Protein AF-A0A4Q0J139-F1 (afdb_monomer_lite)

Secondary structure (DSSP, 8-state):
-EEEEEETTHHHHHHHHH-GGGTTS-EEEEPTTS-BEEEE-HHHHHTT--TT-BHHHHHHHHHHTT-EEEE--HHHHHHHHHHHHHHHHTT-S-EEE-SSSEEEEE-TTS-HHHHHHHHHHHHHHHHHHT---EEEEEESSHHHHHHHHHHHHH-GGGTTEEE--SHHHHHHHHHTSBGGGSTT--HHHHHHHHHTT--BHHHHHTS-HHHHHHHS-HHHHHHHHHHTT--------S-PPPSEEEEEEEEEEEE--HHHHHHHHHHHHHHHHHHHHHTTEEEEEEEEEEEE-TT-TTS---EEEEEEEEEEEE--HHHHHHHHHHHHHHH--TT--EEEEEEEEEEEEEGGG-PPPTTPPTTHHHHHHHHHHHHHHHHHHS-SS-SS--GGG--SS---------------S-TT-HHHHHHHHHHHHH-TTS---------PPPPS-------S------S------TT-HHHHHHHHHHHGGGTT-GGGSSEEEEEEEEEEEEEEES--S-TT-SSSGGGGGGGGGGG-EE-TTT--EEEEEEEEEEEEEEEEETTTTEEEEEEEEEEEEEGGGGS-HHHHHHHHHHHT----TTSSEEEETTEEEE-TTSTTHHHHEEEEEEEEEEETTEEEEEEEEEESSTTSS-EEEEEEEETT-TT----EEEEEE-TTS--TTEEEEEEEEEEEE-TTS-EEEEEEEEEEEE-SSTTS-EEEEEEEEEEEEEE-SPPS-THHHHSSSSEEE-TTTT---HHHHHTT-SSPPPHHHHTHHHHHHHHHHSHHHHHHHHHHHHHHHS-EEESTT--EEE--GGGSEEEETTTEEEEEEEEEE-TTT-SSEEEEEEEEEETTT--EEEEEEEEEESSPPSS-TTPSSPEEEEEEEEEEEEETT---TTS-TT-GGGG-BSS----EEEEEEEEEEEEEE-TTSEEEEEEEEEEEEE--SSS-EE-TTS-EESEEEE--EEEEEEE-TT--EEEPSS-EEES---S-EEEEEEEEEPPTTSSS-SS-EEEEEEEEEEEEE-GGG-EEEEEEEEEEE-S---GGGSB---B--BSB--TTSBSSPPTTSS-BSEEEEEEEEEE-TTTTGGGSHHHHHHT-EEEEEEEEEEEE--GGG-TTT-TTSPPPPGGG------SSPEEEEEEEEEEETTTEEEEEEEE-S-TTSTT--SEEEEEEE----

Radius of gyration: 40.71 Å; chains: 1; bounding box: 103×94×110 Å

pLDDT: mean 82.37, std 15.97, range [21.59, 98.19]

Sequence (1197 aa):
MIGLIDCNNFFVSCERLFRPELAGKPVVVMSNNDGCAVAMSEEAKMLGVSRGTPIYQLRQIIRQHNIATISGNHRMYGNISSRVMATIGSIVPDMEIYSIDESFLDLSMWTDGNLESIGHKIVSKVRRDVGIPTSLGIAPTKTLAKIAASFAKKYPAYKSVCIIDNEYKRRKALAMTEIDKVWGIGRRLSKKLRQYGINTALDFANMPIEKARHLVNISGERCWRELNGEPCIDAEEAQPHNKQICTSRSYKKSIDDLELLKEAISIYSESVSRRLRKQGCCARSVTVFIQTNSFRPELPQHYGSTTIPLDEATDDTLTITAAAIKAVGSLFRPGYSYRRAGVAISEIVNRDAVQQNLFSVPGNREKRQRLMKVIDNINTQNSSNGKIHSASSIAPNAIESPGQTQAGQSERGAANGKLLHILYSIVFLLCMSSMSGTPLAIEEIPDTLAEVVNLDEVVVKPRKEHYSKKNNPAVDFVTRIRENAGLGDPYQKDNYNYERYERITIALNDIADSIGVNGGLLKKFQFLNEYVDTSEVTGKPILPLSIKEKVSDIYNRKNPRSTREYITGLRRKGLDDIANQDAIQTVLDDFFREIDLYSNDITLLSNRFVSPLSKIGPDFYKYYLSDTIVVNNDSCAVLSFVPRNNATFGFVGRLTVPLHDPTMFIRHVSMTLSPKANVNFIKSLHIDQSFERLDDGTRLKTSDILTIEFEVIPNTQGLYAQKYTTYDRHNFNESDRPELYERLGTTYASADAFLKDNAFWEKRRGSEISISEREIGSLISDLRSVPVYKWAERVIGILVSGYIPVGKKDKVEFGPVNTLVSFNDVEGTRLRIGGVTTAKLSKHWFSRGYVAYGTKDKKWKYAGEIEYSFNEKKRHSREFPIHSIRLSHKYDVDAVGQNYEFTNPDNIFLSLKRMKDTLMIYQRTTALEYTLELENNLSVRAAMSHVRQEATRYIPFAYSDGSHINHLDFTPFIISLRYAPGEKFMQTKSHRIPVNHDAPIFQLTHTYAPGSKLGGAKYTVNKTEVSFQKRFWLSAFGYIDAIVKGGHVWSTSPFTELLIPNANLSYTIQPESFALLSPMEFITDSYAVFDMTYWANGAIFNYIPYLKKLKLREVFSFRGVWGHLSDKNNPLHNKWLPQFPMGANPVSMTSTPYMEIAAGIDNIFKILRIDYVWRLTYRNTPGVDCSGLRIALHFKF

Foldseek 3Di:
DKKKKFFDLQQLQLVCVVVVVCVPAWEFEAEQLNFFTQTTDPNVVVLVHDHPHGVVVCVVSCVVRVHHYHYGDVVSLQVLLVVLVVQLCVLAVDWACPDSGMIMGDPVVDDPVCQLVSQVVSQVSSCVVRVTGMAMAAELEPQNRLLQQVCLVVPCVSVRYGYDYDPVSLLVSQQPAFPCSGPLQHPVLSVQCVVVVRTTSNSLLPDPLVVQPVSDPPSSSCSSCRSVSRYDDDRPDDDDDPQKDKDKDFDPWFDQDLLVVLLVLLVQLLVSLLVLVVSQKFFFKKKKWWWADPVCPVADTDIDMDMDGDPWGHSQSVSSSVRSSVRSVVRRDHRTTTRMMMMMTHPIDRNVPIDDDPPDDPPVRVVSVVVVVVQVVQQPPADDDRPDGDPSNDDDDDDDDPDPPVPDDDPPDDPPCPVVQVLVVLLCVLPLPDDDADDDDDHDFDWPDDDPDDDPDDDDDDDDDPQDLPPDVLNVLLQLLLVLVVQQAQLVFQKKKWKKKKKKWKWWWQDNCAFQPDDDLRVLVRCQNVLWDADPTRRTTIHTFKMKIWIWMWIAGVVVGAIAIETAAIEIFGSCVLADNVLVVLLVCQQPPDADLSDQWGRHQNDTAGRCSHPCNSVFKRKDWDAWDQDPNFTWIKIWIDGPFLQFRYKGWIWTFGPPDSSRDTAKIKIKRRCLHLAAQWRIKIWIWGWDADPSRHIDTAWIKIWTWGDHYYPRGIMIMIMIMGIHDIDSDHDPCPVSVVDPARYHYDPCNHVDDPVVVVVPDPDDDDPSRVCSNVVVVSLCVRPVSVVSSQVSSCVNQCWHQDDPQSQKIKDNPQLQWAAAQQQGIKGKTWMKGWCSNPQFKIKIKMWMHRPRNRDIWMKIKIKGFPDRHDTAQVDPPGFIKMWMKTKAKDQFLADQPPDDCSRRQLRAFPDHRPRIWIKIKIKIKGWGADNQRKIKIWMWMKMKTAADPQRWQAFPVRDTDGIFIWTKIKIKIKGWGPWGWRDHNPDTHTSHQATKIKMKMWIWTDADPVDPGNWIWTKIKIKIWHWDQPRSQGIKTKIKMWMATPTQDAQSRFDRQRARRGLADGPRHDDFDARQQETARIKMKMKMKGWRQCVPQSPPVVSSVQSKTKMKIKIKMDHAHDLSHASVNPRSYGHGRPVRNHDGDDPDIWMKMWIWIPCRSHFKIKIKMATDPPCVPPPTDRIDIHMYGHHGD

Structure (mmCIF, N/CA/C/O backbone):
data_AF-A0A4Q0J139-F1
#
_entry.id   AF-A0A4Q0J139-F1
#
loop_
_atom_site.group_PDB
_atom_site.id
_atom_site.type_symbol
_atom_site.label_atom_id
_atom_site.label_alt_id
_atom_site.label_comp_id
_atom_site.label_asym_id
_atom_site.label_entity_id
_atom_site.label_seq_id
_atom_site.pdbx_PDB_ins_code
_atom_site.Cartn_x
_atom_site.Cartn_y
_atom_site.Cartn_z
_atom_site.occupancy
_atom_site.B_iso_or_equiv
_atom_site.auth_seq_id
_atom_site.auth_comp_id
_atom_site.auth_asym_id
_atom_site.auth_atom_id
_atom_site.pdbx_PDB_model_num
ATOM 1 N N . MET A 1 1 ? -45.151 -45.442 8.528 1.00 87.44 1 MET A N 1
ATOM 2 C CA . MET A 1 1 ? -44.169 -45.726 9.602 1.00 87.44 1 MET A CA 1
ATOM 3 C C . MET A 1 1 ? -43.515 -44.418 10.008 1.00 87.44 1 MET A C 1
ATOM 5 O O . MET A 1 1 ? -43.336 -43.574 9.143 1.00 87.44 1 MET A O 1
ATOM 9 N N . ILE A 1 2 ? -43.156 -44.247 11.279 1.00 90.81 2 ILE A N 1
ATOM 10 C CA . ILE A 1 2 ? -42.491 -43.044 11.798 1.00 90.81 2 ILE A CA 1
ATOM 11 C C . ILE A 1 2 ? -41.030 -43.380 12.106 1.00 90.81 2 ILE A C 1
ATOM 13 O O . ILE A 1 2 ? -40.744 -44.369 12.784 1.00 90.81 2 ILE A O 1
ATOM 17 N N . GLY A 1 3 ? -40.106 -42.561 11.609 1.00 93.12 3 GLY A N 1
ATOM 18 C CA . GLY A 1 3 ? -38.694 -42.599 11.975 1.00 93.12 3 GLY A CA 1
ATOM 19 C C . GLY A 1 3 ? -38.377 -41.590 13.079 1.00 93.12 3 GLY A C 1
ATOM 20 O O . GLY A 1 3 ? -38.919 -40.496 13.084 1.00 93.12 3 GLY A O 1
ATOM 21 N N . LEU A 1 4 ? -37.472 -41.913 13.996 1.00 95.06 4 LEU A N 1
ATOM 22 C CA . LEU A 1 4 ? -36.821 -40.950 14.881 1.00 95.06 4 LEU A CA 1
ATOM 23 C C . LEU A 1 4 ? -35.317 -41.042 14.681 1.00 95.06 4 LEU A C 1
ATOM 25 O O . LEU A 1 4 ? -34.717 -42.070 15.005 1.00 95.06 4 LEU A O 1
ATOM 29 N N . ILE A 1 5 ? -34.715 -39.955 14.217 1.00 94.88 5 ILE A N 1
ATOM 30 C CA . ILE A 1 5 ? -33.264 -39.824 14.139 1.00 94.88 5 ILE A CA 1
ATOM 31 C C . ILE A 1 5 ? -32.738 -39.016 15.330 1.00 94.88 5 ILE A C 1
ATOM 33 O O . ILE A 1 5 ? -33.221 -37.922 15.603 1.00 94.88 5 ILE A O 1
ATOM 37 N N . ASP A 1 6 ? -31.752 -39.570 16.040 1.00 94.19 6 ASP A N 1
ATOM 38 C CA . ASP A 1 6 ? -31.075 -38.974 17.205 1.00 94.19 6 ASP A CA 1
ATOM 39 C C . ASP A 1 6 ? -29.566 -38.864 16.925 1.00 94.19 6 ASP A C 1
ATOM 41 O O . ASP A 1 6 ? -28.914 -39.838 16.526 1.00 94.19 6 ASP A O 1
ATOM 45 N N . CYS A 1 7 ? -28.992 -37.679 17.133 1.00 93.94 7 CYS A N 1
ATOM 46 C CA . CYS A 1 7 ? -27.553 -37.455 17.067 1.00 93.94 7 CYS A CA 1
ATOM 47 C C . CYS A 1 7 ? -26.826 -37.989 18.313 1.00 93.94 7 CYS A C 1
ATOM 49 O O . CYS A 1 7 ? -26.925 -37.471 19.428 1.00 93.94 7 CYS A O 1
ATOM 51 N N . ASN A 1 8 ? -25.956 -38.977 18.116 1.00 91.44 8 ASN A N 1
ATOM 52 C CA . ASN A 1 8 ? -25.249 -39.635 19.207 1.00 91.44 8 ASN A CA 1
ATOM 53 C C . ASN A 1 8 ? -24.274 -38.674 19.905 1.00 91.44 8 ASN A C 1
ATOM 55 O O . ASN A 1 8 ? -23.355 -38.142 19.282 1.00 91.44 8 ASN A O 1
ATOM 59 N N . ASN A 1 9 ? -24.455 -38.489 21.219 1.00 90.56 9 ASN A N 1
ATOM 60 C CA . ASN A 1 9 ? -23.653 -37.601 22.068 1.00 90.56 9 ASN A CA 1
ATOM 61 C C . ASN A 1 9 ? -23.444 -36.218 21.429 1.00 90.56 9 ASN A C 1
ATOM 63 O O . ASN A 1 9 ? -22.320 -35.725 21.387 1.00 90.56 9 ASN A O 1
ATOM 67 N N . PHE A 1 10 ? -24.524 -35.618 20.916 1.00 92.81 10 PHE A N 1
ATOM 68 C CA . PHE A 1 10 ? -24.494 -34.512 19.957 1.00 92.81 10 PHE A CA 1
ATOM 69 C C . PHE A 1 10 ? -23.448 -33.427 20.239 1.00 92.81 10 PHE A C 1
ATOM 71 O O . PHE A 1 10 ? -22.567 -33.233 19.411 1.00 92.81 10 PHE A O 1
ATOM 78 N N . PHE A 1 11 ? -23.460 -32.772 21.407 1.00 92.81 11 PHE A N 1
ATOM 79 C CA . PHE A 1 11 ? -22.483 -31.706 21.687 1.00 92.81 11 PHE A CA 1
ATOM 80 C C . PHE A 1 11 ? -21.038 -32.219 21.685 1.00 92.81 11 PHE A C 1
ATOM 82 O O . PHE A 1 11 ? -20.166 -31.570 21.123 1.00 92.81 11 PHE A O 1
ATOM 89 N N . VAL A 1 12 ? -20.778 -33.412 22.228 1.00 93.50 12 VAL A N 1
ATOM 90 C CA . VAL A 1 12 ? -19.442 -34.028 22.175 1.00 93.50 12 VAL A CA 1
ATOM 91 C C . VAL A 1 12 ? -19.057 -34.380 20.739 1.00 93.50 12 VAL A C 1
ATOM 93 O O . VAL A 1 12 ? -17.910 -34.184 20.352 1.00 93.50 12 VAL A O 1
ATOM 96 N N . SER A 1 13 ? -19.997 -34.873 19.934 1.00 93.19 13 SER A N 1
ATOM 97 C CA . SER A 1 13 ? -19.775 -35.157 18.514 1.00 93.19 13 SER A CA 1
ATOM 98 C C . SER A 1 13 ? -19.492 -33.885 17.709 1.00 93.19 13 SER A C 1
ATOM 100 O O . SER A 1 13 ? -18.618 -33.905 16.847 1.00 93.19 13 SER A O 1
ATOM 102 N N . CYS A 1 14 ? -20.155 -32.771 18.031 1.00 93.44 14 CYS A N 1
ATOM 103 C CA . CYS A 1 14 ? -19.861 -31.454 17.471 1.00 93.44 14 CYS A CA 1
ATOM 104 C C . CYS A 1 14 ? -18.448 -30.984 17.839 1.00 93.44 14 CYS A C 1
ATOM 106 O O . CYS A 1 14 ? -17.724 -30.513 16.971 1.00 93.44 14 CYS A O 1
ATOM 108 N N . GLU A 1 15 ? -18.022 -31.157 19.094 1.00 92.94 15 GLU A N 1
ATOM 109 C CA . GLU A 1 15 ? -16.644 -30.840 19.495 1.00 92.94 15 GLU A CA 1
ATOM 110 C C . GLU A 1 15 ? -15.624 -31.750 18.792 1.00 92.94 15 GLU A C 1
ATOM 112 O O . GLU A 1 15 ? -14.619 -31.268 18.275 1.00 92.94 15 GLU A O 1
ATOM 117 N N . ARG A 1 16 ? -15.897 -33.059 18.698 1.00 92.62 16 ARG A N 1
ATOM 118 C CA . ARG A 1 16 ? -15.044 -34.038 17.997 1.00 92.62 16 ARG A CA 1
ATOM 119 C C . ARG A 1 16 ? -14.920 -33.756 16.496 1.00 92.62 16 ARG A C 1
ATOM 121 O O . ARG A 1 16 ? -13.902 -34.116 15.912 1.00 92.62 16 ARG A O 1
ATOM 128 N N . LEU A 1 17 ? -15.917 -33.113 15.879 1.00 89.75 17 LEU A N 1
ATOM 129 C CA . LEU A 1 17 ? -15.867 -32.710 14.469 1.00 89.75 17 LEU A CA 1
ATOM 130 C C . LEU A 1 17 ? -14.724 -31.718 14.206 1.00 89.75 17 LEU A C 1
ATOM 132 O O . LEU A 1 17 ? -14.048 -31.818 13.184 1.00 89.75 17 LEU A O 1
ATOM 136 N N . PHE A 1 18 ? -14.488 -30.794 15.140 1.00 86.19 18 PHE A N 1
ATOM 137 C CA . PHE A 1 18 ? -13.442 -29.773 15.028 1.00 86.19 18 PHE A CA 1
ATOM 138 C C . PHE A 1 18 ? -12.151 -30.129 15.775 1.00 86.19 18 PHE A C 1
ATOM 140 O O . PHE A 1 18 ? -11.098 -29.586 15.449 1.00 86.19 18 PHE A O 1
ATOM 147 N N . ARG A 1 19 ? -12.218 -31.064 16.729 1.00 88.75 19 ARG A N 1
ATOM 148 C CA . ARG A 1 19 ? -11.093 -31.551 17.542 1.00 88.75 19 ARG A CA 1
ATOM 149 C C . ARG A 1 19 ? -10.920 -33.071 17.409 1.00 88.75 19 ARG A C 1
ATOM 151 O O . ARG A 1 19 ? -11.347 -33.821 18.296 1.00 88.75 19 ARG A O 1
ATOM 158 N N . PRO A 1 20 ? -10.320 -33.562 16.305 1.00 83.62 20 PRO A N 1
ATOM 159 C CA . PRO A 1 20 ? -10.140 -34.994 16.060 1.00 83.62 20 PRO A CA 1
ATOM 160 C C . PRO A 1 20 ? -9.351 -35.714 17.162 1.00 83.62 20 PRO A C 1
ATOM 162 O O . PRO A 1 20 ? -9.556 -36.902 17.391 1.00 83.62 20 PRO A O 1
ATOM 165 N N . GLU A 1 21 ? -8.488 -35.004 17.889 1.00 85.06 21 GLU A N 1
ATOM 166 C CA . GLU A 1 21 ? -7.716 -35.509 19.026 1.00 85.06 21 GLU A CA 1
ATOM 167 C C . GLU A 1 21 ? -8.574 -35.982 20.211 1.00 85.06 21 GLU A C 1
ATOM 169 O O . GLU A 1 21 ? -8.051 -36.640 21.116 1.00 85.06 21 GLU A O 1
ATOM 174 N N . LEU A 1 22 ? -9.870 -35.646 20.216 1.00 89.06 22 LEU A N 1
ATOM 175 C CA . LEU A 1 22 ? -10.865 -36.079 21.199 1.00 89.06 22 LEU A CA 1
ATOM 176 C C . LEU A 1 22 ? -11.610 -37.360 20.791 1.00 89.06 22 LEU A C 1
ATOM 178 O O . LEU A 1 22 ? -12.449 -37.856 21.553 1.00 89.06 22 LEU A O 1
ATOM 182 N N . ALA A 1 23 ? -11.351 -37.893 19.594 1.00 86.81 23 ALA A N 1
ATOM 183 C CA . ALA A 1 23 ? -11.915 -39.165 19.164 1.00 86.81 23 ALA A CA 1
ATOM 184 C C . ALA A 1 23 ? -11.432 -40.298 20.089 1.00 86.81 23 ALA A C 1
ATOM 186 O O . ALA A 1 23 ? -10.239 -40.433 20.347 1.00 86.81 23 ALA A O 1
ATOM 187 N N . GLY A 1 24 ? -12.368 -41.089 20.623 1.00 85.19 24 GLY A N 1
ATOM 188 C CA . GLY A 1 24 ? -12.068 -42.205 21.530 1.00 85.19 24 GLY A CA 1
ATOM 189 C C . GLY A 1 24 ? -11.663 -41.815 22.960 1.00 85.19 24 GLY A C 1
ATOM 190 O O . GLY A 1 24 ? -11.365 -42.696 23.760 1.00 85.19 24 GLY A O 1
ATOM 191 N N . LYS A 1 25 ? -11.623 -40.519 23.305 1.00 90.94 25 LYS A N 1
ATOM 192 C CA . LYS A 1 25 ? -11.274 -40.043 24.657 1.00 90.94 25 LYS A CA 1
ATOM 193 C C . LYS A 1 25 ? -12.518 -39.704 25.487 1.00 90.94 25 LYS A C 1
ATOM 195 O O . LYS A 1 25 ? -13.523 -39.286 24.900 1.00 90.94 25 LYS A O 1
ATOM 200 N N . PRO A 1 26 ? -12.456 -39.804 26.831 1.00 93.38 26 PRO A N 1
ATOM 201 C CA . PRO A 1 26 ? -13.526 -39.340 27.705 1.00 93.38 26 PRO A CA 1
ATOM 202 C C . PRO A 1 26 ? -13.633 -37.810 27.662 1.00 93.38 26 PRO A C 1
ATOM 204 O O . PRO A 1 26 ? -12.726 -37.090 28.077 1.00 93.38 26 PRO A O 1
ATOM 207 N N . VAL A 1 27 ? -14.760 -37.317 27.148 1.00 93.50 27 VAL A N 1
ATOM 208 C CA . VAL A 1 27 ? -15.079 -35.889 26.991 1.00 93.50 27 VAL A CA 1
ATOM 209 C C . VAL A 1 27 ? -16.378 -35.546 27.712 1.00 93.50 27 VAL A C 1
ATOM 211 O O . VAL A 1 27 ? -17.362 -36.290 27.623 1.00 93.50 27 VAL A O 1
ATOM 214 N N . VAL A 1 28 ? -16.394 -34.385 28.364 1.00 93.44 28 VAL A N 1
ATOM 215 C CA . VAL A 1 28 ? -17.563 -33.765 28.994 1.00 93.44 28 VAL A CA 1
ATOM 216 C C . VAL A 1 28 ? -17.701 -32.323 28.506 1.00 93.44 28 VAL A C 1
ATOM 218 O O . VAL A 1 28 ? -16.779 -31.523 28.635 1.00 93.44 28 VAL A O 1
ATOM 221 N N . VAL A 1 29 ? -18.876 -31.981 27.980 1.00 92.00 29 VAL A N 1
ATOM 222 C CA . VAL A 1 29 ? -19.258 -30.606 27.636 1.00 92.00 29 VAL A CA 1
ATOM 223 C C . VAL A 1 29 ? -20.036 -29.998 28.801 1.00 92.00 29 VAL A C 1
ATOM 225 O O . VAL A 1 29 ? -21.021 -30.576 29.274 1.00 92.00 29 VAL A O 1
ATOM 228 N N . MET A 1 30 ? -19.587 -28.838 29.263 1.00 87.69 30 MET A N 1
ATOM 229 C CA . MET A 1 30 ? -20.104 -28.105 30.415 1.00 87.69 30 MET A CA 1
ATOM 230 C C . MET A 1 30 ? -21.173 -27.077 30.011 1.00 87.69 30 MET A C 1
ATOM 232 O O . MET A 1 30 ? -21.320 -26.730 28.838 1.00 87.69 30 MET A O 1
ATOM 236 N N . SER A 1 31 ? -21.946 -26.589 30.985 1.00 78.88 31 SER A N 1
ATOM 237 C CA . SER A 1 31 ? -22.903 -25.490 30.787 1.00 78.88 31 SER A CA 1
ATOM 238 C C . SER A 1 31 ? -22.195 -24.162 30.480 1.00 78.88 31 SER A C 1
ATOM 240 O O . SER A 1 31 ? -21.013 -24.021 30.749 1.00 78.88 31 SER A O 1
ATOM 242 N N . ASN A 1 32 ? -22.919 -23.149 29.987 1.00 68.69 32 ASN A N 1
ATOM 243 C CA . ASN A 1 32 ? -22.372 -21.813 29.656 1.00 68.69 32 ASN A CA 1
ATOM 244 C C . ASN A 1 32 ? -21.596 -21.096 30.776 1.00 68.69 32 ASN A C 1
ATOM 246 O O . ASN A 1 32 ? -20.907 -20.118 30.521 1.00 68.69 32 ASN A O 1
ATOM 250 N N . ASN A 1 33 ? -21.785 -21.513 32.024 1.00 67.31 33 ASN A N 1
ATOM 251 C CA . ASN A 1 33 ? -21.095 -20.987 33.201 1.00 67.31 33 ASN A CA 1
ATOM 252 C C . ASN A 1 33 ? -20.165 -22.027 33.850 1.00 67.31 33 ASN A C 1
ATOM 254 O O . ASN A 1 33 ? -19.800 -21.870 35.014 1.00 67.31 33 ASN A O 1
ATOM 258 N N . ASP A 1 34 ? -19.890 -23.121 33.138 1.00 77.25 34 ASP A N 1
ATOM 259 C CA . ASP A 1 34 ? -19.099 -24.278 33.557 1.00 77.25 34 ASP A CA 1
ATOM 260 C C . ASP A 1 34 ? -19.569 -24.930 34.872 1.00 77.25 34 ASP A C 1
ATOM 262 O O . ASP A 1 34 ? -18.802 -25.533 35.620 1.00 77.25 34 ASP A O 1
ATOM 266 N N . GLY A 1 35 ? -20.863 -24.802 35.184 1.00 72.88 35 GLY A N 1
ATOM 267 C CA . GLY A 1 35 ? -21.442 -25.242 36.452 1.00 72.88 35 GLY A CA 1
ATOM 268 C C . GLY A 1 35 ? -21.718 -26.746 36.544 1.00 72.88 35 GLY A C 1
ATOM 269 O O . GLY A 1 35 ? -21.562 -27.333 37.618 1.00 72.88 35 GLY A O 1
ATOM 270 N N . CYS A 1 36 ? -22.136 -27.389 35.450 1.00 84.25 36 CYS A N 1
ATOM 271 C CA . CYS A 1 36 ? -22.471 -28.817 35.426 1.00 84.25 36 CYS A CA 1
ATOM 272 C C . CYS A 1 36 ? -22.217 -29.474 34.061 1.00 84.25 36 CYS A C 1
ATOM 274 O O . CYS A 1 36 ? -22.091 -28.794 33.041 1.00 84.25 36 CYS A O 1
ATOM 276 N N . ALA A 1 37 ? -22.156 -30.809 34.045 1.00 87.00 37 ALA A N 1
ATOM 277 C CA . ALA A 1 37 ? -22.014 -31.605 32.827 1.00 87.00 37 ALA A CA 1
ATOM 278 C C . ALA A 1 37 ? -23.332 -31.657 32.030 1.00 87.00 37 ALA A C 1
ATOM 280 O O . ALA A 1 37 ? -24.335 -32.190 32.510 1.00 87.00 37 ALA A O 1
ATOM 281 N N . VAL A 1 38 ? -23.332 -31.148 30.796 1.00 88.25 38 VAL A N 1
ATOM 282 C CA . VAL A 1 38 ? -24.525 -31.072 29.929 1.00 88.25 38 VAL A CA 1
ATOM 283 C C . VAL A 1 38 ? -24.535 -32.192 28.886 1.00 88.25 38 VAL A C 1
ATOM 285 O O . VAL A 1 38 ? -25.580 -32.793 28.628 1.00 88.25 38 VAL A O 1
ATOM 288 N N . ALA A 1 39 ? -23.371 -32.544 28.341 1.00 90.50 39 ALA A N 1
ATOM 289 C CA . ALA A 1 39 ? -23.209 -33.693 27.454 1.00 90.50 39 ALA A CA 1
ATOM 290 C C . ALA A 1 39 ? -21.900 -34.430 27.746 1.00 90.50 39 ALA A C 1
ATOM 292 O O . ALA A 1 39 ? -20.948 -33.850 28.259 1.00 90.50 39 ALA A O 1
ATOM 293 N N . MET A 1 40 ? -21.861 -35.722 27.439 1.00 93.00 40 MET A N 1
ATOM 294 C CA . MET A 1 40 ? -20.747 -36.601 27.769 1.00 93.00 40 MET A CA 1
ATOM 295 C C . MET A 1 40 ? -20.599 -37.695 26.718 1.00 93.00 40 MET A C 1
ATOM 297 O O . MET A 1 40 ? -21.587 -38.191 26.174 1.00 93.00 40 MET A O 1
ATOM 301 N N . SER A 1 41 ? -19.348 -38.039 26.437 1.00 93.12 41 SER A N 1
ATOM 302 C CA . SER A 1 41 ? -18.958 -39.180 25.606 1.00 93.12 41 SER A CA 1
ATOM 303 C C . SER A 1 41 ? -19.361 -40.509 26.268 1.00 93.12 41 SER A C 1
ATOM 305 O O . SER A 1 41 ? -19.564 -40.536 27.483 1.00 93.12 41 SER A O 1
ATOM 307 N N . GLU A 1 42 ? -19.462 -41.609 25.513 1.00 89.31 42 GLU A N 1
ATOM 308 C CA . GLU A 1 42 ? -19.739 -42.931 26.113 1.00 89.31 42 GLU A CA 1
ATOM 309 C C . GLU A 1 42 ? -18.625 -43.338 27.082 1.00 89.31 42 GLU A C 1
ATOM 311 O O . GLU A 1 42 ? -18.886 -43.821 28.180 1.00 89.31 42 GLU A O 1
ATOM 316 N N . GLU A 1 43 ? -17.386 -43.025 26.716 1.00 91.44 43 GLU A N 1
ATOM 317 C CA . GLU A 1 43 ? -16.182 -43.239 27.505 1.00 91.44 43 GLU A CA 1
ATOM 318 C C . GLU A 1 43 ? -16.287 -42.536 28.870 1.00 91.44 43 GLU A C 1
ATOM 320 O O . GLU A 1 43 ? -15.953 -43.112 29.900 1.00 91.44 43 GLU A O 1
ATOM 325 N N . ALA A 1 44 ? -16.835 -41.317 28.911 1.00 90.62 44 ALA A N 1
ATOM 326 C CA . ALA A 1 44 ? -17.078 -40.595 30.163 1.00 90.62 44 ALA A CA 1
ATOM 327 C C . ALA A 1 44 ? -18.265 -41.161 30.968 1.00 90.62 44 ALA A C 1
ATOM 329 O O . ALA A 1 44 ? -18.223 -41.149 32.199 1.00 90.62 44 ALA A O 1
ATOM 330 N N . LYS A 1 45 ? -19.311 -41.684 30.310 1.00 89.44 45 LYS A N 1
ATOM 331 C CA . LYS A 1 45 ? -20.436 -42.345 31.003 1.00 89.44 45 LYS A CA 1
ATOM 332 C C . LYS A 1 45 ? -19.985 -43.621 31.708 1.00 89.44 45 LYS A C 1
ATOM 334 O O . LYS A 1 45 ? -20.405 -43.863 32.836 1.00 89.44 45 LYS A O 1
ATOM 339 N N . MET A 1 46 ? -19.100 -44.398 31.079 1.00 87.44 46 MET A N 1
ATOM 340 C CA . MET A 1 46 ? -18.510 -45.603 31.678 1.00 87.44 46 MET A CA 1
ATOM 341 C C . MET A 1 46 ? -17.702 -45.296 32.947 1.00 87.44 46 MET A C 1
ATOM 343 O O . MET A 1 46 ? -17.635 -46.131 33.841 1.00 87.44 46 MET A O 1
ATOM 347 N N . LEU A 1 47 ? -17.151 -44.084 33.058 1.00 89.00 47 LEU A N 1
ATOM 348 C CA . LEU A 1 47 ? -16.429 -43.594 34.238 1.00 89.00 47 LEU A CA 1
ATOM 349 C C . LEU A 1 47 ? -17.352 -43.025 35.335 1.00 89.00 47 LEU A C 1
ATOM 351 O O . LEU A 1 47 ? -16.877 -42.411 36.288 1.00 89.00 47 LEU A O 1
ATOM 355 N N . GLY A 1 48 ? -18.672 -43.187 35.207 1.00 85.19 48 GLY A N 1
ATOM 356 C CA . GLY A 1 48 ? -19.651 -42.744 36.205 1.00 85.19 48 GLY A CA 1
ATOM 357 C C . GLY A 1 48 ? -20.108 -41.287 36.065 1.00 85.19 48 GLY A C 1
ATOM 358 O O . GLY A 1 48 ? -20.842 -40.793 36.924 1.00 85.19 48 GLY A O 1
ATOM 359 N N . VAL A 1 49 ? -19.731 -40.581 34.989 1.00 88.12 49 VAL A N 1
ATOM 360 C CA . VAL A 1 49 ? -20.202 -39.207 34.752 1.00 88.12 49 VAL A CA 1
ATOM 361 C C . VAL A 1 49 ? -21.648 -39.215 34.261 1.00 88.12 49 VAL A C 1
ATOM 363 O O . VAL A 1 49 ? -21.972 -39.760 33.206 1.00 88.12 49 VAL A O 1
ATOM 366 N N . SER A 1 50 ? -22.523 -38.542 35.004 1.00 84.25 50 SER A N 1
ATOM 367 C CA . SER A 1 50 ? -23.947 -38.405 34.691 1.00 84.25 50 SER A CA 1
ATOM 368 C C . SER A 1 50 ? -24.324 -36.974 34.288 1.00 84.25 50 SER A C 1
ATOM 370 O O . SER A 1 50 ? -23.680 -35.993 34.668 1.00 84.25 50 SER A O 1
ATOM 372 N N . ARG A 1 51 ? -25.371 -36.847 33.462 1.00 84.50 51 ARG A N 1
ATOM 373 C CA . ARG A 1 51 ? -25.887 -35.551 32.994 1.00 84.50 51 ARG A CA 1
ATOM 374 C C . ARG A 1 51 ? -26.489 -34.761 34.154 1.00 84.50 51 ARG A C 1
ATOM 376 O O . ARG A 1 51 ? -27.264 -35.302 34.934 1.00 84.50 51 ARG A O 1
ATOM 383 N N . GLY A 1 52 ? -26.175 -33.470 34.217 1.00 81.00 52 GLY A N 1
ATOM 384 C CA . GLY A 1 52 ? -26.644 -32.550 35.253 1.00 81.00 52 GLY A CA 1
ATOM 385 C C . GLY A 1 52 ? -25.790 -32.551 36.521 1.00 81.00 52 GLY A C 1
ATOM 386 O O . GLY A 1 52 ? -26.040 -31.737 37.407 1.00 81.00 52 GLY A O 1
ATOM 387 N N . THR A 1 53 ? -24.766 -33.404 36.603 1.00 82.25 53 THR A N 1
ATOM 388 C CA . THR A 1 53 ? -23.893 -33.475 37.776 1.00 82.25 53 THR A CA 1
ATOM 389 C C . THR A 1 53 ? -23.024 -32.217 37.870 1.00 82.25 53 THR A C 1
ATOM 391 O O . THR A 1 53 ? -22.365 -31.854 36.886 1.00 82.25 53 THR A O 1
ATOM 394 N N . PRO A 1 54 ? -23.027 -31.512 39.018 1.00 81.44 54 PRO A N 1
ATOM 395 C CA . PRO A 1 54 ? -22.205 -30.326 39.217 1.00 81.44 54 PRO A CA 1
ATOM 396 C C . PRO A 1 54 ? -20.711 -30.625 39.092 1.00 81.44 54 PRO A C 1
ATOM 398 O O . PRO A 1 54 ? -20.227 -31.643 39.591 1.00 81.44 54 PRO A O 1
ATOM 401 N N . ILE A 1 55 ? -19.956 -29.699 38.497 1.00 80.69 55 ILE A N 1
ATOM 402 C CA . ILE A 1 55 ? -18.530 -29.909 38.209 1.00 80.69 55 ILE A CA 1
ATOM 403 C C . ILE A 1 55 ? -17.711 -30.203 39.470 1.00 80.69 55 ILE A C 1
ATOM 405 O O . ILE A 1 55 ? -16.779 -31.002 39.432 1.00 80.69 55 ILE A O 1
ATOM 409 N N . TYR A 1 56 ? -18.076 -29.607 40.611 1.00 77.50 56 TYR A N 1
ATOM 410 C CA . TYR A 1 56 ? -17.350 -29.800 41.866 1.00 77.50 56 TYR A CA 1
ATOM 411 C C . TYR A 1 56 ? -17.403 -31.255 42.359 1.00 77.50 56 TYR A C 1
ATOM 413 O O . TYR A 1 56 ? -16.420 -31.713 42.933 1.00 77.50 56 TYR A O 1
ATOM 421 N N . GLN A 1 57 ? -18.491 -31.986 42.080 1.00 80.81 57 GLN A N 1
ATOM 422 C CA . GLN A 1 57 ? -18.622 -33.412 42.411 1.00 80.81 57 GLN A CA 1
ATOM 423 C C . GLN A 1 57 ? -17.798 -34.294 41.462 1.00 80.81 57 GLN A C 1
ATOM 425 O O . GLN A 1 57 ? -17.353 -35.370 41.841 1.00 80.81 57 GLN A O 1
ATOM 430 N N . LEU A 1 58 ? -17.553 -33.823 40.234 1.00 84.31 58 LEU A N 1
ATOM 431 C CA . LEU A 1 58 ? -16.800 -34.551 39.211 1.00 84.31 58 LEU A CA 1
ATOM 432 C C . LEU A 1 58 ? -15.287 -34.293 39.266 1.00 84.31 58 LEU A C 1
ATOM 434 O O . LEU A 1 58 ? -14.537 -35.024 38.625 1.00 84.31 58 LEU A O 1
ATOM 438 N N . ARG A 1 59 ? -14.811 -33.287 40.017 1.00 82.94 59 ARG A N 1
ATOM 439 C CA . ARG A 1 59 ? -13.392 -32.862 40.037 1.00 82.94 59 ARG A CA 1
ATOM 440 C C . ARG A 1 59 ? -12.410 -34.009 40.276 1.00 82.94 59 ARG A C 1
ATOM 442 O O . ARG A 1 59 ? -11.366 -34.045 39.630 1.00 82.94 59 ARG A O 1
ATOM 449 N N . GLN A 1 60 ? -12.733 -34.922 41.191 1.00 82.69 60 GLN A N 1
ATOM 450 C CA . GLN A 1 60 ? -11.867 -36.056 41.514 1.00 82.69 60 GLN A CA 1
ATOM 451 C C . GLN A 1 60 ? -11.793 -37.051 40.348 1.00 82.69 60 GLN A C 1
ATOM 453 O O . GLN A 1 60 ? -10.698 -37.372 39.896 1.00 82.69 60 GLN A O 1
ATOM 458 N N . IL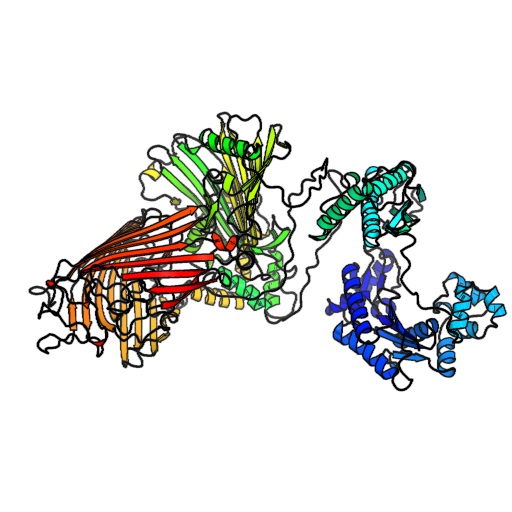E A 1 61 ? -12.946 -37.447 39.801 1.00 86.00 61 ILE A N 1
ATOM 459 C CA . ILE A 1 61 ? -13.046 -38.375 38.662 1.00 86.00 61 ILE A CA 1
ATOM 460 C C . ILE A 1 61 ? -12.382 -37.778 37.409 1.00 86.00 61 ILE A C 1
ATOM 462 O O . ILE A 1 61 ? -11.651 -38.470 36.702 1.00 86.00 61 ILE A O 1
ATOM 466 N N . ILE A 1 62 ? -12.576 -36.477 37.164 1.00 87.50 62 ILE A N 1
ATOM 467 C CA . ILE A 1 62 ? -11.975 -35.754 36.034 1.00 87.50 62 ILE A CA 1
ATOM 468 C C . ILE A 1 62 ? -10.448 -35.788 36.110 1.00 87.50 62 ILE A C 1
ATOM 470 O O . ILE A 1 62 ? -9.805 -36.086 35.106 1.00 87.50 62 ILE A O 1
ATOM 474 N N . ARG A 1 63 ? -9.869 -35.515 37.288 1.00 85.50 63 ARG A N 1
ATOM 475 C CA . ARG A 1 63 ? -8.412 -35.554 37.490 1.00 85.50 63 ARG A CA 1
ATOM 476 C C . ARG A 1 63 ? -7.858 -36.973 37.388 1.00 85.50 63 ARG A C 1
ATOM 478 O O . ARG A 1 63 ? -6.830 -37.166 36.754 1.00 85.50 63 ARG A O 1
ATOM 485 N N . GLN A 1 64 ? -8.543 -37.951 37.977 1.00 87.44 64 GLN A N 1
ATOM 486 C CA . GLN A 1 64 ? -8.089 -39.342 38.014 1.00 87.44 64 GLN A CA 1
ATOM 487 C C . GLN A 1 64 ? -8.045 -39.992 36.625 1.00 87.44 64 GLN A C 1
ATOM 489 O O . GLN A 1 64 ? -7.114 -40.734 36.327 1.00 87.44 64 GLN A O 1
ATOM 494 N N . HIS A 1 65 ? -9.029 -39.705 35.770 1.00 86.06 65 HIS A N 1
ATOM 495 C CA . HIS A 1 65 ? -9.155 -40.321 34.444 1.00 86.06 65 HIS A CA 1
ATOM 496 C C . HIS A 1 65 ? -8.826 -39.374 33.281 1.00 86.06 65 HIS A C 1
ATOM 498 O O . HIS A 1 65 ? -9.082 -39.714 32.127 1.00 86.06 65 HIS A O 1
ATOM 504 N N . ASN A 1 66 ? -8.269 -38.195 33.579 1.00 86.94 66 ASN A N 1
ATOM 505 C CA . ASN A 1 66 ? -7.895 -37.164 32.609 1.00 86.94 66 ASN A CA 1
ATOM 506 C C . ASN A 1 66 ? -9.021 -36.842 31.601 1.00 86.94 66 ASN A C 1
ATOM 508 O O . ASN A 1 66 ? -8.830 -36.861 30.383 1.00 86.94 66 ASN A O 1
ATOM 512 N N . ILE A 1 67 ? -10.229 -36.601 32.121 1.00 90.44 67 ILE A N 1
ATOM 513 C CA . ILE A 1 67 ? -11.424 -36.338 31.309 1.00 90.44 67 ILE A CA 1
ATOM 514 C C . ILE A 1 67 ? -11.331 -34.929 30.713 1.00 90.44 67 ILE A C 1
ATOM 516 O O . ILE A 1 67 ? -11.237 -33.944 31.446 1.00 90.44 67 ILE A O 1
ATOM 520 N N . ALA A 1 68 ? -11.422 -34.814 29.387 1.00 90.31 68 ALA A N 1
ATOM 521 C CA . ALA A 1 68 ? -11.425 -33.520 28.713 1.00 90.31 68 ALA A CA 1
ATOM 522 C C . ALA A 1 68 ? -12.726 -32.764 29.023 1.00 90.31 68 ALA A C 1
ATOM 524 O O . ALA A 1 68 ? -13.820 -33.257 28.739 1.00 90.31 68 ALA A O 1
ATOM 525 N N . THR A 1 69 ? -12.611 -31.563 29.592 1.00 90.50 69 THR A N 1
ATOM 526 C CA . THR A 1 69 ? -13.753 -30.692 29.907 1.00 90.50 69 THR A CA 1
ATOM 527 C C . THR A 1 69 ? -13.790 -29.513 28.943 1.00 90.50 69 THR A C 1
ATOM 529 O O . THR A 1 69 ? -12.777 -28.857 28.724 1.00 90.50 69 THR A O 1
ATOM 532 N N . ILE A 1 70 ? -14.946 -29.274 28.322 1.00 89.69 70 ILE A N 1
ATOM 533 C CA . ILE A 1 70 ? -15.115 -28.267 27.266 1.00 89.69 70 ILE A CA 1
ATOM 534 C C . ILE A 1 70 ? -16.307 -27.383 27.610 1.00 89.69 70 ILE A C 1
ATOM 536 O O . ILE A 1 70 ? -17.383 -27.902 27.896 1.00 89.69 70 ILE A O 1
ATOM 540 N N . SER A 1 71 ? -16.148 -26.064 27.564 1.00 85.44 71 SER A N 1
ATOM 541 C CA . SER A 1 71 ? -17.267 -25.129 27.728 1.00 85.44 71 SER A CA 1
ATOM 542 C C . SER A 1 71 ? -18.225 -25.211 26.535 1.00 85.44 71 SER A C 1
ATOM 544 O O . SER A 1 71 ? -17.797 -25.245 25.382 1.00 85.44 71 SER A O 1
ATOM 546 N N . GLY A 1 72 ? -19.531 -25.264 26.799 1.00 82.44 72 GLY A N 1
ATOM 547 C CA . GLY A 1 72 ? -20.545 -25.462 25.763 1.00 82.44 72 GLY A CA 1
ATOM 548 C C . GLY A 1 72 ? -20.634 -24.316 24.748 1.00 82.44 72 GLY A C 1
ATOM 549 O O . GLY A 1 72 ? -20.966 -23.189 25.102 1.00 82.44 72 GLY A O 1
ATOM 550 N N . ASN A 1 73 ? -20.438 -24.611 23.460 1.00 84.06 73 ASN A N 1
ATOM 551 C CA . ASN A 1 73 ? -20.615 -23.657 22.360 1.00 84.06 73 ASN A CA 1
ATOM 552 C C . ASN A 1 73 ? -21.970 -23.843 21.649 1.00 84.06 73 ASN A C 1
ATOM 554 O O . ASN A 1 73 ? -22.068 -24.416 20.562 1.00 84.06 73 ASN A O 1
ATOM 558 N N . HIS A 1 74 ? -23.048 -23.324 22.245 1.00 79.38 74 HIS A N 1
ATOM 559 C CA . HIS A 1 74 ? -24.404 -23.523 21.711 1.00 79.38 74 HIS A CA 1
ATOM 560 C C . HIS A 1 74 ? -24.659 -22.882 20.341 1.00 79.38 74 HIS A C 1
ATOM 562 O O . HIS A 1 74 ? -25.535 -23.355 19.616 1.00 79.38 74 HIS A O 1
ATOM 568 N N . ARG A 1 75 ? -23.906 -21.842 19.952 1.00 75.94 75 ARG A N 1
ATOM 569 C CA . ARG A 1 75 ? -24.021 -21.250 18.607 1.00 75.94 75 ARG A CA 1
ATOM 570 C C . ARG A 1 75 ? -23.496 -22.221 17.552 1.00 75.94 75 ARG A C 1
ATOM 572 O O . ARG A 1 75 ? -24.166 -22.445 16.546 1.00 75.94 75 ARG A O 1
ATOM 579 N N . MET A 1 76 ? -22.340 -22.831 17.812 1.00 86.56 76 MET A N 1
ATOM 580 C CA . MET A 1 76 ? -21.779 -23.879 16.961 1.00 86.56 76 MET A CA 1
ATOM 581 C C . MET A 1 76 ? -22.707 -25.097 16.895 1.00 86.56 76 MET A C 1
ATOM 583 O O . MET A 1 76 ? -23.004 -25.578 15.803 1.00 86.56 76 MET A O 1
ATOM 587 N N . TYR A 1 77 ? -23.226 -25.557 18.040 1.00 89.88 77 TYR A N 1
ATOM 588 C CA . TYR A 1 77 ? -24.158 -26.691 18.084 1.00 89.88 77 TYR A CA 1
ATOM 589 C C . TYR A 1 77 ? -25.440 -26.409 17.293 1.00 89.88 77 TYR A C 1
ATOM 591 O O . TYR A 1 77 ? -25.907 -27.279 16.563 1.00 89.88 77 TYR A O 1
ATOM 599 N N . GLY A 1 78 ? -25.976 -25.186 17.379 1.00 83.38 78 GLY A N 1
ATOM 600 C CA . GLY A 1 78 ? -27.135 -24.759 16.594 1.00 83.38 78 GLY A CA 1
ATOM 601 C C . GLY A 1 78 ? -26.870 -24.781 15.089 1.00 83.38 78 GLY A C 1
ATOM 602 O O . GLY A 1 78 ? -27.685 -25.305 14.339 1.00 83.38 78 GLY A O 1
ATOM 603 N N . ASN A 1 79 ? -25.711 -24.288 14.641 1.00 82.94 79 ASN A N 1
ATOM 604 C CA . ASN A 1 79 ? -25.355 -24.316 13.220 1.00 82.94 79 ASN A CA 1
ATOM 605 C C . ASN A 1 79 ? -25.192 -25.749 12.682 1.00 82.94 79 ASN A C 1
ATOM 607 O O . ASN A 1 79 ? -25.714 -26.063 11.612 1.00 82.94 79 ASN A O 1
ATOM 611 N N . ILE A 1 80 ? -24.518 -26.630 13.432 1.00 90.31 80 ILE A N 1
ATOM 612 C CA . ILE A 1 80 ? -24.376 -28.042 13.046 1.00 90.31 80 ILE A CA 1
ATOM 613 C C . ILE A 1 80 ? -25.742 -28.724 12.998 1.00 90.31 80 ILE A C 1
ATOM 615 O O . ILE A 1 80 ? -26.022 -29.436 12.038 1.00 90.31 80 ILE A O 1
ATOM 619 N N . SER A 1 81 ? -26.604 -28.477 13.986 1.00 91.12 81 SER A N 1
ATOM 620 C CA . SER A 1 81 ? -27.974 -28.995 14.003 1.00 91.12 81 SER A CA 1
ATOM 621 C C . SER A 1 81 ? -28.742 -28.582 12.750 1.00 91.12 81 SER A C 1
ATOM 623 O O . SER A 1 81 ? -29.234 -29.449 12.035 1.00 91.12 81 SER A O 1
ATOM 625 N N . SER A 1 82 ? -28.743 -27.290 12.395 1.00 87.31 82 SER A N 1
ATOM 626 C CA . SER A 1 82 ? -29.381 -26.810 11.161 1.00 87.31 82 SER A CA 1
ATOM 627 C C . SER A 1 82 ? -28.861 -27.539 9.918 1.00 87.31 82 SER A C 1
ATOM 629 O O . SER A 1 82 ? -29.645 -27.853 9.026 1.00 87.31 82 SER A O 1
ATOM 631 N N . ARG A 1 83 ? -27.558 -27.850 9.854 1.00 91.81 83 ARG A N 1
ATOM 632 C CA . ARG A 1 83 ? -26.968 -28.627 8.750 1.00 91.81 83 ARG A CA 1
ATOM 633 C C . ARG A 1 83 ? -27.417 -30.088 8.757 1.00 91.81 83 ARG A C 1
ATOM 635 O O . ARG A 1 83 ? -27.710 -30.618 7.687 1.00 91.81 83 ARG A O 1
ATOM 642 N N . VAL A 1 84 ? -27.488 -30.733 9.925 1.00 92.75 84 VAL A N 1
ATOM 643 C CA . VAL A 1 84 ? -28.030 -32.097 10.068 1.00 92.75 84 VAL A CA 1
ATOM 644 C C . VAL A 1 84 ? -29.479 -32.130 9.586 1.00 92.75 84 VAL A C 1
ATOM 646 O O . VAL A 1 84 ? -29.797 -32.918 8.698 1.00 92.75 84 VAL A O 1
ATOM 649 N N . MET A 1 85 ? -30.318 -31.219 10.083 1.00 91.94 85 MET A N 1
ATOM 650 C CA . MET A 1 85 ? -31.734 -31.147 9.719 1.00 91.94 85 MET A CA 1
ATOM 651 C C . MET A 1 85 ? -31.919 -30.846 8.227 1.00 91.94 85 MET A C 1
ATOM 653 O O . MET A 1 85 ? -32.679 -31.539 7.564 1.00 91.94 85 MET A O 1
ATOM 657 N N . ALA A 1 86 ? -31.160 -29.910 7.647 1.00 90.62 86 ALA A N 1
ATOM 658 C CA . ALA A 1 86 ? -31.197 -29.650 6.204 1.00 90.62 86 ALA A CA 1
ATOM 659 C C . ALA A 1 86 ? -30.754 -30.869 5.368 1.00 90.62 86 ALA A C 1
ATOM 661 O O . ALA A 1 86 ? -31.321 -31.150 4.313 1.00 90.62 86 ALA A O 1
ATOM 662 N N . THR A 1 87 ? -29.762 -31.627 5.848 1.00 93.38 87 THR A N 1
ATOM 663 C CA . THR A 1 87 ? -29.294 -32.852 5.180 1.00 93.38 87 THR A CA 1
ATOM 664 C C . THR A 1 87 ? -30.369 -33.937 5.200 1.00 93.38 87 THR A C 1
ATOM 666 O O . THR A 1 87 ? -30.571 -34.605 4.186 1.00 93.38 87 THR A O 1
ATOM 669 N N . ILE A 1 88 ? -31.083 -34.092 6.317 1.00 92.12 88 ILE A N 1
ATOM 670 C CA . ILE A 1 88 ? -32.207 -35.027 6.441 1.00 92.12 88 ILE A CA 1
ATOM 671 C C . ILE A 1 88 ? -33.383 -34.577 5.565 1.00 92.12 88 ILE A C 1
ATOM 673 O O . ILE A 1 88 ? -33.880 -35.382 4.780 1.00 92.12 88 ILE A O 1
ATOM 677 N N . GLY A 1 89 ? -33.737 -33.288 5.611 1.00 90.06 89 GLY A N 1
ATOM 678 C CA . GLY A 1 89 ? -34.807 -32.677 4.813 1.00 90.06 89 GLY A CA 1
ATOM 679 C C . GLY A 1 89 ? -34.614 -32.813 3.300 1.00 90.06 89 GLY A C 1
ATOM 680 O O . GLY A 1 89 ? -35.580 -32.818 2.546 1.00 90.06 89 GLY A O 1
ATOM 681 N N . SER A 1 90 ? -33.370 -32.996 2.837 1.00 90.81 90 SER A N 1
ATOM 682 C CA . SER A 1 90 ? -33.083 -33.301 1.426 1.00 90.81 90 SER A CA 1
ATOM 683 C C . SER A 1 90 ? -33.455 -34.729 0.992 1.00 90.81 90 SER A C 1
ATOM 685 O O . SER A 1 90 ? -33.471 -35.009 -0.205 1.00 90.81 90 SER A O 1
ATOM 687 N N . ILE A 1 91 ? -33.706 -35.642 1.939 1.00 88.88 91 ILE A N 1
ATOM 688 C CA . ILE A 1 91 ? -34.177 -37.014 1.681 1.00 88.88 91 ILE A CA 1
ATOM 689 C C . ILE A 1 91 ? -35.649 -37.162 2.074 1.00 88.88 91 ILE A C 1
ATOM 691 O O . ILE A 1 91 ? -36.414 -37.744 1.309 1.00 88.88 91 ILE A O 1
ATOM 695 N N . VAL A 1 92 ? -36.017 -36.687 3.266 1.00 88.94 92 VAL A N 1
ATOM 696 C CA . VAL A 1 92 ? -37.365 -36.802 3.832 1.00 88.94 92 VAL A CA 1
ATOM 697 C C . VAL A 1 92 ? -37.897 -35.388 4.070 1.00 88.94 92 VAL A C 1
ATOM 699 O O . VAL A 1 92 ? -37.500 -34.772 5.060 1.00 88.94 92 VAL A O 1
ATOM 702 N N . PRO A 1 93 ? -38.731 -34.848 3.162 1.00 79.00 93 PRO A N 1
ATOM 703 C CA . PRO A 1 93 ? -39.252 -33.486 3.280 1.00 79.00 93 PRO A CA 1
ATOM 704 C C . PRO A 1 93 ? -40.127 -33.299 4.525 1.00 79.00 93 PRO A C 1
ATOM 706 O O . PRO A 1 93 ? -40.008 -32.287 5.215 1.00 79.00 93 PRO A O 1
ATOM 709 N N . ASP A 1 94 ? -40.950 -34.304 4.834 1.00 85.44 94 ASP A N 1
ATOM 710 C CA . ASP A 1 94 ? -41.885 -34.288 5.955 1.00 85.44 94 ASP A CA 1
ATOM 711 C C . ASP A 1 94 ? -41.182 -34.745 7.242 1.00 85.44 94 ASP A C 1
ATOM 713 O O . ASP A 1 94 ? -41.080 -35.935 7.558 1.00 85.44 94 ASP A O 1
ATOM 717 N N . MET A 1 95 ? -40.639 -33.772 7.978 1.00 87.75 95 MET A N 1
ATOM 718 C CA . MET A 1 95 ? -39.983 -33.994 9.267 1.00 87.75 95 MET A CA 1
ATOM 719 C C . MET A 1 95 ? -40.422 -32.986 10.334 1.00 87.75 95 MET A C 1
ATOM 721 O O . MET A 1 95 ? -40.583 -31.794 10.076 1.00 87.75 95 MET A O 1
ATOM 725 N N . GLU A 1 96 ? -40.524 -33.460 11.570 1.00 85.56 96 GLU A N 1
ATOM 726 C CA . GLU A 1 96 ? -40.808 -32.675 12.768 1.00 85.56 96 GLU A CA 1
ATOM 727 C C . GLU A 1 96 ? -39.528 -32.568 13.609 1.00 85.56 96 GLU A C 1
ATOM 729 O O . GLU A 1 96 ? -39.032 -33.552 14.163 1.00 85.56 96 GLU A O 1
ATOM 734 N N . ILE A 1 97 ? -38.962 -31.362 13.699 1.00 85.81 97 ILE A N 1
ATOM 735 C CA . ILE A 1 97 ? -37.769 -31.101 14.514 1.00 85.81 97 ILE A CA 1
ATOM 736 C C . ILE A 1 97 ? -38.191 -31.043 15.987 1.00 85.81 97 ILE A C 1
ATOM 738 O O . ILE A 1 97 ? -38.766 -30.052 16.433 1.00 85.81 97 ILE A O 1
ATOM 742 N N . TYR A 1 98 ? -37.877 -32.096 16.742 1.00 83.12 98 TYR A N 1
ATOM 743 C CA . TYR A 1 98 ? -38.261 -32.232 18.149 1.00 83.12 98 TYR A CA 1
ATOM 744 C C . TYR A 1 98 ? -37.269 -31.532 19.094 1.00 83.12 98 TYR A C 1
ATOM 746 O O . TYR A 1 98 ? -37.658 -30.926 20.094 1.00 83.12 98 TYR A O 1
ATOM 754 N N . SER A 1 99 ? -35.971 -31.585 18.781 1.00 83.88 99 SER A N 1
ATOM 755 C CA . SER A 1 99 ? -34.912 -30.895 19.525 1.00 83.88 99 SER A CA 1
ATOM 756 C C . SER A 1 99 ? -33.741 -30.508 18.612 1.00 83.88 99 SER A C 1
ATOM 758 O O . SER A 1 99 ? -33.768 -30.696 17.399 1.00 83.88 99 SER A O 1
ATOM 760 N N . ILE A 1 100 ? -32.676 -29.952 19.199 1.00 82.50 100 ILE A N 1
ATOM 761 C CA . ILE A 1 100 ? -31.438 -29.628 18.473 1.00 82.50 100 ILE A CA 1
ATOM 762 C C . ILE A 1 100 ? -30.732 -30.882 17.917 1.00 82.50 100 ILE A C 1
ATOM 764 O O . ILE A 1 100 ? -29.952 -30.787 16.974 1.00 82.50 100 ILE A O 1
ATOM 768 N N . ASP A 1 101 ? -30.982 -32.048 18.501 1.00 88.56 101 ASP A N 1
ATOM 769 C CA . ASP A 1 101 ? -30.334 -33.320 18.190 1.00 88.56 101 ASP A CA 1
ATOM 770 C C . ASP A 1 101 ? -31.295 -34.415 17.705 1.00 88.56 101 ASP A C 1
ATOM 772 O O . ASP A 1 101 ? -30.813 -35.436 17.212 1.00 88.56 101 ASP A O 1
ATOM 776 N N . GLU A 1 102 ? -32.613 -34.201 17.781 1.00 91.94 102 GLU A N 1
ATOM 777 C CA . GLU A 1 102 ? -33.642 -35.190 17.442 1.00 91.94 102 GLU A CA 1
ATOM 778 C C . GLU A 1 102 ? -34.687 -34.641 16.454 1.00 91.94 102 GLU A C 1
ATOM 780 O O . GLU A 1 102 ? -35.198 -33.527 16.617 1.00 91.94 102 GLU A O 1
ATOM 785 N N . SER A 1 103 ? -35.076 -35.457 15.472 1.00 92.81 103 SER A N 1
ATOM 786 C CA . SER A 1 103 ? -36.241 -35.193 14.618 1.00 92.81 103 SER A CA 1
ATOM 787 C C . SER A 1 103 ? -37.047 -36.458 14.324 1.00 92.81 103 SER A C 1
ATOM 789 O O . SER A 1 103 ? -36.494 -37.550 14.160 1.00 92.81 103 SER A O 1
ATOM 791 N N . PHE A 1 104 ? -38.371 -36.305 14.276 1.00 92.56 104 PHE A N 1
ATOM 792 C CA . PHE A 1 104 ? -39.283 -37.327 13.772 1.00 92.56 104 PHE A CA 1
ATOM 793 C C . PHE A 1 104 ? -39.431 -37.173 12.258 1.00 92.56 104 PHE A C 1
ATOM 795 O O . PHE A 1 104 ? -39.514 -36.062 11.746 1.00 92.56 104 PHE A O 1
ATOM 802 N N . LEU A 1 105 ? -39.447 -38.291 11.545 1.00 92.50 105 LEU A N 1
ATOM 803 C CA . LEU A 1 105 ? -39.492 -38.382 10.092 1.00 92.50 105 LEU A CA 1
ATOM 804 C C . LEU A 1 105 ? -40.758 -39.134 9.704 1.00 92.50 105 LEU A C 1
ATOM 806 O O . LEU A 1 105 ? -40.981 -40.236 10.219 1.00 92.50 105 LEU A O 1
ATOM 810 N N . ASP A 1 106 ? -41.552 -38.589 8.787 1.00 89.75 106 ASP A N 1
ATOM 811 C CA . ASP A 1 106 ? -42.601 -39.386 8.168 1.00 89.75 106 ASP A CA 1
ATOM 812 C C . ASP A 1 106 ? -41.986 -40.293 7.096 1.00 89.75 106 ASP A C 1
ATOM 814 O O . ASP A 1 106 ? -41.418 -39.839 6.104 1.00 89.75 106 ASP A O 1
ATOM 818 N N . LEU A 1 107 ? -42.064 -41.604 7.328 1.00 88.75 107 LEU A N 1
ATOM 819 C CA . LEU A 1 107 ? -41.585 -42.633 6.409 1.00 88.75 107 LEU A CA 1
ATOM 820 C C . LEU A 1 107 ? -42.747 -43.427 5.792 1.00 88.75 107 LEU A C 1
ATOM 822 O O . LEU A 1 107 ? -42.538 -44.528 5.287 1.00 88.75 107 LEU A O 1
ATOM 826 N N . SER A 1 108 ? -43.974 -42.900 5.843 1.00 83.06 108 SER A N 1
ATOM 827 C CA . SER A 1 108 ? -45.180 -43.502 5.259 1.00 83.06 108 SER A CA 1
ATOM 828 C C . SER A 1 108 ? -45.038 -43.846 3.770 1.00 83.06 108 SER A C 1
ATOM 830 O O . SER A 1 108 ? -45.577 -44.861 3.335 1.00 83.06 108 SER A O 1
ATOM 832 N N . MET A 1 109 ? -44.258 -43.069 3.011 1.00 81.94 109 MET A N 1
ATOM 833 C CA . MET A 1 109 ? -44.037 -43.280 1.574 1.00 81.94 109 MET A CA 1
ATOM 834 C C . MET A 1 109 ? -43.139 -44.482 1.219 1.00 81.94 109 MET A C 1
ATOM 836 O O . MET A 1 109 ? -43.035 -44.835 0.044 1.00 81.94 109 MET A O 1
ATOM 840 N N . TRP A 1 110 ? -42.473 -45.118 2.190 1.00 83.00 110 TRP A N 1
ATOM 841 C CA . TRP A 1 110 ? -41.570 -46.250 1.947 1.00 83.00 110 TRP A CA 1
ATOM 842 C C . TRP A 1 110 ? -42.166 -47.568 2.464 1.00 83.00 110 TRP A C 1
ATOM 844 O O . TRP A 1 110 ? -42.587 -47.667 3.613 1.00 83.00 110 TRP A O 1
ATOM 854 N N . THR A 1 111 ? -42.163 -48.603 1.619 1.00 72.25 111 THR A N 1
ATOM 855 C CA . THR A 1 111 ? -42.631 -49.966 1.946 1.00 72.25 111 THR A CA 1
ATOM 856 C C . THR A 1 111 ? -41.569 -50.788 2.689 1.00 72.25 111 THR A C 1
ATOM 858 O O . THR A 1 111 ? -40.375 -50.524 2.535 1.00 72.25 111 THR A O 1
ATOM 861 N N . ASP A 1 112 ? -41.974 -51.852 3.395 1.00 63.38 112 ASP A N 1
ATOM 862 C CA . ASP A 1 112 ? -41.127 -52.665 4.294 1.00 63.38 112 ASP A CA 1
ATOM 863 C C . ASP A 1 112 ? -39.781 -53.128 3.705 1.00 63.38 112 ASP A C 1
ATOM 865 O O . ASP A 1 112 ? -38.760 -53.071 4.388 1.00 63.38 112 ASP A O 1
ATOM 869 N N . GLY A 1 113 ? -39.723 -53.489 2.418 1.00 62.44 113 GLY A N 1
ATOM 870 C CA . GLY A 1 113 ? -38.472 -53.897 1.756 1.00 62.44 113 GLY A CA 1
ATOM 871 C C . GLY A 1 113 ? -37.451 -52.771 1.515 1.00 62.44 113 GLY A C 1
ATOM 872 O O . GLY A 1 113 ? -36.290 -53.048 1.225 1.00 62.44 113 GLY A O 1
ATOM 873 N N . ASN A 1 114 ? -37.855 -51.502 1.630 1.00 75.88 114 ASN A N 1
ATOM 874 C CA . ASN A 1 114 ? -37.008 -50.331 1.368 1.00 75.88 114 ASN A CA 1
ATOM 875 C C . ASN A 1 114 ? -36.735 -49.491 2.635 1.00 75.88 114 ASN A C 1
ATOM 877 O O . ASN A 1 114 ? -35.888 -48.599 2.596 1.00 75.88 114 ASN A O 1
ATOM 881 N N . LEU A 1 115 ? -37.401 -49.782 3.765 1.00 86.25 115 LEU A N 1
ATOM 882 C CA . LEU A 1 115 ? -37.261 -49.028 5.022 1.00 86.25 115 LEU A CA 1
ATOM 883 C C . LEU A 1 115 ? -35.863 -49.149 5.653 1.00 86.25 115 LEU A C 1
ATOM 885 O O . LEU A 1 115 ? -35.309 -48.166 6.147 1.00 86.25 115 LEU A O 1
ATOM 889 N N . GLU A 1 116 ? -35.253 -50.331 5.600 1.00 87.69 116 GLU A N 1
ATOM 890 C CA . GLU A 1 116 ? -33.888 -50.536 6.103 1.00 87.69 116 GLU A CA 1
ATOM 891 C C . GLU A 1 116 ? -32.852 -49.814 5.224 1.00 87.69 116 GLU A C 1
ATOM 893 O O . GLU A 1 116 ? -31.977 -49.102 5.724 1.00 87.69 116 GLU A O 1
ATOM 898 N N . SER A 1 117 ? -33.011 -49.915 3.900 1.00 88.19 117 SER A N 1
ATOM 899 C CA . SER A 1 117 ? -32.148 -49.252 2.914 1.00 88.19 117 SER A CA 1
ATOM 900 C C . SER A 1 117 ? -32.204 -47.725 3.035 1.00 88.19 117 SER A C 1
ATOM 902 O O . SER A 1 117 ? -31.161 -47.069 3.136 1.00 88.19 117 SER A O 1
ATOM 904 N N . ILE A 1 118 ? -33.409 -47.140 3.096 1.00 90.62 118 ILE A N 1
ATOM 905 C CA . ILE A 1 118 ? -33.567 -45.691 3.272 1.00 90.62 118 ILE A CA 1
ATOM 906 C C . ILE A 1 118 ? -33.032 -45.241 4.632 1.00 90.62 118 ILE A C 1
ATOM 908 O O . ILE A 1 118 ? -32.347 -44.219 4.704 1.00 90.62 118 ILE A O 1
ATOM 912 N N . GLY A 1 119 ? -33.244 -46.028 5.690 1.00 91.75 119 GLY A N 1
ATOM 913 C CA . GLY A 1 119 ? -32.728 -45.714 7.015 1.00 91.75 119 GLY A CA 1
ATOM 914 C C . GLY A 1 119 ? -31.201 -45.627 7.040 1.00 91.75 119 GLY A C 1
ATOM 915 O O . GLY A 1 119 ? -30.636 -44.628 7.496 1.00 91.75 119 GLY A O 1
ATOM 916 N N . HIS A 1 120 ? -30.515 -46.616 6.459 1.00 92.25 120 HIS A N 1
ATOM 917 C CA . HIS A 1 120 ? -29.057 -46.583 6.334 1.00 92.25 120 HIS A CA 1
ATOM 918 C C . HIS A 1 120 ? -28.571 -45.463 5.413 1.00 92.25 120 HIS A C 1
ATOM 920 O O . HIS A 1 120 ? -27.531 -44.858 5.692 1.00 92.25 120 HIS A O 1
ATOM 926 N N . LYS A 1 121 ? -29.318 -45.135 4.351 1.00 92.62 121 LYS A N 1
ATOM 927 C CA . LYS A 1 121 ? -29.014 -44.002 3.466 1.00 92.62 121 LYS A CA 1
ATOM 928 C C . LYS A 1 121 ? -29.061 -42.671 4.218 1.00 92.62 121 LYS A C 1
ATOM 930 O O . LYS A 1 121 ? -28.148 -41.863 4.042 1.00 92.62 121 LYS A O 1
ATOM 935 N N . ILE A 1 122 ? -30.063 -42.455 5.073 1.00 93.00 122 ILE A N 1
ATOM 936 C CA . ILE A 1 122 ? -30.193 -41.239 5.892 1.00 93.00 122 ILE A CA 1
ATOM 937 C C . ILE A 1 122 ? -29.008 -41.126 6.859 1.00 93.00 122 ILE A C 1
ATOM 939 O O . ILE A 1 122 ? -28.288 -40.125 6.829 1.00 93.00 122 ILE A O 1
ATOM 943 N N . VAL A 1 123 ? -28.744 -42.168 7.657 1.00 94.56 123 VAL A N 1
ATOM 944 C CA . VAL A 1 123 ? -27.634 -42.177 8.632 1.00 94.56 123 VAL A CA 1
ATOM 945 C C . VAL A 1 123 ? -26.281 -41.969 7.939 1.00 94.56 123 VAL A C 1
ATOM 947 O O . VAL A 1 123 ? -25.472 -41.144 8.370 1.00 94.56 123 VAL A O 1
ATOM 950 N N . SER A 1 124 ? -26.046 -42.652 6.815 1.00 93.62 124 SER A N 1
ATOM 951 C CA . SER A 1 124 ? -24.795 -42.540 6.054 1.00 93.62 124 SER A CA 1
ATOM 952 C C . SER A 1 124 ? -24.615 -41.160 5.425 1.00 93.62 124 SER A C 1
ATOM 954 O O . SER A 1 124 ? -23.500 -40.639 5.411 1.00 93.62 124 SER A O 1
ATOM 956 N N . LYS A 1 125 ? -25.694 -40.536 4.931 1.00 94.44 125 LYS A N 1
ATOM 957 C CA . LYS A 1 125 ? -25.640 -39.180 4.368 1.00 94.44 125 LYS A CA 1
ATOM 958 C C . LYS A 1 125 ? -25.302 -38.151 5.441 1.00 94.44 125 LYS A C 1
ATOM 960 O O . LYS A 1 125 ? -24.405 -37.346 5.216 1.00 94.44 125 LYS A O 1
ATOM 965 N N . VAL A 1 126 ? -25.938 -38.206 6.614 1.00 94.94 126 VAL A N 1
ATOM 966 C CA . VAL A 1 126 ? -25.610 -37.290 7.724 1.00 94.94 126 VAL A CA 1
ATOM 967 C C . VAL A 1 126 ? -24.157 -37.475 8.166 1.00 94.94 126 VAL A C 1
ATOM 969 O O . VAL A 1 126 ? -23.420 -36.497 8.324 1.00 94.94 126 VAL A O 1
ATOM 972 N N . ARG A 1 127 ? -23.703 -38.729 8.283 1.00 93.62 127 ARG A N 1
ATOM 973 C CA . ARG A 1 127 ? -22.318 -39.034 8.651 1.00 93.62 127 ARG A CA 1
ATOM 974 C C . ARG A 1 127 ? -21.308 -38.532 7.618 1.00 93.62 127 ARG A C 1
ATOM 976 O O . ARG A 1 127 ? -20.263 -38.036 8.020 1.00 93.62 127 ARG A O 1
ATOM 983 N N . ARG A 1 128 ? -21.597 -38.648 6.321 1.00 94.00 128 ARG A N 1
ATOM 984 C CA . ARG A 1 128 ? -20.704 -38.210 5.237 1.00 94.00 128 ARG A CA 1
ATOM 985 C C . ARG A 1 128 ? -20.699 -36.691 5.053 1.00 94.00 128 ARG A C 1
ATOM 987 O O . ARG A 1 128 ? -19.630 -36.106 4.941 1.00 94.00 128 ARG A O 1
ATOM 994 N N . ASP A 1 129 ? -21.874 -36.067 5.021 1.00 92.50 129 ASP A N 1
ATOM 995 C CA . ASP A 1 129 ? -22.030 -34.663 4.622 1.00 92.50 129 ASP A CA 1
ATOM 996 C C . ASP A 1 129 ? -21.821 -33.696 5.811 1.00 92.50 129 ASP A C 1
ATOM 998 O O . ASP A 1 129 ? -21.389 -32.555 5.626 1.00 92.50 129 ASP A O 1
ATOM 1002 N N . VAL A 1 130 ? -22.107 -34.142 7.045 1.00 93.50 130 VAL A N 1
ATOM 1003 C CA . VAL A 1 130 ? -21.984 -33.317 8.267 1.00 93.50 130 VAL A CA 1
ATOM 1004 C C . VAL A 1 130 ? -20.944 -33.862 9.251 1.00 93.50 130 VAL A C 1
ATOM 1006 O O . VAL A 1 130 ? -20.394 -33.099 10.039 1.00 93.50 130 VAL A O 1
ATOM 1009 N N . GLY A 1 131 ? -20.639 -35.163 9.219 1.00 91.75 131 GLY A N 1
ATOM 1010 C CA . GLY A 1 131 ? -19.667 -35.787 10.127 1.00 91.75 131 GLY A CA 1
ATOM 1011 C C . GLY A 1 131 ? -20.249 -36.254 11.466 1.00 91.75 131 GLY A C 1
ATOM 1012 O O . GLY A 1 131 ? -19.541 -36.881 12.256 1.00 91.75 131 GLY A O 1
ATOM 1013 N N . ILE A 1 132 ? -21.538 -36.021 11.731 1.00 94.56 132 ILE A N 1
ATOM 1014 C CA . ILE A 1 132 ? -22.186 -36.370 13.005 1.00 94.56 132 ILE A CA 1
ATOM 1015 C C . ILE A 1 132 ? -22.715 -37.815 12.967 1.00 94.56 132 ILE A C 1
ATOM 1017 O O . ILE A 1 132 ? -23.397 -38.185 12.012 1.00 94.56 132 ILE A O 1
ATOM 1021 N N . PRO A 1 133 ? -22.401 -38.660 13.970 1.00 93.00 133 PRO A N 1
ATOM 1022 C CA . PRO A 1 133 ? -22.981 -39.992 14.080 1.00 93.00 133 PRO A CA 1
ATOM 1023 C C . PRO A 1 133 ? -24.435 -39.902 14.560 1.00 93.00 133 PRO A C 1
ATOM 1025 O O . PRO A 1 133 ? -24.716 -39.264 15.574 1.00 93.00 133 PRO A O 1
ATOM 1028 N N . THR A 1 134 ? -25.346 -40.578 13.868 1.00 94.69 134 THR A N 1
ATOM 1029 C CA . THR A 1 134 ? -26.773 -40.626 14.209 1.00 94.69 134 THR A CA 1
ATOM 1030 C C . THR A 1 134 ? -27.260 -42.065 14.350 1.00 94.69 134 THR A C 1
ATOM 1032 O O . THR A 1 134 ? -26.651 -42.990 13.807 1.00 94.69 134 THR A O 1
ATOM 1035 N N . SER A 1 135 ? -28.347 -42.249 15.097 1.00 95.19 135 SER A N 1
ATOM 1036 C CA . SER A 1 135 ? -29.091 -43.508 15.203 1.00 95.19 135 SER A CA 1
ATOM 1037 C C . SER A 1 135 ? -30.540 -43.266 14.790 1.00 95.19 135 SER A C 1
ATOM 1039 O O . SER A 1 135 ? -31.110 -42.248 15.170 1.00 95.19 135 SER A O 1
ATOM 1041 N N . LEU A 1 136 ? -31.133 -44.186 14.029 1.00 95.94 136 LEU A N 1
ATOM 1042 C CA . LEU A 1 136 ? -32.503 -44.093 13.528 1.00 95.94 136 LEU A CA 1
ATOM 1043 C C . LEU A 1 136 ? -33.347 -45.261 14.052 1.00 95.94 136 LEU A C 1
ATOM 1045 O O . LEU A 1 136 ? -33.018 -46.427 13.844 1.00 95.94 136 LEU A O 1
ATOM 1049 N N . GLY A 1 137 ? -34.446 -44.947 14.729 1.00 95.44 137 GLY A N 1
ATOM 1050 C CA . GLY A 1 137 ? -35.477 -45.911 15.108 1.00 95.44 137 GLY A CA 1
ATOM 1051 C C . GLY A 1 137 ? -36.710 -45.763 14.231 1.00 95.44 137 GLY A C 1
ATOM 1052 O O . GLY A 1 137 ? -37.179 -44.646 14.066 1.00 95.44 137 GLY A O 1
ATOM 1053 N N . ILE A 1 138 ? -37.251 -46.851 13.691 1.00 94.50 138 ILE A N 1
ATOM 1054 C CA . ILE A 1 138 ? -38.452 -46.836 12.845 1.00 94.50 138 ILE A CA 1
ATOM 1055 C C . ILE A 1 138 ? -39.530 -47.702 13.501 1.00 94.50 138 ILE A C 1
ATOM 1057 O O . ILE A 1 138 ? -39.273 -48.861 13.828 1.00 94.50 138 ILE A O 1
ATOM 1061 N N . ALA A 1 139 ? -40.728 -47.155 13.709 1.00 93.75 139 ALA A N 1
ATOM 1062 C CA . ALA A 1 139 ? -41.861 -47.879 14.292 1.00 93.75 139 ALA A CA 1
ATOM 1063 C C . ALA A 1 139 ? -43.222 -47.259 13.893 1.00 93.75 139 ALA A C 1
ATOM 1065 O O . ALA A 1 139 ? -43.245 -46.163 13.333 1.00 93.75 139 ALA A O 1
ATOM 1066 N N . PRO A 1 140 ? -44.369 -47.908 14.185 1.00 91.06 140 PRO A N 1
ATOM 1067 C CA . PRO A 1 140 ? -45.696 -47.358 13.891 1.00 91.06 140 PRO A CA 1
ATOM 1068 C C . PRO A 1 140 ? -46.051 -46.088 14.674 1.00 91.06 140 PRO A C 1
ATOM 1070 O O . PRO A 1 140 ? -46.829 -45.278 14.185 1.00 91.06 140 PRO A O 1
ATOM 1073 N N . THR A 1 141 ? -45.484 -45.903 15.871 1.00 92.38 141 THR A N 1
ATOM 1074 C CA . THR A 1 141 ? -45.809 -44.796 16.787 1.00 92.38 141 THR A CA 1
ATOM 1075 C C . THR A 1 141 ? -44.545 -44.054 17.232 1.00 92.38 141 THR A C 1
ATOM 1077 O O . THR A 1 141 ? -43.450 -44.632 17.249 1.00 92.38 141 THR A O 1
ATOM 1080 N N . LYS A 1 142 ? -44.661 -42.773 17.619 1.00 91.38 142 LYS A N 1
ATOM 1081 C CA . LYS A 1 142 ? -43.515 -41.933 18.030 1.00 91.38 142 LYS A CA 1
ATOM 1082 C C . LYS A 1 142 ? -42.810 -42.511 19.262 1.00 91.38 142 LYS A C 1
ATOM 1084 O O . LYS A 1 142 ? -41.578 -42.527 19.338 1.00 91.38 142 LYS A O 1
ATOM 1089 N N . THR A 1 143 ? -43.579 -43.037 20.215 1.00 92.00 143 THR A N 1
ATOM 1090 C CA . THR A 1 143 ? -43.036 -43.654 21.438 1.00 92.00 143 THR A CA 1
ATOM 1091 C C . THR A 1 143 ? -42.249 -44.924 21.128 1.00 92.00 143 THR A C 1
ATOM 1093 O O . THR A 1 143 ? -41.136 -45.094 21.634 1.00 92.00 143 THR A O 1
ATOM 1096 N N . LEU A 1 144 ? -42.771 -45.791 20.253 1.00 93.75 144 LEU A N 1
ATOM 1097 C CA . LEU A 1 144 ? -42.042 -46.981 19.811 1.00 93.75 144 LEU A CA 1
ATOM 1098 C C . LEU A 1 144 ? -40.808 -46.617 18.975 1.00 93.75 144 LEU A C 1
ATOM 1100 O O . LEU A 1 144 ? -39.782 -47.277 19.116 1.00 93.75 144 LEU A O 1
ATOM 1104 N N . ALA A 1 145 ? -40.855 -45.547 18.174 1.00 93.75 145 ALA A N 1
ATOM 1105 C CA . ALA A 1 145 ? -39.703 -45.074 17.405 1.00 93.75 145 ALA A CA 1
ATOM 1106 C C . ALA A 1 145 ? -38.566 -44.589 18.327 1.00 93.75 145 ALA A C 1
ATOM 1108 O O . ALA A 1 145 ? -37.402 -44.912 18.087 1.00 93.75 145 ALA A O 1
ATOM 1109 N N . LYS A 1 146 ? -38.887 -43.915 19.446 1.00 93.38 146 LYS A N 1
ATOM 1110 C CA . LYS A 1 146 ? -37.910 -43.586 20.508 1.00 93.38 146 LYS A CA 1
ATOM 1111 C C . LYS A 1 146 ? -37.282 -44.827 21.140 1.00 93.38 146 LYS A C 1
ATOM 1113 O O . LYS A 1 146 ? -36.067 -44.852 21.352 1.00 93.38 146 LYS A O 1
ATOM 1118 N N . ILE A 1 147 ? -38.076 -45.865 21.410 1.00 93.81 147 ILE A N 1
ATOM 1119 C CA . ILE A 1 147 ? -37.549 -47.145 21.908 1.00 93.81 147 ILE A CA 1
ATOM 1120 C C . ILE A 1 147 ? -36.632 -47.771 20.850 1.00 93.81 147 ILE A C 1
ATOM 1122 O O . ILE A 1 147 ? -35.489 -48.101 21.158 1.00 93.81 147 ILE A O 1
ATOM 1126 N N . ALA A 1 148 ? -37.067 -47.851 19.592 1.00 94.19 148 ALA A N 1
ATOM 1127 C CA . ALA A 1 148 ? -36.261 -48.376 18.493 1.00 94.19 148 ALA A CA 1
ATOM 1128 C C . ALA A 1 148 ? -34.920 -47.628 18.350 1.00 94.19 148 ALA A C 1
ATOM 1130 O O . ALA A 1 148 ? -33.871 -48.266 18.266 1.00 94.19 148 ALA A O 1
ATOM 1131 N N . ALA A 1 149 ? -34.914 -46.293 18.420 1.00 93.44 149 ALA A N 1
ATOM 1132 C CA . ALA A 1 149 ? -33.697 -45.483 18.328 1.00 93.44 149 ALA A CA 1
ATOM 1133 C C . ALA A 1 149 ? -32.733 -45.748 19.498 1.00 93.44 149 ALA A C 1
ATOM 1135 O O . ALA A 1 149 ? -31.518 -45.835 19.305 1.00 93.44 149 ALA A O 1
ATOM 1136 N N . SER A 1 150 ? -33.263 -45.961 20.709 1.00 91.44 150 SER A N 1
ATOM 1137 C CA . SER A 1 150 ? -32.460 -46.377 21.865 1.00 91.44 150 SER A CA 1
ATOM 1138 C C . SER A 1 150 ? -31.774 -47.728 21.626 1.00 91.44 150 SER A C 1
ATOM 1140 O O . SER A 1 150 ? -30.594 -47.888 21.942 1.00 91.44 150 SER A O 1
ATOM 1142 N N . PHE A 1 151 ? -32.470 -48.683 21.002 1.00 92.38 151 PHE A N 1
ATOM 1143 C CA . PHE A 1 151 ? -31.901 -49.985 20.643 1.00 92.38 151 PHE A CA 1
ATOM 1144 C C . PHE A 1 151 ? -30.864 -49.866 19.522 1.00 92.38 151 PHE A C 1
ATOM 1146 O O . PHE A 1 151 ? -29.802 -50.480 19.631 1.00 92.38 151 PHE A O 1
ATOM 1153 N N . ALA A 1 152 ? -31.124 -49.040 18.503 1.00 92.50 152 ALA A N 1
ATOM 1154 C CA . ALA A 1 152 ? -30.175 -48.740 17.428 1.00 92.50 152 ALA A CA 1
ATOM 1155 C C . ALA A 1 152 ? -28.849 -48.172 17.965 1.00 92.50 152 ALA A C 1
ATOM 1157 O O . ALA A 1 152 ? -27.782 -48.474 17.435 1.00 92.50 152 ALA A O 1
ATOM 1158 N N . LYS A 1 153 ? -28.920 -47.388 19.048 1.00 88.81 153 LYS A N 1
ATOM 1159 C CA . LYS A 1 153 ? -27.770 -46.796 19.744 1.00 88.81 153 LYS A CA 1
ATOM 1160 C C . LYS A 1 153 ? -27.057 -47.780 20.675 1.00 88.81 153 LYS A C 1
ATOM 1162 O O . LYS A 1 153 ? -25.837 -47.728 20.799 1.00 88.81 153 LYS A O 1
ATOM 1167 N N . LYS A 1 154 ? -27.810 -48.657 21.350 1.00 86.31 154 LYS A N 1
ATOM 1168 C CA . LYS A 1 154 ? -27.295 -49.588 22.371 1.00 86.31 154 LYS A CA 1
ATOM 1169 C C . LYS A 1 154 ? -26.670 -50.853 21.781 1.00 86.31 154 LYS A C 1
ATOM 1171 O O . LYS A 1 154 ? -25.701 -51.354 22.343 1.00 86.31 154 LYS A O 1
ATOM 1176 N N . TYR A 1 155 ? -27.223 -51.387 20.692 1.00 88.38 155 TYR A N 1
ATOM 1177 C CA . TYR A 1 155 ? -26.808 -52.673 20.127 1.00 88.38 155 TYR A CA 1
ATOM 1178 C C . TYR A 1 155 ? -26.154 -52.480 18.749 1.00 88.38 155 TYR A C 1
ATOM 1180 O O . TYR A 1 155 ? -26.860 -52.244 17.767 1.00 88.38 155 TYR A O 1
ATOM 1188 N N . PRO A 1 156 ? -24.820 -52.650 18.635 1.00 85.06 156 PRO A N 1
ATOM 1189 C CA . PRO A 1 156 ? -24.089 -52.446 17.380 1.00 85.06 156 PRO A CA 1
ATOM 1190 C C . PRO A 1 156 ? -24.570 -53.305 16.200 1.00 85.06 156 PRO A C 1
ATOM 1192 O O . PRO A 1 156 ? -24.388 -52.915 15.049 1.00 85.06 156 PRO A O 1
ATOM 1195 N N . ALA A 1 157 ? -25.214 -54.449 16.471 1.00 87.94 157 ALA A N 1
ATOM 1196 C CA . ALA A 1 157 ? -25.767 -55.347 15.454 1.00 87.94 157 ALA A CA 1
ATOM 1197 C C . ALA A 1 157 ? -26.783 -54.664 14.518 1.00 87.94 157 ALA A C 1
ATOM 1199 O O . ALA A 1 157 ? -26.884 -55.048 13.357 1.00 87.94 157 ALA A O 1
ATOM 1200 N N . TYR A 1 158 ? -27.478 -53.622 14.989 1.00 88.50 158 TYR A N 1
ATOM 1201 C CA . TYR A 1 158 ? -28.433 -52.847 14.190 1.00 88.50 158 TYR A CA 1
ATOM 1202 C C . TYR A 1 158 ? -27.774 -51.838 13.237 1.00 88.50 158 TYR A C 1
ATOM 1204 O O . TYR A 1 158 ? -28.474 -51.164 12.491 1.00 88.50 158 TYR A O 1
ATOM 1212 N N . LYS A 1 159 ? -26.440 -51.670 13.258 1.00 89.81 159 LYS A N 1
ATOM 1213 C CA . LYS A 1 159 ? -25.717 -50.717 12.387 1.00 89.81 159 LYS A CA 1
ATOM 1214 C C . LYS A 1 159 ? -26.369 -49.317 12.363 1.00 89.81 159 LYS A C 1
ATOM 1216 O O . LYS A 1 159 ? -26.526 -48.704 11.306 1.00 89.81 159 LYS A O 1
ATOM 1221 N N . SER A 1 160 ? -26.767 -48.833 13.543 1.00 92.56 160 SER A N 1
ATOM 1222 C CA . SER A 1 160 ? -27.449 -47.549 13.771 1.00 92.56 160 SER A CA 1
ATOM 1223 C C . SER A 1 160 ? -28.882 -47.414 13.231 1.00 92.56 160 SER A C 1
ATOM 1225 O O . SER A 1 160 ? -29.426 -46.313 13.304 1.00 92.56 160 SER A O 1
ATOM 1227 N N . VAL A 1 161 ? -29.525 -48.480 12.741 1.00 94.19 161 VAL A N 1
ATOM 1228 C CA . VAL A 1 161 ? -30.930 -48.461 12.291 1.00 94.19 161 VAL A CA 1
ATOM 1229 C C . VAL A 1 161 ? -31.701 -49.634 12.900 1.00 94.19 161 VAL A C 1
ATOM 1231 O O . VAL A 1 161 ? -31.364 -50.789 12.672 1.00 94.19 161 VAL A O 1
ATOM 1234 N N . CYS A 1 162 ? -32.750 -49.363 13.677 1.00 94.56 162 CYS A N 1
ATOM 1235 C CA . CYS A 1 162 ? -33.591 -50.399 14.289 1.00 94.56 162 CYS A CA 1
ATOM 1236 C C . CYS A 1 162 ? -35.052 -50.215 13.877 1.00 94.56 162 CYS A C 1
ATOM 1238 O O . CYS A 1 162 ? -35.576 -49.105 13.955 1.00 94.56 162 CYS A O 1
ATOM 1240 N N . ILE A 1 163 ? -35.709 -51.303 13.467 1.00 93.75 163 ILE A N 1
ATOM 1241 C CA . ILE A 1 163 ? -37.088 -51.293 12.968 1.00 93.75 163 ILE A CA 1
ATOM 1242 C C . ILE A 1 163 ? -37.957 -52.204 13.839 1.00 93.75 163 ILE A C 1
ATOM 1244 O O . ILE A 1 163 ? -37.678 -53.398 13.973 1.00 93.75 163 ILE A O 1
ATOM 1248 N N . ILE A 1 164 ? -39.025 -51.644 14.407 1.00 93.00 164 ILE A N 1
ATOM 1249 C CA . ILE A 1 164 ? -40.082 -52.368 15.121 1.00 93.00 164 ILE A CA 1
ATOM 1250 C C . ILE A 1 164 ? -41.327 -52.343 14.232 1.00 93.00 164 ILE A C 1
ATOM 1252 O O . ILE A 1 164 ? -42.060 -51.367 14.237 1.00 93.00 164 ILE A O 1
ATOM 1256 N N . ASP A 1 165 ? -41.552 -53.402 13.459 1.00 89.31 165 ASP A N 1
ATOM 1257 C CA . ASP A 1 165 ? -42.582 -53.496 12.405 1.00 89.31 165 ASP A CA 1
ATOM 1258 C C . ASP A 1 165 ? -43.662 -54.560 12.674 1.00 89.31 165 ASP A C 1
ATOM 1260 O O . ASP A 1 165 ? -44.691 -54.582 12.010 1.00 89.31 165 ASP A O 1
ATOM 1264 N N . ASN A 1 166 ? -43.460 -55.439 13.658 1.00 89.56 166 ASN A N 1
ATOM 1265 C CA . ASN A 1 166 ? -44.397 -56.510 13.997 1.00 89.56 166 ASN A CA 1
ATOM 1266 C C . ASN A 1 166 ? -44.525 -56.710 15.513 1.00 89.56 166 ASN A C 1
ATOM 1268 O O . ASN A 1 166 ? -43.694 -56.260 16.310 1.00 89.56 166 ASN A O 1
ATOM 1272 N N . GLU A 1 167 ? -45.573 -57.439 15.899 1.00 91.19 167 GLU A N 1
ATOM 1273 C CA . GLU A 1 167 ? -45.911 -57.767 17.287 1.00 91.19 167 GLU A CA 1
ATOM 1274 C C . GLU A 1 167 ? -44.749 -58.434 18.038 1.00 91.19 167 GLU A C 1
ATOM 1276 O O . GLU A 1 167 ? -44.457 -58.083 19.183 1.00 91.19 167 GLU A O 1
ATOM 1281 N N . TYR A 1 168 ? -44.043 -59.364 17.386 1.00 92.62 168 TYR A N 1
ATOM 1282 C CA . TYR A 1 168 ? -42.919 -60.080 17.989 1.00 92.62 168 TYR A CA 1
ATOM 1283 C C . TYR A 1 168 ? -41.788 -59.121 18.386 1.00 92.62 168 TYR A C 1
ATOM 1285 O O . TYR A 1 168 ? -41.346 -59.118 19.541 1.00 92.62 168 TYR A O 1
ATOM 1293 N N . LYS A 1 169 ? -41.350 -58.257 17.458 1.00 92.31 169 LYS A N 1
ATOM 1294 C CA . LYS A 1 169 ? -40.325 -57.238 17.724 1.00 92.31 169 LYS A CA 1
ATOM 1295 C C . LYS A 1 169 ? -40.806 -56.230 18.769 1.00 92.31 169 LYS A C 1
ATOM 1297 O O . LYS A 1 169 ? -40.018 -55.873 19.645 1.00 92.31 169 LYS A O 1
ATOM 1302 N N . ARG A 1 170 ? -42.086 -55.825 18.736 1.00 94.88 170 ARG A N 1
ATOM 1303 C CA . ARG A 1 170 ? -42.673 -54.910 19.731 1.00 94.88 170 ARG A CA 1
ATOM 1304 C C . ARG A 1 170 ? -42.581 -55.497 21.134 1.00 94.88 170 ARG A C 1
ATOM 1306 O O . ARG A 1 170 ? -41.936 -54.905 21.995 1.00 94.88 170 ARG A O 1
ATOM 1313 N N . ARG A 1 171 ? -43.147 -56.686 21.368 1.00 94.88 171 ARG A N 1
ATOM 1314 C CA . ARG A 1 171 ? -43.143 -57.329 22.695 1.00 94.88 171 ARG A CA 1
ATOM 1315 C C . ARG A 1 171 ? -41.726 -57.548 23.221 1.00 94.88 171 ARG A C 1
ATOM 1317 O O . ARG A 1 171 ? -41.467 -57.274 24.391 1.00 94.88 171 ARG A O 1
ATOM 1324 N N . LYS A 1 172 ? -40.797 -57.976 22.359 1.00 93.38 172 LYS A N 1
ATOM 1325 C CA . LYS A 1 172 ? -39.386 -58.168 22.727 1.00 93.38 172 LYS A CA 1
ATOM 1326 C C . LYS A 1 172 ? -38.712 -56.859 23.144 1.00 93.38 172 LYS A C 1
ATOM 1328 O O . LYS A 1 172 ? -38.055 -56.822 24.182 1.00 93.38 172 LYS A O 1
ATOM 1333 N N . ALA A 1 173 ? -38.896 -55.785 22.375 1.00 92.44 173 ALA A N 1
ATOM 1334 C CA . ALA A 1 173 ? -38.351 -54.473 22.715 1.00 92.44 173 ALA A CA 1
ATOM 1335 C C . ALA A 1 173 ? -38.934 -53.943 24.039 1.00 92.44 173 ALA A C 1
ATOM 1337 O O . ALA A 1 173 ? -38.189 -53.466 24.899 1.00 92.44 173 ALA A O 1
ATOM 1338 N N . LEU A 1 174 ? -40.248 -54.090 24.245 1.00 94.31 174 LEU A N 1
ATOM 1339 C CA . LEU A 1 174 ? -40.929 -53.653 25.466 1.00 94.31 174 LEU A CA 1
ATOM 1340 C C . LEU A 1 174 ? -40.492 -54.438 26.713 1.00 94.31 174 LEU A C 1
ATOM 1342 O O . LEU A 1 174 ? -40.311 -53.834 27.768 1.00 94.31 174 LEU A O 1
ATOM 1346 N N . ALA A 1 175 ? -40.274 -55.753 26.601 1.00 93.88 175 ALA A N 1
ATOM 1347 C CA . ALA A 1 175 ? -39.803 -56.587 27.714 1.00 93.88 175 ALA A CA 1
ATOM 1348 C C . ALA A 1 175 ? -38.407 -56.169 28.201 1.00 93.88 175 ALA A C 1
ATOM 1350 O O . ALA A 1 175 ? -38.099 -56.243 29.386 1.00 93.88 175 ALA A O 1
ATOM 1351 N N . MET A 1 176 ? -37.560 -55.716 27.275 1.00 92.62 176 MET A N 1
ATOM 1352 C CA . MET A 1 176 ? -36.187 -55.290 27.550 1.00 92.62 176 MET A CA 1
ATOM 1353 C C . MET A 1 176 ? -36.067 -53.811 27.959 1.00 92.62 176 MET A C 1
ATOM 1355 O O . MET A 1 176 ? -34.957 -53.342 28.223 1.00 92.62 176 MET A O 1
ATOM 1359 N N . THR A 1 177 ? -37.175 -53.064 27.989 1.00 92.75 177 THR A N 1
ATOM 1360 C CA . THR A 1 177 ? -37.188 -51.634 28.324 1.00 92.75 177 THR A CA 1
ATOM 1361 C C . THR A 1 177 ? -37.739 -51.428 29.731 1.00 92.75 177 THR A C 1
ATOM 1363 O O . THR A 1 177 ? -38.899 -51.731 29.997 1.00 92.75 177 THR A O 1
ATOM 1366 N N . GLU A 1 178 ? -36.923 -50.884 30.635 1.00 92.81 178 GLU A N 1
ATOM 1367 C CA . GLU A 1 178 ? -37.367 -50.489 31.978 1.00 92.81 178 GLU A CA 1
ATOM 1368 C C . GLU A 1 178 ? -38.357 -49.320 31.915 1.00 92.81 178 GLU A C 1
ATOM 1370 O O . GLU A 1 178 ? -38.247 -48.430 31.067 1.00 92.81 178 GLU A O 1
ATOM 1375 N N . ILE A 1 179 ? -39.309 -49.286 32.848 1.00 91.94 179 ILE A N 1
ATOM 1376 C CA . ILE A 1 179 ? -40.416 -48.323 32.821 1.00 91.94 179 ILE A CA 1
ATOM 1377 C C . ILE A 1 179 ? -39.969 -46.851 32.901 1.00 91.94 179 ILE A C 1
ATOM 1379 O O . ILE A 1 179 ? -40.605 -45.976 32.324 1.00 91.94 179 ILE A O 1
ATOM 1383 N N . ASP A 1 180 ? -38.854 -46.547 33.570 1.00 89.00 180 ASP A N 1
ATOM 1384 C CA . ASP A 1 180 ? -38.282 -45.195 33.677 1.00 89.00 180 ASP A CA 1
ATOM 1385 C C . ASP A 1 180 ? -37.483 -44.757 32.438 1.00 89.00 180 ASP A C 1
ATOM 1387 O O . ASP A 1 180 ? -37.037 -43.610 32.373 1.00 89.00 180 ASP A O 1
ATOM 1391 N N . LYS A 1 181 ? -37.296 -45.647 31.455 1.00 88.56 181 LYS A N 1
ATOM 1392 C CA . LYS A 1 181 ? -36.692 -45.327 30.151 1.00 88.56 181 LYS A CA 1
ATOM 1393 C C . LYS A 1 181 ? -37.725 -44.989 29.078 1.00 88.56 181 LYS A C 1
ATOM 1395 O O . LYS A 1 181 ? -37.341 -44.540 28.001 1.00 88.56 181 LYS A O 1
ATOM 1400 N N . VAL A 1 182 ? -39.014 -45.175 29.360 1.00 89.75 182 VAL A N 1
ATOM 1401 C CA . VAL A 1 182 ? -40.102 -44.886 28.421 1.00 89.75 182 VAL A CA 1
ATOM 1402 C C . VAL A 1 182 ? -40.339 -43.377 28.317 1.00 89.75 182 VAL A C 1
ATOM 1404 O O . VAL A 1 182 ? -40.487 -42.671 29.318 1.00 89.75 182 VAL A O 1
ATOM 1407 N N . TRP A 1 183 ? -40.405 -42.871 27.084 1.00 88.25 183 TRP A N 1
ATOM 1408 C CA . TRP A 1 183 ? -40.714 -41.468 26.813 1.00 88.25 183 TRP A CA 1
ATOM 1409 C C . TRP A 1 183 ? -42.119 -41.109 27.315 1.00 88.25 183 TRP A C 1
ATOM 1411 O O . TRP A 1 183 ? -43.093 -41.773 26.981 1.00 88.25 183 TRP A O 1
ATOM 1421 N N . GLY A 1 184 ? -42.206 -40.068 28.149 1.00 82.06 184 GLY A N 1
ATOM 1422 C CA . GLY A 1 184 ? -43.440 -39.661 28.832 1.00 82.06 184 GLY A CA 1
ATOM 1423 C C . GLY A 1 184 ? -43.544 -40.113 30.296 1.00 82.06 184 GLY A C 1
ATOM 1424 O O . GLY A 1 184 ? -44.363 -39.568 31.036 1.00 82.06 184 GLY A O 1
ATOM 1425 N N . ILE A 1 185 ? -42.678 -41.022 30.769 1.00 86.75 185 ILE A N 1
ATOM 1426 C CA . ILE A 1 185 ? -42.692 -41.518 32.157 1.00 86.75 185 ILE A CA 1
ATOM 1427 C C . ILE A 1 185 ? -41.534 -40.914 32.967 1.00 86.75 185 ILE A C 1
ATOM 1429 O O . ILE A 1 185 ? -40.396 -41.372 32.934 1.00 86.75 185 ILE A O 1
ATOM 1433 N N . GLY A 1 186 ? -41.824 -39.861 33.738 1.00 81.81 186 GLY A N 1
ATOM 1434 C CA . GLY A 1 186 ? -40.838 -39.200 34.605 1.00 81.81 186 GLY A CA 1
ATOM 1435 C C . GLY A 1 186 ? -40.594 -39.907 35.950 1.00 81.81 186 GLY A C 1
ATOM 1436 O O . GLY A 1 186 ? -41.378 -40.748 36.380 1.00 81.81 186 GLY A O 1
ATOM 1437 N N . ARG A 1 187 ? -39.553 -39.481 36.688 1.00 80.75 187 ARG A N 1
ATOM 1438 C CA . ARG A 1 187 ? -39.092 -40.084 37.967 1.00 80.75 187 ARG A CA 1
ATOM 1439 C C . ARG A 1 187 ? -40.189 -40.307 39.023 1.00 80.75 187 ARG A C 1
ATOM 1441 O O . ARG A 1 187 ? -40.130 -41.270 39.780 1.00 80.75 187 ARG A O 1
ATOM 1448 N N . ARG A 1 188 ? -41.172 -39.402 39.118 1.00 83.00 188 ARG A N 1
ATOM 1449 C CA . ARG A 1 188 ? -42.304 -39.543 40.057 1.00 83.00 188 ARG A CA 1
ATOM 1450 C C . ARG A 1 188 ? -43.281 -40.626 39.599 1.00 83.00 188 ARG A C 1
ATOM 1452 O O . ARG A 1 188 ? -43.725 -41.424 40.419 1.00 83.00 188 ARG A O 1
ATOM 1459 N N . LEU A 1 189 ? -43.587 -40.654 38.302 1.00 84.69 189 LEU A N 1
ATOM 1460 C CA . LEU A 1 189 ? -44.515 -41.617 37.723 1.00 84.69 189 LEU A CA 1
ATOM 1461 C C . LEU A 1 189 ? -43.911 -43.021 37.702 1.00 84.69 189 LEU A C 1
ATOM 1463 O O . LEU A 1 189 ? -44.591 -43.960 38.088 1.00 84.69 189 LEU A O 1
ATOM 1467 N N . SER A 1 190 ? -42.627 -43.163 37.366 1.00 87.00 190 SER A N 1
ATOM 1468 C CA . SER A 1 190 ? -41.944 -44.459 37.423 1.00 87.00 190 SER A CA 1
ATOM 1469 C C . SER A 1 190 ? -41.915 -45.030 38.842 1.00 87.00 190 SER A C 1
ATOM 1471 O O . SER A 1 190 ? -42.203 -46.209 39.027 1.00 87.00 190 SER A O 1
ATOM 1473 N N . LYS A 1 191 ? -41.663 -44.197 39.866 1.00 87.06 191 LYS A N 1
ATOM 1474 C CA . LYS A 1 191 ? -41.758 -44.621 41.274 1.00 87.06 191 LYS A CA 1
ATOM 1475 C C . LYS A 1 191 ? -43.169 -45.101 41.623 1.00 87.06 191 LYS A C 1
ATOM 1477 O O . LYS A 1 191 ? -43.297 -46.128 42.277 1.00 87.06 191 LYS A O 1
ATOM 1482 N N . LYS A 1 192 ? -44.205 -44.385 41.168 1.00 86.88 192 LYS A N 1
ATOM 1483 C CA . LYS A 1 192 ? -45.609 -44.779 41.356 1.00 86.88 192 LYS A CA 1
ATOM 1484 C C . LYS A 1 192 ? -45.904 -46.109 40.656 1.00 86.88 192 LYS A C 1
ATOM 1486 O O . LYS A 1 192 ? -46.383 -47.016 41.308 1.00 86.88 192 LYS A O 1
ATOM 1491 N N . LEU A 1 193 ? -45.568 -46.270 39.376 1.00 88.44 193 LEU A N 1
ATOM 1492 C CA . LEU A 1 193 ? -45.830 -47.497 38.606 1.00 88.44 193 LEU A CA 1
ATOM 1493 C C . LEU A 1 193 ? -45.119 -48.727 39.194 1.00 88.44 193 LEU A C 1
ATOM 1495 O O . LEU A 1 193 ? -45.735 -49.784 39.314 1.00 88.44 193 LEU A O 1
ATOM 1499 N N . ARG A 1 194 ? -43.874 -48.575 39.666 1.00 90.38 194 ARG A N 1
ATOM 1500 C CA . ARG A 1 194 ? -43.139 -49.657 40.343 1.00 90.38 194 ARG A CA 1
ATOM 1501 C C . ARG A 1 194 ? -43.814 -50.116 41.640 1.00 90.38 194 ARG A C 1
ATOM 1503 O O . ARG A 1 194 ? -43.747 -51.296 41.963 1.00 90.38 194 ARG A O 1
ATOM 1510 N N . GLN A 1 195 ? -44.513 -49.228 42.357 1.00 88.62 195 GLN A N 1
ATOM 1511 C CA . GLN A 1 195 ? -45.318 -49.623 43.526 1.00 88.62 195 GLN A CA 1
ATOM 1512 C C . GLN A 1 195 ? -46.501 -50.533 43.152 1.00 88.62 195 GLN A C 1
ATOM 1514 O O . GLN A 1 195 ? -46.964 -51.285 43.999 1.00 88.62 195 GLN A O 1
ATOM 1519 N N . TYR A 1 196 ? -46.954 -50.505 41.895 1.00 86.56 196 TYR A N 1
ATOM 1520 C CA . TYR A 1 196 ? -47.999 -51.385 41.356 1.00 86.56 196 TYR A CA 1
ATOM 1521 C C . TYR A 1 196 ? -47.427 -52.627 40.644 1.00 86.56 196 TYR A C 1
ATOM 1523 O O . TYR A 1 196 ? -48.139 -53.280 39.887 1.00 86.56 196 TYR A O 1
ATOM 1531 N N . GLY A 1 197 ? -46.145 -52.954 40.853 1.00 88.00 197 GLY A N 1
ATOM 1532 C CA . GLY A 1 197 ? -45.491 -54.127 40.256 1.00 88.00 197 GLY A CA 1
ATOM 1533 C C . GLY A 1 197 ? -45.104 -53.972 38.780 1.00 88.00 197 GLY A C 1
ATOM 1534 O O . GLY A 1 197 ? -44.669 -54.938 38.161 1.00 88.00 197 GLY A O 1
ATOM 1535 N N . ILE A 1 198 ? -45.233 -52.770 38.213 1.00 92.00 198 ILE A N 1
ATOM 1536 C CA . ILE A 1 198 ? -44.938 -52.485 36.806 1.00 92.00 198 ILE A CA 1
ATOM 1537 C C . ILE A 1 198 ? -43.470 -52.067 36.689 1.00 92.00 198 ILE A C 1
ATOM 1539 O O . ILE A 1 198 ? -43.109 -50.938 37.039 1.00 92.00 198 ILE A O 1
ATOM 1543 N N . ASN A 1 199 ? -42.615 -52.969 36.206 1.00 91.62 199 ASN A N 1
ATOM 1544 C CA . ASN A 1 199 ? -41.170 -52.736 36.133 1.00 91.62 199 ASN A CA 1
ATOM 1545 C C . ASN A 1 199 ? -40.687 -52.475 34.703 1.00 91.62 199 ASN A C 1
ATOM 1547 O O . ASN A 1 199 ? -39.762 -51.684 34.498 1.00 91.62 199 ASN A O 1
ATOM 1551 N N . THR A 1 200 ? -41.331 -53.094 33.716 1.00 94.88 200 THR A N 1
ATOM 1552 C CA . THR A 1 200 ? -40.990 -52.981 32.295 1.00 94.88 200 THR A CA 1
ATOM 1553 C C . THR A 1 200 ? -42.069 -52.242 31.505 1.00 94.88 200 THR A C 1
ATOM 1555 O O . THR A 1 200 ? -43.221 -52.121 31.929 1.00 94.88 200 THR A O 1
ATOM 1558 N N . ALA A 1 201 ? -41.708 -51.749 30.320 1.00 93.25 201 ALA A N 1
ATOM 1559 C CA . ALA A 1 201 ? -42.662 -51.168 29.381 1.00 93.25 201 ALA A CA 1
ATOM 1560 C C . ALA A 1 201 ? -43.710 -52.199 28.924 1.00 93.25 201 ALA A C 1
ATOM 1562 O O . ALA A 1 201 ? -44.847 -51.825 28.645 1.00 93.25 201 ALA A O 1
ATOM 1563 N N . LEU A 1 202 ? -43.353 -53.492 28.889 1.00 94.06 202 LEU A N 1
ATOM 1564 C CA . LEU A 1 202 ? -44.287 -54.574 28.570 1.00 94.06 202 LEU A CA 1
ATOM 1565 C C . LEU A 1 202 ? -45.320 -54.786 29.684 1.00 94.06 202 LEU A C 1
ATOM 1567 O O . LEU A 1 202 ? -46.494 -54.977 29.377 1.00 94.06 202 LEU A O 1
ATOM 1571 N N . ASP A 1 203 ? -44.912 -54.704 30.954 1.00 93.19 203 ASP A N 1
ATOM 1572 C CA . ASP A 1 203 ? -45.840 -54.777 32.093 1.00 93.19 203 ASP A CA 1
ATOM 1573 C C . ASP A 1 203 ? -46.876 -53.651 32.016 1.00 93.19 203 ASP A C 1
ATOM 1575 O O . ASP A 1 203 ? -48.062 -53.861 32.269 1.00 93.19 203 ASP A O 1
ATOM 1579 N N . PHE A 1 204 ? -46.430 -52.454 31.622 1.00 92.69 204 PHE A N 1
ATOM 1580 C CA . PHE A 1 204 ? -47.310 -51.305 31.452 1.00 92.69 204 PHE A CA 1
ATOM 1581 C C . PHE A 1 204 ? -48.236 -51.477 30.245 1.00 92.69 204 PHE A C 1
ATOM 1583 O O . PHE A 1 204 ? -49.433 -51.257 30.377 1.00 92.69 204 PHE A O 1
ATOM 1590 N N . ALA A 1 205 ? -47.718 -51.931 29.101 1.00 91.06 205 ALA A N 1
ATOM 1591 C CA . ALA A 1 205 ? -48.509 -52.149 27.888 1.00 91.06 205 ALA A CA 1
ATOM 1592 C C . ALA A 1 205 ? -49.567 -53.261 28.044 1.00 91.06 205 ALA A C 1
ATOM 1594 O O . ALA A 1 205 ? -50.666 -53.126 27.514 1.00 91.06 205 ALA A O 1
ATOM 1595 N N . ASN A 1 206 ? -49.274 -54.323 28.807 1.00 92.81 206 ASN A N 1
ATOM 1596 C CA . ASN A 1 206 ? -50.222 -55.411 29.091 1.00 92.81 206 ASN A CA 1
ATOM 1597 C C . ASN A 1 206 ? -51.276 -55.041 30.155 1.00 92.81 206 ASN A C 1
ATOM 1599 O O . ASN A 1 206 ? -52.211 -55.810 30.385 1.00 92.81 206 ASN A O 1
ATOM 1603 N N . MET A 1 207 ? -51.136 -53.903 30.843 1.00 89.00 207 MET A N 1
ATOM 1604 C CA . MET A 1 207 ? -52.129 -53.454 31.816 1.00 89.00 207 MET A CA 1
ATOM 1605 C C . MET A 1 207 ? -53.434 -53.059 31.107 1.00 89.00 207 MET A C 1
ATOM 1607 O O . MET A 1 207 ? -53.373 -52.283 30.157 1.00 89.00 207 MET A O 1
ATOM 1611 N N . PRO A 1 208 ? -54.617 -53.489 31.586 1.00 88.88 208 PRO A N 1
ATOM 1612 C CA . PRO A 1 208 ? -55.891 -53.019 31.045 1.00 88.88 208 PRO A CA 1
ATOM 1613 C C . PRO A 1 208 ? -56.008 -51.487 31.080 1.00 88.88 208 PRO A C 1
ATOM 1615 O O . PRO A 1 208 ? -55.707 -50.861 32.102 1.00 88.88 208 PRO A O 1
ATOM 1618 N N . ILE A 1 209 ? -56.488 -50.885 29.987 1.00 86.06 209 ILE A N 1
ATOM 1619 C CA . ILE A 1 209 ? -56.546 -49.424 29.793 1.00 86.06 209 ILE A CA 1
ATOM 1620 C C . ILE A 1 209 ? -57.320 -48.688 30.897 1.00 86.06 209 ILE A C 1
ATOM 1622 O O . ILE A 1 209 ? -56.936 -47.593 31.306 1.00 86.06 209 ILE A O 1
ATOM 1626 N N . GLU A 1 210 ? -58.368 -49.307 31.443 1.00 85.69 210 GLU A N 1
ATOM 1627 C CA . GLU A 1 210 ? -59.159 -48.767 32.557 1.00 85.69 210 GLU A CA 1
ATOM 1628 C C . GLU A 1 210 ? -58.295 -48.556 33.804 1.00 85.69 210 GLU A C 1
ATOM 1630 O O . GLU A 1 210 ? -58.320 -47.491 34.418 1.00 85.69 210 GLU A O 1
ATOM 1635 N N . LYS A 1 211 ? -57.451 -49.539 34.142 1.00 84.62 211 LYS A N 1
ATOM 1636 C CA . LYS A 1 211 ? -56.513 -49.435 35.267 1.00 84.62 211 LYS A CA 1
ATOM 1637 C C . LYS A 1 211 ? -55.414 -48.418 34.980 1.00 84.62 211 LYS A C 1
ATOM 1639 O O . LYS A 1 211 ? -55.051 -47.655 35.876 1.00 84.62 211 LYS A O 1
ATOM 1644 N N . ALA A 1 212 ? -54.921 -48.363 33.741 1.00 83.94 212 ALA A N 1
ATOM 1645 C CA . ALA A 1 212 ? -53.920 -47.380 33.342 1.00 83.94 212 ALA A CA 1
ATOM 1646 C C . ALA A 1 212 ? -54.437 -45.944 33.560 1.00 83.94 212 ALA A C 1
ATOM 1648 O O . ALA A 1 212 ? -53.760 -45.162 34.228 1.00 83.94 212 ALA A O 1
ATOM 1649 N N . ARG A 1 213 ? -55.667 -45.629 33.123 1.00 85.75 213 ARG A N 1
ATOM 1650 C CA . ARG A 1 213 ? -56.321 -44.310 33.289 1.00 85.75 213 ARG A CA 1
ATOM 1651 C C . ARG A 1 213 ? -56.395 -43.809 34.730 1.00 85.75 213 ARG A C 1
ATOM 1653 O O . ARG A 1 213 ? -56.272 -42.612 34.963 1.00 85.75 213 ARG A O 1
ATOM 1660 N N . HIS A 1 214 ? -56.569 -44.702 35.702 1.00 84.25 214 HIS A N 1
ATOM 1661 C CA . HIS A 1 214 ? -56.584 -44.323 37.120 1.00 84.25 214 HIS A CA 1
ATOM 1662 C C . HIS A 1 214 ? -55.181 -44.058 37.691 1.00 84.25 214 HIS A C 1
ATOM 1664 O O . HIS A 1 214 ? -55.023 -43.340 38.682 1.00 84.25 214 HIS A O 1
ATOM 1670 N N . LEU A 1 215 ? -54.137 -44.632 37.087 1.00 82.62 215 LEU A N 1
ATOM 1671 C CA . LEU A 1 215 ? -52.762 -44.518 37.572 1.00 82.62 215 LEU A CA 1
ATOM 1672 C C . LEU A 1 215 ? -52.004 -43.337 36.965 1.00 82.62 215 LEU A C 1
ATOM 1674 O O . LEU A 1 215 ? -51.152 -42.757 37.653 1.00 82.62 215 LEU A O 1
ATOM 1678 N N . VAL A 1 216 ? -52.309 -42.977 35.719 1.00 84.94 216 VAL A N 1
ATOM 1679 C CA . VAL A 1 216 ? -51.574 -41.981 34.931 1.00 84.94 216 VAL A CA 1
ATOM 1680 C C . VAL A 1 216 ? -52.482 -40.835 34.467 1.00 84.94 216 VAL A C 1
ATOM 1682 O O . VAL A 1 216 ? -53.699 -40.930 34.517 1.00 84.94 216 VAL A O 1
ATOM 1685 N N . ASN A 1 217 ? -51.895 -39.714 34.045 1.00 83.56 217 ASN A N 1
ATOM 1686 C CA . ASN A 1 217 ? -52.645 -38.607 33.440 1.00 83.56 217 ASN A CA 1
ATOM 1687 C C . ASN A 1 217 ? -52.893 -38.861 31.937 1.00 83.56 217 ASN A C 1
ATOM 1689 O O . ASN A 1 217 ? -52.418 -39.849 31.385 1.00 83.56 217 ASN A O 1
ATOM 1693 N N . ILE A 1 218 ? -53.567 -37.933 31.249 1.00 81.50 218 ILE A N 1
ATOM 1694 C CA . ILE A 1 218 ? -53.861 -38.032 29.804 1.00 81.50 218 ILE A CA 1
ATOM 1695 C C . ILE A 1 218 ? -52.599 -38.345 28.977 1.00 81.50 218 ILE A C 1
ATOM 1697 O O . ILE A 1 218 ? -52.632 -39.187 28.085 1.00 81.50 218 ILE A O 1
ATOM 1701 N N . SER A 1 219 ? -51.461 -37.718 29.291 1.00 79.25 219 SER A N 1
ATOM 1702 C CA . SER A 1 219 ? -50.188 -37.990 28.607 1.00 79.25 219 SER A CA 1
ATOM 1703 C C . SER A 1 219 ? -49.684 -39.418 28.835 1.00 79.25 219 SER A C 1
ATOM 1705 O O . SER A 1 219 ? -49.147 -40.032 27.918 1.00 79.25 219 SER A O 1
ATOM 1707 N N . GLY A 1 220 ? -49.870 -39.965 30.037 1.00 83.81 220 GLY A N 1
ATOM 1708 C CA . GLY A 1 220 ? -49.548 -41.358 30.331 1.00 83.81 220 GLY A CA 1
ATOM 1709 C C . GLY A 1 220 ? -50.484 -42.353 29.640 1.00 83.81 220 GLY A C 1
ATOM 1710 O O . GLY A 1 220 ? -50.019 -43.411 29.229 1.00 83.81 220 GLY A O 1
ATOM 1711 N N . GLU A 1 221 ? -51.767 -42.018 29.454 1.00 86.12 221 GLU A N 1
ATOM 1712 C CA . GLU A 1 221 ? -52.690 -42.844 28.659 1.00 86.12 221 GLU A CA 1
ATOM 1713 C C . GLU A 1 221 ? -52.253 -42.868 27.191 1.00 86.12 221 GLU A C 1
ATOM 1715 O O . GLU A 1 221 ? -52.171 -43.936 26.589 1.00 86.12 221 GLU A O 1
ATOM 1720 N N . ARG A 1 222 ? -51.905 -41.706 26.622 1.00 86.75 222 ARG A N 1
ATOM 1721 C CA . ARG A 1 222 ? -51.371 -41.622 25.252 1.00 86.75 222 ARG A CA 1
ATOM 1722 C C . ARG A 1 222 ? -50.098 -42.450 25.093 1.00 86.75 222 ARG A C 1
ATOM 1724 O O . ARG A 1 222 ? -49.966 -43.167 24.112 1.00 86.75 222 ARG A O 1
ATOM 1731 N N . CYS A 1 223 ? -49.200 -42.409 26.079 1.00 87.81 223 CYS A N 1
ATOM 1732 C CA . CYS A 1 223 ? -48.006 -43.254 26.108 1.00 87.81 223 CYS A CA 1
ATOM 1733 C C . CYS A 1 223 ? -48.365 -44.750 26.110 1.00 87.81 223 CYS A C 1
ATOM 1735 O O . CYS A 1 223 ? -47.801 -45.512 25.333 1.00 87.81 223 CYS A O 1
ATOM 1737 N N . TRP A 1 224 ? -49.335 -45.172 26.928 1.00 91.56 224 TRP A N 1
ATOM 1738 C CA . TRP A 1 224 ? -49.814 -46.559 26.945 1.00 91.56 224 TRP A CA 1
ATOM 1739 C C . TRP A 1 224 ? -50.328 -47.009 25.569 1.00 91.56 224 TRP A C 1
ATOM 1741 O O . TRP A 1 224 ? -49.943 -48.073 25.085 1.00 91.56 224 TRP A O 1
ATOM 1751 N N . ARG A 1 225 ? -51.147 -46.176 24.915 1.00 90.31 225 ARG A N 1
ATOM 1752 C CA . ARG A 1 225 ? -51.700 -46.447 23.576 1.00 90.31 225 ARG A CA 1
ATOM 1753 C C . ARG A 1 225 ? -50.598 -46.556 22.528 1.00 90.31 225 ARG A C 1
ATOM 1755 O O . ARG A 1 225 ? -50.530 -47.538 21.792 1.00 90.31 225 ARG A O 1
ATOM 1762 N N . GLU A 1 226 ? -49.653 -45.621 22.561 1.00 91.88 226 GLU A N 1
ATOM 1763 C CA . GLU A 1 226 ? -48.502 -45.612 21.664 1.00 91.88 226 GLU A CA 1
ATOM 1764 C C . GLU A 1 226 ? -47.627 -46.866 21.805 1.00 91.88 226 GLU A C 1
ATOM 1766 O O . GLU A 1 226 ? -47.160 -47.396 20.796 1.00 91.88 226 GLU A O 1
ATOM 1771 N N . LEU A 1 227 ? -47.413 -47.376 23.027 1.00 92.25 227 LEU A N 1
ATOM 1772 C CA . LEU A 1 227 ? -46.677 -48.629 23.258 1.00 92.25 227 LEU A CA 1
ATOM 1773 C C . LEU A 1 227 ? -47.413 -49.857 22.706 1.00 92.25 227 LEU A C 1
ATOM 1775 O O . LEU A 1 227 ? -46.762 -50.828 22.318 1.00 92.25 227 LEU A O 1
ATOM 1779 N N . ASN A 1 228 ? -48.744 -49.810 22.643 1.00 91.75 228 ASN A N 1
ATOM 1780 C CA . ASN A 1 228 ? -49.582 -50.844 22.036 1.00 91.75 228 ASN A CA 1
ATOM 1781 C C . ASN A 1 228 ? -49.771 -50.669 20.519 1.00 91.75 228 ASN A C 1
ATOM 1783 O O . ASN A 1 228 ? -50.448 -51.476 19.891 1.00 91.75 228 ASN A O 1
ATOM 1787 N N . GLY A 1 229 ? -49.104 -49.686 19.907 1.00 87.50 229 GLY A N 1
ATOM 1788 C CA . GLY A 1 229 ? -49.135 -49.464 18.462 1.00 87.50 229 GLY A CA 1
ATOM 1789 C C . GLY A 1 229 ? -50.276 -48.564 17.983 1.00 87.50 229 GLY A C 1
ATOM 1790 O O . GLY A 1 229 ? -50.417 -48.387 16.778 1.00 87.50 229 GLY A O 1
ATOM 1791 N N . GLU A 1 230 ? -51.053 -47.971 18.894 1.00 89.75 230 GLU A N 1
ATOM 1792 C CA . GLU A 1 230 ? -52.075 -46.974 18.569 1.00 89.75 230 GLU A CA 1
ATOM 1793 C C . GLU A 1 230 ? -51.435 -45.570 18.517 1.00 89.75 230 GLU A C 1
ATOM 1795 O O . GLU A 1 230 ? -51.011 -45.065 19.563 1.00 89.75 230 GLU A O 1
ATOM 1800 N N . PRO A 1 231 ? -51.340 -44.916 17.343 1.00 85.12 231 PRO A N 1
ATOM 1801 C CA . PRO A 1 231 ? -50.801 -43.563 17.245 1.00 85.12 231 PRO A CA 1
ATOM 1802 C C . PRO A 1 231 ? -51.752 -42.563 17.920 1.00 85.12 231 PRO A C 1
ATOM 1804 O O . PRO A 1 231 ? -52.934 -42.497 17.595 1.00 85.12 231 PRO A O 1
ATOM 1807 N N . CYS A 1 232 ? -51.246 -41.809 18.896 1.00 82.00 232 CYS A N 1
ATOM 1808 C CA . CYS A 1 232 ? -52.020 -40.873 19.730 1.00 82.00 232 CYS A CA 1
ATOM 1809 C C . CYS A 1 232 ? -51.318 -39.522 19.947 1.00 82.00 232 CYS A C 1
ATOM 1811 O O . CYS A 1 232 ? -51.813 -38.674 20.698 1.00 82.00 232 CYS A O 1
ATOM 1813 N N . ILE A 1 233 ? -50.129 -39.347 19.369 1.00 77.12 233 ILE A N 1
ATOM 1814 C CA . ILE A 1 233 ? -49.337 -38.120 19.443 1.00 77.12 233 ILE A CA 1
ATOM 1815 C C . ILE A 1 233 ? -49.243 -37.542 18.029 1.00 77.12 233 ILE A C 1
ATOM 1817 O O . ILE A 1 233 ? -48.389 -37.959 17.245 1.00 77.12 233 ILE A O 1
ATOM 1821 N N . ASP A 1 234 ? -50.124 -36.588 17.723 1.00 65.25 234 ASP A N 1
ATOM 1822 C CA . ASP A 1 234 ? -50.182 -35.924 16.417 1.00 65.25 234 ASP A CA 1
ATOM 1823 C C . ASP A 1 234 ? -48.885 -35.158 16.093 1.00 65.25 234 ASP A C 1
ATOM 1825 O O . ASP A 1 234 ? -48.054 -34.877 16.968 1.00 65.25 234 ASP A O 1
ATOM 1829 N N . ALA A 1 235 ? -48.687 -34.848 14.810 1.00 57.06 235 ALA A N 1
ATOM 1830 C CA . ALA A 1 235 ? -47.668 -33.901 14.372 1.00 57.06 235 ALA A CA 1
ATOM 1831 C C . ALA A 1 235 ? -48.086 -32.482 14.793 1.00 57.06 235 ALA A C 1
ATOM 1833 O O . ALA A 1 235 ? -49.227 -32.081 14.568 1.00 57.06 235 ALA A O 1
ATOM 1834 N N . GLU A 1 236 ? -47.191 -31.722 15.429 1.00 50.06 236 GLU A N 1
ATOM 1835 C CA . GLU A 1 236 ? -47.457 -30.307 15.717 1.00 50.06 236 GLU A CA 1
ATOM 1836 C C . GLU A 1 236 ? -47.444 -29.512 14.397 1.00 50.06 236 GLU A C 1
ATOM 1838 O O . GLU A 1 236 ? -46.389 -29.093 13.918 1.00 50.06 236 GLU A O 1
ATOM 1843 N N . GLU A 1 237 ? -48.613 -29.304 13.782 1.00 41.34 237 GLU A N 1
ATOM 1844 C CA . GLU A 1 237 ? -48.770 -28.338 12.691 1.00 41.34 237 GLU A CA 1
ATOM 1845 C C . GLU A 1 237 ? -48.554 -26.914 13.223 1.00 41.34 237 GLU A C 1
ATOM 1847 O O . GLU A 1 237 ? -49.223 -26.487 14.161 1.00 41.34 237 GLU A O 1
ATOM 1852 N N . ALA A 1 238 ? -47.608 -26.201 12.597 1.00 41.12 238 ALA A N 1
ATOM 1853 C CA . ALA A 1 238 ? -47.192 -24.821 12.860 1.00 41.12 238 ALA A CA 1
ATOM 1854 C C . ALA A 1 238 ? -46.906 -24.506 14.341 1.00 41.12 238 ALA A C 1
ATOM 1856 O O . ALA A 1 238 ? -47.823 -24.267 15.121 1.00 41.12 238 ALA A O 1
ATOM 1857 N N . GLN A 1 239 ? -45.616 -24.409 14.710 1.00 45.16 239 GLN A N 1
ATOM 1858 C CA . GLN A 1 239 ? -45.189 -23.988 16.054 1.00 45.16 239 GLN A CA 1
ATOM 1859 C C . GLN A 1 239 ? -46.045 -22.805 16.544 1.00 45.16 239 GLN A C 1
ATOM 1861 O O . GLN A 1 239 ? -45.913 -21.704 15.993 1.00 45.16 239 GLN A O 1
ATOM 1866 N N . PRO A 1 240 ? -46.916 -22.990 17.556 1.00 53.91 240 PRO A N 1
ATOM 1867 C CA . PRO A 1 240 ? -47.660 -21.872 18.103 1.00 53.91 240 PRO A CA 1
ATOM 1868 C C . PRO A 1 240 ? -46.650 -20.846 18.618 1.00 53.91 240 PRO A C 1
ATOM 1870 O O . PRO A 1 240 ? -45.611 -21.214 19.177 1.00 53.91 240 PRO A O 1
ATOM 1873 N N . HIS A 1 241 ? -46.934 -19.552 18.427 1.00 58.78 241 HIS A N 1
ATOM 1874 C CA . HIS A 1 241 ? -46.112 -18.494 19.014 1.00 58.78 241 HIS A CA 1
ATOM 1875 C C . HIS A 1 241 ? -45.849 -18.820 20.489 1.00 58.78 241 HIS A C 1
ATOM 1877 O O . HIS A 1 241 ? -46.756 -19.251 21.209 1.00 58.78 241 HIS A O 1
ATOM 1883 N N . ASN A 1 242 ? -44.601 -18.643 20.936 1.00 68.50 242 ASN A N 1
ATOM 1884 C CA . ASN A 1 242 ? -44.233 -18.925 22.319 1.00 68.50 242 ASN A CA 1
ATOM 1885 C C . ASN A 1 242 ? -45.221 -18.212 23.249 1.00 68.50 242 ASN A C 1
ATOM 1887 O O . ASN A 1 242 ? -45.328 -16.992 23.207 1.00 68.50 242 ASN A O 1
ATOM 1891 N N . LYS A 1 243 ? -45.916 -18.961 24.114 1.00 78.94 243 LYS A N 1
ATOM 1892 C CA . LYS A 1 243 ? -46.857 -18.378 25.090 1.00 78.94 243 LYS A CA 1
ATOM 1893 C C . LYS A 1 243 ? -46.150 -17.482 26.116 1.00 78.94 243 LYS A C 1
ATOM 1895 O O . LYS A 1 243 ? -46.779 -16.624 26.733 1.00 78.94 243 LYS A O 1
ATOM 1900 N N . GLN A 1 244 ? -44.843 -17.687 26.292 1.00 85.31 244 GLN A N 1
ATOM 1901 C CA . GLN A 1 244 ? -43.973 -16.900 27.157 1.00 85.31 244 GLN A CA 1
ATOM 1902 C C . GLN A 1 244 ? -42.541 -16.883 26.601 1.00 85.31 244 GLN A C 1
ATOM 1904 O O . GLN A 1 244 ? -42.035 -17.908 26.140 1.00 85.31 244 GLN A O 1
ATOM 1909 N N . ILE A 1 245 ? -41.852 -15.742 26.684 1.00 87.00 245 ILE A N 1
ATOM 1910 C CA . ILE A 1 245 ? -40.419 -15.625 26.372 1.00 87.00 245 ILE A CA 1
ATOM 1911 C C . ILE A 1 245 ? -39.690 -15.215 27.645 1.00 87.00 245 ILE A C 1
ATOM 1913 O O . ILE A 1 245 ? -39.973 -14.171 28.217 1.00 87.00 245 ILE A O 1
ATOM 1917 N N . CYS A 1 246 ? -38.724 -16.023 28.076 1.00 88.81 246 CYS A N 1
ATOM 1918 C CA . CYS A 1 246 ? -37.923 -15.747 29.264 1.00 88.81 246 CYS A CA 1
ATOM 1919 C C . CYS A 1 246 ? -36.432 -15.688 28.919 1.00 88.81 246 CYS A C 1
ATOM 1921 O O . CYS A 1 246 ? -35.920 -16.522 28.161 1.00 88.81 246 CYS A O 1
ATOM 1923 N N . THR A 1 247 ? -35.733 -14.736 29.534 1.00 84.56 247 THR A N 1
ATOM 1924 C CA . THR A 1 247 ? -34.273 -14.680 29.612 1.00 84.56 247 THR A CA 1
ATOM 1925 C C . THR A 1 247 ? -33.892 -14.589 31.088 1.00 84.56 247 THR A C 1
ATOM 1927 O O . THR A 1 247 ? -34.299 -13.672 31.793 1.00 84.56 247 THR A O 1
ATOM 1930 N N . SER A 1 248 ? -33.132 -15.571 31.576 1.00 85.50 248 SER A N 1
ATOM 1931 C CA . SER A 1 248 ? -32.661 -15.616 32.965 1.00 85.50 248 SER A CA 1
ATOM 1932 C C . SER A 1 248 ? -31.241 -16.148 33.025 1.00 85.50 248 SER A C 1
ATOM 1934 O O . SER A 1 248 ? -30.864 -16.966 32.181 1.00 85.50 248 SER A O 1
ATOM 1936 N N . ARG A 1 249 ? -30.467 -15.727 34.026 1.00 78.56 249 ARG A N 1
ATOM 1937 C CA . ARG A 1 249 ? -29.124 -16.263 34.274 1.00 78.56 249 ARG A CA 1
ATOM 1938 C C . ARG A 1 249 ? -28.891 -16.495 35.760 1.00 78.56 249 ARG A C 1
ATOM 1940 O O . ARG A 1 249 ? -29.413 -15.773 36.606 1.00 78.56 249 ARG A O 1
ATOM 1947 N N . SER A 1 250 ? -28.076 -17.504 36.050 1.00 78.00 250 SER A N 1
ATOM 1948 C CA . SER A 1 250 ? -27.460 -17.690 37.362 1.00 78.00 250 SER A CA 1
ATOM 1949 C C . SER A 1 250 ? -26.048 -17.110 37.315 1.00 78.00 250 SER A C 1
ATOM 1951 O O . SER A 1 250 ? -25.237 -17.539 36.492 1.00 78.00 250 SER A O 1
ATOM 1953 N N . TYR A 1 251 ? -25.764 -16.135 38.171 1.00 77.75 251 TYR A N 1
ATOM 1954 C CA . TYR A 1 251 ? -24.494 -15.410 38.210 1.00 77.75 251 TYR A CA 1
ATOM 1955 C C . TYR A 1 251 ? -23.358 -16.285 38.741 1.00 77.75 251 TYR A C 1
ATOM 1957 O O . TYR A 1 251 ? -23.625 -17.298 39.375 1.00 77.75 251 TYR A O 1
ATOM 1965 N N . LYS A 1 252 ? -22.090 -15.922 38.493 1.00 64.81 252 LYS A N 1
ATOM 1966 C CA . LYS A 1 252 ? -20.903 -16.615 39.048 1.00 64.81 252 LYS A CA 1
ATOM 1967 C C . LYS A 1 252 ? -20.547 -16.128 40.454 1.00 64.81 252 LYS A C 1
ATOM 1969 O O . LYS A 1 252 ? -20.177 -16.954 41.290 1.00 64.81 252 LYS A O 1
ATOM 1974 N N . LYS A 1 253 ? -20.759 -14.840 40.735 1.00 74.50 253 LYS A N 1
ATOM 1975 C CA . LYS A 1 253 ? -20.789 -14.214 42.067 1.00 74.50 253 LYS A CA 1
ATOM 1976 C C . LYS A 1 253 ? -22.222 -13.741 42.320 1.00 74.50 253 LYS A C 1
ATOM 1978 O O . LYS A 1 253 ? -22.877 -13.316 41.377 1.00 74.50 253 LYS A O 1
ATOM 1983 N N . SER A 1 254 ? -22.741 -13.921 43.528 1.00 82.38 254 SER A N 1
ATOM 1984 C CA . SER A 1 254 ? -24.088 -13.440 43.853 1.00 82.38 254 SER A CA 1
ATOM 1985 C C . SER A 1 254 ? -24.112 -11.904 43.912 1.00 82.38 254 SER A C 1
ATOM 1987 O O . SER A 1 254 ? -23.088 -11.305 44.233 1.00 82.38 254 SER A O 1
ATOM 1989 N N . ILE A 1 255 ? -25.250 -11.296 43.569 1.00 85.44 255 ILE A N 1
ATOM 1990 C CA . ILE A 1 255 ? -25.464 -9.841 43.525 1.00 85.44 255 ILE A CA 1
ATOM 1991 C C . ILE A 1 255 ? -26.271 -9.427 44.755 1.00 85.44 255 ILE A C 1
ATOM 1993 O O . ILE A 1 255 ? -27.363 -9.946 44.981 1.00 85.44 255 ILE A O 1
ATOM 1997 N N . ASP A 1 256 ? -25.734 -8.510 45.542 1.00 85.94 256 ASP A N 1
ATOM 1998 C CA . ASP A 1 256 ? -26.340 -7.914 46.737 1.00 85.94 256 ASP A CA 1
ATOM 1999 C C . ASP A 1 256 ? -26.606 -6.407 46.589 1.00 85.94 256 ASP A C 1
ATOM 2001 O O . ASP A 1 256 ? -27.153 -5.801 47.504 1.00 85.94 256 ASP A O 1
ATOM 2005 N N . ASP A 1 257 ? -26.288 -5.826 45.429 1.00 87.12 257 ASP A N 1
ATOM 2006 C CA . ASP A 1 257 ? -26.538 -4.427 45.080 1.00 87.12 257 ASP A CA 1
ATOM 2007 C C . ASP A 1 257 ? -27.768 -4.273 44.162 1.00 87.12 257 ASP A C 1
ATOM 2009 O O . ASP A 1 257 ? -27.993 -5.071 43.243 1.00 87.12 257 ASP A O 1
ATOM 2013 N N . LEU A 1 258 ? -28.583 -3.245 44.422 1.00 86.81 258 LEU A N 1
ATOM 2014 C CA . LEU A 1 258 ? -29.818 -2.986 43.678 1.00 86.81 258 LEU A CA 1
ATOM 2015 C C . LEU A 1 258 ? -29.549 -2.477 42.256 1.00 86.81 258 LEU A C 1
ATOM 2017 O O . LEU A 1 258 ? -30.272 -2.864 41.336 1.00 86.81 258 LEU A O 1
ATOM 2021 N N . GLU A 1 259 ? -28.545 -1.624 42.061 1.00 84.12 259 GLU A N 1
ATOM 2022 C CA . GLU A 1 259 ? -28.238 -1.033 40.756 1.00 84.12 259 GLU A CA 1
ATOM 2023 C C . GLU A 1 259 ? -27.650 -2.084 39.810 1.00 84.12 259 GLU A C 1
ATOM 2025 O O . GLU A 1 259 ? -28.138 -2.234 38.689 1.00 84.12 259 GLU A O 1
ATOM 2030 N N . LEU A 1 260 ? -26.745 -2.937 40.301 1.00 81.31 260 LEU A N 1
ATOM 2031 C CA . LEU A 1 260 ? -26.241 -4.091 39.543 1.00 81.31 260 LEU A CA 1
ATOM 2032 C C . LEU A 1 260 ? -27.362 -5.069 39.153 1.00 81.31 260 LEU A C 1
ATOM 2034 O O . LEU A 1 260 ? -27.343 -5.689 38.084 1.00 81.31 260 LEU A O 1
ATOM 2038 N N . LEU A 1 261 ? -28.372 -5.229 40.014 1.00 85.75 261 LEU A N 1
ATOM 2039 C CA . LEU A 1 261 ? -29.522 -6.078 39.719 1.00 85.75 261 LEU A CA 1
ATOM 2040 C C . LEU A 1 261 ? -30.447 -5.447 38.666 1.00 85.75 261 LEU A C 1
ATOM 2042 O O . LEU A 1 261 ? -30.934 -6.164 37.787 1.00 85.75 261 LEU A O 1
ATOM 2046 N N . LYS A 1 262 ? -30.677 -4.127 38.721 1.00 88.19 262 LYS A N 1
ATOM 2047 C CA . LYS A 1 262 ? -31.427 -3.381 37.695 1.00 88.19 262 LYS A CA 1
ATOM 2048 C C . LYS A 1 262 ? -30.724 -3.431 36.341 1.00 88.19 262 LYS A C 1
ATOM 2050 O O . LYS A 1 262 ? -31.394 -3.660 35.336 1.00 88.19 262 LYS A O 1
ATOM 2055 N N . GLU A 1 263 ? -29.402 -3.291 36.310 1.00 82.62 263 GLU A N 1
ATOM 2056 C CA . GLU A 1 263 ? -28.592 -3.388 35.092 1.00 82.62 263 GLU A CA 1
ATOM 2057 C C . GLU A 1 263 ? -28.770 -4.755 34.421 1.00 82.62 263 GLU A C 1
ATOM 2059 O O . GLU A 1 263 ? -29.172 -4.853 33.256 1.00 82.62 263 GLU A O 1
ATOM 2064 N N . ALA A 1 264 ? -28.579 -5.835 35.184 1.00 82.75 264 ALA A N 1
ATOM 2065 C CA . ALA A 1 264 ? -28.728 -7.185 34.660 1.00 82.75 264 ALA A CA 1
ATOM 2066 C C . ALA A 1 264 ? -30.150 -7.451 34.132 1.00 82.75 264 ALA A C 1
ATOM 2068 O O . ALA A 1 264 ? -30.334 -8.102 33.099 1.00 82.75 264 ALA A O 1
ATOM 2069 N N . ILE A 1 265 ? -31.167 -6.914 34.810 1.00 89.38 265 ILE A N 1
ATOM 2070 C CA . ILE A 1 265 ? -32.568 -7.011 34.393 1.00 89.38 265 ILE A CA 1
ATOM 2071 C C . ILE A 1 265 ? -32.852 -6.178 33.136 1.00 89.38 265 ILE A C 1
ATOM 2073 O O . ILE A 1 265 ? -33.591 -6.652 32.267 1.00 89.38 265 ILE A O 1
ATOM 2077 N N . SER A 1 266 ? -32.235 -5.006 32.971 1.00 86.81 266 SER A N 1
ATOM 2078 C CA . SER A 1 266 ? -32.305 -4.221 31.730 1.00 86.81 266 SER A CA 1
ATOM 2079 C C . SER A 1 266 ? -31.757 -5.020 30.548 1.00 86.81 266 SER A C 1
ATOM 2081 O O . SER A 1 266 ? -32.446 -5.174 29.541 1.00 86.81 266 SER A O 1
ATOM 2083 N N . ILE A 1 267 ? -30.585 -5.647 30.698 1.00 82.69 267 ILE A N 1
ATOM 2084 C CA . ILE A 1 267 ? -29.981 -6.492 29.652 1.00 82.69 267 ILE A CA 1
ATOM 2085 C C . ILE A 1 267 ? -30.910 -7.659 29.273 1.00 82.69 267 ILE A C 1
ATOM 2087 O O . ILE A 1 267 ? -31.078 -7.999 28.094 1.00 82.69 267 ILE A O 1
ATOM 2091 N N . TYR A 1 268 ? -31.555 -8.293 30.257 1.00 87.69 268 TYR A N 1
ATOM 2092 C CA . TYR A 1 268 ? -32.512 -9.371 29.984 1.00 87.69 268 TYR A CA 1
ATOM 2093 C C . TYR A 1 268 ? -33.781 -8.860 29.303 1.00 87.69 268 TYR A C 1
ATOM 2095 O O . TYR A 1 268 ? -34.282 -9.542 28.406 1.00 87.69 268 TYR A O 1
ATOM 2103 N N . SER A 1 269 ? -34.246 -7.664 29.668 1.00 89.38 269 SER A N 1
ATOM 2104 C CA . SER A 1 269 ? -35.393 -6.978 29.063 1.00 89.38 269 SER A CA 1
ATOM 2105 C C . SER A 1 269 ? -35.147 -6.668 27.584 1.00 89.38 269 SER A C 1
ATOM 2107 O O . SER A 1 269 ? -35.991 -6.973 26.740 1.00 89.38 269 SER A O 1
ATOM 2109 N N . GLU A 1 270 ? -33.954 -6.184 27.225 1.00 86.56 270 GLU A N 1
ATOM 2110 C CA . GLU A 1 270 ? -33.556 -5.993 25.824 1.00 86.56 270 GLU A CA 1
ATOM 2111 C C . GLU A 1 270 ? -33.560 -7.307 25.039 1.00 86.56 270 GLU A C 1
ATOM 2113 O O . GLU A 1 270 ? -34.055 -7.381 23.910 1.00 86.56 270 GLU A O 1
ATOM 2118 N N . SER A 1 271 ? -33.035 -8.371 25.652 1.00 81.88 271 SER A N 1
ATOM 2119 C CA . SER A 1 271 ? -32.966 -9.694 25.037 1.00 81.88 271 SER A CA 1
ATOM 2120 C C . SER A 1 271 ? -34.354 -10.281 24.765 1.00 81.88 271 SER A C 1
ATOM 2122 O O . SER A 1 271 ? -34.598 -10.773 23.657 1.00 81.88 271 SER A O 1
ATOM 2124 N N . VAL A 1 272 ? -35.277 -10.227 25.736 1.00 88.81 272 VAL A N 1
ATOM 2125 C CA . VAL A 1 272 ? -36.651 -10.721 25.535 1.00 88.81 272 VAL A CA 1
ATOM 2126 C C . VAL A 1 272 ? -37.410 -9.862 24.528 1.00 88.81 272 VAL A C 1
ATOM 2128 O O . VAL A 1 272 ? -3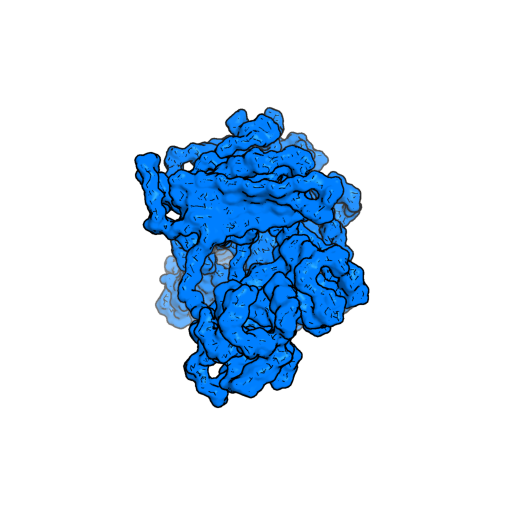8.077 -10.426 23.665 1.00 88.81 272 VAL A O 1
ATOM 2131 N N . SER A 1 273 ? -37.228 -8.538 24.546 1.00 90.25 273 SER A N 1
ATOM 2132 C CA . SER A 1 273 ? -37.878 -7.612 23.606 1.00 90.25 273 SER A CA 1
ATOM 2133 C C . SER A 1 273 ? -37.430 -7.861 22.164 1.00 90.25 273 SER A C 1
ATOM 2135 O O . SER A 1 273 ? -38.252 -7.981 21.259 1.00 90.25 273 SER A O 1
ATOM 2137 N N . ARG A 1 274 ? -36.123 -8.052 21.934 1.00 85.19 274 ARG A N 1
ATOM 2138 C CA . ARG A 1 274 ? -35.583 -8.393 20.607 1.00 85.19 274 ARG A CA 1
ATOM 2139 C C . ARG A 1 274 ? -36.102 -9.744 20.107 1.00 85.19 274 ARG A C 1
ATOM 2141 O O . ARG A 1 274 ? -36.442 -9.885 18.933 1.00 85.19 274 ARG A O 1
ATOM 2148 N N . ARG A 1 275 ? -36.179 -10.749 20.989 1.00 82.62 275 ARG A N 1
ATOM 2149 C CA . ARG A 1 275 ? -36.736 -12.075 20.659 1.00 82.62 275 ARG A CA 1
ATOM 2150 C C . ARG A 1 275 ? -38.226 -11.991 20.323 1.00 82.62 275 ARG A C 1
ATOM 2152 O O . ARG A 1 275 ? -38.640 -12.612 19.351 1.00 82.62 275 ARG A O 1
ATOM 2159 N N . LEU A 1 276 ? -38.988 -11.194 21.071 1.00 88.94 276 LEU A N 1
ATOM 2160 C CA . LEU A 1 276 ? -40.403 -10.925 20.822 1.00 88.94 276 LEU A CA 1
ATOM 2161 C C . LEU A 1 276 ? -40.616 -10.257 19.456 1.00 88.94 276 LEU A C 1
ATOM 2163 O O . LEU A 1 276 ? -41.412 -10.739 18.651 1.00 88.94 276 LEU A O 1
ATOM 2167 N N . ARG A 1 277 ? -39.821 -9.225 19.134 1.00 89.25 277 ARG A N 1
ATOM 2168 C CA . ARG A 1 277 ? -39.877 -8.546 17.828 1.00 89.25 277 ARG A CA 1
ATOM 2169 C C . ARG A 1 277 ? -39.532 -9.463 16.664 1.00 89.25 277 ARG A C 1
ATOM 2171 O O . ARG A 1 277 ? -40.180 -9.367 15.622 1.00 89.25 277 ARG A O 1
ATOM 2178 N N . LYS A 1 278 ? -38.555 -10.362 16.840 1.00 81.50 278 LYS A N 1
ATOM 2179 C CA . LYS A 1 278 ? -38.176 -11.373 15.839 1.00 81.50 278 LYS A CA 1
ATOM 2180 C C . LYS A 1 278 ? -39.298 -12.386 15.575 1.00 81.50 278 LYS A C 1
ATOM 2182 O O . LYS A 1 278 ? -39.372 -12.906 14.468 1.00 81.50 278 LYS A O 1
ATOM 2187 N N . GLN A 1 279 ? -40.163 -12.646 16.558 1.00 82.00 279 GLN A N 1
ATOM 2188 C CA . GLN A 1 279 ? -41.359 -13.482 16.395 1.00 82.00 279 GLN A CA 1
ATOM 2189 C C . GLN A 1 279 ? -42.556 -12.738 15.786 1.00 82.00 279 GLN A C 1
ATOM 2191 O O . GLN A 1 279 ? -43.559 -13.376 15.488 1.00 82.00 279 GLN A O 1
ATOM 2196 N N . GLY A 1 280 ? -42.463 -11.417 15.586 1.00 84.62 280 GLY A N 1
ATOM 2197 C CA . GLY A 1 280 ? -43.577 -10.615 15.075 1.00 84.62 280 GLY A CA 1
ATOM 2198 C C . GLY A 1 280 ? -44.726 -10.457 16.075 1.00 84.62 280 GLY A C 1
ATOM 2199 O O . GLY A 1 280 ? -45.864 -10.263 15.663 1.00 84.62 280 GLY A O 1
ATOM 2200 N N . CYS A 1 281 ? -44.452 -10.547 17.379 1.00 89.88 281 CYS A N 1
ATOM 2201 C CA . CYS A 1 281 ? -45.473 -10.488 18.427 1.00 89.88 281 CYS A CA 1
ATOM 2202 C C . CYS A 1 281 ? -45.286 -9.282 19.362 1.00 89.88 281 CYS A C 1
ATOM 2204 O O . CYS A 1 281 ? -44.257 -8.610 19.325 1.00 89.88 281 CYS A O 1
ATOM 2206 N N . CYS A 1 282 ? -46.275 -9.046 20.226 1.00 89.62 282 CYS A N 1
ATOM 2207 C CA . CYS A 1 282 ? -46.257 -8.080 21.329 1.00 89.62 282 CYS A CA 1
ATOM 2208 C C . CYS A 1 282 ? -46.685 -8.777 22.636 1.00 89.62 282 CYS A C 1
ATOM 2210 O O . CYS A 1 282 ? -47.355 -9.805 22.581 1.00 89.62 282 CYS A O 1
ATOM 2212 N N . ALA A 1 283 ? -46.309 -8.250 23.805 1.00 91.88 283 ALA A N 1
ATOM 2213 C CA . ALA A 1 283 ? -46.621 -8.850 25.110 1.00 91.88 283 ALA A CA 1
ATOM 2214 C C . ALA A 1 283 ? -47.420 -7.885 25.993 1.00 91.88 283 ALA A C 1
ATOM 2216 O O . ALA A 1 283 ? -47.182 -6.679 25.935 1.00 91.88 283 ALA A O 1
ATOM 2217 N N . ARG A 1 284 ? -48.338 -8.411 26.818 1.00 91.00 284 ARG A N 1
ATOM 2218 C CA . ARG A 1 284 ? -49.144 -7.625 27.777 1.00 91.00 284 ARG A CA 1
ATOM 2219 C C . ARG A 1 284 ? -48.634 -7.650 29.213 1.00 91.00 284 ARG A C 1
ATOM 2221 O O . ARG A 1 284 ? -49.087 -6.857 30.025 1.00 91.00 284 ARG A O 1
ATOM 2228 N N . SER A 1 285 ? -47.697 -8.528 29.554 1.00 92.38 285 SER A N 1
ATOM 2229 C CA . SER A 1 285 ? -47.222 -8.649 30.939 1.00 92.38 285 SER A CA 1
ATOM 2230 C C . SER A 1 285 ? -45.719 -8.901 31.008 1.00 92.38 285 SER A C 1
ATOM 2232 O O . SER A 1 285 ? -45.200 -9.702 30.223 1.00 92.38 285 SER A O 1
ATOM 2234 N N . VAL A 1 286 ? -45.046 -8.260 31.968 1.00 95.44 286 VAL A N 1
ATOM 2235 C CA . VAL A 1 286 ? -43.621 -8.442 32.280 1.00 95.44 286 VAL A CA 1
ATOM 2236 C C . VAL A 1 286 ? -43.479 -8.987 33.700 1.00 95.44 286 VAL A C 1
ATOM 2238 O O . VAL A 1 286 ? -43.799 -8.312 34.674 1.00 95.44 286 VAL A O 1
ATOM 2241 N N . THR A 1 287 ? -42.964 -10.202 33.832 1.00 94.94 287 THR A N 1
ATOM 2242 C CA . THR A 1 287 ? -42.657 -10.856 35.106 1.00 94.94 287 THR A CA 1
ATOM 2243 C C . THR A 1 287 ? -41.158 -10.817 35.373 1.00 94.94 287 THR A C 1
ATOM 2245 O O . THR A 1 287 ? -40.359 -11.253 34.544 1.00 94.94 287 THR A O 1
ATOM 2248 N N . VAL A 1 288 ? -40.763 -10.364 36.560 1.00 94.94 288 VAL A N 1
ATOM 2249 C CA . VAL A 1 288 ? -39.380 -10.443 37.045 1.00 94.94 288 VAL A CA 1
ATOM 2250 C C . VAL A 1 288 ? -39.312 -11.406 38.219 1.00 94.94 288 VAL A C 1
ATOM 2252 O O . VAL A 1 288 ? -40.233 -11.477 39.034 1.00 94.94 288 VAL A O 1
ATOM 2255 N N . PHE A 1 289 ? -38.227 -12.170 38.310 1.00 94.62 289 PHE A N 1
ATOM 2256 C CA . PHE A 1 289 ? -37.955 -13.025 39.461 1.00 94.62 289 PHE A CA 1
ATOM 2257 C C . PHE A 1 289 ? -36.484 -12.981 39.865 1.00 94.62 289 PHE A C 1
ATOM 2259 O O . PHE A 1 289 ? -35.597 -12.860 39.015 1.00 94.62 289 PHE A O 1
ATOM 2266 N N . ILE A 1 290 ? -36.234 -13.117 41.168 1.00 93.31 290 ILE A N 1
ATOM 2267 C CA . ILE A 1 290 ? -34.906 -13.129 41.787 1.00 93.31 290 ILE A CA 1
ATOM 2268 C C . ILE A 1 290 ? -34.824 -14.227 42.851 1.00 93.31 290 ILE A C 1
ATOM 2270 O O . ILE A 1 290 ? -35.802 -14.517 43.541 1.00 93.31 290 ILE A O 1
ATOM 2274 N N . GLN A 1 291 ? -33.663 -14.871 42.969 1.00 91.88 291 GLN A N 1
ATOM 2275 C CA . GLN A 1 291 ? -33.472 -16.035 43.837 1.00 91.88 291 GLN A CA 1
ATOM 2276 C C . GLN A 1 291 ? -32.056 -16.083 44.430 1.00 91.88 291 GLN A C 1
ATOM 2278 O O . GLN A 1 291 ? -31.069 -15.934 43.704 1.00 91.88 291 GLN A O 1
ATOM 2283 N N . THR A 1 292 ? -31.944 -16.338 45.734 1.00 88.50 292 THR A N 1
ATOM 2284 C CA . THR A 1 292 ? -30.682 -16.611 46.451 1.00 88.50 292 THR A CA 1
ATOM 2285 C C . THR A 1 292 ? -30.165 -18.033 46.205 1.00 88.50 292 THR A C 1
ATOM 2287 O O . THR A 1 292 ? -30.818 -18.869 45.578 1.00 88.50 292 THR A O 1
ATOM 2290 N N . ASN A 1 293 ? -28.949 -18.338 46.661 1.00 83.25 293 ASN A N 1
ATOM 2291 C CA . ASN A 1 293 ? -28.373 -19.671 46.483 1.00 83.25 293 ASN A CA 1
ATOM 2292 C C . ASN A 1 293 ? -28.939 -20.681 47.501 1.00 83.25 293 ASN A C 1
ATOM 2294 O O . ASN A 1 293 ? -28.455 -20.745 48.630 1.00 83.25 293 ASN A O 1
ATOM 2298 N N . SER A 1 294 ? -29.875 -21.531 47.067 1.00 75.75 294 SER A N 1
ATOM 2299 C CA . SER A 1 294 ? -30.497 -22.576 47.899 1.00 75.75 294 SER A CA 1
ATOM 2300 C C . SER A 1 294 ? -29.536 -23.671 48.382 1.00 75.75 294 SER A C 1
ATOM 2302 O O . SER A 1 294 ? -29.905 -24.461 49.242 1.00 75.75 294 SER A O 1
ATOM 2304 N N . PHE A 1 295 ? -28.319 -23.748 47.833 1.00 71.94 295 PHE A N 1
ATOM 2305 C CA . PHE A 1 295 ? -27.291 -24.710 48.253 1.00 71.94 295 PHE A CA 1
ATOM 2306 C C . PHE A 1 295 ? -26.376 -24.183 49.368 1.00 71.94 295 PHE A C 1
ATOM 2308 O O . PHE A 1 295 ? -25.422 -24.866 49.731 1.00 71.94 295 PHE A O 1
ATOM 2315 N N . ARG A 1 296 ? -26.640 -22.976 49.885 1.00 75.31 296 ARG A N 1
ATOM 2316 C CA . ARG A 1 296 ? -25.926 -22.375 51.020 1.00 75.31 296 ARG A CA 1
ATOM 2317 C C . ARG A 1 296 ? -26.902 -22.082 52.163 1.00 75.31 296 ARG A C 1
ATOM 2319 O O . ARG A 1 296 ? -27.284 -20.922 52.332 1.00 75.31 296 ARG A O 1
ATOM 2326 N N . PRO A 1 297 ? -27.383 -23.112 52.888 1.00 74.44 297 PRO A N 1
ATOM 2327 C CA . PRO A 1 297 ? -28.358 -22.932 53.966 1.00 74.44 297 PRO A CA 1
ATOM 2328 C C . PRO A 1 297 ? -27.834 -22.040 55.101 1.00 74.44 297 PRO A C 1
ATOM 2330 O O . PRO A 1 297 ? -28.629 -21.514 55.868 1.00 74.44 297 PRO A O 1
ATOM 2333 N N . GLU A 1 298 ? -26.517 -21.833 55.182 1.00 75.56 298 GLU A N 1
ATOM 2334 C CA . GLU A 1 298 ? -25.862 -20.930 56.126 1.00 75.56 298 GLU A CA 1
ATOM 2335 C C . GLU A 1 298 ? -26.109 -19.433 55.855 1.00 75.56 298 GLU A C 1
ATOM 2337 O O . GLU A 1 298 ? -25.810 -18.606 56.711 1.00 75.56 298 GLU A O 1
ATOM 2342 N N . LEU A 1 299 ? -26.645 -19.065 54.684 1.00 83.88 299 LEU A N 1
ATOM 2343 C CA . LEU A 1 299 ? -26.945 -17.677 54.308 1.00 83.88 299 LEU A CA 1
ATOM 2344 C C . LEU A 1 299 ? -28.461 -17.416 54.237 1.00 83.88 299 LEU A C 1
ATOM 2346 O O . LEU A 1 299 ? -29.212 -18.329 53.875 1.00 83.88 299 LEU A O 1
ATOM 2350 N N . PRO A 1 300 ? -28.922 -16.168 54.476 1.00 83.56 300 PRO A N 1
ATOM 2351 C CA . PRO A 1 300 ? -30.326 -15.787 54.322 1.00 83.56 300 PRO A CA 1
ATOM 2352 C C . PRO A 1 300 ? -30.883 -16.139 52.934 1.00 83.56 300 PRO A C 1
ATOM 2354 O O . PRO A 1 300 ? -30.293 -15.800 51.904 1.00 83.56 300 PRO A O 1
ATOM 2357 N N . GLN A 1 301 ? -32.036 -16.816 52.902 1.00 87.31 301 GLN A N 1
ATOM 2358 C CA . GLN A 1 301 ? -32.668 -17.288 51.669 1.00 87.31 301 GLN A CA 1
ATOM 2359 C C . GLN A 1 301 ? -33.873 -16.432 51.285 1.00 87.31 301 GLN A C 1
ATOM 2361 O O . GLN A 1 301 ? -34.736 -16.147 52.110 1.00 87.31 301 GLN A O 1
ATOM 2366 N N . HIS A 1 302 ? -33.958 -16.059 50.011 1.00 88.69 302 HIS A N 1
ATOM 2367 C CA . HIS A 1 302 ? -35.065 -15.294 49.462 1.00 88.69 302 HIS A CA 1
ATOM 2368 C C . HIS A 1 302 ? -35.348 -15.699 48.009 1.00 88.69 302 HIS A C 1
ATOM 2370 O O . HIS A 1 302 ? -34.446 -15.795 47.172 1.00 88.69 302 HIS A O 1
ATOM 2376 N N . TYR A 1 303 ? -36.627 -15.923 47.711 1.00 89.94 303 TYR A N 1
ATOM 2377 C CA . TYR A 1 303 ? -37.161 -16.066 46.361 1.00 89.94 303 TYR A CA 1
ATOM 2378 C C . TYR A 1 303 ? -38.323 -15.090 46.215 1.00 89.94 303 TYR A C 1
ATOM 2380 O O . TYR A 1 303 ? -39.261 -15.132 47.009 1.00 89.94 303 TYR A O 1
ATOM 2388 N N . GLY A 1 304 ? -38.261 -14.232 45.202 1.00 87.81 304 GLY A N 1
ATOM 2389 C CA . GLY A 1 304 ? -39.306 -13.261 44.909 1.00 87.81 304 GLY A CA 1
ATOM 2390 C C . GLY A 1 304 ? -39.625 -13.245 43.421 1.00 87.81 304 GLY A C 1
ATOM 2391 O O . GLY A 1 304 ? -38.720 -13.319 42.590 1.00 87.81 304 GLY A O 1
ATOM 2392 N N . SER A 1 305 ? -40.907 -13.140 43.079 1.00 93.50 305 SER A N 1
ATOM 2393 C CA . SER A 1 305 ? -41.366 -12.904 41.711 1.00 93.50 305 SER A CA 1
ATOM 2394 C C . SER A 1 305 ? -42.544 -11.939 41.721 1.00 93.50 305 SER A C 1
ATOM 2396 O O . SER A 1 305 ? -43.401 -12.026 42.595 1.00 93.50 305 SER A O 1
ATOM 2398 N N . THR A 1 306 ? -42.566 -11.008 40.771 1.00 93.75 306 THR A N 1
ATOM 2399 C CA . THR A 1 306 ? -43.645 -10.031 40.606 1.00 93.75 306 THR A CA 1
ATOM 2400 C C . THR A 1 306 ? -43.939 -9.838 39.124 1.00 93.75 306 THR A C 1
ATOM 2402 O O . THR A 1 306 ? -43.036 -9.963 38.292 1.00 93.75 306 THR A O 1
ATOM 2405 N N . THR A 1 307 ? -45.195 -9.546 38.791 1.00 93.19 307 THR A N 1
ATOM 2406 C CA . THR A 1 307 ? -45.654 -9.336 37.412 1.00 93.19 307 THR A CA 1
ATOM 2407 C C . THR A 1 307 ? -46.271 -7.957 37.283 1.00 93.19 307 THR A C 1
ATOM 2409 O O . THR A 1 307 ? -47.143 -7.592 38.067 1.00 93.19 307 THR A O 1
ATOM 2412 N N . ILE A 1 308 ? -45.822 -7.205 36.283 1.00 93.69 308 ILE A N 1
ATOM 2413 C CA . ILE A 1 308 ? -46.334 -5.884 35.937 1.00 93.69 308 ILE A CA 1
ATOM 2414 C C . ILE A 1 308 ? -47.133 -6.013 34.631 1.00 93.69 308 ILE A C 1
ATOM 2416 O O . ILE A 1 308 ? -46.548 -6.398 33.611 1.00 93.69 308 ILE A O 1
ATOM 2420 N N . PRO A 1 309 ? -48.451 -5.734 34.639 1.00 91.19 309 PRO A N 1
ATOM 2421 C CA . PRO A 1 309 ? -49.226 -5.624 33.409 1.00 91.19 309 PRO A CA 1
ATOM 2422 C C . PRO A 1 309 ? -48.817 -4.361 32.639 1.00 91.19 309 PRO A C 1
ATOM 2424 O O . PRO A 1 309 ? -48.438 -3.352 33.232 1.00 91.19 309 PRO A O 1
ATOM 2427 N N . LEU A 1 310 ? -48.881 -4.434 31.314 1.00 89.06 310 LEU A N 1
ATOM 2428 C CA . LEU A 1 310 ? -48.644 -3.332 30.390 1.00 89.06 310 LEU A CA 1
ATOM 2429 C C . LEU A 1 310 ? -49.989 -2.822 29.872 1.00 89.06 310 LEU A C 1
ATOM 2431 O O . LEU A 1 310 ? -50.855 -3.621 29.516 1.00 89.06 310 LEU A O 1
ATOM 2435 N N . ASP A 1 311 ? -50.138 -1.502 29.789 1.00 82.81 311 ASP A N 1
ATOM 2436 C CA . ASP A 1 311 ? -51.394 -0.856 29.379 1.00 82.81 311 ASP A CA 1
ATOM 2437 C C . ASP A 1 311 ? -51.830 -1.254 27.959 1.00 82.81 311 ASP A C 1
ATOM 2439 O O . ASP A 1 311 ? -53.019 -1.350 27.656 1.00 82.81 311 ASP A O 1
ATOM 2443 N N . GLU A 1 312 ? -50.858 -1.522 27.086 1.00 85.00 312 GLU A N 1
ATOM 2444 C CA . GLU A 1 312 ? -51.056 -2.051 25.740 1.00 85.00 312 GLU A CA 1
ATOM 2445 C C . GLU A 1 312 ? -50.033 -3.146 25.449 1.00 85.00 312 GLU A C 1
ATOM 2447 O O . GLU A 1 312 ? -48.904 -3.122 25.948 1.00 85.00 312 GLU A O 1
ATOM 2452 N N . ALA A 1 313 ? -50.407 -4.097 24.588 1.00 88.44 313 ALA A N 1
ATOM 2453 C CA . ALA A 1 313 ? -49.463 -5.106 24.137 1.00 88.44 313 ALA A CA 1
ATOM 2454 C C . ALA A 1 313 ? -48.350 -4.434 23.317 1.00 88.44 313 ALA A C 1
ATOM 2456 O O . ALA A 1 313 ? -48.606 -3.909 22.233 1.00 88.44 313 ALA A O 1
ATOM 2457 N N . THR A 1 314 ? -47.111 -4.483 23.807 1.00 89.19 314 THR A N 1
ATOM 2458 C CA . THR A 1 314 ? -45.973 -3.798 23.177 1.00 89.19 314 THR A CA 1
ATOM 2459 C C . THR A 1 314 ? -44.789 -4.730 22.951 1.00 89.19 314 THR A C 1
ATOM 2461 O O . THR A 1 314 ? -44.657 -5.786 23.572 1.00 89.19 314 THR A O 1
ATOM 2464 N N . ASP A 1 315 ? -43.931 -4.334 22.022 1.00 89.25 315 ASP A N 1
ATOM 2465 C CA . ASP A 1 315 ? -42.613 -4.909 21.780 1.00 89.25 315 ASP A CA 1
ATOM 2466 C C . ASP A 1 315 ? -41.490 -3.861 21.895 1.00 89.25 315 ASP A C 1
ATOM 2468 O O . ASP A 1 315 ? -40.338 -4.141 21.543 1.00 89.25 315 ASP A O 1
ATOM 2472 N N . ASP A 1 316 ? -41.819 -2.666 22.405 1.00 89.25 316 ASP A N 1
ATOM 2473 C CA . ASP A 1 316 ? -40.878 -1.581 22.671 1.00 89.25 316 ASP A CA 1
ATOM 2474 C C . ASP A 1 316 ? -39.976 -1.935 23.859 1.00 89.25 316 ASP A C 1
ATOM 2476 O O . ASP A 1 316 ? -40.427 -2.140 24.990 1.00 89.25 316 ASP A O 1
ATOM 2480 N N . THR A 1 317 ? -38.671 -1.968 23.585 1.00 89.44 317 THR A N 1
ATOM 2481 C CA . THR A 1 317 ? -37.632 -2.255 24.573 1.00 89.44 317 THR A CA 1
ATOM 2482 C C . THR A 1 317 ? -37.700 -1.306 25.768 1.00 89.44 317 THR A C 1
ATOM 2484 O O . THR A 1 317 ? -37.515 -1.746 26.897 1.00 89.44 317 THR A O 1
ATOM 2487 N N . LEU A 1 318 ? -37.972 -0.016 25.548 1.00 87.38 318 LEU A N 1
ATOM 2488 C CA . LEU A 1 318 ? -37.947 0.985 26.618 1.00 87.38 318 LEU A CA 1
ATOM 2489 C C . LEU A 1 318 ? -39.101 0.777 27.603 1.00 87.38 318 LEU A C 1
ATOM 2491 O O . LEU A 1 318 ? -38.894 0.795 28.815 1.00 87.38 318 LEU A O 1
ATOM 2495 N N . THR A 1 319 ? -40.303 0.509 27.089 1.00 88.38 319 THR A N 1
ATOM 2496 C CA . THR A 1 319 ? -41.493 0.238 27.907 1.00 88.38 319 THR A CA 1
ATOM 2497 C C . THR A 1 319 ? -41.332 -1.043 28.725 1.00 88.38 319 THR A C 1
ATOM 2499 O O . THR A 1 319 ? -41.624 -1.056 29.921 1.00 88.38 319 THR A O 1
ATOM 2502 N N . ILE A 1 320 ? -40.816 -2.111 28.106 1.00 91.50 320 ILE A N 1
ATOM 2503 C CA . ILE A 1 320 ? -40.595 -3.399 28.779 1.00 91.50 320 ILE A CA 1
ATOM 2504 C C . ILE A 1 320 ? -39.523 -3.264 29.869 1.00 91.50 320 ILE A C 1
ATOM 2506 O O . ILE A 1 320 ? -39.722 -3.740 30.987 1.00 91.50 320 ILE A O 1
ATOM 2510 N N . THR A 1 321 ? -38.416 -2.576 29.577 1.00 90.69 321 THR A N 1
ATOM 2511 C CA . THR A 1 321 ? -37.339 -2.335 30.547 1.00 90.69 321 THR A CA 1
ATOM 2512 C C . THR A 1 321 ? -37.815 -1.487 31.727 1.00 90.69 321 THR A C 1
ATOM 2514 O O . THR A 1 321 ? -37.532 -1.835 32.871 1.00 90.69 321 THR A O 1
ATOM 2517 N N . ALA A 1 322 ? -38.601 -0.431 31.492 1.00 88.56 322 ALA A N 1
ATOM 2518 C CA . ALA A 1 322 ? -39.161 0.388 32.569 1.00 88.56 322 ALA A CA 1
ATOM 2519 C C . ALA A 1 322 ? -40.065 -0.431 33.512 1.00 88.56 322 ALA A C 1
ATOM 2521 O O . ALA A 1 322 ? -39.935 -0.342 34.736 1.00 88.56 322 ALA A O 1
ATOM 2522 N N . ALA A 1 323 ? -40.933 -1.285 32.956 1.00 91.12 323 ALA A N 1
ATOM 2523 C CA . ALA A 1 323 ? -41.774 -2.188 33.742 1.00 91.12 323 ALA A CA 1
ATOM 2524 C C . ALA A 1 323 ? -40.940 -3.207 34.544 1.00 91.12 323 ALA A C 1
ATOM 2526 O O . ALA A 1 323 ? -41.214 -3.445 35.722 1.00 91.12 323 ALA A O 1
ATOM 2527 N N . ALA A 1 324 ? -39.886 -3.766 33.942 1.00 91.62 324 ALA A N 1
ATOM 2528 C CA . ALA A 1 324 ? -38.990 -4.707 34.608 1.00 91.62 324 ALA A CA 1
ATOM 2529 C C . ALA A 1 324 ? -38.183 -4.057 35.748 1.00 91.62 324 ALA A C 1
ATOM 2531 O O . ALA A 1 324 ? -38.062 -4.639 36.824 1.00 91.62 324 ALA A O 1
ATOM 2532 N N . ILE A 1 325 ? -37.676 -2.834 35.569 1.00 91.06 325 ILE A N 1
ATOM 2533 C CA . ILE A 1 325 ? -36.962 -2.097 36.627 1.00 91.06 325 ILE A CA 1
ATOM 2534 C C . ILE A 1 325 ? -37.901 -1.787 37.800 1.00 91.06 325 ILE A C 1
ATOM 2536 O O . ILE A 1 325 ? -37.528 -1.984 38.959 1.00 91.06 325 ILE A O 1
ATOM 2540 N N . LYS A 1 326 ? -39.143 -1.372 37.513 1.00 89.69 326 LYS A N 1
ATOM 2541 C CA . LYS A 1 326 ? -40.175 -1.155 38.541 1.00 89.69 326 LYS A CA 1
ATOM 2542 C C . LYS A 1 326 ? -40.440 -2.432 39.347 1.00 89.69 326 LYS A C 1
ATOM 2544 O O . LYS A 1 326 ? -40.525 -2.382 40.572 1.00 89.69 326 LYS A O 1
ATOM 2549 N N . ALA A 1 327 ? -40.507 -3.580 38.672 1.00 91.00 327 ALA A N 1
ATOM 2550 C CA . ALA A 1 327 ? -40.659 -4.886 39.306 1.00 91.00 327 ALA A CA 1
ATOM 2551 C C . ALA A 1 327 ? -39.490 -5.217 40.257 1.00 91.00 327 ALA A C 1
ATOM 2553 O O . ALA A 1 327 ? -39.724 -5.625 41.396 1.00 91.00 327 ALA A O 1
ATOM 2554 N N . VAL A 1 328 ? -38.241 -4.981 39.840 1.00 90.06 328 VAL A N 1
ATOM 2555 C CA . VAL A 1 328 ? -37.042 -5.218 40.672 1.00 90.06 328 VAL A CA 1
ATOM 2556 C C . VAL A 1 328 ? -37.062 -4.392 41.951 1.00 90.06 328 VAL A C 1
ATOM 2558 O O . VAL A 1 328 ? -36.789 -4.939 43.019 1.00 90.06 328 VAL A O 1
ATOM 2561 N N . GLY A 1 329 ? -37.427 -3.109 41.858 1.00 85.81 329 GLY A N 1
ATOM 2562 C CA . GLY A 1 329 ? -37.490 -2.217 43.019 1.00 85.81 329 GLY A CA 1
ATOM 2563 C C . GLY A 1 329 ? -38.404 -2.738 44.133 1.00 85.81 329 GLY A C 1
ATOM 2564 O O . GLY A 1 329 ? -38.105 -2.545 45.304 1.00 85.81 329 GLY A O 1
ATOM 2565 N N . SER A 1 330 ? -39.472 -3.461 43.779 1.00 88.06 330 SER A N 1
ATOM 2566 C CA . SER A 1 330 ? -40.384 -4.084 44.753 1.00 88.06 330 SER A CA 1
ATOM 2567 C C . SER A 1 330 ? -39.910 -5.439 45.301 1.00 88.06 330 SER A C 1
ATOM 2569 O O . SER A 1 330 ? -40.378 -5.875 46.350 1.00 88.06 330 SER A O 1
ATOM 2571 N N . LEU A 1 331 ? -39.007 -6.126 44.593 1.00 89.50 331 LEU A N 1
ATOM 2572 C CA . LEU A 1 331 ? -38.556 -7.479 44.934 1.00 89.50 331 LEU A CA 1
ATOM 2573 C C . LEU A 1 331 ? -37.259 -7.499 45.740 1.00 89.50 331 LEU A C 1
ATOM 2575 O O . LEU A 1 331 ? -37.041 -8.426 46.521 1.00 89.50 331 LEU A O 1
ATOM 2579 N N . PHE A 1 332 ? -36.375 -6.528 45.520 1.00 89.62 332 PHE A N 1
ATOM 2580 C CA . PHE A 1 332 ? -35.070 -6.496 46.162 1.00 89.62 332 PHE A CA 1
ATOM 2581 C C . PHE A 1 332 ? -35.191 -6.312 47.681 1.00 89.62 332 PHE A C 1
ATOM 2583 O O . PHE A 1 332 ? -35.964 -5.495 48.176 1.00 89.62 332 PHE A O 1
ATOM 2590 N N . ARG A 1 333 ? -34.385 -7.071 48.427 1.00 89.31 333 ARG A N 1
ATOM 2591 C CA . ARG A 1 333 ? -34.277 -6.988 49.888 1.00 89.31 333 ARG A CA 1
ATOM 2592 C C . ARG A 1 333 ? -32.811 -6.805 50.278 1.00 89.31 333 ARG A C 1
ATOM 2594 O O . ARG A 1 333 ? -32.020 -7.685 49.923 1.00 89.31 333 ARG A O 1
ATOM 2601 N N . PRO A 1 334 ? -32.455 -5.733 51.010 1.00 85.62 334 PRO A N 1
ATOM 2602 C CA . PRO A 1 334 ? -31.106 -5.548 51.538 1.00 85.62 334 PRO A CA 1
ATOM 2603 C C . PRO A 1 334 ? -30.663 -6.732 52.411 1.00 85.62 334 PRO A C 1
ATOM 2605 O O . PRO A 1 334 ? -31.478 -7.322 53.121 1.00 85.62 334 PRO A O 1
ATOM 2608 N N . GLY A 1 335 ? -29.377 -7.092 52.351 1.00 82.75 335 GLY A N 1
ATOM 2609 C CA . GLY A 1 335 ? -28.797 -8.197 53.132 1.00 82.75 335 GLY A CA 1
ATOM 2610 C C . GLY A 1 335 ? -28.973 -9.601 52.532 1.00 82.75 335 GLY A C 1
ATOM 2611 O O . GLY A 1 335 ? -28.494 -10.574 53.112 1.00 82.75 335 GLY A O 1
ATOM 2612 N N . TYR A 1 336 ? -29.614 -9.728 51.364 1.00 88.06 336 TYR A N 1
ATOM 2613 C CA . TYR A 1 336 ? -29.736 -10.988 50.623 1.00 88.06 336 TYR A CA 1
ATOM 2614 C C . TYR A 1 336 ? -28.867 -10.963 49.367 1.00 88.06 336 TYR A C 1
ATOM 2616 O O . TYR A 1 336 ? -28.885 -10.001 48.606 1.00 88.06 336 TYR A O 1
ATOM 2624 N N . SER A 1 337 ? -28.144 -12.056 49.115 1.00 87.31 337 SER A N 1
ATOM 2625 C CA . SER A 1 337 ? -27.241 -12.164 47.967 1.00 87.31 337 SER A CA 1
ATOM 2626 C C . SER A 1 337 ? -27.850 -13.051 46.874 1.00 87.31 337 SER A C 1
ATOM 2628 O O . SER A 1 337 ? -27.907 -14.284 46.985 1.00 87.31 337 SER A O 1
ATOM 2630 N N . TYR A 1 338 ? -28.338 -12.424 45.805 1.00 88.50 338 TYR A N 1
ATOM 2631 C CA . TYR A 1 338 ? -29.088 -13.069 44.731 1.00 88.50 338 TYR A CA 1
ATOM 2632 C C . TYR A 1 338 ? -28.169 -13.813 43.764 1.00 88.50 338 TYR A C 1
ATOM 2634 O O . TYR A 1 338 ? -27.269 -13.255 43.141 1.00 88.50 338 TYR A O 1
ATOM 2642 N N . ARG A 1 339 ? -28.420 -15.112 43.600 1.00 85.75 339 ARG A N 1
ATOM 2643 C CA . ARG A 1 339 ? -27.656 -16.007 42.725 1.00 85.75 339 ARG A CA 1
ATOM 2644 C C . ARG A 1 339 ? -28.226 -16.070 41.312 1.00 85.75 339 ARG A C 1
ATOM 2646 O O . ARG A 1 339 ? -27.492 -16.398 40.383 1.00 85.75 339 ARG A O 1
ATOM 2653 N N . ARG A 1 340 ? -29.521 -15.801 41.147 1.00 87.19 340 ARG A N 1
ATOM 2654 C CA . ARG A 1 340 ? -30.239 -15.910 39.874 1.00 87.19 340 ARG A CA 1
ATOM 2655 C C . ARG A 1 340 ? -31.267 -14.794 39.748 1.00 87.19 340 ARG A C 1
ATOM 2657 O O . ARG A 1 340 ? -31.960 -14.495 40.715 1.00 87.19 340 ARG A O 1
ATOM 2664 N N . ALA A 1 341 ? -31.395 -14.244 38.545 1.00 90.88 341 ALA A N 1
ATOM 2665 C CA . ALA A 1 341 ? -32.462 -13.315 38.189 1.00 90.88 341 ALA A CA 1
ATOM 2666 C C . ALA A 1 341 ? -32.927 -13.547 36.743 1.00 90.88 341 ALA A C 1
ATOM 2668 O O . ALA A 1 341 ? -32.201 -14.137 35.931 1.00 90.88 341 ALA A O 1
ATOM 2669 N N . GLY A 1 342 ? -34.137 -13.103 36.414 1.00 90.56 342 GLY A N 1
ATOM 2670 C CA . GLY A 1 342 ? -34.674 -13.219 35.063 1.00 90.56 342 GLY A CA 1
ATOM 2671 C C . GLY A 1 342 ? -35.886 -12.342 34.794 1.00 90.56 342 GLY A C 1
ATOM 2672 O O . GLY A 1 342 ? -36.589 -11.933 35.716 1.00 90.56 342 GLY A O 1
ATOM 2673 N N . VAL A 1 343 ? -36.113 -12.099 33.504 1.00 94.81 343 VAL A N 1
ATOM 2674 C CA . VAL A 1 343 ? -37.276 -11.396 32.958 1.00 94.81 343 VAL A CA 1
ATOM 2675 C C . VAL A 1 343 ? -38.020 -12.356 32.045 1.00 94.81 343 VAL A C 1
ATOM 2677 O O . VAL A 1 343 ? -37.421 -12.984 31.164 1.00 94.81 343 VAL A O 1
ATOM 2680 N N . ALA A 1 344 ? -39.323 -12.469 32.253 1.00 92.94 344 ALA A N 1
ATOM 2681 C CA . ALA A 1 344 ? -40.228 -13.223 31.413 1.00 92.94 344 ALA A CA 1
ATOM 2682 C C . ALA A 1 344 ? -41.356 -12.316 30.928 1.00 92.94 344 ALA A C 1
ATOM 2684 O O . ALA A 1 344 ? -41.904 -11.537 31.695 1.00 92.94 344 ALA A O 1
ATOM 2685 N N . ILE A 1 345 ? -41.706 -12.428 29.657 1.00 92.56 345 ILE A N 1
ATOM 2686 C CA . ILE A 1 345 ? -42.852 -11.743 29.064 1.00 92.56 345 ILE A CA 1
ATOM 2687 C C . ILE A 1 345 ? -43.894 -12.777 28.658 1.00 92.56 345 ILE A C 1
ATOM 2689 O O . ILE A 1 345 ? -43.554 -13.810 28.075 1.00 92.56 345 ILE A O 1
ATOM 2693 N N . SER A 1 346 ? -45.148 -12.512 28.993 1.00 90.56 346 SER A N 1
ATOM 2694 C CA . SER A 1 346 ? -46.296 -13.405 28.783 1.00 90.56 346 SER A CA 1
ATOM 2695 C C . SER A 1 346 ? -47.488 -12.641 28.210 1.00 90.56 346 SER A C 1
ATOM 2697 O O . SER A 1 346 ? -47.392 -11.434 27.971 1.00 90.56 346 SER A O 1
ATOM 2699 N N . GLU A 1 347 ? -48.582 -13.367 27.948 1.00 88.75 347 GLU A N 1
ATOM 2700 C CA . GLU A 1 347 ? -49.765 -12.848 27.247 1.00 88.75 347 GLU A CA 1
ATOM 2701 C C . GLU A 1 347 ? -49.384 -12.293 25.868 1.00 88.75 347 GLU A C 1
ATOM 2703 O O . GLU A 1 347 ? -49.644 -11.140 25.518 1.00 88.75 347 GLU A O 1
ATOM 2708 N N . ILE A 1 348 ? -48.668 -13.132 25.116 1.00 89.56 348 ILE A N 1
ATOM 2709 C CA . ILE A 1 348 ? -48.118 -12.791 23.810 1.00 89.56 348 ILE A CA 1
ATOM 2710 C C . ILE A 1 348 ? -49.230 -12.855 22.761 1.00 89.56 348 ILE A C 1
ATOM 2712 O O . ILE A 1 348 ? -49.898 -13.876 22.606 1.00 89.56 348 ILE A O 1
ATOM 2716 N N . VAL A 1 349 ? -49.400 -11.759 22.026 1.00 88.25 349 VAL A N 1
ATOM 2717 C CA . VAL A 1 349 ? -50.367 -11.609 20.933 1.00 88.25 349 VAL A CA 1
ATOM 2718 C C . VAL A 1 349 ? -49.639 -11.284 19.632 1.00 88.25 349 VAL A C 1
ATOM 2720 O O . VAL A 1 349 ? -48.547 -10.708 19.644 1.00 88.25 349 VAL A O 1
ATOM 2723 N N . ASN A 1 350 ? -50.230 -11.645 18.492 1.00 84.06 350 ASN A N 1
ATOM 2724 C CA . ASN A 1 350 ? -49.687 -11.255 17.192 1.00 84.06 350 ASN A CA 1
ATOM 2725 C C . ASN A 1 350 ? -49.700 -9.720 17.072 1.00 84.06 350 ASN A C 1
ATOM 2727 O O . ASN A 1 350 ? -50.657 -9.071 17.501 1.00 84.06 350 ASN A O 1
ATOM 2731 N N . ARG A 1 351 ? -48.638 -9.133 16.508 1.00 82.44 351 ARG A N 1
ATOM 2732 C CA . ARG A 1 351 ? -48.487 -7.679 16.361 1.00 82.44 351 ARG A CA 1
ATOM 2733 C C . ARG A 1 351 ? -49.665 -7.046 15.612 1.00 82.44 351 ARG A C 1
ATOM 2735 O O . ARG A 1 351 ? -50.071 -5.938 15.974 1.00 82.44 351 ARG A O 1
ATOM 2742 N N . ASP A 1 352 ? -50.231 -7.761 14.642 1.00 79.38 352 ASP A N 1
ATOM 2743 C CA . ASP A 1 352 ? -51.367 -7.298 13.834 1.00 79.38 352 ASP A CA 1
ATOM 2744 C C . ASP A 1 352 ? -52.712 -7.374 14.584 1.00 79.38 352 ASP A C 1
ATOM 2746 O O . ASP A 1 352 ? -53.680 -6.734 14.188 1.00 79.38 352 ASP A O 1
ATOM 2750 N N . ALA A 1 353 ? -52.770 -8.100 15.707 1.00 79.75 353 ALA A N 1
ATOM 2751 C CA . ALA A 1 353 ? -53.970 -8.304 16.524 1.00 79.75 353 ALA A CA 1
ATOM 2752 C C . ALA A 1 353 ? -54.003 -7.439 17.804 1.00 79.75 353 ALA A C 1
ATOM 2754 O O . ALA A 1 353 ? -54.787 -7.691 18.719 1.00 79.75 353 ALA A O 1
ATOM 2755 N N . VAL A 1 354 ? -53.131 -6.433 17.915 1.00 80.44 354 VAL A N 1
ATOM 2756 C CA . VAL A 1 354 ? -53.057 -5.571 19.105 1.00 80.44 354 VAL A CA 1
ATOM 2757 C C . VAL A 1 354 ? -54.175 -4.529 19.087 1.00 80.44 354 VAL A C 1
ATOM 2759 O O . VAL A 1 354 ? -54.149 -3.596 18.282 1.00 80.44 354 VAL A O 1
ATOM 2762 N N . GLN A 1 355 ? -55.106 -4.660 20.030 1.00 76.00 355 GLN A N 1
ATOM 2763 C CA . GLN A 1 355 ? -56.153 -3.679 20.310 1.00 76.00 355 GLN A CA 1
ATOM 2764 C C . GLN A 1 355 ? -55.579 -2.447 21.030 1.00 76.00 355 GLN A C 1
ATOM 2766 O O . GLN A 1 355 ? -54.852 -2.590 22.012 1.00 76.00 355 GLN A O 1
ATOM 2771 N N . GLN A 1 356 ? -55.921 -1.254 20.537 1.00 71.31 356 GLN A N 1
ATOM 2772 C CA . GLN A 1 356 ? -55.547 0.037 21.128 1.00 71.31 356 GLN A CA 1
ATOM 2773 C C . GLN A 1 356 ? -56.478 0.401 22.291 1.00 71.31 356 GLN A C 1
ATOM 2775 O O . GLN A 1 356 ? -57.637 -0.022 22.316 1.00 71.31 356 GLN A O 1
ATOM 2780 N N . ASN A 1 357 ? -55.972 1.176 23.250 1.00 74.06 357 ASN A N 1
ATOM 2781 C CA . ASN A 1 357 ? -56.791 1.727 24.324 1.00 74.06 357 ASN A CA 1
ATOM 2782 C C . ASN A 1 357 ? -57.386 3.091 23.905 1.00 74.06 357 ASN A C 1
ATOM 2784 O O . ASN A 1 357 ? -57.032 3.660 22.876 1.00 74.06 357 ASN A O 1
ATOM 2788 N N . LEU A 1 358 ? -58.330 3.621 24.690 1.00 73.94 358 LEU A N 1
ATOM 2789 C CA . LEU A 1 358 ? -59.016 4.885 24.375 1.00 73.94 358 LEU A CA 1
ATOM 2790 C C . LEU A 1 358 ? -58.072 6.108 24.375 1.00 73.94 358 LEU A C 1
ATOM 2792 O O . LEU A 1 358 ? -58.401 7.140 23.798 1.00 73.94 358 LEU A O 1
ATOM 2796 N N . PHE A 1 359 ? -56.906 5.995 25.017 1.00 76.69 359 PHE A N 1
ATOM 2797 C CA . PHE A 1 359 ? -55.937 7.075 25.216 1.00 76.69 359 PHE A CA 1
ATOM 2798 C C . PHE A 1 359 ? -54.691 6.936 24.322 1.00 76.69 359 PHE A C 1
ATOM 2800 O O . PHE A 1 359 ? -53.726 7.689 24.481 1.00 76.69 359 PHE A O 1
ATOM 2807 N N . SER A 1 360 ? -54.690 5.995 23.372 1.00 69.19 360 SER A N 1
ATOM 2808 C CA . SER A 1 360 ? -53.579 5.783 22.449 1.00 69.19 360 SER A CA 1
ATOM 2809 C C . SER A 1 360 ? -53.419 6.994 21.523 1.00 69.19 360 SER A C 1
ATOM 2811 O O . SER A 1 360 ? -54.344 7.380 20.812 1.00 69.19 360 SER A O 1
ATOM 2813 N N . VAL A 1 361 ? -52.221 7.582 21.473 1.00 72.56 361 VAL A N 1
ATOM 2814 C CA . VAL A 1 361 ? -51.925 8.692 20.550 1.00 72.56 361 VAL A CA 1
ATOM 2815 C C . VAL A 1 361 ? -51.758 8.152 19.118 1.00 72.56 361 VAL A C 1
ATOM 2817 O O . VAL A 1 361 ? -50.843 7.345 18.886 1.00 72.56 361 VAL A O 1
ATOM 2820 N N . PRO A 1 362 ? -52.560 8.610 18.133 1.00 68.94 362 PRO A N 1
ATOM 2821 C CA . PRO A 1 362 ? -52.433 8.178 16.742 1.00 68.94 362 PRO A CA 1
ATOM 2822 C C . PRO A 1 362 ? -51.016 8.411 16.190 1.00 68.94 362 PRO A C 1
ATOM 2824 O O . PRO A 1 362 ? -50.416 9.464 16.391 1.00 68.94 362 PRO A O 1
ATOM 2827 N N . GLY A 1 363 ? -50.448 7.414 15.504 1.00 69.31 363 GLY A N 1
ATOM 2828 C CA . GLY A 1 363 ? -49.128 7.503 14.854 1.00 69.31 363 GLY A CA 1
ATOM 2829 C C . GLY A 1 363 ? -47.900 7.294 15.759 1.00 69.31 363 GLY A C 1
ATOM 2830 O O . GLY A 1 363 ? -46.815 7.000 15.249 1.00 69.31 363 GLY A O 1
ATOM 2831 N N . ASN A 1 364 ? -48.033 7.349 17.091 1.00 75.75 364 ASN A N 1
ATOM 2832 C CA . ASN A 1 364 ? -46.904 7.116 18.008 1.00 75.75 364 ASN A CA 1
ATOM 2833 C C . ASN A 1 364 ? -46.366 5.676 17.901 1.00 75.75 364 ASN A C 1
ATOM 2835 O O . ASN A 1 364 ? -45.156 5.452 17.863 1.00 75.75 364 ASN A O 1
ATOM 2839 N N . ARG A 1 365 ? -47.262 4.693 17.748 1.00 72.44 365 ARG A N 1
ATOM 2840 C CA . ARG A 1 365 ? -46.894 3.279 17.574 1.00 72.44 365 ARG A CA 1
ATOM 2841 C C . ARG A 1 365 ? -46.049 3.046 16.321 1.00 72.44 365 ARG A C 1
ATOM 2843 O O . ARG A 1 365 ? -45.019 2.383 16.403 1.00 72.44 365 ARG A O 1
ATOM 2850 N N . GLU A 1 366 ? -46.415 3.641 15.187 1.00 76.50 366 GLU A N 1
ATOM 2851 C CA . GLU A 1 366 ? -45.611 3.550 13.961 1.00 76.50 366 GLU A CA 1
ATOM 2852 C C . GLU A 1 366 ? -44.236 4.204 14.125 1.00 76.50 366 GLU A C 1
ATOM 2854 O O . GLU A 1 366 ? -43.228 3.659 13.669 1.00 76.50 366 GLU A O 1
ATOM 2859 N N . LYS A 1 367 ? -44.172 5.361 14.799 1.00 78.00 367 LYS A N 1
ATOM 2860 C CA . LYS A 1 367 ? -42.908 6.048 15.098 1.00 78.00 367 LYS A CA 1
ATOM 2861 C C . LYS A 1 367 ? -41.990 5.158 15.943 1.00 78.00 367 LYS A C 1
ATOM 2863 O O . LYS A 1 367 ? -40.826 4.969 15.584 1.00 78.00 367 LYS A O 1
ATOM 2868 N N . ARG A 1 368 ? -42.521 4.555 17.014 1.00 81.69 368 ARG A N 1
ATOM 2869 C CA . ARG A 1 368 ? -41.799 3.617 17.894 1.00 81.69 368 ARG A CA 1
ATOM 2870 C C . ARG A 1 368 ? -41.353 2.356 17.154 1.00 81.69 368 ARG A C 1
ATOM 2872 O O . ARG A 1 368 ? -40.216 1.925 17.320 1.00 81.69 368 ARG A O 1
ATOM 2879 N N . GLN A 1 369 ? -42.180 1.819 16.260 1.00 79.25 369 GLN A N 1
ATOM 2880 C CA . GLN A 1 369 ? -41.818 0.673 15.419 1.00 79.25 369 GLN A CA 1
ATOM 2881 C C . GLN A 1 369 ? -40.673 0.990 14.453 1.00 79.25 369 GLN A C 1
ATOM 2883 O O . GLN A 1 369 ? -39.731 0.203 14.334 1.00 79.25 369 GLN A O 1
ATOM 2888 N N . ARG A 1 370 ? -40.719 2.143 13.770 1.00 78.75 370 ARG A N 1
ATOM 2889 C CA . ARG A 1 370 ? -39.631 2.585 12.881 1.00 78.75 370 ARG A CA 1
ATOM 2890 C C . ARG A 1 370 ? -38.330 2.758 13.664 1.00 78.75 370 ARG A C 1
ATOM 2892 O O . ARG A 1 370 ? -37.293 2.297 13.194 1.00 78.75 370 ARG A O 1
ATOM 2899 N N . LEU A 1 371 ? -38.399 3.341 14.863 1.00 82.00 371 LEU A N 1
ATOM 2900 C CA . LEU A 1 371 ? -37.255 3.477 15.765 1.00 82.00 371 LEU A CA 1
ATOM 2901 C C . LEU A 1 371 ? -36.670 2.110 16.151 1.00 82.00 371 LEU A C 1
ATOM 2903 O O . LEU A 1 371 ? -35.487 1.877 15.921 1.00 82.00 371 LEU A O 1
ATOM 2907 N N . MET A 1 372 ? -37.489 1.182 16.660 1.00 86.81 372 MET A N 1
ATOM 2908 C CA . MET A 1 372 ? -37.022 -0.155 17.057 1.00 86.81 372 MET A CA 1
ATOM 2909 C C . MET A 1 372 ? -36.422 -0.929 15.881 1.00 86.81 372 MET A C 1
ATOM 2911 O O . MET A 1 372 ? -35.394 -1.580 16.040 1.00 86.81 372 MET A O 1
ATOM 2915 N N . LYS A 1 373 ? -36.998 -0.807 14.677 1.00 82.31 373 LYS A N 1
ATOM 2916 C CA . LYS A 1 373 ? -36.455 -1.428 13.461 1.00 82.31 373 LYS A CA 1
ATOM 2917 C C . LYS A 1 373 ? -35.084 -0.863 13.082 1.00 82.31 373 LYS A C 1
ATOM 2919 O O . LYS A 1 373 ? -34.216 -1.616 12.649 1.00 82.31 373 LYS A O 1
ATOM 2924 N N . VAL A 1 374 ? -34.876 0.446 13.232 1.00 77.88 374 VAL A N 1
ATOM 2925 C CA . VAL A 1 374 ? -33.571 1.088 13.000 1.00 77.88 374 VAL A CA 1
ATOM 2926 C C . VAL A 1 374 ? -32.551 0.631 14.043 1.00 77.88 374 VAL A C 1
ATOM 2928 O O . VAL A 1 374 ? -31.456 0.227 13.658 1.00 77.88 374 VAL A O 1
ATOM 2931 N N . ILE A 1 375 ? -32.921 0.621 15.328 1.00 79.38 375 ILE A N 1
ATOM 2932 C CA . ILE A 1 375 ? -32.062 0.141 16.423 1.00 79.38 375 ILE A CA 1
ATOM 2933 C C . ILE A 1 375 ? -31.660 -1.320 16.194 1.00 79.38 375 ILE A C 1
ATOM 2935 O O . ILE A 1 375 ? -30.479 -1.655 16.272 1.00 79.38 375 ILE A O 1
ATOM 2939 N N . ASP A 1 376 ? -32.618 -2.188 15.858 1.00 80.62 376 ASP A N 1
ATOM 2940 C CA . ASP A 1 376 ? -32.340 -3.594 15.572 1.00 80.62 376 ASP A CA 1
ATOM 2941 C C . ASP A 1 376 ? -31.424 -3.733 14.344 1.00 80.62 376 ASP A C 1
ATOM 2943 O O . ASP A 1 376 ? -30.439 -4.461 14.416 1.00 80.62 376 ASP A O 1
ATOM 2947 N N . ASN A 1 377 ? -31.664 -2.987 13.257 1.00 74.12 377 ASN A N 1
ATOM 2948 C CA . ASN A 1 377 ? -30.801 -3.010 12.069 1.00 74.12 377 ASN A CA 1
ATOM 2949 C C . ASN A 1 377 ? -29.352 -2.610 12.391 1.00 74.12 377 ASN A C 1
ATOM 2951 O O . ASN A 1 377 ? -28.428 -3.319 11.990 1.00 74.12 377 ASN A O 1
ATOM 2955 N N . ILE A 1 378 ? -29.154 -1.520 13.139 1.00 69.75 378 ILE A N 1
ATOM 2956 C CA . ILE A 1 378 ? -27.826 -1.062 13.584 1.00 69.75 378 ILE A CA 1
ATOM 2957 C C . ILE A 1 378 ? -27.145 -2.152 14.419 1.00 69.75 378 ILE A C 1
ATOM 2959 O O . ILE A 1 378 ? -25.982 -2.476 14.186 1.00 69.75 378 ILE A O 1
ATOM 2963 N N . ASN A 1 379 ? -27.891 -2.771 15.334 1.00 68.94 379 ASN A N 1
ATOM 2964 C CA . ASN A 1 379 ? -27.397 -3.851 16.183 1.00 68.94 379 ASN A CA 1
ATOM 2965 C C . ASN A 1 379 ? -27.164 -5.178 15.427 1.00 68.94 379 ASN A C 1
ATOM 2967 O O . ASN A 1 379 ? -26.469 -6.047 15.948 1.00 68.94 379 ASN A O 1
ATOM 2971 N N . THR A 1 380 ? -27.719 -5.367 14.221 1.00 63.53 380 THR A N 1
ATOM 2972 C CA . THR A 1 380 ? -27.497 -6.575 13.397 1.00 63.53 380 THR A CA 1
ATOM 2973 C C . THR A 1 380 ? -26.336 -6.485 12.407 1.00 63.53 380 THR A C 1
ATOM 2975 O O . THR A 1 380 ? -25.838 -7.531 12.001 1.00 63.53 380 THR A O 1
ATOM 2978 N N . GLN A 1 381 ? -25.911 -5.285 11.990 1.00 53.00 381 GLN A N 1
ATOM 2979 C CA . GLN A 1 381 ? -24.949 -5.138 10.887 1.00 53.00 381 GLN A CA 1
ATOM 2980 C C . GLN A 1 381 ? -23.509 -5.554 11.242 1.00 53.00 381 GLN A C 1
ATOM 2982 O O . GLN A 1 381 ? -22.812 -6.036 10.355 1.00 53.00 381 GLN A O 1
ATOM 2987 N N . ASN A 1 382 ? -23.085 -5.465 12.511 1.00 46.34 382 ASN A N 1
ATOM 2988 C CA . ASN A 1 382 ? -21.722 -5.808 12.947 1.00 46.34 382 ASN A CA 1
ATOM 2989 C C . ASN A 1 382 ? -21.781 -6.600 14.270 1.00 46.34 382 ASN A C 1
ATOM 2991 O O . ASN A 1 382 ? -22.427 -6.164 15.220 1.00 46.34 382 ASN A O 1
ATOM 2995 N N . SER A 1 383 ? -21.138 -7.767 14.351 1.00 39.34 383 SER A N 1
ATOM 2996 C CA . SER A 1 383 ? -21.319 -8.728 15.449 1.00 39.34 383 SER A CA 1
ATOM 2997 C C . SER A 1 383 ? -20.305 -8.622 16.595 1.00 39.34 383 SER A C 1
ATOM 2999 O O . SER A 1 383 ? -19.135 -8.914 16.385 1.00 39.34 383 SER A O 1
ATOM 3001 N N . SER A 1 384 ? -20.801 -8.365 17.814 1.00 39.34 384 SER A N 1
ATOM 3002 C CA . SER A 1 384 ? -20.582 -9.174 19.045 1.00 39.34 384 SER A CA 1
ATOM 3003 C C . SER A 1 384 ? -21.214 -8.510 20.282 1.00 39.34 384 SER A C 1
ATOM 3005 O O . SER A 1 384 ? -21.743 -9.223 21.134 1.00 39.34 384 SER A O 1
ATOM 3007 N N . ASN A 1 385 ? -21.296 -7.175 20.301 1.00 49.31 385 ASN A N 1
ATOM 3008 C CA . ASN A 1 385 ? -22.018 -6.360 21.285 1.00 49.31 385 ASN A CA 1
ATOM 3009 C C . ASN A 1 385 ? -23.072 -5.490 20.577 1.00 49.31 385 ASN A C 1
ATOM 3011 O O . ASN A 1 385 ? -22.875 -5.086 19.430 1.00 49.31 385 ASN A O 1
ATOM 3015 N N . GLY A 1 386 ? -24.212 -5.224 21.224 1.00 54.69 386 GLY A N 1
ATOM 3016 C CA . GLY A 1 386 ? -25.133 -4.200 20.720 1.00 54.69 386 GLY A CA 1
ATOM 3017 C C . GLY A 1 386 ? -24.412 -2.848 20.698 1.00 54.69 386 GLY A C 1
ATOM 3018 O O . GLY A 1 386 ? -23.613 -2.564 21.581 1.00 54.69 386 GLY A O 1
ATOM 3019 N N . LYS A 1 387 ? -24.629 -2.031 19.666 1.00 64.44 387 LYS A N 1
ATOM 3020 C CA . LYS A 1 387 ? -24.060 -0.673 19.595 1.00 64.44 387 LYS A CA 1
ATOM 3021 C C . LYS A 1 387 ? -24.972 0.357 20.259 1.00 64.44 387 LYS A C 1
ATOM 3023 O O . LYS A 1 387 ? -24.494 1.374 20.739 1.00 64.44 387 LYS A O 1
ATOM 3028 N N . ILE A 1 388 ? -26.282 0.098 20.271 1.00 69.31 388 ILE A N 1
ATOM 3029 C CA . ILE A 1 388 ? -27.288 0.952 20.911 1.00 69.31 388 ILE A CA 1
ATOM 3030 C C . ILE A 1 388 ? -28.010 0.139 21.982 1.00 69.31 388 ILE A C 1
ATOM 3032 O O . ILE A 1 388 ? -28.595 -0.908 21.678 1.00 69.31 388 ILE A O 1
ATOM 3036 N N . HIS A 1 389 ? -27.985 0.669 23.202 1.00 69.62 389 HIS A N 1
ATOM 3037 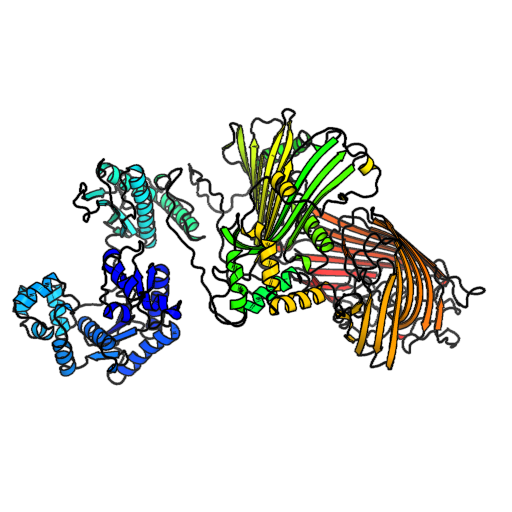C CA . HIS A 1 389 ? -28.515 0.077 24.424 1.00 69.62 389 HIS A CA 1
ATOM 3038 C C . HIS A 1 389 ? -29.389 1.081 25.183 1.00 69.62 389 HIS A C 1
ATOM 3040 O O . HIS A 1 389 ? -29.277 2.292 24.993 1.00 69.62 389 HIS A O 1
ATOM 3046 N N . SER A 1 390 ? -30.269 0.582 26.047 1.00 69.88 390 SER A N 1
ATOM 3047 C CA . SER A 1 390 ? -30.970 1.401 27.035 1.00 69.88 390 SER A CA 1
ATOM 3048 C C . SER A 1 390 ? -29.957 1.975 28.024 1.00 69.88 390 SER A C 1
ATOM 3050 O O . SER A 1 390 ? -29.116 1.232 28.525 1.00 69.88 390 SER A O 1
ATOM 3052 N N . ALA A 1 391 ? -30.067 3.257 28.379 1.00 67.75 391 ALA A N 1
ATOM 3053 C CA . ALA A 1 391 ? -29.178 3.889 29.364 1.00 67.75 391 ALA A CA 1
ATOM 3054 C C . ALA A 1 391 ? -29.126 3.112 30.696 1.00 67.75 391 ALA A C 1
ATOM 3056 O O . ALA A 1 391 ? -28.078 2.979 31.311 1.00 67.75 391 ALA A O 1
ATOM 3057 N N . SER A 1 392 ? -30.240 2.489 31.092 1.00 66.88 392 SER A N 1
ATOM 3058 C CA . SER A 1 392 ? -30.347 1.653 32.297 1.00 66.88 392 SER A CA 1
ATOM 3059 C C . SER A 1 392 ? -29.565 0.329 32.256 1.00 66.88 392 SER A C 1
ATOM 3061 O O . SER A 1 392 ? -29.644 -0.454 33.202 1.00 66.88 392 SER A O 1
ATOM 3063 N N . SER A 1 393 ? -28.892 0.024 31.145 1.00 59.22 393 SER A N 1
ATOM 3064 C CA . SER A 1 393 ? -28.105 -1.199 30.949 1.00 59.22 393 SER A CA 1
ATOM 3065 C C . SER A 1 393 ? -26.590 -0.966 30.957 1.00 59.22 393 SER A C 1
ATOM 3067 O O . SER A 1 393 ? -25.853 -1.914 30.706 1.00 59.22 393 SER A O 1
ATOM 3069 N N . ILE A 1 394 ? -26.130 0.264 31.236 1.00 53.81 394 ILE A N 1
ATOM 3070 C CA . ILE A 1 394 ? -24.708 0.632 31.273 1.00 53.81 394 ILE A CA 1
ATOM 3071 C C . ILE A 1 394 ? -24.439 1.524 32.500 1.00 53.81 394 ILE A C 1
ATOM 3073 O O . ILE A 1 394 ? -25.055 2.580 32.629 1.00 53.81 394 ILE A O 1
ATOM 3077 N N . ALA A 1 395 ? -23.504 1.136 33.375 1.00 45.12 395 ALA A N 1
ATOM 3078 C CA . ALA A 1 395 ? -22.968 1.987 34.445 1.00 45.12 395 ALA A CA 1
ATOM 3079 C C . ALA A 1 395 ? -21.507 2.404 34.154 1.00 45.12 395 ALA A C 1
ATOM 3081 O O . ALA A 1 395 ? -20.770 1.650 33.509 1.00 45.12 395 ALA A O 1
ATOM 3082 N N . PRO A 1 396 ? -21.064 3.590 34.621 1.00 35.69 396 PRO A N 1
ATOM 3083 C CA . PRO A 1 396 ? -19.691 4.047 34.465 1.00 35.69 396 PRO A CA 1
ATOM 3084 C C . PRO A 1 396 ? -18.789 3.252 35.418 1.00 35.69 396 PRO A C 1
ATOM 3086 O O . PRO A 1 396 ? -18.855 3.414 36.632 1.00 35.69 396 PRO A O 1
ATOM 3089 N N . ASN A 1 397 ? -17.936 2.411 34.836 1.00 34.62 397 ASN A N 1
ATOM 3090 C CA . ASN A 1 397 ? -16.965 1.521 35.479 1.00 34.62 397 ASN A CA 1
ATOM 3091 C C . ASN A 1 397 ? -17.531 0.262 36.168 1.00 34.62 397 ASN A C 1
ATOM 3093 O O . ASN A 1 397 ? -18.280 0.318 37.135 1.00 34.62 397 ASN A O 1
ATOM 3097 N N . ALA A 1 398 ? -16.996 -0.876 35.707 1.00 27.72 398 ALA A N 1
ATOM 3098 C CA . ALA A 1 398 ? -17.082 -2.234 36.251 1.00 27.72 398 ALA A CA 1
ATOM 3099 C C . ALA A 1 398 ? -18.370 -3.036 35.973 1.00 27.72 398 ALA A C 1
ATOM 3101 O O . ALA A 1 398 ? -19.284 -3.057 36.781 1.00 27.72 398 ALA A O 1
ATOM 3102 N N . ILE A 1 399 ? -18.336 -3.838 34.900 1.00 27.27 399 ILE A N 1
ATOM 3103 C CA . ILE A 1 399 ? -18.326 -5.314 34.943 1.00 27.27 399 ILE A CA 1
ATOM 3104 C C . ILE A 1 399 ? -17.561 -5.768 33.690 1.00 27.27 399 ILE A C 1
ATOM 3106 O O . ILE A 1 399 ? -18.044 -5.647 32.566 1.00 27.27 399 ILE A O 1
ATOM 3110 N N . GLU A 1 400 ? -16.357 -6.310 33.876 1.00 24.97 400 GLU A N 1
ATOM 3111 C CA . GLU A 1 400 ? -15.738 -7.168 32.866 1.00 24.97 400 GLU A CA 1
ATOM 3112 C C . GLU A 1 400 ? -16.700 -8.325 32.572 1.00 24.97 400 GLU A C 1
ATOM 3114 O O . GLU A 1 400 ? -16.944 -9.206 33.404 1.00 24.97 400 GLU A O 1
ATOM 3119 N N . SER A 1 401 ? -17.270 -8.333 31.371 1.00 23.70 401 SER A N 1
ATOM 3120 C CA . SER A 1 401 ? -17.927 -9.516 30.838 1.00 23.70 401 SER A CA 1
ATOM 3121 C C . SER A 1 401 ? -16.885 -10.636 30.705 1.00 23.70 401 SER A C 1
ATOM 3123 O O . SER A 1 401 ? -15.880 -10.439 30.018 1.00 23.70 401 SER A O 1
ATOM 3125 N N . PRO A 1 402 ? -17.089 -11.818 31.314 1.00 23.59 402 PRO A N 1
ATOM 3126 C CA . PRO A 1 402 ? -16.121 -12.897 31.227 1.00 23.59 402 PRO A CA 1
ATOM 3127 C C . PRO A 1 402 ? -16.059 -13.436 29.794 1.00 23.59 402 PRO A C 1
ATOM 3129 O O . PRO A 1 402 ? -17.028 -14.009 29.300 1.00 23.59 402 PRO A O 1
ATOM 3132 N N . GLY A 1 403 ? -14.897 -13.245 29.166 1.00 25.39 403 GLY A N 1
ATOM 3133 C CA . GLY A 1 403 ? -14.321 -14.090 28.121 1.00 25.39 403 GLY A CA 1
ATOM 3134 C C . GLY A 1 403 ? -15.253 -14.511 26.989 1.00 25.39 403 GLY A C 1
ATOM 3135 O O . GLY A 1 403 ? -15.671 -15.665 26.926 1.00 25.39 403 GLY A O 1
ATOM 3136 N N . GLN A 1 404 ? -15.476 -13.624 26.019 1.00 22.30 404 GLN A N 1
ATOM 3137 C CA . GLN A 1 404 ? -15.552 -14.077 24.632 1.00 22.30 404 GLN A CA 1
ATOM 3138 C C . GLN A 1 404 ? -14.128 -14.129 24.087 1.00 22.30 404 GLN A C 1
ATOM 3140 O O . GLN A 1 404 ? -13.672 -13.210 23.417 1.00 22.30 404 GLN A O 1
ATOM 3145 N N . THR A 1 405 ? -13.413 -15.215 24.370 1.00 21.98 405 THR A N 1
ATOM 3146 C CA . THR A 1 405 ? -12.331 -15.623 23.478 1.00 21.98 405 THR A CA 1
ATOM 3147 C C . THR A 1 405 ? -13.017 -15.969 22.161 1.00 21.98 405 THR A C 1
ATOM 3149 O O . THR A 1 405 ? -13.742 -16.964 22.065 1.00 21.98 405 THR A O 1
ATOM 3152 N N . GLN A 1 406 ? -12.894 -15.087 21.170 1.00 22.23 406 GLN A N 1
ATOM 3153 C CA . GLN A 1 406 ? -13.265 -15.399 19.801 1.00 22.23 406 GLN A CA 1
ATOM 3154 C C . GLN A 1 406 ? -12.363 -16.549 19.356 1.00 22.23 406 GLN A C 1
ATOM 3156 O O . GLN A 1 406 ? -11.237 -16.342 18.926 1.00 22.23 406 GLN A O 1
ATOM 3161 N N . ALA A 1 407 ? -12.848 -17.782 19.508 1.00 21.80 407 ALA A N 1
ATOM 3162 C CA . ALA A 1 407 ? -12.267 -18.928 18.839 1.00 21.80 407 ALA A CA 1
ATOM 3163 C C . ALA A 1 407 ? -12.423 -18.680 17.336 1.00 21.80 407 ALA A C 1
ATOM 3165 O O . ALA A 1 407 ? -13.503 -18.880 16.770 1.00 21.80 407 ALA A O 1
ATOM 3166 N N . GLY A 1 408 ? -11.347 -18.176 16.732 1.00 22.77 408 GLY A N 1
ATOM 3167 C CA . GLY A 1 408 ? -11.216 -17.993 15.301 1.00 22.77 408 GLY A CA 1
ATOM 3168 C C . GLY A 1 408 ? -11.599 -19.281 14.588 1.00 22.77 408 GLY A C 1
ATOM 3169 O O . GLY A 1 408 ? -11.119 -20.376 14.899 1.00 22.77 408 GLY A O 1
ATOM 3170 N N . GLN A 1 409 ? -12.517 -19.142 13.640 1.00 23.05 409 GLN A N 1
ATOM 3171 C CA . GLN A 1 409 ? -12.861 -20.182 12.693 1.00 23.05 409 GLN A CA 1
ATOM 3172 C C . GLN A 1 409 ? -11.586 -20.588 11.946 1.00 23.05 409 GLN A C 1
ATOM 3174 O O . GLN A 1 409 ? -11.076 -19.841 11.119 1.00 23.05 409 GLN A O 1
ATOM 3179 N N . SER A 1 410 ? -11.056 -21.782 12.221 1.00 23.06 410 SER A N 1
ATOM 3180 C CA . SER A 1 410 ? -10.084 -22.391 11.318 1.00 23.06 410 SER A CA 1
ATOM 3181 C C . SER A 1 410 ? -10.864 -23.039 10.175 1.00 23.06 410 SER A C 1
ATOM 3183 O O . SER A 1 410 ? -11.399 -24.143 10.325 1.00 23.06 410 SER A O 1
ATOM 3185 N N . GLU A 1 411 ? -10.940 -22.370 9.028 1.00 24.89 411 GLU A N 1
ATOM 3186 C CA . GLU A 1 411 ? -11.264 -23.042 7.775 1.00 24.89 411 GLU A CA 1
ATOM 3187 C C . GLU A 1 411 ? -10.158 -24.069 7.482 1.00 24.89 411 GLU A C 1
ATOM 3189 O O . GLU A 1 411 ? -8.994 -23.741 7.242 1.00 24.89 411 GLU A O 1
ATOM 3194 N N . ARG A 1 412 ? -10.509 -25.359 7.550 1.00 24.42 412 ARG A N 1
ATOM 3195 C CA . ARG A 1 412 ? -9.705 -26.448 6.987 1.00 24.42 412 ARG A CA 1
ATOM 3196 C C . ARG A 1 412 ? -10.127 -26.654 5.534 1.00 24.42 412 ARG A C 1
ATOM 3198 O O . ARG A 1 412 ? -10.936 -27.522 5.230 1.00 24.42 412 ARG A O 1
ATOM 3205 N N . GLY A 1 413 ? -9.509 -25.875 4.655 1.00 24.39 413 GLY A N 1
ATOM 3206 C CA . GLY A 1 413 ? -9.252 -26.227 3.263 1.00 24.39 413 GLY A CA 1
ATOM 3207 C C . GLY A 1 413 ? -7.745 -26.120 3.004 1.00 24.39 413 GLY A C 1
ATOM 3208 O O . GLY A 1 413 ? -7.153 -25.087 3.280 1.00 24.39 413 GLY A O 1
ATOM 3209 N N . ALA A 1 414 ? -7.126 -27.201 2.515 1.00 26.55 414 ALA A N 1
ATOM 3210 C CA . ALA A 1 414 ? -5.726 -27.311 2.062 1.00 26.55 414 ALA A CA 1
ATOM 3211 C C . ALA A 1 414 ? -4.596 -27.154 3.118 1.00 26.55 414 ALA A C 1
ATOM 3213 O O . ALA A 1 414 ? -3.883 -26.156 3.200 1.00 26.55 414 ALA A O 1
ATOM 3214 N N . ALA A 1 415 ? -4.318 -28.229 3.866 1.00 30.31 415 ALA A N 1
ATOM 3215 C CA . ALA A 1 415 ? -3.222 -28.315 4.843 1.00 30.31 415 ALA A CA 1
ATOM 3216 C C . ALA A 1 415 ? -1.811 -28.576 4.255 1.00 30.31 415 ALA A C 1
ATOM 3218 O O . ALA A 1 415 ? -0.975 -29.152 4.942 1.00 30.31 415 ALA A O 1
ATOM 3219 N N . ASN A 1 416 ? -1.509 -28.109 3.036 1.00 31.19 416 ASN A N 1
ATOM 3220 C CA . ASN A 1 416 ? -0.151 -28.179 2.462 1.00 31.19 416 ASN A CA 1
ATOM 3221 C C . ASN A 1 416 ? 0.511 -26.798 2.238 1.00 31.19 416 ASN A C 1
ATOM 3223 O O . ASN A 1 416 ? 1.640 -26.743 1.762 1.00 31.19 416 ASN A O 1
ATOM 3227 N N . GLY A 1 417 ? -0.140 -25.685 2.617 1.00 36.22 417 GLY A N 1
ATOM 3228 C CA . GLY A 1 417 ? 0.339 -24.323 2.315 1.00 36.22 417 GLY A CA 1
ATOM 3229 C C . GLY A 1 417 ? 0.920 -23.495 3.473 1.00 36.22 417 GLY A C 1
ATOM 3230 O O . GLY A 1 417 ? 1.559 -22.487 3.215 1.00 36.22 417 GLY A O 1
ATOM 3231 N N . LYS A 1 418 ? 0.742 -23.856 4.755 1.00 42.66 418 LYS A N 1
ATOM 3232 C CA . LYS A 1 418 ? 1.000 -22.918 5.883 1.00 42.66 418 LYS A CA 1
ATOM 3233 C C . LYS A 1 418 ? 2.467 -22.503 6.076 1.00 42.66 418 LYS A C 1
ATOM 3235 O O . LYS A 1 418 ? 2.733 -21.346 6.380 1.00 42.66 418 LYS A O 1
ATOM 3240 N N . LEU A 1 419 ? 3.416 -23.415 5.856 1.00 39.03 419 LEU A N 1
ATOM 3241 C CA . LEU A 1 419 ? 4.846 -23.075 5.848 1.00 39.03 419 LEU A CA 1
ATOM 3242 C C . LEU A 1 419 ? 5.171 -22.166 4.658 1.00 39.03 419 LEU A C 1
ATOM 3244 O O . LEU A 1 419 ? 5.905 -21.199 4.814 1.00 39.03 419 LEU A O 1
ATOM 3248 N N . LEU A 1 420 ? 4.574 -22.463 3.498 1.00 37.59 420 LEU A N 1
ATOM 3249 C CA . LEU A 1 420 ? 4.700 -21.661 2.292 1.00 37.59 420 LEU A CA 1
ATOM 3250 C C . LEU A 1 420 ? 4.102 -20.269 2.495 1.00 37.59 420 LEU A C 1
ATOM 3252 O O . LEU A 1 420 ? 4.692 -19.343 1.991 1.00 37.59 420 LEU A O 1
ATOM 3256 N N . HIS A 1 421 ? 3.015 -20.098 3.257 1.00 44.00 421 HIS A N 1
ATOM 3257 C CA . HIS A 1 421 ? 2.399 -18.797 3.548 1.00 44.00 421 HIS A CA 1
ATOM 3258 C C . HIS A 1 421 ? 3.205 -17.945 4.534 1.00 44.00 421 HIS A C 1
ATOM 3260 O O . HIS A 1 421 ? 3.357 -16.759 4.291 1.00 44.00 421 HIS A O 1
ATOM 3266 N N . ILE A 1 422 ? 3.780 -18.528 5.593 1.00 45.75 422 ILE A N 1
ATOM 3267 C CA . ILE A 1 422 ? 4.694 -17.801 6.499 1.00 45.75 422 ILE A CA 1
ATOM 3268 C C . ILE A 1 422 ? 5.975 -17.422 5.750 1.00 45.75 422 ILE A C 1
ATOM 3270 O O . ILE A 1 422 ? 6.415 -16.276 5.798 1.00 45.75 422 ILE A O 1
ATOM 3274 N N . LEU A 1 423 ? 6.539 -18.372 4.994 1.00 40.91 423 LEU A N 1
ATOM 3275 C CA . LEU A 1 423 ? 7.654 -18.109 4.093 1.00 40.91 423 LEU A CA 1
ATOM 3276 C C . LEU A 1 423 ? 7.269 -17.086 3.030 1.00 40.91 423 LEU A C 1
ATOM 3278 O O . LEU A 1 423 ? 8.079 -16.230 2.759 1.00 40.91 423 LEU A O 1
ATOM 3282 N N . TYR A 1 424 ? 6.057 -17.111 2.481 1.00 46.72 424 TYR A N 1
ATOM 3283 C CA . TYR A 1 424 ? 5.564 -16.154 1.492 1.00 46.72 424 TYR A CA 1
ATOM 3284 C C . TYR A 1 424 ? 5.423 -14.765 2.100 1.00 46.72 424 TYR A C 1
ATOM 3286 O O . TYR A 1 424 ? 5.851 -13.822 1.468 1.00 46.72 424 TYR A O 1
ATOM 3294 N N . SER A 1 425 ? 4.907 -14.613 3.321 1.00 44.03 425 SER A N 1
ATOM 3295 C CA . SER A 1 425 ? 4.819 -13.320 4.011 1.00 44.03 425 SER A CA 1
ATOM 3296 C C . SER A 1 425 ? 6.199 -12.758 4.370 1.00 44.03 425 SER A C 1
ATOM 3298 O O . SER A 1 425 ? 6.406 -11.557 4.242 1.00 44.03 425 SER A O 1
ATOM 3300 N N . ILE A 1 426 ? 7.167 -13.611 4.736 1.00 42.84 426 ILE A N 1
ATOM 3301 C CA . ILE A 1 426 ? 8.576 -13.228 4.960 1.00 42.84 426 ILE A CA 1
ATOM 3302 C C . ILE A 1 426 ? 9.277 -12.902 3.631 1.00 42.84 426 ILE A C 1
ATOM 3304 O O . ILE A 1 426 ? 9.939 -11.874 3.513 1.00 42.84 426 ILE A O 1
ATOM 3308 N N . VAL A 1 427 ? 9.085 -13.744 2.608 1.00 39.12 427 VAL A N 1
ATOM 3309 C CA . VAL A 1 427 ? 9.497 -13.514 1.215 1.00 39.12 427 VAL A CA 1
ATOM 3310 C C . VAL A 1 427 ? 8.913 -12.205 0.742 1.00 39.12 427 VAL A C 1
ATOM 3312 O O . VAL A 1 427 ? 9.643 -11.460 0.132 1.00 39.12 427 VAL A O 1
ATOM 3315 N N . PHE A 1 428 ? 7.668 -11.876 1.068 1.00 44.53 428 PHE A N 1
ATOM 3316 C CA . PHE A 1 428 ? 6.959 -10.685 0.620 1.00 44.53 428 PHE A CA 1
ATOM 3317 C C . PHE A 1 428 ? 7.347 -9.417 1.395 1.00 44.53 428 PHE A C 1
ATOM 3319 O O . PHE A 1 428 ? 7.440 -8.360 0.779 1.00 44.53 428 PHE A O 1
ATOM 3326 N N . LEU A 1 429 ? 7.678 -9.520 2.693 1.00 41.97 429 LEU A N 1
ATOM 3327 C CA . LEU A 1 429 ? 8.314 -8.441 3.474 1.00 41.97 429 LEU A CA 1
ATOM 3328 C C . LEU A 1 429 ? 9.573 -7.907 2.763 1.00 41.97 429 LEU A C 1
ATOM 3330 O O . LEU A 1 429 ? 9.931 -6.741 2.876 1.00 41.97 429 LEU A O 1
ATOM 3334 N N . LEU A 1 430 ? 10.213 -8.777 1.984 1.00 35.28 430 LEU A N 1
ATOM 3335 C CA . LEU A 1 430 ? 11.418 -8.508 1.213 1.00 35.28 430 LEU A CA 1
ATOM 3336 C C . LEU A 1 430 ? 11.149 -8.398 -0.309 1.00 35.28 430 LEU A C 1
ATOM 3338 O O . LEU A 1 430 ? 11.823 -7.647 -1.003 1.00 35.28 430 LEU A O 1
ATOM 3342 N N . CYS A 1 431 ? 10.135 -9.088 -0.832 1.00 31.31 431 CYS A N 1
ATOM 3343 C CA . CYS A 1 431 ? 9.667 -9.129 -2.220 1.00 31.31 431 CYS A CA 1
ATOM 3344 C C . CYS A 1 431 ? 8.420 -8.262 -2.424 1.00 31.31 431 CYS A C 1
ATOM 3346 O O . CYS A 1 431 ? 7.604 -8.575 -3.295 1.00 31.31 431 CYS A O 1
ATOM 3348 N N . MET A 1 432 ? 8.326 -7.094 -1.778 1.00 33.28 432 MET A N 1
ATOM 3349 C CA . MET A 1 432 ? 7.457 -5.985 -2.226 1.00 33.28 432 MET A CA 1
ATOM 3350 C C . MET A 1 432 ? 7.791 -5.487 -3.664 1.00 33.28 432 MET A C 1
ATOM 3352 O O . MET A 1 432 ? 7.475 -4.367 -4.054 1.00 33.28 432 MET A O 1
ATOM 3356 N N . SER A 1 433 ? 8.415 -6.341 -4.481 1.00 31.28 433 SER A N 1
ATOM 3357 C CA . SER A 1 433 ? 8.765 -6.221 -5.883 1.00 31.28 433 SER A CA 1
ATOM 3358 C C . SER A 1 433 ? 8.179 -7.323 -6.796 1.00 31.28 433 SER A C 1
ATOM 3360 O O . SER A 1 433 ? 8.467 -7.258 -7.986 1.00 31.28 433 SER A O 1
ATOM 3362 N N . SER A 1 434 ? 7.369 -8.316 -6.361 1.00 28.45 434 SER A N 1
ATOM 3363 C CA . SER A 1 434 ? 6.674 -9.209 -7.339 1.00 28.45 434 SER A CA 1
ATOM 3364 C C . SER A 1 434 ? 5.538 -10.151 -6.839 1.00 28.45 434 SER A C 1
ATOM 3366 O O . SER A 1 434 ? 5.793 -11.129 -6.150 1.00 28.45 434 SER A O 1
ATOM 3368 N N . MET A 1 435 ? 4.325 -9.938 -7.396 1.00 29.25 435 MET A N 1
ATOM 3369 C CA . MET A 1 435 ? 3.264 -10.916 -7.798 1.00 29.25 435 MET A CA 1
ATOM 3370 C C . MET A 1 435 ? 2.154 -11.430 -6.815 1.00 29.25 435 MET A C 1
ATOM 3372 O O . MET A 1 435 ? 2.271 -11.361 -5.598 1.00 29.25 435 MET A O 1
ATOM 3376 N N . SER A 1 436 ? 1.019 -11.846 -7.428 1.00 31.88 436 SER A N 1
ATOM 3377 C CA . SER A 1 436 ? -0.414 -12.014 -7.015 1.00 31.88 436 SER A CA 1
ATOM 3378 C C . SER A 1 436 ? -0.855 -13.485 -6.751 1.00 31.88 436 SER A C 1
ATOM 3380 O O . SER A 1 436 ? -0.071 -14.379 -7.033 1.00 31.88 436 SER A O 1
ATOM 3382 N N . GLY A 1 437 ? -2.061 -13.914 -6.300 1.00 27.97 437 GLY A N 1
ATOM 3383 C CA . GLY A 1 437 ? -3.351 -13.352 -5.820 1.00 27.97 437 GLY A CA 1
ATOM 3384 C C . GLY A 1 437 ? -4.461 -14.459 -5.710 1.00 27.97 437 GLY A C 1
ATOM 3385 O O . GLY A 1 437 ? -4.240 -15.553 -6.221 1.00 27.97 437 GLY A O 1
ATOM 3386 N N . THR A 1 438 ? -5.627 -14.176 -5.072 1.00 27.16 438 THR A N 1
ATOM 3387 C CA . THR A 1 438 ? -7.050 -14.688 -5.224 1.00 27.16 438 THR A CA 1
ATOM 3388 C C . THR A 1 438 ? -7.831 -14.887 -3.888 1.00 27.16 438 THR A C 1
ATOM 3390 O O . THR A 1 438 ? -7.189 -15.067 -2.861 1.00 27.16 438 THR A O 1
ATOM 3393 N N . PRO A 1 439 ? -9.188 -14.744 -3.856 1.00 26.27 439 PRO A N 1
ATOM 3394 C CA . PRO A 1 439 ? -9.942 -14.133 -2.734 1.00 26.27 439 PRO A CA 1
ATOM 3395 C C . PRO A 1 439 ? -10.921 -15.073 -1.988 1.00 26.27 439 PRO A C 1
ATOM 3397 O O . PRO A 1 439 ? -11.281 -16.092 -2.562 1.00 26.27 439 PRO A O 1
ATOM 3400 N N . LEU A 1 440 ? -11.443 -14.676 -0.802 1.00 21.59 440 LEU A N 1
ATOM 3401 C CA . LEU A 1 440 ? -12.824 -14.965 -0.312 1.00 21.59 440 LEU A CA 1
ATOM 3402 C C . LEU A 1 440 ? -13.160 -14.372 1.088 1.00 21.59 440 LEU A C 1
ATOM 3404 O O . LEU A 1 440 ? -12.513 -14.747 2.048 1.00 21.59 440 LEU A O 1
ATOM 3408 N N . ALA A 1 441 ? -14.245 -13.573 1.158 1.00 23.55 441 ALA A N 1
ATOM 3409 C CA . ALA A 1 441 ? -15.156 -13.200 2.279 1.00 23.55 441 ALA A CA 1
ATOM 3410 C C . ALA A 1 441 ? -14.681 -12.360 3.503 1.00 23.55 441 ALA A C 1
ATOM 3412 O O . ALA A 1 441 ? -13.694 -12.652 4.154 1.00 23.55 441 ALA A O 1
ATOM 3413 N N . ILE A 1 442 ? -15.444 -11.303 3.825 1.00 24.00 442 ILE A N 1
ATOM 3414 C CA . ILE A 1 442 ? -15.098 -10.162 4.703 1.00 24.00 442 ILE A CA 1
ATOM 3415 C C . ILE A 1 442 ? -15.753 -10.291 6.093 1.00 24.00 442 ILE A C 1
ATOM 3417 O O . ILE A 1 442 ? -16.964 -10.490 6.161 1.00 24.00 442 ILE A O 1
ATOM 3421 N N . GLU A 1 443 ? -14.992 -10.044 7.167 1.00 24.58 443 GLU A N 1
ATOM 3422 C CA . GLU A 1 443 ? -15.497 -9.709 8.515 1.00 24.58 443 GLU A CA 1
ATOM 3423 C C . GLU A 1 443 ? -14.820 -8.413 9.027 1.00 24.58 443 GLU A C 1
ATOM 3425 O O . GLU A 1 443 ? -13.602 -8.249 8.915 1.00 24.58 443 GLU A O 1
ATOM 3430 N N . GLU A 1 444 ? -15.623 -7.466 9.533 1.00 26.73 444 GLU A N 1
ATOM 3431 C CA . GLU A 1 444 ? -15.197 -6.159 10.074 1.00 26.73 444 GLU A CA 1
ATOM 3432 C C . GLU A 1 444 ? -14.816 -6.257 11.563 1.00 26.73 444 GLU A C 1
ATOM 3434 O O . GLU A 1 444 ? -15.507 -6.913 12.343 1.00 26.73 444 GLU A O 1
ATOM 3439 N N . ILE A 1 445 ? -13.747 -5.555 11.960 1.00 30.44 445 ILE A N 1
ATOM 3440 C CA . ILE A 1 445 ? -13.221 -5.492 13.336 1.00 30.44 445 ILE A CA 1
ATOM 3441 C C . ILE A 1 445 ? -13.720 -4.198 14.017 1.00 30.44 445 ILE A C 1
ATOM 3443 O O . ILE A 1 445 ? -13.816 -3.175 13.332 1.00 30.44 445 ILE A O 1
ATOM 3447 N N . PRO A 1 446 ? -14.065 -4.212 15.321 1.00 28.27 446 PRO A N 1
ATOM 3448 C CA . PRO A 1 446 ? -14.631 -3.065 16.028 1.00 28.27 446 PRO A CA 1
ATOM 3449 C C . PRO A 1 446 ? -13.576 -2.054 16.503 1.00 28.27 446 PRO A C 1
ATOM 3451 O O . PRO A 1 446 ? -12.448 -2.412 16.819 1.00 28.27 446 PRO A O 1
ATOM 3454 N N . ASP A 1 447 ? -14.028 -0.804 16.587 1.00 28.89 447 ASP A N 1
ATOM 3455 C CA . ASP A 1 447 ? -13.350 0.394 17.093 1.00 28.89 447 ASP A CA 1
ATOM 3456 C C . ASP A 1 447 ? -13.165 0.331 18.627 1.00 28.89 447 ASP A C 1
ATOM 3458 O O . ASP A 1 447 ? -14.118 0.017 19.348 1.00 28.89 447 ASP A O 1
ATOM 3462 N N . THR A 1 448 ? -11.965 0.627 19.132 1.00 29.41 448 THR A N 1
ATOM 3463 C CA . THR A 1 448 ? -11.549 0.466 20.545 1.00 29.41 448 THR A CA 1
ATOM 3464 C C . THR A 1 448 ? -11.703 1.723 21.411 1.00 29.41 448 THR A C 1
ATOM 3466 O O . THR A 1 448 ? -11.375 1.693 22.594 1.00 29.41 448 THR A O 1
ATOM 3469 N N . LEU A 1 449 ? -12.286 2.808 20.891 1.00 31.48 449 LEU A N 1
ATOM 3470 C CA . LEU A 1 449 ? -12.551 4.040 21.653 1.00 31.48 449 LEU A CA 1
ATOM 3471 C C . LEU A 1 449 ? -14.045 4.385 21.683 1.00 31.48 449 LEU A C 1
ATOM 3473 O O . LEU A 1 449 ? -14.477 5.446 21.223 1.00 31.48 449 LEU A O 1
ATOM 3477 N N . ALA A 1 450 ? -14.849 3.470 22.225 1.00 31.81 450 ALA A N 1
ATOM 3478 C CA . ALA A 1 450 ? -16.235 3.750 22.575 1.00 31.81 450 ALA A CA 1
ATOM 3479 C C . ALA A 1 450 ? -16.302 4.324 24.000 1.00 31.81 450 ALA A C 1
ATOM 3481 O O . ALA A 1 450 ? -16.536 3.597 24.963 1.00 31.81 450 ALA A O 1
ATOM 3482 N N . GLU A 1 451 ? -16.135 5.642 24.136 1.00 39.06 451 GLU A N 1
ATOM 3483 C CA . GLU A 1 451 ? -16.841 6.334 25.215 1.00 39.06 451 GLU A CA 1
ATOM 3484 C C . GLU A 1 451 ? -18.342 6.132 24.985 1.00 39.06 451 GLU A C 1
ATOM 3486 O O . GLU A 1 451 ? -18.851 6.297 23.871 1.00 39.06 451 GLU A O 1
ATOM 3491 N N . VAL A 1 452 ? -19.050 5.721 26.034 1.00 41.31 452 VAL A N 1
ATOM 3492 C CA . VAL A 1 452 ? -20.506 5.578 26.015 1.00 41.31 452 VAL A CA 1
ATOM 3493 C C . VAL A 1 452 ? -21.096 6.978 25.871 1.00 41.31 452 VAL A C 1
ATOM 3495 O O . VAL A 1 452 ? -21.171 7.735 26.834 1.00 41.31 452 VAL A O 1
ATOM 3498 N N . VAL A 1 453 ? -21.491 7.339 24.652 1.00 43.16 453 VAL A N 1
ATOM 3499 C CA . VAL A 1 453 ? -22.203 8.592 24.394 1.00 43.16 453 VAL A CA 1
ATOM 3500 C C . VAL A 1 453 ? -23.666 8.396 24.781 1.00 43.16 453 VAL A C 1
ATOM 3502 O O . VAL A 1 453 ? -24.370 7.586 24.172 1.00 43.16 453 VAL A O 1
ATOM 3505 N N . ASN A 1 454 ? -24.132 9.143 25.782 1.00 46.03 454 ASN A N 1
ATOM 3506 C CA . ASN A 1 454 ? -25.558 9.251 26.073 1.00 46.03 454 ASN A CA 1
ATOM 3507 C C . ASN A 1 454 ? -26.237 9.988 24.912 1.00 46.03 454 ASN A C 1
ATOM 3509 O O . ASN A 1 454 ? -25.885 11.118 24.591 1.00 46.03 454 ASN A O 1
ATOM 3513 N N . LEU A 1 455 ? -27.179 9.322 24.248 1.00 47.84 455 LEU A N 1
ATOM 3514 C CA . LEU A 1 455 ? -27.975 9.916 23.177 1.00 47.84 455 LEU A CA 1
ATOM 3515 C C . LEU A 1 455 ? -29.271 10.466 23.778 1.00 47.84 455 LEU A C 1
ATOM 3517 O O . LEU A 1 455 ? -30.146 9.680 24.142 1.00 47.84 455 LEU A O 1
ATOM 3521 N N . ASP A 1 456 ? -29.408 11.790 23.839 1.00 44.28 456 ASP A N 1
ATOM 3522 C CA . ASP A 1 456 ? -30.629 12.437 24.342 1.00 44.28 456 ASP A CA 1
ATOM 3523 C C . ASP A 1 456 ? -31.833 12.220 23.402 1.00 44.28 456 ASP A C 1
ATOM 3525 O O . ASP A 1 456 ? -32.959 12.011 23.857 1.00 44.28 456 ASP A O 1
ATOM 3529 N N . GLU A 1 457 ? -31.612 12.197 22.079 1.00 47.41 457 GLU A N 1
ATOM 3530 C CA . GLU A 1 457 ? -32.665 11.962 21.084 1.00 47.41 457 GLU A CA 1
ATOM 3531 C C . GLU A 1 457 ? -32.154 11.194 19.848 1.00 47.41 457 GLU A C 1
ATOM 3533 O O . GLU A 1 457 ? -31.095 11.482 19.293 1.00 47.41 457 GLU A O 1
ATOM 3538 N N . VAL A 1 458 ? -32.943 10.226 19.358 1.00 45.25 458 VAL A N 1
ATOM 3539 C CA . VAL A 1 458 ? -32.699 9.538 18.076 1.00 45.25 458 VAL A CA 1
ATOM 3540 C C . VAL A 1 458 ? -33.713 10.019 17.038 1.00 45.25 458 VAL A C 1
ATOM 3542 O O . VAL A 1 458 ? -34.857 9.555 16.995 1.00 45.25 458 VAL A O 1
ATOM 3545 N N . VAL A 1 459 ? -33.289 10.931 16.159 1.00 48.97 459 VAL A N 1
ATOM 3546 C CA . VAL A 1 459 ? -34.135 11.481 15.088 1.00 48.97 459 VAL A CA 1
ATOM 3547 C C . VAL A 1 459 ? -33.981 10.659 13.803 1.00 48.97 459 VAL A C 1
ATOM 3549 O O . VAL A 1 459 ? -32.980 10.745 13.093 1.00 48.97 459 VAL A O 1
ATOM 3552 N N . VAL A 1 460 ? -34.998 9.865 13.459 1.00 42.97 460 VAL A N 1
ATOM 3553 C CA . VAL A 1 460 ? -35.034 9.099 12.200 1.00 42.97 460 VAL A CA 1
ATOM 3554 C C . VAL A 1 460 ? -35.604 9.974 11.078 1.00 42.97 460 VAL A C 1
ATOM 3556 O O . VAL A 1 460 ? -36.817 10.163 10.993 1.00 42.97 460 VAL A O 1
ATOM 3559 N N . LYS A 1 461 ? -34.741 10.485 10.189 1.00 43.88 461 LYS A N 1
ATOM 3560 C CA . LYS A 1 461 ? -35.150 11.234 8.985 1.00 43.88 461 LYS A CA 1
ATOM 3561 C C . LYS A 1 461 ? -35.164 10.340 7.728 1.00 43.88 461 LYS A C 1
ATOM 3563 O O . LYS A 1 461 ? -34.308 9.461 7.591 1.00 43.88 461 LYS A O 1
ATOM 3568 N N . PRO A 1 462 ? -36.094 10.540 6.777 1.00 36.88 462 PRO A N 1
ATOM 3569 C CA . PRO A 1 462 ? -36.088 9.819 5.506 1.00 36.88 462 PRO A CA 1
ATOM 3570 C C . PRO A 1 462 ? -34.907 10.246 4.605 1.00 36.88 462 PRO A C 1
ATOM 3572 O O . PRO A 1 462 ? -34.595 11.421 4.482 1.00 36.88 462 PRO A O 1
ATOM 3575 N N . ARG A 1 463 ? -34.254 9.243 3.999 1.00 46.47 463 ARG A N 1
ATOM 3576 C CA . ARG A 1 463 ? -33.278 9.215 2.879 1.00 46.47 463 ARG A CA 1
ATOM 3577 C C . ARG A 1 463 ? -32.635 10.546 2.391 1.00 46.47 463 ARG A C 1
ATOM 3579 O O . ARG A 1 463 ? -33.312 11.402 1.846 1.00 46.47 463 ARG A O 1
ATOM 3586 N N . LYS A 1 464 ? -31.283 10.579 2.414 1.00 47.31 464 LYS A N 1
ATOM 3587 C CA . LYS A 1 464 ? -30.342 11.569 1.814 1.00 47.31 464 LYS A CA 1
ATOM 3588 C C . LYS A 1 464 ? -30.744 13.041 2.017 1.00 47.31 464 LYS A C 1
ATOM 3590 O O . LYS A 1 464 ? -31.186 13.708 1.089 1.00 47.31 464 LYS A O 1
ATOM 3595 N N . GLU A 1 465 ? -30.461 13.567 3.206 1.00 53.03 465 GLU A N 1
ATOM 3596 C CA . GLU A 1 465 ? -30.420 15.015 3.429 1.00 53.03 465 GLU A CA 1
ATOM 3597 C C . GLU A 1 465 ? -29.331 15.631 2.527 1.00 53.03 465 GLU A C 1
ATOM 3599 O O . GLU A 1 465 ? -28.199 15.131 2.445 1.00 53.03 465 GLU A O 1
ATOM 3604 N N . HIS A 1 466 ? -29.687 16.677 1.782 1.00 63.94 466 HIS A N 1
ATOM 3605 C CA . HIS A 1 466 ? -28.744 17.390 0.930 1.00 63.94 466 HIS A CA 1
ATOM 3606 C C . HIS A 1 466 ? -27.796 18.195 1.826 1.00 63.94 466 HIS A C 1
ATOM 3608 O O . HIS A 1 466 ? -28.170 19.238 2.356 1.00 63.94 466 HIS A O 1
ATOM 3614 N N . TYR A 1 467 ? -26.563 17.712 2.005 1.00 79.88 467 TYR A N 1
ATOM 3615 C CA . TYR A 1 467 ? -25.531 18.454 2.733 1.00 79.88 467 TYR A CA 1
ATOM 3616 C C . TYR A 1 467 ? -25.263 19.785 2.018 1.00 79.88 467 TYR A C 1
ATOM 3618 O O . TYR A 1 467 ? -24.717 19.801 0.914 1.00 79.88 467 TYR A O 1
ATOM 3626 N N . SER A 1 468 ? -25.652 20.898 2.641 1.00 79.75 468 SER A N 1
ATOM 3627 C CA . SER A 1 468 ? -25.298 22.237 2.176 1.00 79.75 468 SER A CA 1
ATOM 3628 C C . SER A 1 468 ? -24.016 22.696 2.859 1.00 79.75 468 SER A C 1
ATOM 3630 O O . SER A 1 468 ? -23.889 22.629 4.082 1.00 79.75 468 SER A O 1
ATOM 3632 N N . LYS A 1 469 ? -23.076 23.204 2.056 1.00 83.62 469 LYS A N 1
ATOM 3633 C CA . LYS A 1 469 ? -21.913 23.946 2.561 1.00 83.62 469 LYS A CA 1
ATOM 3634 C C . LYS A 1 469 ? -22.240 25.402 2.901 1.00 83.62 469 LYS A C 1
ATOM 3636 O O . LYS A 1 469 ? -21.508 26.021 3.656 1.00 83.62 469 LYS A O 1
ATOM 3641 N N . LYS A 1 470 ? -23.307 25.958 2.315 1.00 80.81 470 LYS A N 1
ATOM 3642 C CA . LYS A 1 470 ? -23.720 27.347 2.546 1.00 80.81 470 LYS A CA 1
ATOM 3643 C C . LYS A 1 470 ? -24.431 27.439 3.894 1.00 80.81 470 LYS A C 1
ATOM 3645 O O . LYS A 1 470 ? -25.334 26.633 4.127 1.00 80.81 470 LYS A O 1
ATOM 3650 N N . ASN A 1 471 ? -24.047 28.424 4.710 1.00 82.38 471 ASN A N 1
ATOM 3651 C CA . ASN A 1 471 ? -24.574 28.675 6.058 1.00 82.38 471 ASN A CA 1
ATOM 3652 C C . ASN A 1 471 ? -24.419 27.465 6.996 1.00 82.38 471 ASN A C 1
ATOM 3654 O O . ASN A 1 471 ? -25.339 27.127 7.738 1.00 82.38 471 ASN A O 1
ATOM 3658 N N . ASN A 1 472 ? -23.283 26.763 6.908 1.00 88.19 472 ASN A N 1
ATOM 3659 C CA . ASN A 1 472 ? -22.995 25.619 7.763 1.00 88.19 472 ASN A CA 1
ATOM 3660 C C . ASN A 1 472 ? -21.992 26.029 8.859 1.00 88.19 472 ASN A C 1
ATOM 3662 O O . ASN A 1 472 ? -20.814 26.217 8.542 1.00 88.19 472 ASN A O 1
ATOM 3666 N N . PRO A 1 473 ? -22.407 26.087 10.138 1.00 88.56 473 PRO A N 1
ATOM 3667 C CA . PRO A 1 473 ? -21.550 26.564 11.223 1.00 88.56 473 PRO A CA 1
ATOM 3668 C C . PRO A 1 473 ? -20.289 25.710 11.419 1.00 88.56 473 PRO A C 1
ATOM 3670 O O . PRO A 1 473 ? -19.256 26.233 11.831 1.00 88.56 473 PRO A O 1
ATOM 3673 N N . ALA A 1 474 ? -20.328 24.415 11.082 1.00 89.75 474 ALA A N 1
ATOM 3674 C CA . ALA A 1 474 ? -19.151 23.551 11.151 1.00 89.75 474 ALA A CA 1
ATOM 3675 C C . ALA A 1 474 ? -18.121 23.894 10.060 1.00 89.75 474 ALA A C 1
ATOM 3677 O O . ALA A 1 474 ? -16.917 23.836 10.304 1.00 89.75 474 ALA A O 1
ATOM 3678 N N . VAL A 1 475 ? -18.580 24.287 8.865 1.00 91.88 475 VAL A N 1
ATOM 3679 C CA . VAL A 1 475 ? -17.700 24.743 7.772 1.00 91.88 475 VAL A CA 1
ATOM 3680 C C . VAL A 1 475 ? -17.067 26.090 8.123 1.00 91.88 475 VAL A C 1
ATOM 3682 O O . VAL A 1 475 ? -15.868 26.278 7.908 1.00 91.88 475 VAL A O 1
ATOM 3685 N N . ASP A 1 476 ? -17.839 26.997 8.720 1.00 90.62 476 ASP A N 1
ATOM 3686 C CA . ASP A 1 476 ? -17.337 28.292 9.187 1.00 90.62 476 ASP A CA 1
ATOM 3687 C C . ASP A 1 476 ? -16.326 28.116 10.335 1.00 90.62 476 ASP A C 1
ATOM 3689 O O . ASP A 1 476 ? -15.305 28.801 10.389 1.00 90.62 476 ASP A O 1
ATOM 3693 N N . PHE A 1 477 ? -16.554 27.153 11.236 1.00 91.19 477 PHE A N 1
ATOM 3694 C CA . PHE A 1 477 ? -15.618 26.805 12.311 1.00 91.19 477 PHE A CA 1
ATOM 3695 C C . PHE A 1 477 ? -14.271 26.297 11.774 1.00 91.19 477 PHE A C 1
ATOM 3697 O O . PHE A 1 477 ? -13.228 26.823 12.153 1.00 91.19 477 PHE A O 1
ATOM 3704 N N . VAL A 1 478 ? -14.277 25.354 10.824 1.00 91.88 478 VAL A N 1
ATOM 3705 C CA . VAL A 1 478 ? -13.050 24.875 10.149 1.00 91.88 478 VAL A CA 1
ATOM 3706 C C . VAL A 1 478 ? -12.317 25.997 9.431 1.00 91.88 478 VAL A C 1
ATOM 3708 O O . VAL A 1 478 ? -11.089 26.065 9.464 1.00 91.88 478 VAL A O 1
ATOM 3711 N N . THR A 1 479 ? -13.069 26.874 8.765 1.00 90.88 479 THR A N 1
ATOM 3712 C CA . THR A 1 479 ? -12.498 28.001 8.024 1.00 90.88 479 THR A CA 1
ATOM 3713 C C . THR A 1 479 ? -11.732 28.931 8.963 1.00 90.88 479 THR A C 1
ATOM 3715 O O . THR A 1 479 ? -10.592 29.271 8.654 1.00 90.88 479 THR A O 1
ATOM 3718 N N . ARG A 1 480 ? -12.286 29.226 10.148 1.00 90.69 480 ARG A N 1
ATOM 3719 C CA . ARG A 1 480 ? -11.610 30.016 11.189 1.00 90.69 480 ARG A CA 1
ATOM 3720 C C . ARG A 1 480 ? -10.359 29.338 11.749 1.00 90.69 480 ARG A C 1
ATOM 3722 O O . ARG A 1 480 ? -9.322 29.988 11.830 1.00 90.69 480 ARG A O 1
ATOM 3729 N N . ILE A 1 481 ? -10.413 28.036 12.063 1.00 91.12 481 ILE A N 1
ATOM 3730 C CA . ILE A 1 481 ? -9.227 27.270 12.508 1.00 91.12 481 ILE A CA 1
ATOM 3731 C C . ILE A 1 481 ? -8.092 27.405 11.484 1.00 91.12 481 ILE A C 1
ATOM 3733 O O . ILE A 1 481 ? -6.940 27.645 11.835 1.00 91.12 481 ILE A O 1
ATOM 3737 N N . ARG A 1 482 ? -8.422 27.281 10.194 1.00 90.31 482 ARG A N 1
ATOM 3738 C CA . ARG A 1 482 ? -7.451 27.386 9.102 1.00 90.31 482 ARG A CA 1
ATOM 3739 C C . ARG A 1 482 ? -6.893 28.802 8.941 1.00 90.31 482 ARG A C 1
ATOM 3741 O O . ARG A 1 482 ? -5.699 28.947 8.706 1.00 90.31 482 ARG A O 1
ATOM 3748 N N . GLU A 1 483 ? -7.729 29.832 9.029 1.00 89.62 483 GLU A N 1
ATOM 3749 C CA . GLU A 1 483 ? -7.293 31.236 8.942 1.00 89.62 483 GLU A CA 1
ATOM 3750 C C . GLU A 1 483 ? -6.366 31.614 10.106 1.00 89.62 483 GLU A C 1
ATOM 3752 O O . GLU A 1 483 ? -5.367 32.301 9.900 1.00 89.62 483 GLU A O 1
ATOM 3757 N N . ASN A 1 484 ? -6.625 31.063 11.295 1.00 88.62 484 ASN A N 1
ATOM 3758 C CA . ASN A 1 484 ? -5.815 31.271 12.495 1.00 88.62 484 ASN A CA 1
ATOM 3759 C C . ASN A 1 484 ? -4.594 30.342 12.593 1.00 88.62 484 ASN A C 1
ATOM 3761 O O . ASN A 1 484 ? -3.767 30.512 13.489 1.00 88.62 484 ASN A O 1
ATOM 3765 N N . ALA A 1 485 ? -4.411 29.404 11.655 1.00 85.62 485 ALA A N 1
ATOM 3766 C CA . ALA A 1 485 ? -3.314 28.435 11.682 1.00 85.62 485 ALA A CA 1
ATOM 3767 C C . ALA A 1 485 ? -1.916 29.081 11.706 1.00 85.62 485 ALA A C 1
ATOM 3769 O O . ALA A 1 485 ? -0.961 28.441 12.142 1.00 85.62 485 ALA A O 1
ATOM 3770 N N . GLY A 1 486 ? -1.774 30.328 11.251 1.00 84.50 486 GLY A N 1
ATOM 3771 C CA . GLY A 1 486 ? -0.514 31.064 11.342 1.00 84.50 486 GLY A CA 1
ATOM 3772 C C . GLY A 1 486 ? -0.205 31.609 12.741 1.00 84.50 486 GLY A C 1
ATOM 3773 O O . GLY A 1 486 ? 0.963 31.683 13.096 1.00 84.50 486 GLY A O 1
ATOM 3774 N N . LEU A 1 487 ? -1.213 31.968 13.543 1.00 85.75 487 LEU A N 1
ATOM 3775 C CA . LEU A 1 487 ? -1.013 32.700 14.804 1.00 85.75 487 LEU A CA 1
ATOM 3776 C C . LEU A 1 487 ? -0.237 31.887 15.847 1.00 85.75 487 LEU A C 1
ATOM 3778 O O . LEU A 1 487 ? 0.591 32.440 16.561 1.00 85.75 487 LEU A O 1
ATOM 3782 N N . GLY A 1 488 ? -0.487 30.579 15.904 1.00 83.88 488 GLY A N 1
ATOM 3783 C CA . GLY A 1 488 ? 0.179 29.662 16.830 1.00 83.88 488 GLY A CA 1
ATOM 3784 C C . GLY A 1 488 ? 1.304 28.832 16.207 1.00 83.88 488 GLY A C 1
ATOM 3785 O O . GLY A 1 488 ? 1.697 27.844 16.813 1.00 83.88 488 GLY A O 1
ATOM 3786 N N . ASP A 1 489 ? 1.782 29.136 14.994 1.00 90.12 489 ASP A N 1
ATOM 3787 C CA . ASP A 1 489 ? 2.784 28.308 14.305 1.00 90.12 489 ASP A CA 1
ATOM 3788 C C . ASP A 1 489 ? 4.206 28.500 14.885 1.00 90.12 489 ASP A C 1
ATOM 3790 O O . ASP A 1 489 ? 4.789 29.577 14.713 1.00 90.12 489 ASP A O 1
ATOM 3794 N N . PRO A 1 490 ? 4.819 27.473 15.514 1.00 91.31 490 PRO A N 1
ATOM 3795 C CA . PRO A 1 490 ? 6.146 27.600 16.122 1.00 91.31 490 PRO A CA 1
ATOM 3796 C C . PRO A 1 490 ? 7.242 27.930 15.098 1.00 91.31 490 PRO A C 1
ATOM 3798 O O . PRO A 1 490 ? 8.226 28.581 15.443 1.00 91.31 490 PRO A O 1
ATOM 3801 N N . TYR A 1 491 ? 7.059 27.574 13.820 1.00 90.06 491 TYR A N 1
ATOM 3802 C CA . TYR A 1 491 ? 8.023 27.873 12.753 1.00 90.06 491 TYR A CA 1
ATOM 3803 C C . TYR A 1 491 ? 8.050 29.352 12.329 1.00 90.06 491 TYR A C 1
ATOM 3805 O O . TYR A 1 491 ? 8.853 29.728 11.468 1.00 90.06 491 TYR A O 1
ATOM 3813 N N . GLN A 1 492 ? 7.188 30.207 12.893 1.00 89.44 492 GLN A N 1
ATOM 3814 C CA . GLN A 1 492 ? 7.255 31.655 12.676 1.00 89.44 492 GLN A CA 1
ATOM 3815 C C . GLN A 1 492 ? 8.269 32.367 13.573 1.00 89.44 492 GLN A C 1
ATOM 3817 O O . GLN A 1 492 ? 8.664 33.491 13.235 1.00 89.44 492 GLN A O 1
ATOM 3822 N N . LYS A 1 493 ? 8.695 31.726 14.667 1.00 90.25 493 LYS A N 1
ATOM 3823 C CA . LYS A 1 493 ? 9.763 32.201 15.556 1.00 90.25 493 LYS A CA 1
ATOM 3824 C C . LYS A 1 493 ? 11.117 32.151 14.829 1.00 90.25 493 LYS A C 1
ATOM 3826 O O . LYS A 1 493 ? 11.261 31.451 13.825 1.00 90.25 493 LYS A O 1
ATOM 3831 N N . ASP A 1 494 ? 12.104 32.909 15.307 1.00 91.81 494 ASP A N 1
ATOM 3832 C CA . ASP A 1 494 ? 13.419 32.992 14.645 1.00 91.81 494 ASP A CA 1
ATOM 3833 C C . ASP A 1 494 ? 14.150 31.648 14.630 1.00 91.81 494 ASP A C 1
ATOM 3835 O O . ASP A 1 494 ? 14.723 31.262 13.603 1.00 91.81 494 ASP A O 1
ATOM 3839 N N . ASN A 1 495 ? 14.047 30.917 15.741 1.00 93.50 495 ASN A N 1
ATOM 3840 C CA . ASN A 1 495 ? 14.517 29.549 15.886 1.00 93.50 495 ASN A CA 1
ATOM 3841 C C . ASN A 1 495 ? 13.423 28.684 16.515 1.00 93.50 495 ASN A C 1
ATOM 3843 O O . ASN A 1 495 ? 12.644 29.171 17.332 1.00 93.50 495 ASN A O 1
ATOM 3847 N N . TYR A 1 496 ? 13.382 27.405 16.152 1.00 94.50 496 TYR A N 1
ATOM 3848 C CA . TYR A 1 496 ? 12.519 26.409 16.786 1.00 94.50 496 TYR A CA 1
ATOM 3849 C C . TYR A 1 496 ? 13.217 25.052 16.772 1.00 94.50 496 TYR A C 1
ATOM 3851 O O . TYR A 1 496 ? 13.368 24.427 15.717 1.00 94.50 496 TYR A O 1
ATOM 3859 N N . ASN A 1 497 ? 13.650 24.607 17.946 1.00 95.06 497 ASN A N 1
ATOM 3860 C CA . ASN A 1 497 ? 14.406 23.378 18.117 1.00 95.06 497 ASN A CA 1
ATOM 3861 C C . ASN A 1 497 ? 13.662 22.428 19.052 1.00 95.06 497 ASN A C 1
ATOM 3863 O O . ASN A 1 497 ? 13.016 22.865 20.004 1.00 95.06 497 ASN A O 1
ATOM 3867 N N . TYR A 1 498 ? 13.768 21.131 18.795 1.00 94.62 498 TYR A N 1
ATOM 3868 C CA . TYR A 1 498 ? 13.148 20.095 19.619 1.00 94.62 498 TYR A CA 1
ATOM 3869 C C . TYR A 1 498 ? 13.874 18.764 19.435 1.00 94.62 498 TYR A C 1
ATOM 3871 O O . TYR A 1 498 ? 14.474 18.508 18.388 1.00 94.62 498 TYR A O 1
ATOM 3879 N N . GLU A 1 499 ? 13.798 17.902 20.444 1.00 94.81 499 GLU A N 1
ATOM 3880 C CA . GLU A 1 499 ? 14.204 16.508 20.307 1.00 94.81 499 GLU A CA 1
ATOM 3881 C C . GLU A 1 499 ? 13.021 15.691 19.785 1.00 94.81 499 GLU A C 1
ATOM 3883 O O . GLU A 1 499 ? 11.892 15.808 20.263 1.00 94.81 499 GLU A O 1
ATOM 3888 N N . ARG A 1 500 ? 13.292 14.834 18.805 1.00 94.56 500 ARG A N 1
ATOM 3889 C CA . ARG A 1 500 ? 12.336 13.897 18.232 1.00 94.56 500 ARG A CA 1
ATOM 3890 C C . ARG A 1 500 ? 12.795 12.468 18.492 1.00 94.56 500 ARG A C 1
ATOM 3892 O O . ARG A 1 500 ? 13.880 12.071 18.058 1.00 94.56 500 ARG A O 1
ATOM 3899 N N . TYR A 1 501 ? 11.947 11.684 19.147 1.00 93.38 501 TYR A N 1
ATOM 3900 C CA . TYR A 1 501 ? 12.101 10.235 19.252 1.00 93.38 501 TYR A CA 1
ATOM 3901 C C . TYR A 1 501 ? 11.103 9.552 18.318 1.00 93.38 501 TYR A C 1
ATOM 3903 O O . TYR A 1 501 ? 9.917 9.865 18.327 1.00 93.38 501 TYR A O 1
ATOM 3911 N N . GLU A 1 502 ? 11.580 8.621 17.494 1.00 92.00 502 GLU A N 1
ATOM 3912 C CA . GLU A 1 502 ? 10.770 7.850 16.552 1.00 92.00 502 GLU A CA 1
ATOM 3913 C C . GLU A 1 502 ? 11.000 6.356 16.780 1.00 92.00 502 GLU A C 1
ATOM 3915 O O . GLU A 1 502 ? 12.139 5.885 16.726 1.00 92.00 502 GLU A O 1
ATOM 3920 N N . ARG A 1 503 ? 9.917 5.601 16.970 1.00 89.56 503 ARG A N 1
ATOM 3921 C CA . ARG A 1 503 ? 9.907 4.137 17.010 1.00 89.56 503 ARG A CA 1
ATOM 3922 C C . ARG A 1 503 ? 9.013 3.615 15.896 1.00 89.56 503 ARG A C 1
ATOM 3924 O O . ARG A 1 503 ? 7.847 3.982 15.830 1.00 89.56 503 ARG A O 1
ATOM 3931 N N . ILE A 1 504 ? 9.553 2.772 15.025 1.00 88.25 504 ILE A N 1
ATOM 3932 C CA . ILE A 1 504 ? 8.796 2.066 13.990 1.00 88.25 504 ILE A CA 1
ATOM 3933 C C . ILE A 1 504 ? 8.846 0.577 14.311 1.00 88.25 504 ILE A C 1
ATOM 3935 O O . ILE A 1 504 ? 9.924 -0.017 14.257 1.00 88.25 504 ILE A O 1
ATOM 3939 N N . THR A 1 505 ? 7.694 -0.007 14.617 1.00 85.94 505 THR A N 1
ATOM 3940 C CA . THR A 1 505 ? 7.513 -1.449 14.803 1.00 85.94 505 THR A CA 1
ATOM 3941 C C . THR A 1 505 ? 6.851 -2.022 13.556 1.00 85.94 505 THR A C 1
ATOM 3943 O O . THR A 1 505 ? 5.827 -1.510 13.113 1.00 85.94 505 THR A O 1
ATOM 3946 N N . ILE A 1 506 ? 7.417 -3.089 12.991 1.00 84.38 506 ILE A N 1
ATOM 3947 C CA . ILE A 1 506 ? 6.822 -3.892 11.918 1.00 84.38 506 ILE A CA 1
ATOM 3948 C C . ILE A 1 506 ? 6.565 -5.292 12.471 1.00 84.38 506 ILE A C 1
ATOM 3950 O O . ILE A 1 506 ? 7.476 -5.939 12.988 1.00 84.38 506 ILE A O 1
ATOM 3954 N N . ALA A 1 507 ? 5.336 -5.776 12.334 1.00 81.94 507 ALA A N 1
ATOM 3955 C CA . ALA A 1 507 ? 4.887 -7.061 12.849 1.00 81.94 507 ALA A CA 1
ATOM 3956 C C . ALA A 1 507 ? 4.050 -7.831 11.814 1.00 81.94 507 ALA A C 1
ATOM 3958 O O . ALA A 1 507 ? 3.450 -7.243 10.913 1.00 81.94 507 ALA A O 1
ATOM 3959 N N . LEU A 1 508 ? 3.979 -9.157 11.941 1.00 79.56 508 LEU A N 1
ATOM 3960 C CA . LEU A 1 508 ? 2.935 -9.944 11.272 1.00 79.56 508 LEU A CA 1
ATOM 3961 C C . LEU A 1 508 ? 1.629 -9.782 12.047 1.00 79.56 508 LEU A C 1
ATOM 3963 O O . LEU A 1 508 ? 1.646 -9.873 13.268 1.00 79.56 508 LEU A O 1
ATOM 3967 N N . ASN A 1 509 ? 0.514 -9.578 11.351 1.00 74.31 509 ASN A N 1
ATOM 3968 C CA . ASN A 1 509 ? -0.802 -9.349 11.951 1.00 74.31 509 ASN A CA 1
ATOM 3969 C C . ASN A 1 509 ? -1.733 -10.540 11.729 1.00 74.31 509 ASN A C 1
ATOM 3971 O O . ASN A 1 509 ? -1.691 -11.114 10.643 1.00 74.31 509 ASN A O 1
ATOM 3975 N N . ASP A 1 510 ? -2.611 -10.841 12.690 1.00 67.12 510 ASP A N 1
ATOM 3976 C CA . ASP A 1 510 ? -3.600 -11.933 12.656 1.00 67.12 510 ASP A CA 1
ATOM 3977 C C . ASP A 1 510 ? -2.971 -13.325 12.822 1.00 67.12 510 ASP A C 1
ATOM 3979 O O . ASP A 1 510 ? -3.187 -14.252 12.039 1.00 67.12 510 ASP A O 1
ATOM 3983 N N . ILE A 1 511 ? -2.062 -13.461 13.787 1.00 64.50 511 ILE A N 1
ATOM 3984 C CA . ILE A 1 511 ? -1.383 -14.735 14.041 1.00 64.50 511 ILE A CA 1
ATOM 3985 C C . ILE A 1 511 ? -2.332 -15.669 14.764 1.00 64.50 511 ILE A C 1
ATOM 3987 O O . ILE A 1 511 ? -2.795 -15.367 15.854 1.00 64.50 511 ILE A O 1
ATOM 3991 N N . ALA A 1 512 ? -2.605 -16.830 14.169 1.00 57.91 512 ALA A N 1
ATOM 3992 C CA . ALA A 1 512 ? -3.398 -17.854 14.835 1.00 57.91 512 ALA A CA 1
ATOM 3993 C C . ALA A 1 512 ? -2.803 -18.172 16.218 1.00 57.91 512 ALA A C 1
ATOM 3995 O O . ALA A 1 512 ? -1.593 -18.377 16.307 1.00 57.91 512 ALA A O 1
ATOM 3996 N N . ASP A 1 513 ? -3.662 -18.324 17.234 1.00 49.66 513 ASP A N 1
ATOM 3997 C CA . ASP A 1 513 ? -3.333 -18.554 18.658 1.00 49.66 513 ASP A CA 1
ATOM 3998 C C . ASP A 1 513 ? -2.363 -19.722 18.943 1.00 49.66 513 ASP A C 1
ATOM 4000 O O . ASP A 1 513 ? -2.015 -19.996 20.089 1.00 49.66 513 ASP A O 1
ATOM 4004 N N . SER A 1 514 ? -1.947 -20.476 17.921 1.00 48.75 514 SER A N 1
ATOM 4005 C CA . SER A 1 514 ? -0.955 -21.531 18.064 1.00 48.75 514 SER A CA 1
ATOM 4006 C C . SER A 1 514 ? -0.170 -21.813 16.772 1.00 48.75 514 SER A C 1
ATOM 4008 O O . SER A 1 514 ? -0.519 -22.664 15.941 1.00 48.75 514 SER A O 1
ATOM 4010 N N . ILE A 1 515 ? 0.967 -21.136 16.608 1.00 54.25 515 ILE A N 1
ATOM 4011 C CA . ILE A 1 515 ? 1.975 -21.506 15.612 1.00 54.25 515 ILE A CA 1
ATOM 4012 C C . ILE A 1 515 ? 2.582 -22.862 16.023 1.00 54.25 515 ILE A C 1
ATOM 4014 O O . ILE A 1 515 ? 3.072 -23.033 17.137 1.00 54.25 515 ILE A O 1
ATOM 4018 N N . GLY A 1 516 ? 2.559 -23.852 15.122 1.00 49.69 516 GLY A N 1
ATOM 4019 C CA . GLY A 1 516 ? 3.313 -25.109 15.284 1.00 49.69 516 GLY A CA 1
ATOM 4020 C C . GLY A 1 516 ? 2.583 -26.319 15.891 1.00 49.69 516 GLY A C 1
ATOM 4021 O O . GLY A 1 516 ? 3.227 -27.340 16.118 1.00 49.69 516 GLY A O 1
ATOM 4022 N N . VAL A 1 517 ? 1.259 -26.271 16.095 1.00 44.72 517 VAL A N 1
ATOM 4023 C CA . VAL A 1 517 ? 0.495 -27.382 16.724 1.00 44.72 517 VAL A CA 1
ATOM 4024 C C . VAL A 1 517 ? 0.090 -28.502 15.746 1.00 44.72 517 VAL A C 1
ATOM 4026 O O . VAL A 1 517 ? -0.161 -29.632 16.158 1.00 44.72 517 VAL A O 1
ATOM 4029 N N . ASN A 1 518 ? 0.096 -28.245 14.433 1.00 42.88 518 ASN A N 1
ATOM 4030 C CA . ASN A 1 518 ? -0.181 -29.264 13.411 1.00 42.88 518 ASN A CA 1
ATOM 4031 C C . ASN A 1 518 ? 1.139 -29.882 12.899 1.00 42.88 518 ASN A C 1
ATOM 4033 O O . ASN A 1 518 ? 2.039 -29.154 12.480 1.00 42.88 518 ASN A O 1
ATOM 4037 N N . GLY A 1 519 ? 1.265 -31.213 12.956 1.00 35.38 519 GLY A N 1
ATOM 4038 C CA . GLY A 1 519 ? 2.518 -31.945 12.714 1.00 35.38 519 GLY A CA 1
ATOM 4039 C C . GLY A 1 519 ? 3.210 -31.654 11.370 1.00 35.38 519 GLY A C 1
ATOM 4040 O O . GLY A 1 519 ? 2.557 -31.499 10.343 1.00 35.38 519 GLY A O 1
ATOM 4041 N N . GLY A 1 520 ? 4.551 -31.598 11.392 1.00 58.16 520 GLY A N 1
ATOM 4042 C CA . GLY A 1 520 ? 5.422 -31.372 10.229 1.00 58.16 520 GLY A CA 1
ATOM 4043 C C . GLY A 1 520 ? 6.574 -30.391 10.508 1.00 58.16 520 GLY A C 1
ATOM 4044 O O . GLY A 1 520 ? 6.944 -30.157 11.660 1.00 58.16 520 GLY A O 1
ATOM 4045 N N . LEU A 1 521 ? 7.114 -29.774 9.446 1.00 46.69 521 LEU A N 1
ATOM 4046 C CA . LEU A 1 521 ? 8.152 -28.720 9.480 1.00 46.69 521 LEU A CA 1
ATOM 4047 C C . LEU A 1 521 ? 7.784 -27.505 10.364 1.00 46.69 521 LEU A C 1
ATOM 4049 O O . LEU A 1 521 ? 8.677 -26.793 10.817 1.00 46.69 521 LEU A O 1
ATOM 4053 N N . LEU A 1 522 ? 6.491 -27.303 10.645 1.00 53.66 522 LEU A N 1
ATOM 4054 C CA . LEU A 1 522 ? 5.941 -26.204 11.449 1.00 53.66 522 LEU A CA 1
ATOM 4055 C C . LEU A 1 522 ? 6.161 -26.353 12.963 1.00 53.66 522 LEU A C 1
ATOM 4057 O O . LEU A 1 522 ? 6.168 -25.344 13.660 1.00 53.66 522 LEU A O 1
ATOM 4061 N N . LYS A 1 523 ? 6.421 -27.567 13.478 1.00 62.16 523 LYS A N 1
ATOM 4062 C CA . LYS A 1 523 ? 6.767 -27.769 14.901 1.00 62.16 523 LYS A CA 1
ATOM 4063 C C . LYS A 1 523 ? 8.047 -27.015 15.289 1.00 62.16 523 LYS A C 1
ATOM 4065 O O . LYS A 1 523 ? 8.209 -26.598 16.427 1.00 62.16 523 LYS A O 1
ATOM 4070 N N . LYS A 1 524 ? 8.946 -26.799 14.320 1.00 65.69 524 LYS A N 1
ATOM 4071 C CA . LYS A 1 524 ? 10.207 -26.067 14.512 1.00 65.69 524 LYS A CA 1
ATOM 4072 C C . LYS A 1 524 ? 10.017 -24.567 14.758 1.00 65.69 524 LYS A C 1
ATOM 4074 O O . LYS A 1 524 ? 10.982 -23.921 15.130 1.00 65.69 524 LYS A O 1
ATOM 4079 N N . PHE A 1 525 ? 8.810 -24.034 14.560 1.00 69.94 525 PHE A N 1
ATOM 4080 C CA . PHE A 1 525 ? 8.467 -22.625 14.773 1.00 69.94 525 PHE A CA 1
ATOM 4081 C C . PHE A 1 525 ? 7.557 -22.412 15.995 1.00 69.94 525 PHE A C 1
ATOM 4083 O O . PHE A 1 525 ? 6.956 -21.355 16.135 1.00 69.94 525 PHE A O 1
ATOM 4090 N N . GLN A 1 526 ? 7.433 -23.404 16.885 1.00 69.94 526 GLN A N 1
ATOM 4091 C CA . GLN A 1 526 ? 6.582 -23.305 18.078 1.00 69.94 526 GLN A CA 1
ATOM 4092 C C . GLN A 1 526 ? 7.038 -22.205 19.055 1.00 69.94 526 GLN A C 1
ATOM 4094 O O . GLN A 1 526 ? 6.196 -21.625 19.739 1.00 69.94 526 GLN A O 1
ATOM 4099 N N . PHE A 1 527 ? 8.338 -21.887 19.074 1.00 76.25 527 PHE A N 1
ATOM 4100 C CA . PHE A 1 527 ? 8.912 -20.806 19.884 1.00 76.25 527 PHE A CA 1
ATOM 4101 C C . PHE A 1 527 ? 8.327 -19.428 19.538 1.00 76.25 527 PHE A C 1
ATOM 4103 O O . PHE A 1 527 ? 8.287 -18.557 20.393 1.00 76.25 527 PHE A O 1
ATOM 4110 N N . LEU A 1 528 ? 7.794 -19.235 18.320 1.00 75.12 528 LEU A N 1
ATOM 4111 C CA . LEU A 1 528 ? 7.191 -17.962 17.906 1.00 75.12 528 LEU A CA 1
ATOM 4112 C C . LEU A 1 528 ? 6.013 -17.539 18.789 1.00 75.12 528 LEU A C 1
ATOM 4114 O O . LEU A 1 528 ? 5.760 -16.346 18.899 1.00 75.12 528 LEU A O 1
ATOM 4118 N N . ASN A 1 529 ? 5.328 -18.488 19.440 1.00 75.06 529 ASN A N 1
ATOM 4119 C CA . ASN A 1 529 ? 4.214 -18.183 20.342 1.00 75.06 529 ASN A CA 1
ATOM 4120 C C . ASN A 1 529 ? 4.650 -17.387 21.585 1.00 75.06 529 ASN A C 1
ATOM 4122 O O . ASN A 1 529 ? 3.825 -16.690 22.160 1.00 75.06 529 ASN A O 1
ATOM 4126 N N . GLU A 1 530 ? 5.922 -17.471 21.993 1.00 74.62 530 GLU A N 1
ATOM 4127 C CA . GLU A 1 530 ? 6.463 -16.729 23.147 1.00 74.62 530 GLU A CA 1
ATOM 4128 C C . GLU A 1 530 ? 6.708 -15.245 22.828 1.00 74.62 530 GLU A C 1
ATOM 4130 O O . GLU A 1 530 ? 6.849 -14.428 23.733 1.00 74.62 530 GLU A O 1
ATOM 4135 N N . TYR A 1 531 ? 6.714 -14.893 21.538 1.00 77.44 531 TYR A N 1
ATOM 4136 C CA . TYR A 1 531 ? 6.977 -13.545 21.035 1.00 77.44 531 TYR A CA 1
ATOM 4137 C C . TYR A 1 531 ? 5.725 -12.867 20.456 1.00 77.44 531 TYR A C 1
ATOM 4139 O O . TYR A 1 531 ? 5.828 -11.775 19.899 1.00 77.44 531 TYR A O 1
ATOM 4147 N N . VAL A 1 532 ? 4.551 -13.504 20.551 1.00 79.75 532 VAL A N 1
ATOM 4148 C CA . VAL A 1 532 ? 3.283 -12.911 20.103 1.00 79.75 532 VAL A CA 1
ATOM 4149 C C . VAL A 1 532 ? 2.849 -11.831 21.094 1.00 79.75 532 VAL A C 1
ATOM 4151 O O . VAL A 1 532 ? 2.773 -12.060 22.297 1.00 79.75 532 VAL A O 1
ATOM 4154 N N . ASP A 1 533 ? 2.559 -10.657 20.557 1.00 75.62 533 ASP A N 1
ATOM 4155 C CA . ASP A 1 533 ? 2.014 -9.486 21.231 1.00 75.62 533 ASP A CA 1
ATOM 4156 C C . ASP A 1 533 ? 0.578 -9.203 20.772 1.00 75.62 533 ASP A C 1
ATOM 4158 O O . ASP A 1 533 ? 0.019 -9.954 19.976 1.00 75.62 533 ASP A O 1
ATOM 4162 N N . THR A 1 534 ? -0.022 -8.104 21.229 1.00 75.25 534 THR A N 1
ATOM 4163 C CA . THR A 1 534 ? -1.365 -7.665 20.832 1.00 75.25 534 THR A CA 1
ATOM 4164 C C . THR A 1 534 ? -1.332 -6.273 20.200 1.00 75.25 534 THR A C 1
ATOM 4166 O O . THR A 1 534 ? -0.727 -5.354 20.737 1.00 75.25 534 THR A O 1
ATOM 4169 N N . SER A 1 535 ? -2.008 -6.094 19.063 1.00 66.06 535 SER A N 1
ATOM 4170 C CA . SER A 1 535 ? -2.191 -4.782 18.433 1.00 66.06 535 SER A CA 1
ATOM 4171 C C . SER A 1 535 ? -3.009 -3.855 19.333 1.00 66.06 535 SER A C 1
ATOM 4173 O O . SER A 1 535 ? -4.140 -4.189 19.684 1.00 66.06 535 SER A O 1
ATOM 4175 N N . GLU A 1 536 ? -2.486 -2.665 19.637 1.00 57.94 536 GLU A N 1
ATOM 4176 C CA . GLU A 1 536 ? -3.186 -1.643 20.435 1.00 57.94 536 GLU A CA 1
ATOM 4177 C C . GLU A 1 536 ? -4.484 -1.150 19.774 1.00 57.94 536 GLU A C 1
ATOM 4179 O O . GLU A 1 536 ? -5.421 -0.750 20.460 1.00 57.94 536 GLU A O 1
ATOM 4184 N N . VAL A 1 537 ? -4.560 -1.201 18.438 1.00 56.38 537 VAL A N 1
ATOM 4185 C CA . VAL A 1 537 ? -5.715 -0.692 17.683 1.00 56.38 537 VAL A CA 1
ATOM 4186 C C . VAL A 1 537 ? -6.778 -1.772 17.506 1.00 56.38 537 VAL A C 1
ATOM 4188 O O . VAL A 1 537 ? -7.944 -1.538 17.814 1.00 56.38 537 VAL A O 1
ATOM 4191 N N . THR A 1 538 ? -6.402 -2.962 17.022 1.00 58.22 538 THR A N 1
ATOM 4192 C CA . THR A 1 538 ? -7.369 -4.022 16.678 1.00 58.22 538 THR A CA 1
ATOM 4193 C C . THR A 1 538 ? -7.532 -5.101 17.743 1.00 58.22 538 THR A C 1
ATOM 4195 O O . THR A 1 538 ? -8.423 -5.941 17.615 1.00 58.22 538 THR A O 1
ATOM 4198 N N . GLY A 1 539 ? -6.682 -5.122 18.775 1.00 65.56 539 GLY A N 1
ATOM 4199 C CA . GLY A 1 539 ? -6.678 -6.169 19.799 1.00 65.56 539 GLY A CA 1
ATOM 4200 C C . GLY A 1 539 ? -6.261 -7.549 19.274 1.00 65.56 539 GLY A C 1
ATOM 4201 O O . GLY A 1 539 ? -6.456 -8.550 19.960 1.00 65.56 539 GLY A O 1
ATOM 4202 N N . LYS A 1 540 ? -5.736 -7.629 18.043 1.00 73.31 540 LYS A N 1
ATOM 4203 C CA . LYS A 1 540 ? -5.339 -8.885 17.396 1.00 73.31 540 LYS A CA 1
ATOM 4204 C C . LYS A 1 540 ? -3.919 -9.310 17.770 1.00 73.31 540 LYS A C 1
ATOM 4206 O O . LYS A 1 540 ? -3.073 -8.437 17.953 1.00 73.31 540 LYS A O 1
ATOM 4211 N N . PRO A 1 541 ? -3.627 -10.621 17.804 1.00 75.19 541 PRO A N 1
ATOM 4212 C CA . PRO A 1 541 ? -2.275 -11.117 18.014 1.00 75.19 541 PRO A CA 1
ATOM 4213 C C . PRO A 1 541 ? -1.347 -10.715 16.857 1.00 75.19 541 PRO A C 1
ATOM 4215 O O . PRO A 1 541 ? -1.623 -11.008 15.686 1.00 75.19 541 PRO A O 1
ATOM 4218 N N . ILE A 1 542 ? -0.234 -10.067 17.197 1.00 79.50 542 ILE A N 1
ATOM 4219 C CA . ILE A 1 542 ? 0.821 -9.639 16.276 1.00 79.50 542 ILE A CA 1
ATOM 4220 C C . ILE A 1 542 ? 2.162 -10.272 16.665 1.00 79.50 542 ILE A C 1
ATOM 4222 O O . ILE A 1 542 ? 2.415 -10.510 17.834 1.00 79.50 542 ILE A O 1
ATOM 4226 N N . LEU A 1 543 ? 3.058 -10.532 15.715 1.00 82.69 543 LEU A N 1
ATOM 4227 C CA . LEU A 1 543 ? 4.442 -10.949 16.006 1.00 82.69 543 LEU A CA 1
ATOM 4228 C C . LEU A 1 543 ? 5.384 -9.866 15.506 1.00 82.69 543 LEU A C 1
ATOM 4230 O O . LEU A 1 543 ? 5.571 -9.770 14.286 1.00 82.69 543 LEU A O 1
ATOM 4234 N N . PRO A 1 544 ? 5.966 -9.059 16.405 1.00 82.06 544 PRO A N 1
ATOM 4235 C CA . PRO A 1 544 ? 6.985 -8.086 16.046 1.00 82.06 544 PRO A CA 1
ATOM 4236 C C . PRO A 1 544 ? 8.151 -8.767 15.323 1.00 82.06 544 PRO A C 1
ATOM 4238 O O . PRO A 1 544 ? 8.778 -9.687 15.840 1.00 82.06 544 PRO A O 1
ATOM 4241 N N . LEU A 1 545 ? 8.429 -8.326 14.098 1.00 78.50 545 LEU A N 1
ATOM 4242 C CA . LEU A 1 545 ? 9.516 -8.833 13.259 1.00 78.50 545 LEU A CA 1
ATOM 4243 C C . LEU A 1 545 ? 10.690 -7.860 13.187 1.00 78.50 545 LEU A C 1
ATOM 4245 O O . LEU A 1 545 ? 11.825 -8.281 12.959 1.00 78.50 545 LEU A O 1
ATOM 4249 N N . SER A 1 546 ? 10.413 -6.563 13.322 1.00 81.62 546 SER A N 1
ATOM 4250 C CA . SER A 1 546 ? 11.427 -5.519 13.298 1.00 81.62 546 SER A CA 1
ATOM 4251 C C . SER A 1 546 ? 11.021 -4.317 14.134 1.00 81.62 546 SER A C 1
ATOM 4253 O O . SER A 1 546 ? 9.863 -3.907 14.128 1.00 81.62 546 SER A O 1
ATOM 4255 N N . ILE A 1 547 ? 12.000 -3.740 14.824 1.00 85.12 547 ILE A N 1
ATOM 4256 C CA . ILE A 1 547 ? 11.912 -2.450 15.495 1.00 85.12 547 ILE A CA 1
ATOM 4257 C C . ILE A 1 547 ? 13.080 -1.584 15.060 1.00 85.12 547 ILE A C 1
ATOM 4259 O O . ILE A 1 547 ? 14.253 -1.979 15.103 1.00 85.12 547 ILE A O 1
ATOM 4263 N N . LYS A 1 548 ? 12.747 -0.343 14.732 1.00 86.88 548 LYS A N 1
ATOM 4264 C CA . LYS A 1 548 ? 13.696 0.733 14.502 1.00 86.88 548 LYS A CA 1
ATOM 4265 C C . LYS A 1 548 ? 13.404 1.868 15.469 1.00 86.88 548 LYS A C 1
ATOM 4267 O O . LYS A 1 548 ? 12.288 2.366 15.513 1.00 86.88 548 LYS A O 1
ATOM 4272 N N . GLU A 1 549 ? 14.425 2.310 16.187 1.00 89.12 549 GLU A N 1
ATOM 4273 C CA . GLU A 1 549 ? 14.370 3.489 17.044 1.00 89.12 549 GLU A CA 1
ATOM 4274 C C . GLU A 1 549 ? 15.377 4.528 16.554 1.00 89.12 549 GLU A C 1
ATOM 4276 O O . GLU A 1 549 ? 16.527 4.201 16.242 1.00 89.12 549 GLU A O 1
ATOM 4281 N N . LYS A 1 550 ? 14.953 5.787 16.486 1.00 92.12 550 LYS A N 1
ATOM 4282 C CA . LYS A 1 550 ? 15.787 6.924 16.102 1.00 92.12 550 LYS A CA 1
ATOM 4283 C C . LYS A 1 550 ? 15.534 8.080 17.063 1.00 92.12 550 LYS A C 1
ATOM 4285 O O . LYS A 1 550 ? 14.390 8.419 17.329 1.00 92.12 550 LYS A O 1
ATOM 4290 N N . VAL A 1 551 ? 16.608 8.683 17.557 1.00 94.00 551 VAL A N 1
ATOM 4291 C CA . VAL A 1 551 ? 16.584 9.934 18.320 1.00 94.00 551 VAL A CA 1
ATOM 4292 C C . VAL A 1 551 ? 17.296 10.985 17.490 1.00 94.00 551 VAL A C 1
ATOM 4294 O O . VAL A 1 551 ? 18.389 10.738 16.966 1.00 94.00 551 VAL A O 1
ATOM 4297 N N . SER A 1 552 ? 16.680 12.146 17.325 1.00 94.75 552 SER A N 1
ATOM 4298 C CA . SER A 1 552 ? 17.258 13.236 16.549 1.00 94.75 552 SER A CA 1
ATOM 4299 C C . SER A 1 552 ? 16.909 14.587 17.145 1.00 94.75 552 SER A C 1
ATOM 4301 O O . SER A 1 552 ? 15.766 14.813 17.524 1.00 94.75 552 SER A O 1
ATOM 4303 N N . ASP A 1 553 ? 17.881 15.488 17.166 1.00 94.69 553 ASP A N 1
ATOM 4304 C CA . ASP A 1 553 ? 17.663 16.893 17.484 1.00 94.69 553 ASP A CA 1
ATOM 4305 C C . ASP A 1 553 ? 17.366 17.637 16.179 1.00 94.69 553 ASP A C 1
ATOM 4307 O O . ASP A 1 553 ? 18.115 17.534 15.199 1.00 94.69 553 ASP A O 1
ATOM 4311 N N . ILE A 1 554 ? 16.231 18.332 16.134 1.00 94.81 554 ILE A N 1
ATOM 4312 C CA . ILE A 1 554 ? 15.809 19.122 14.981 1.00 94.81 554 ILE A CA 1
ATOM 4313 C C . ILE A 1 554 ? 16.101 20.583 15.273 1.00 94.81 554 ILE A C 1
ATOM 4315 O O . ILE A 1 554 ? 15.640 21.122 16.275 1.00 94.81 554 ILE A O 1
ATOM 4319 N N . TYR A 1 555 ? 16.821 21.224 14.360 1.00 94.19 555 TYR A N 1
ATOM 4320 C CA . TYR A 1 555 ? 17.165 22.635 14.425 1.00 94.19 555 TYR A CA 1
ATOM 4321 C C . TYR A 1 555 ? 16.523 23.368 13.260 1.00 94.19 555 TYR A C 1
ATOM 4323 O O . TYR A 1 555 ? 16.811 23.067 12.096 1.00 94.19 555 TYR A O 1
ATOM 4331 N N . ASN A 1 556 ? 15.654 24.328 13.559 1.00 92.88 556 ASN A N 1
ATOM 4332 C CA . ASN A 1 556 ? 15.033 25.173 12.547 1.00 92.88 556 ASN A CA 1
ATOM 4333 C C . ASN A 1 556 ? 15.434 26.620 12.763 1.00 92.88 556 ASN A C 1
ATOM 4335 O O . ASN A 1 556 ? 15.321 27.136 13.871 1.00 92.88 556 ASN A O 1
ATOM 4339 N N . ARG A 1 557 ? 15.813 27.284 11.672 1.00 92.19 557 ARG A N 1
ATOM 4340 C CA . ARG A 1 557 ? 16.070 28.721 11.624 1.00 92.19 557 ARG A CA 1
ATOM 4341 C C . ARG A 1 557 ? 15.254 29.356 10.510 1.00 92.19 557 ARG A C 1
ATOM 4343 O O . ARG A 1 557 ? 15.168 28.806 9.410 1.00 92.19 557 ARG A O 1
ATOM 4350 N N . LYS A 1 558 ? 14.690 30.535 10.769 1.00 89.56 558 LYS A N 1
ATOM 4351 C CA . LYS A 1 558 ? 13.867 31.281 9.805 1.00 89.56 558 LYS A CA 1
ATOM 4352 C C . LYS A 1 558 ? 14.682 32.068 8.776 1.00 89.56 558 LYS A C 1
ATOM 4354 O O . LYS A 1 558 ? 14.262 32.142 7.622 1.00 89.56 558 LYS A O 1
ATOM 4359 N N . ASN A 1 559 ? 15.831 32.632 9.161 1.00 86.38 559 ASN A N 1
ATOM 4360 C CA . ASN A 1 559 ? 16.656 33.466 8.282 1.00 86.38 559 ASN A CA 1
ATOM 4361 C C . ASN A 1 559 ? 18.159 33.096 8.322 1.00 86.38 559 ASN A C 1
ATOM 4363 O O . ASN A 1 559 ? 18.787 33.257 9.367 1.00 86.38 559 ASN A O 1
ATOM 4367 N N . PRO A 1 560 ? 18.754 32.629 7.205 1.00 88.12 560 PRO A N 1
ATOM 4368 C CA . PRO A 1 560 ? 18.073 32.045 6.048 1.00 88.12 560 PRO A CA 1
ATOM 4369 C C . PRO A 1 560 ? 17.307 30.782 6.462 1.00 88.12 560 PRO A C 1
ATOM 4371 O O . PRO A 1 560 ? 17.755 30.042 7.346 1.00 88.12 560 PRO A O 1
ATOM 4374 N N . ARG A 1 561 ? 16.154 30.543 5.822 1.00 88.44 561 ARG A N 1
ATOM 4375 C CA . ARG A 1 561 ? 15.255 29.437 6.173 1.00 88.44 561 ARG A CA 1
ATOM 4376 C C . ARG A 1 561 ? 15.964 28.101 5.978 1.00 88.44 561 ARG A C 1
ATOM 4378 O O . ARG A 1 561 ? 16.301 27.738 4.854 1.00 88.44 561 ARG A O 1
ATOM 4385 N N . SER A 1 562 ? 16.191 27.379 7.067 1.00 88.50 562 SER A N 1
ATOM 4386 C CA . SER A 1 562 ? 16.929 26.121 7.047 1.00 88.50 562 SER A CA 1
ATOM 4387 C C . SER A 1 562 ? 16.498 25.212 8.189 1.00 88.50 562 SER A C 1
ATOM 4389 O O . SER A 1 562 ? 16.374 25.657 9.326 1.00 88.50 562 SER A O 1
ATOM 4391 N N . THR A 1 563 ? 16.359 23.926 7.879 1.00 90.19 563 THR A N 1
ATOM 4392 C CA . THR A 1 563 ? 16.112 22.852 8.845 1.00 90.19 563 THR A CA 1
ATOM 4393 C C . THR A 1 563 ? 17.271 21.866 8.786 1.00 90.19 563 THR A C 1
ATOM 4395 O O . THR A 1 563 ? 17.675 21.463 7.688 1.00 90.19 563 THR A O 1
ATOM 4398 N N . ARG A 1 564 ? 17.817 21.498 9.947 1.00 91.62 564 ARG A N 1
ATOM 4399 C CA . ARG A 1 564 ? 18.872 20.490 10.107 1.00 91.62 564 ARG A CA 1
ATOM 4400 C C . ARG A 1 564 ? 18.428 19.431 11.110 1.00 91.62 564 ARG A C 1
ATOM 4402 O O . ARG A 1 564 ? 17.938 19.764 12.181 1.00 91.62 564 ARG A O 1
ATOM 4409 N N . GLU A 1 565 ? 18.614 18.165 10.762 1.00 92.44 565 GLU A N 1
ATOM 4410 C CA . GLU A 1 565 ? 18.396 17.020 11.648 1.00 92.44 565 GLU A CA 1
ATOM 4411 C C . GLU A 1 565 ? 19.754 16.467 12.086 1.00 92.44 565 GLU A C 1
ATOM 4413 O O . GLU A 1 565 ? 20.592 16.134 11.245 1.00 92.44 565 GLU A O 1
ATOM 4418 N N . TYR A 1 566 ? 19.978 16.354 13.392 1.00 93.69 566 TYR A N 1
ATOM 4419 C CA . TYR A 1 566 ? 21.169 15.734 13.959 1.00 93.69 566 TYR A CA 1
ATOM 4420 C C . TYR A 1 566 ? 20.788 14.456 14.710 1.00 93.69 566 TYR A C 1
ATOM 4422 O O . TYR A 1 566 ? 20.205 14.488 15.790 1.00 93.69 566 TYR A O 1
ATOM 4430 N N . ILE A 1 567 ? 21.102 13.303 14.125 1.00 92.94 567 ILE A N 1
ATOM 4431 C CA . ILE A 1 567 ? 20.801 11.981 14.671 1.00 92.94 567 ILE A CA 1
ATOM 4432 C C . ILE A 1 567 ? 21.805 11.666 15.782 1.00 92.94 567 ILE A C 1
ATOM 4434 O O . ILE A 1 567 ? 22.987 11.434 15.519 1.00 92.94 567 ILE A O 1
ATOM 4438 N N . THR A 1 568 ? 21.324 11.615 17.022 1.00 92.81 568 THR A N 1
ATOM 4439 C CA . THR A 1 568 ? 22.136 11.291 18.204 1.00 92.81 568 THR A CA 1
ATOM 4440 C C . THR A 1 568 ? 22.081 9.816 18.576 1.00 92.81 568 THR A C 1
ATOM 4442 O O . THR A 1 568 ? 22.982 9.327 19.253 1.00 92.81 568 THR A O 1
ATOM 4445 N N . GLY A 1 569 ? 21.050 9.088 18.144 1.00 91.56 569 GLY A N 1
ATOM 4446 C CA . GLY A 1 569 ? 20.909 7.658 18.399 1.00 91.56 569 GLY A CA 1
ATOM 4447 C C . GLY A 1 569 ? 20.119 6.965 17.298 1.00 91.56 569 GLY A C 1
ATOM 4448 O O . GLY A 1 569 ? 19.081 7.460 16.866 1.00 91.56 569 GLY A O 1
ATOM 4449 N N . LEU A 1 570 ? 20.588 5.799 16.859 1.00 88.88 570 LEU A N 1
ATOM 4450 C CA . LEU A 1 570 ? 19.892 4.944 15.906 1.00 88.88 570 LEU A CA 1
ATOM 4451 C C . LEU A 1 570 ? 20.078 3.474 16.290 1.00 88.88 570 LEU A C 1
ATOM 4453 O O . LEU A 1 570 ? 21.199 2.969 16.323 1.00 88.88 570 LEU A O 1
ATOM 4457 N N . ARG A 1 571 ? 18.974 2.772 16.550 1.00 85.25 571 ARG A N 1
ATOM 4458 C CA . ARG A 1 571 ? 18.956 1.344 16.886 1.00 85.25 571 ARG A CA 1
ATOM 4459 C C . ARG A 1 571 ? 18.006 0.606 15.957 1.00 85.25 571 ARG A C 1
ATOM 4461 O O . ARG A 1 571 ? 16.910 1.075 15.675 1.00 85.25 571 ARG A O 1
ATOM 4468 N N . ARG A 1 572 ? 18.439 -0.552 15.464 1.00 81.94 572 ARG A N 1
ATOM 4469 C CA . ARG A 1 572 ? 17.681 -1.400 14.535 1.00 81.94 572 ARG A CA 1
ATOM 4470 C C . ARG A 1 572 ? 17.794 -2.847 15.012 1.00 81.94 572 ARG A C 1
ATOM 4472 O O . ARG A 1 572 ? 18.904 -3.293 15.299 1.00 81.94 572 ARG A O 1
ATOM 4479 N N . LYS A 1 573 ? 16.677 -3.560 15.129 1.00 77.81 573 LYS A N 1
ATOM 4480 C CA . LYS A 1 573 ? 16.626 -4.980 15.507 1.00 77.81 573 LYS A CA 1
ATOM 4481 C C . LYS A 1 573 ? 15.514 -5.655 14.706 1.00 77.81 573 LYS A C 1
ATOM 4483 O O . LYS A 1 573 ? 14.377 -5.227 14.842 1.00 77.81 573 LYS A O 1
ATOM 4488 N N . GLY A 1 574 ? 15.799 -6.689 13.912 1.00 74.81 574 GLY A N 1
ATOM 4489 C CA . GLY A 1 574 ? 14.741 -7.397 13.181 1.00 74.81 574 GLY A CA 1
ATOM 4490 C C . GLY A 1 574 ? 15.159 -8.119 11.903 1.00 74.81 574 GLY A C 1
ATOM 4491 O O . GLY A 1 574 ? 16.344 -8.254 11.598 1.00 74.81 574 GLY A O 1
ATOM 4492 N N . LEU A 1 575 ? 14.153 -8.550 11.134 1.00 63.53 575 LEU A N 1
ATOM 4493 C CA . LEU A 1 575 ? 14.285 -9.196 9.817 1.00 63.53 575 LEU A CA 1
ATOM 4494 C C . LEU A 1 575 ? 14.839 -8.280 8.706 1.00 63.53 575 LEU A C 1
ATOM 4496 O O . LEU A 1 575 ? 15.181 -8.759 7.626 1.00 63.53 575 LEU A O 1
ATOM 4500 N N . ASP A 1 576 ? 14.986 -6.983 8.965 1.00 56.00 576 ASP A N 1
ATOM 4501 C CA . ASP A 1 576 ? 15.460 -5.999 7.979 1.00 56.00 576 ASP A CA 1
ATOM 4502 C C . ASP A 1 576 ? 16.970 -6.124 7.683 1.00 56.00 576 ASP A C 1
ATOM 4504 O O . ASP A 1 576 ? 17.489 -5.493 6.761 1.00 56.00 576 ASP A O 1
ATOM 4508 N N . ASP A 1 577 ? 17.680 -6.980 8.428 1.00 55.34 577 ASP A N 1
ATOM 4509 C CA . ASP A 1 577 ? 19.084 -7.359 8.211 1.00 55.34 577 ASP A CA 1
ATOM 4510 C C . ASP A 1 577 ? 19.358 -8.023 6.848 1.00 55.34 577 ASP A C 1
ATOM 4512 O O . ASP A 1 577 ? 20.513 -8.133 6.433 1.00 55.34 577 ASP A O 1
ATOM 4516 N N . ILE A 1 578 ? 18.317 -8.507 6.166 1.00 50.47 578 ILE A N 1
ATOM 4517 C CA . ILE A 1 578 ? 18.420 -9.370 4.978 1.00 50.47 578 ILE A CA 1
ATOM 4518 C C . ILE A 1 578 ? 18.684 -8.555 3.697 1.00 50.47 578 ILE A C 1
ATOM 4520 O O . ILE A 1 578 ? 19.202 -9.085 2.709 1.00 50.47 578 ILE A O 1
ATOM 4524 N N . ALA A 1 579 ? 18.379 -7.254 3.709 1.00 49.66 579 ALA A N 1
ATOM 4525 C CA . ALA A 1 579 ? 18.576 -6.343 2.583 1.00 49.66 579 ALA A CA 1
ATOM 4526 C C . ALA A 1 579 ? 19.395 -5.101 2.984 1.00 49.66 579 ALA A C 1
ATOM 4528 O O . ALA A 1 579 ? 19.866 -4.962 4.111 1.00 49.66 579 ALA A O 1
ATOM 4529 N N . ASN A 1 580 ? 19.634 -4.194 2.031 1.00 63.69 580 ASN A N 1
ATOM 4530 C CA . ASN A 1 580 ? 20.366 -2.950 2.270 1.00 63.69 580 ASN A CA 1
ATOM 4531 C C . ASN A 1 580 ? 19.598 -2.074 3.289 1.00 63.69 580 ASN A C 1
ATOM 4533 O O . ASN A 1 580 ? 18.721 -1.307 2.899 1.00 63.69 580 ASN A O 1
ATOM 4537 N N . GLN A 1 581 ? 19.916 -2.206 4.584 1.00 66.25 581 GLN A N 1
ATOM 4538 C CA . GLN A 1 581 ? 19.181 -1.577 5.693 1.00 66.25 581 GLN A CA 1
ATOM 4539 C C . GLN A 1 581 ? 18.997 -0.061 5.532 1.00 66.25 581 GLN A C 1
ATOM 4541 O O . GLN A 1 581 ? 17.966 0.481 5.916 1.00 66.25 581 GLN A O 1
ATOM 4546 N N . ASP A 1 582 ? 19.980 0.637 4.957 1.00 68.50 582 ASP A N 1
ATOM 4547 C CA . ASP A 1 582 ? 19.903 2.094 4.767 1.00 68.50 582 ASP A CA 1
ATOM 4548 C C . ASP A 1 582 ? 18.911 2.462 3.653 1.00 68.50 582 ASP A C 1
ATOM 4550 O O . ASP A 1 582 ? 18.224 3.482 3.716 1.00 68.50 582 ASP A O 1
ATOM 4554 N N . ALA A 1 583 ? 18.771 1.577 2.666 1.00 67.75 583 ALA A N 1
ATOM 4555 C CA . ALA A 1 583 ? 17.778 1.684 1.608 1.00 67.75 583 ALA A CA 1
ATOM 4556 C C . ALA A 1 583 ? 16.361 1.449 2.159 1.00 67.75 583 ALA A C 1
ATOM 4558 O O . ALA A 1 583 ? 15.474 2.254 1.887 1.00 67.75 583 ALA A O 1
ATOM 4559 N N . ILE A 1 584 ? 16.172 0.419 2.997 1.00 70.12 584 ILE A N 1
ATOM 4560 C CA . ILE A 1 584 ? 14.900 0.189 3.708 1.00 70.12 584 ILE A CA 1
ATOM 4561 C C . ILE A 1 584 ? 14.566 1.389 4.591 1.00 70.12 584 ILE A C 1
ATOM 4563 O O . ILE A 1 584 ? 13.449 1.891 4.542 1.00 70.12 584 ILE A O 1
ATOM 4567 N N . GLN A 1 585 ? 15.535 1.901 5.355 1.00 74.94 585 GLN A N 1
ATOM 4568 C CA . GLN A 1 585 ? 15.326 3.085 6.178 1.00 74.94 585 GLN A CA 1
ATOM 4569 C C . GLN A 1 585 ? 14.851 4.275 5.341 1.00 74.94 585 GLN A C 1
ATOM 4571 O O . GLN A 1 585 ? 13.901 4.931 5.745 1.00 74.94 585 GLN A O 1
ATOM 4576 N N . THR A 1 586 ? 15.483 4.547 4.201 1.00 77.00 586 THR A N 1
ATOM 4577 C CA . THR A 1 586 ? 15.094 5.675 3.342 1.00 77.00 586 THR A CA 1
ATOM 4578 C C . THR A 1 586 ? 13.647 5.536 2.861 1.00 77.00 586 THR A C 1
ATOM 4580 O O . THR A 1 586 ? 12.919 6.524 2.830 1.00 77.00 586 THR A O 1
ATOM 4583 N N . VAL A 1 587 ? 13.217 4.311 2.538 1.00 76.75 587 VAL A N 1
ATOM 4584 C CA . VAL A 1 587 ? 11.826 4.007 2.168 1.00 76.75 587 VAL A CA 1
ATOM 4585 C C . VAL A 1 587 ? 10.883 4.197 3.355 1.00 76.75 587 VAL A C 1
ATOM 4587 O O . VAL A 1 587 ? 9.872 4.871 3.210 1.00 76.75 587 VAL A O 1
ATOM 4590 N N . LEU A 1 588 ? 11.215 3.667 4.537 1.00 81.19 588 LEU A N 1
ATOM 4591 C CA . LEU A 1 588 ? 10.394 3.821 5.743 1.00 81.19 588 LEU A CA 1
ATOM 4592 C C . LEU A 1 588 ? 10.271 5.294 6.165 1.00 81.19 588 LEU A C 1
ATOM 4594 O O . LEU A 1 588 ? 9.174 5.758 6.454 1.00 81.19 588 LEU A O 1
ATOM 4598 N N . ASP A 1 589 ? 11.367 6.050 6.144 1.00 81.00 589 ASP A N 1
ATOM 4599 C CA . ASP A 1 589 ? 11.368 7.475 6.494 1.00 81.00 589 ASP A CA 1
ATOM 4600 C C . ASP A 1 589 ? 10.520 8.302 5.499 1.00 81.00 589 ASP A C 1
ATOM 4602 O O . ASP A 1 589 ? 9.989 9.351 5.862 1.00 81.00 589 ASP A O 1
ATOM 4606 N N . ASP A 1 590 ? 10.363 7.839 4.251 1.00 84.25 590 ASP A N 1
ATOM 4607 C CA . ASP A 1 590 ? 9.485 8.462 3.253 1.00 84.25 590 ASP A CA 1
ATOM 4608 C C . ASP A 1 590 ? 8.020 7.991 3.333 1.00 84.25 590 ASP A C 1
ATOM 4610 O O . ASP A 1 590 ? 7.097 8.789 3.172 1.00 84.25 590 ASP A O 1
ATOM 4614 N N . PHE A 1 591 ? 7.786 6.707 3.606 1.00 83.94 591 PHE A N 1
ATOM 4615 C CA . PHE A 1 591 ? 6.442 6.138 3.753 1.00 83.94 591 PHE A CA 1
ATOM 4616 C C . PHE A 1 591 ? 5.742 6.666 5.000 1.00 83.94 591 PHE A C 1
ATOM 4618 O O . PHE A 1 591 ? 4.545 6.954 4.958 1.00 83.94 591 PHE A O 1
ATOM 4625 N N . PHE A 1 592 ? 6.504 6.823 6.080 1.00 86.88 592 PHE A N 1
ATOM 4626 C CA . PHE A 1 592 ? 6.054 7.334 7.363 1.00 86.88 592 PHE A CA 1
ATOM 4627 C C . PHE A 1 592 ? 6.604 8.749 7.601 1.00 86.88 592 PHE A C 1
ATOM 4629 O O . PHE A 1 592 ? 7.190 9.026 8.651 1.00 86.88 592 PHE A O 1
ATOM 4636 N N . ARG A 1 593 ? 6.455 9.647 6.615 1.00 88.00 593 ARG A N 1
ATOM 4637 C CA . ARG A 1 593 ? 6.765 11.078 6.778 1.00 88.00 593 ARG A CA 1
ATOM 4638 C C . ARG A 1 593 ? 5.991 11.665 7.960 1.00 88.00 593 ARG A C 1
ATOM 4640 O O . ARG A 1 593 ? 4.924 11.187 8.333 1.00 88.00 593 ARG A O 1
ATOM 4647 N N . GLU A 1 594 ? 6.550 12.717 8.542 1.00 87.94 594 GLU A N 1
ATOM 4648 C CA . GLU A 1 594 ? 5.878 13.493 9.580 1.00 87.94 594 GLU A CA 1
ATOM 4649 C C . GLU A 1 594 ? 4.552 14.078 9.067 1.00 87.94 594 GLU A C 1
ATOM 4651 O O . GLU A 1 594 ? 4.495 14.641 7.970 1.00 87.94 594 GLU A O 1
ATOM 4656 N N . ILE A 1 595 ? 3.485 13.927 9.857 1.00 91.81 595 ILE A N 1
ATOM 4657 C CA . ILE A 1 595 ? 2.128 14.313 9.464 1.00 91.81 595 ILE A CA 1
ATOM 4658 C C . ILE A 1 595 ? 1.863 15.750 9.913 1.00 91.81 595 ILE A C 1
ATOM 4660 O O . ILE A 1 595 ? 1.712 16.019 11.103 1.00 91.81 595 ILE A O 1
ATOM 4664 N N . ASP A 1 596 ? 1.761 16.682 8.969 1.00 90.62 596 ASP A N 1
ATOM 4665 C CA . ASP A 1 596 ? 1.323 18.053 9.248 1.00 90.62 596 ASP A CA 1
ATOM 4666 C C . ASP A 1 596 ? -0.153 18.240 8.874 1.00 90.62 596 ASP A C 1
ATOM 4668 O O . ASP A 1 596 ? -0.513 18.319 7.695 1.00 90.62 596 ASP A O 1
ATOM 4672 N N . LEU A 1 597 ? -1.005 18.338 9.894 1.00 90.81 597 LEU A N 1
ATOM 4673 C CA . LEU A 1 597 ? -2.443 18.544 9.748 1.00 90.81 597 LEU A CA 1
ATOM 4674 C C . LEU A 1 597 ? -2.797 19.904 9.122 1.00 90.81 597 LEU A C 1
ATOM 4676 O O . LEU A 1 597 ? -3.814 20.007 8.438 1.00 90.81 597 LEU A O 1
ATOM 4680 N N . TYR A 1 598 ? -1.978 20.940 9.322 1.00 90.44 598 TYR A N 1
ATOM 4681 C CA . TYR A 1 598 ? -2.251 22.298 8.830 1.00 90.44 598 TYR A CA 1
ATOM 4682 C C . TYR A 1 598 ? -1.797 22.510 7.378 1.00 90.44 598 TYR A C 1
ATOM 4684 O O . TYR A 1 598 ? -2.130 23.522 6.756 1.00 90.44 598 TYR A O 1
ATOM 4692 N N . SER A 1 599 ? -1.076 21.543 6.810 1.00 90.44 599 SER A N 1
ATOM 4693 C CA . SER A 1 599 ? -0.747 21.514 5.389 1.00 90.44 599 SER A CA 1
ATOM 4694 C C . SER A 1 599 ? -1.987 21.231 4.519 1.00 90.44 599 SER A C 1
ATOM 4696 O O . SER A 1 599 ? -3.001 20.710 4.984 1.00 90.44 599 SER A O 1
ATOM 4698 N N . ASN A 1 600 ? -1.930 21.559 3.221 1.00 91.31 600 ASN A N 1
ATOM 4699 C CA . ASN A 1 600 ? -3.042 21.253 2.305 1.00 91.31 600 ASN A CA 1
ATOM 4700 C C . ASN A 1 600 ? -3.213 19.747 2.053 1.00 91.31 600 ASN A C 1
ATOM 4702 O O . ASN A 1 600 ? -4.342 19.296 1.844 1.00 91.31 600 ASN A O 1
ATOM 4706 N N . ASP A 1 601 ? -2.113 18.991 2.057 1.00 91.94 601 ASP A N 1
ATOM 4707 C CA . ASP A 1 601 ? -2.094 17.561 1.773 1.00 91.94 601 ASP A CA 1
ATOM 4708 C C . ASP A 1 601 ? -1.130 16.841 2.729 1.00 91.94 601 ASP A C 1
ATOM 4710 O O . ASP A 1 601 ? 0.039 17.208 2.844 1.00 91.94 601 ASP A O 1
ATOM 4714 N N . ILE A 1 602 ? -1.601 15.759 3.342 1.00 92.50 602 ILE A N 1
ATOM 4715 C CA . ILE A 1 602 ? -0.812 14.865 4.189 1.00 92.50 602 ILE A CA 1
ATOM 4716 C C . ILE A 1 602 ? -0.134 13.826 3.288 1.00 92.50 602 ILE A C 1
ATOM 4718 O O . ILE A 1 602 ? -0.808 13.103 2.553 1.00 92.50 602 ILE A O 1
ATOM 4722 N N . THR A 1 603 ? 1.200 13.751 3.317 1.00 89.56 603 THR A N 1
ATOM 4723 C CA . THR A 1 603 ? 1.963 12.797 2.492 1.00 89.56 603 THR A CA 1
ATOM 4724 C C . THR A 1 603 ? 2.289 11.538 3.289 1.00 89.56 603 THR A C 1
ATOM 4726 O O . THR A 1 603 ? 3.063 11.610 4.237 1.00 89.56 603 THR A O 1
ATOM 4729 N N . LEU A 1 604 ? 1.734 10.395 2.886 1.00 88.94 604 LEU A N 1
ATOM 4730 C CA . LEU A 1 604 ? 1.928 9.088 3.526 1.00 88.94 604 LEU A CA 1
ATOM 4731 C C . LEU A 1 604 ? 1.953 7.989 2.463 1.00 88.94 604 LEU A C 1
ATOM 4733 O O . LEU A 1 604 ? 1.221 8.076 1.478 1.00 88.94 604 LEU A O 1
ATOM 4737 N N . LEU A 1 605 ? 2.763 6.943 2.656 1.00 84.69 605 LEU A N 1
ATOM 4738 C CA . LEU A 1 605 ? 2.852 5.795 1.735 1.00 84.69 605 LEU A CA 1
ATOM 4739 C C . LEU A 1 605 ? 3.103 6.216 0.269 1.00 84.69 605 LEU A C 1
ATOM 4741 O O . LEU A 1 605 ? 2.504 5.672 -0.658 1.00 84.69 605 LEU A O 1
ATOM 4745 N N . SER A 1 606 ? 3.919 7.259 0.071 1.00 81.69 606 SER A N 1
ATOM 4746 C CA . SER A 1 606 ? 4.185 7.904 -1.230 1.00 81.69 606 SER A CA 1
ATOM 4747 C C . SER A 1 606 ? 2.953 8.490 -1.953 1.00 81.69 606 SER A C 1
ATOM 4749 O O . SER A 1 606 ? 3.041 8.864 -3.125 1.00 81.69 606 SER A O 1
ATOM 4751 N N . ASN A 1 607 ? 1.821 8.626 -1.258 1.00 86.06 607 ASN A N 1
ATOM 4752 C CA . ASN A 1 607 ? 0.584 9.247 -1.728 1.00 86.06 607 ASN A CA 1
ATOM 4753 C C . ASN A 1 607 ? 0.291 10.552 -0.976 1.00 86.06 607 ASN A C 1
ATOM 4755 O O . ASN A 1 607 ? 0.781 10.776 0.130 1.00 86.06 607 ASN A O 1
ATOM 4759 N N . ARG A 1 608 ? -0.538 11.416 -1.573 1.00 89.31 608 ARG A N 1
ATOM 4760 C CA . ARG A 1 608 ? -1.024 12.654 -0.948 1.00 89.31 608 ARG A CA 1
ATOM 4761 C C . ARG A 1 608 ? -2.512 12.543 -0.637 1.00 89.31 608 ARG A C 1
ATOM 4763 O O . ARG A 1 608 ? -3.317 12.296 -1.533 1.00 89.31 608 ARG A O 1
ATOM 4770 N N . PHE A 1 609 ? -2.855 12.724 0.631 1.00 91.88 609 PHE A N 1
ATOM 4771 C CA . PHE A 1 609 ? -4.215 12.704 1.152 1.00 91.88 609 PHE A CA 1
ATOM 4772 C C . PHE A 1 609 ? -4.659 14.129 1.456 1.00 91.88 609 PHE A C 1
ATOM 4774 O O . PHE A 1 609 ? -3.906 14.892 2.056 1.00 91.88 609 PHE A O 1
ATOM 4781 N N . VAL A 1 610 ? -5.883 14.496 1.082 1.00 92.50 610 VAL A N 1
ATOM 4782 C CA . VAL A 1 610 ? -6.380 15.858 1.332 1.00 92.50 610 VAL A CA 1
ATOM 4783 C C . VAL A 1 610 ? -6.515 16.068 2.839 1.00 92.50 610 VAL A C 1
ATOM 4785 O O . VAL A 1 610 ? -7.241 15.319 3.492 1.00 92.50 610 VAL A O 1
ATOM 4788 N N . SER A 1 611 ? -5.862 17.084 3.406 1.00 94.56 611 SER A N 1
ATOM 4789 C CA . SER A 1 611 ? -6.022 17.396 4.833 1.00 94.56 611 SER A CA 1
ATOM 4790 C C . SER A 1 611 ? -7.459 17.859 5.138 1.00 94.56 611 SER A C 1
ATOM 4792 O O . SER A 1 611 ? -8.041 18.603 4.338 1.00 94.56 611 SER A O 1
ATOM 4794 N N . PRO A 1 612 ? -8.049 17.505 6.296 1.00 93.44 612 PRO A N 1
ATOM 4795 C CA . PRO A 1 612 ? -9.314 18.092 6.740 1.00 93.44 612 PRO A CA 1
ATOM 4796 C C . PRO A 1 612 ? -9.238 19.611 6.969 1.00 93.44 612 PRO A C 1
ATOM 4798 O O . PRO A 1 612 ? -10.284 20.249 7.018 1.00 93.44 612 PRO A O 1
ATOM 4801 N N . LEU A 1 613 ? -8.049 20.213 7.059 1.00 93.25 613 LEU A N 1
ATOM 4802 C CA . LEU A 1 613 ? -7.859 21.670 7.134 1.00 93.25 613 LEU A CA 1
ATOM 4803 C C . LEU A 1 613 ? -7.419 22.290 5.799 1.00 93.25 613 LEU A C 1
ATOM 4805 O O . LEU A 1 613 ? -7.095 23.476 5.729 1.00 93.25 613 LEU A O 1
ATOM 4809 N N . SER A 1 614 ? -7.424 21.506 4.718 1.00 93.06 614 SER A N 1
ATOM 4810 C CA . SER A 1 614 ? -7.022 21.959 3.388 1.00 93.06 614 SER A CA 1
ATOM 4811 C C . SER A 1 614 ? -7.863 23.135 2.886 1.00 93.06 614 SER A C 1
ATOM 4813 O O . SER A 1 614 ? -9.042 23.295 3.227 1.00 93.06 614 SER A O 1
ATOM 4815 N N . LYS A 1 615 ? -7.299 23.938 1.974 1.00 91.19 615 LYS A N 1
ATOM 4816 C CA . LYS A 1 615 ? -8.052 24.989 1.267 1.00 91.19 615 LYS A CA 1
ATOM 4817 C C . LYS A 1 615 ? -9.307 24.451 0.570 1.00 91.19 615 LYS A C 1
ATOM 4819 O O . LYS A 1 615 ? -10.353 25.094 0.624 1.00 91.19 615 LYS A O 1
ATOM 4824 N N . ILE A 1 616 ? -9.213 23.248 -0.002 1.00 90.88 616 ILE A N 1
ATOM 4825 C CA . ILE A 1 616 ? -10.326 22.542 -0.658 1.00 90.88 616 ILE A CA 1
ATOM 4826 C C . ILE A 1 616 ? -11.130 21.646 0.300 1.00 90.88 616 ILE A C 1
ATOM 4828 O O . ILE A 1 616 ? -12.069 20.977 -0.130 1.00 90.88 616 ILE A O 1
ATOM 4832 N N . GLY A 1 617 ? -10.786 21.626 1.593 1.00 90.06 617 GLY A N 1
ATOM 4833 C CA . GLY A 1 617 ? -11.425 20.802 2.621 1.00 90.06 617 GLY A CA 1
ATOM 4834 C C . GLY A 1 617 ? -12.955 20.922 2.629 1.00 90.06 617 GLY A C 1
ATOM 4835 O O . GLY A 1 617 ? -13.620 19.895 2.501 1.00 90.06 617 GLY A O 1
ATOM 4836 N N . PRO A 1 618 ? -13.542 22.138 2.634 1.00 90.94 618 PRO A N 1
ATOM 4837 C CA . PRO A 1 618 ? -14.992 22.345 2.533 1.00 90.94 618 PRO A CA 1
ATOM 4838 C C . PRO A 1 618 ? -15.656 21.713 1.311 1.00 90.94 618 PRO A C 1
ATOM 4840 O O . PRO A 1 618 ? -16.844 21.399 1.364 1.00 90.94 618 PRO A O 1
ATOM 4843 N N . ASP A 1 619 ? -14.920 21.530 0.212 1.00 89.69 619 ASP A N 1
ATOM 4844 C CA . ASP A 1 619 ? -15.421 20.898 -1.007 1.00 89.69 619 ASP A CA 1
ATOM 4845 C C . ASP A 1 619 ? -15.160 19.389 -1.076 1.00 89.69 619 ASP A C 1
ATOM 4847 O O . ASP A 1 619 ? -15.841 18.674 -1.816 1.00 89.69 619 ASP A O 1
ATOM 4851 N N . PHE A 1 620 ? -14.241 18.887 -0.261 1.00 91.00 620 PHE A N 1
ATOM 4852 C CA . PHE A 1 620 ? -13.860 17.482 -0.227 1.00 91.00 620 PHE A CA 1
ATOM 4853 C C . PHE A 1 620 ? -14.530 16.713 0.928 1.00 91.00 620 PHE A C 1
ATOM 4855 O O . PHE A 1 620 ? -14.970 15.573 0.750 1.00 91.00 620 PHE A O 1
ATOM 4862 N N . TYR A 1 621 ? -14.685 17.354 2.086 1.00 92.81 621 TYR A N 1
ATOM 4863 C CA . TYR A 1 621 ? -15.251 16.805 3.315 1.00 92.81 621 TYR A CA 1
ATOM 4864 C C . TYR A 1 621 ? -16.670 17.322 3.594 1.00 92.81 621 TYR A C 1
ATOM 4866 O O . TYR A 1 621 ? -17.149 18.317 3.042 1.00 92.81 621 TYR A O 1
ATOM 4874 N N . LYS A 1 622 ? -17.371 16.595 4.460 1.00 92.69 622 LYS A N 1
ATOM 4875 C CA . LYS A 1 622 ? -18.555 17.041 5.190 1.00 92.69 622 LYS A CA 1
ATOM 4876 C C . LYS A 1 622 ? -18.152 17.201 6.646 1.00 92.69 622 LYS A C 1
ATOM 4878 O O . LYS A 1 622 ? -17.641 16.243 7.221 1.00 92.69 622 LYS A O 1
ATOM 4883 N N . TYR A 1 623 ? -18.408 18.374 7.205 1.00 93.19 623 TYR A N 1
ATOM 4884 C CA . TYR A 1 623 ? -18.112 18.700 8.596 1.00 93.19 623 TYR A CA 1
ATOM 4885 C C . TYR A 1 623 ? -19.382 18.736 9.436 1.00 93.19 623 TYR A C 1
ATOM 4887 O O . TYR A 1 623 ? -20.420 19.212 8.962 1.00 93.19 623 TYR A O 1
ATOM 4895 N N . TYR A 1 624 ? -19.266 18.256 10.671 1.00 89.25 624 TYR A N 1
ATOM 4896 C CA . TYR A 1 624 ? -20.320 18.238 11.678 1.00 89.25 624 TYR A CA 1
ATOM 4897 C C . TYR A 1 624 ? -19.740 18.715 13.008 1.00 89.25 624 TYR A C 1
ATOM 4899 O O . TYR A 1 624 ? -18.662 18.271 13.398 1.00 89.25 624 TYR A O 1
ATOM 4907 N N . LEU A 1 625 ? -20.449 19.615 13.684 1.00 86.44 625 LEU A N 1
ATOM 4908 C CA . LEU A 1 625 ? -20.129 20.021 15.047 1.00 86.44 625 LEU A CA 1
ATOM 4909 C C . LEU A 1 625 ? -20.951 19.141 15.995 1.00 86.44 625 LEU A C 1
ATOM 4911 O O . LEU A 1 625 ? -22.165 19.038 15.810 1.00 86.44 625 LEU A O 1
ATOM 4915 N N . SER A 1 626 ? -20.297 18.500 16.953 1.00 80.31 626 SER A N 1
ATOM 4916 C CA . SER A 1 626 ? -20.954 17.772 18.042 1.00 80.31 626 SER A CA 1
ATOM 4917 C C . SER A 1 626 ? -20.990 18.636 19.307 1.00 80.31 626 SER A C 1
ATOM 4919 O O . SER A 1 626 ? -20.370 19.703 19.345 1.00 80.31 626 SER A O 1
ATOM 4921 N N . ASP A 1 627 ? -21.696 18.168 20.340 1.00 72.81 627 ASP A N 1
ATOM 4922 C CA . ASP A 1 627 ? -21.731 18.838 21.642 1.00 72.81 627 ASP A CA 1
ATOM 4923 C C . ASP A 1 627 ? -20.336 18.972 22.269 1.00 72.81 627 ASP A C 1
ATOM 4925 O O . ASP A 1 627 ? -19.386 18.251 21.946 1.00 72.81 627 ASP A O 1
ATOM 4929 N N . THR A 1 628 ? -20.210 19.959 23.150 1.00 78.00 628 THR A N 1
ATOM 4930 C CA . THR A 1 628 ? -18.951 20.336 23.790 1.00 78.00 628 THR A CA 1
ATOM 4931 C C . THR A 1 628 ? -18.536 19.315 24.836 1.00 78.00 628 THR A C 1
ATOM 4933 O O . THR A 1 628 ? -19.345 18.935 25.680 1.00 78.00 628 THR A O 1
ATOM 4936 N N . ILE A 1 629 ? -17.261 18.937 24.838 1.00 78.44 629 ILE A N 1
ATOM 4937 C CA . ILE A 1 629 ? -16.666 18.061 25.852 1.00 78.44 629 ILE A CA 1
ATOM 4938 C C . ILE A 1 629 ? -15.745 18.866 26.767 1.00 78.44 629 ILE A C 1
ATOM 4940 O O . ILE A 1 629 ? -15.111 19.824 26.325 1.00 78.44 629 ILE A O 1
ATOM 4944 N N . VAL A 1 630 ? -15.642 18.479 28.037 1.00 75.94 630 VAL A N 1
ATOM 4945 C CA . VAL A 1 630 ? -14.684 19.083 28.975 1.00 75.94 630 VAL A CA 1
ATOM 4946 C C . VAL A 1 630 ? -13.440 18.204 29.030 1.00 75.94 630 VAL A C 1
ATOM 4948 O O . VAL A 1 630 ? -13.526 17.039 29.404 1.00 75.94 630 VAL A O 1
ATOM 4951 N N . VAL A 1 631 ? -12.281 18.757 28.667 1.00 70.12 631 VAL A N 1
ATOM 4952 C CA . VAL A 1 631 ? -10.986 18.058 28.707 1.00 70.12 631 VAL A CA 1
ATOM 4953 C C . VAL A 1 631 ? -10.015 18.904 29.525 1.00 70.12 631 VAL A C 1
ATOM 4955 O O . VAL A 1 631 ? -9.727 20.035 29.150 1.00 70.12 631 VAL A O 1
ATOM 4958 N N . ASN A 1 632 ? -9.510 18.370 30.643 1.00 61.56 632 ASN A N 1
ATOM 4959 C CA . ASN A 1 632 ? -8.607 19.071 31.573 1.00 61.56 632 ASN A CA 1
ATOM 4960 C C . ASN A 1 632 ? -9.107 20.477 31.979 1.00 61.56 632 ASN A C 1
ATOM 4962 O O . ASN A 1 632 ? -8.351 21.439 31.907 1.00 61.56 632 ASN A O 1
ATOM 4966 N N . ASN A 1 633 ? -10.376 20.593 32.395 1.00 68.94 633 ASN A N 1
ATOM 4967 C CA . ASN A 1 633 ? -11.070 21.850 32.736 1.00 68.94 633 ASN A CA 1
ATOM 4968 C C . ASN A 1 633 ? -11.339 22.840 31.581 1.00 68.94 633 ASN A C 1
ATOM 4970 O O . ASN A 1 633 ? -12.000 23.849 31.820 1.00 68.94 633 ASN A O 1
ATOM 4974 N N . ASP A 1 634 ? -10.944 22.544 30.339 1.00 72.44 634 ASP A N 1
ATOM 4975 C CA . ASP A 1 634 ? -11.268 23.376 29.175 1.00 72.44 634 ASP A CA 1
ATOM 4976 C C . ASP A 1 634 ? -12.504 22.847 28.432 1.00 72.44 634 ASP A C 1
ATOM 4978 O O . ASP A 1 634 ? -12.575 21.670 28.064 1.00 72.44 634 ASP A O 1
ATOM 4982 N N . SER A 1 635 ? -13.465 23.731 28.142 1.00 83.12 635 SER A N 1
ATOM 4983 C CA . SER A 1 635 ? -14.592 23.412 27.254 1.00 83.12 635 SER A CA 1
ATOM 4984 C C . SER A 1 635 ? -14.120 23.365 25.801 1.00 83.12 635 SER A C 1
ATOM 4986 O O . SER A 1 635 ? -13.698 24.376 25.235 1.00 83.12 635 SER A O 1
ATOM 4988 N N . CYS A 1 636 ? -14.202 22.189 25.187 1.00 85.31 636 CYS A N 1
ATOM 4989 C CA . CYS A 1 636 ? -13.734 21.923 23.834 1.00 85.31 636 CYS A CA 1
ATOM 4990 C C . CYS A 1 636 ? -14.895 21.575 22.895 1.00 85.31 636 CYS A C 1
ATOM 4992 O O . CYS A 1 636 ? -15.755 20.757 23.215 1.00 85.31 636 CYS A O 1
ATOM 4994 N N . ALA A 1 637 ? -14.891 22.156 21.698 1.00 87.88 637 ALA A N 1
ATOM 4995 C CA . ALA A 1 637 ? -15.758 21.752 20.601 1.00 87.88 637 ALA A CA 1
ATOM 4996 C C . ALA A 1 637 ? -15.197 20.503 19.913 1.00 87.88 637 ALA A C 1
ATOM 4998 O O . ALA A 1 637 ? -13.996 20.430 19.630 1.00 87.88 637 ALA A O 1
ATOM 4999 N N . VAL A 1 638 ? -16.077 19.551 19.592 1.00 87.50 638 VAL A N 1
ATOM 5000 C CA . VAL A 1 638 ? -15.731 18.364 18.803 1.00 87.50 638 VAL A CA 1
ATOM 5001 C C . VAL A 1 638 ? -16.226 18.551 17.378 1.00 87.50 638 VAL A C 1
ATOM 5003 O O . VAL A 1 638 ? -17.423 18.656 17.112 1.00 87.50 638 VAL A O 1
ATOM 5006 N N . LEU A 1 639 ? -15.291 18.571 16.440 1.00 90.44 639 LEU A N 1
ATOM 5007 C CA . LEU A 1 639 ? -15.555 18.731 15.021 1.00 90.44 639 LEU A CA 1
ATOM 5008 C C . LEU A 1 639 ? -15.260 17.416 14.299 1.00 90.44 639 LEU A C 1
ATOM 5010 O O . LEU A 1 639 ? -14.112 16.994 14.205 1.00 90.44 639 LEU A O 1
ATOM 5014 N N . SER A 1 640 ? -16.291 16.793 13.738 1.00 91.69 640 SER A N 1
ATOM 5015 C CA . SER A 1 640 ? -16.170 15.561 12.956 1.00 91.69 640 SER A CA 1
ATOM 5016 C C . SER A 1 640 ? -16.117 15.856 11.460 1.00 91.69 640 SER A C 1
ATOM 5018 O O . SER A 1 640 ? -16.818 16.745 10.970 1.00 91.69 640 SER A O 1
ATOM 5020 N N . PHE A 1 641 ? -15.335 15.083 10.709 1.00 92.56 641 PHE A N 1
ATOM 5021 C CA . PHE A 1 641 ? -15.201 15.232 9.261 1.00 92.56 641 PHE A CA 1
ATOM 5022 C C . PHE A 1 641 ? -15.215 13.882 8.534 1.00 92.56 641 PHE A C 1
ATOM 5024 O O . PHE A 1 641 ? -14.673 12.883 9.003 1.00 92.56 641 PHE A O 1
ATOM 5031 N N . VAL A 1 642 ? -15.867 13.848 7.367 1.00 91.50 642 VAL A N 1
ATOM 5032 C CA . VAL A 1 642 ? -16.018 12.642 6.531 1.00 91.50 642 VAL A CA 1
ATOM 5033 C C . VAL A 1 642 ? -15.897 13.020 5.054 1.00 91.50 642 VAL A C 1
ATOM 5035 O O . VAL A 1 642 ? -16.553 13.980 4.641 1.00 91.50 642 VAL A O 1
ATOM 5038 N N . PRO A 1 643 ? -15.136 12.296 4.208 1.00 91.06 643 PRO A N 1
ATOM 5039 C CA . PRO A 1 643 ? -15.062 12.600 2.785 1.00 91.06 643 PRO A CA 1
ATOM 5040 C C . PRO A 1 643 ? -16.446 12.494 2.144 1.00 91.06 643 PRO A C 1
ATOM 5042 O O . PRO A 1 643 ? -17.209 11.561 2.417 1.00 91.06 643 PRO A O 1
ATOM 5045 N N . ARG A 1 644 ? -16.780 13.404 1.225 1.00 88.94 644 ARG A N 1
ATOM 5046 C CA . ARG A 1 644 ? -18.052 13.339 0.482 1.00 88.94 644 ARG A CA 1
ATOM 5047 C C . ARG A 1 644 ? -18.203 12.022 -0.277 1.00 88.94 644 ARG A C 1
ATOM 5049 O O . ARG A 1 644 ? -19.312 11.489 -0.362 1.00 88.94 644 ARG A O 1
ATOM 5056 N N . ASN A 1 645 ? -17.092 11.493 -0.788 1.00 87.50 645 ASN A N 1
ATOM 5057 C CA . ASN A 1 645 ? -16.994 10.171 -1.383 1.00 87.50 645 ASN A CA 1
ATOM 5058 C C . ASN A 1 645 ? -15.980 9.328 -0.603 1.00 87.50 645 ASN A C 1
ATOM 5060 O O . ASN A 1 645 ? -14.783 9.539 -0.687 1.00 87.50 645 ASN A O 1
ATOM 5064 N N . ASN A 1 646 ? -16.453 8.309 0.102 1.00 85.94 646 ASN A N 1
ATOM 5065 C CA . ASN A 1 646 ? -15.620 7.425 0.921 1.00 85.94 646 ASN A CA 1
ATOM 5066 C C . ASN A 1 646 ? -14.628 6.521 0.154 1.00 85.94 646 ASN A C 1
ATOM 5068 O O . ASN A 1 646 ? -13.966 5.706 0.793 1.00 85.94 646 ASN A O 1
ATOM 5072 N N . ALA A 1 647 ? -14.560 6.618 -1.180 1.00 86.31 647 ALA A N 1
ATOM 5073 C CA . ALA A 1 647 ? -13.534 5.966 -1.998 1.00 86.31 647 ALA A CA 1
ATOM 5074 C C . ALA A 1 647 ? -12.339 6.869 -2.349 1.00 86.31 647 ALA A C 1
ATOM 5076 O O . ALA A 1 647 ? -11.344 6.361 -2.865 1.00 86.31 647 ALA A O 1
ATOM 5077 N N . THR A 1 648 ? -12.412 8.176 -2.078 1.00 87.81 648 THR A N 1
ATOM 5078 C CA . THR A 1 648 ? -11.307 9.110 -2.342 1.00 87.81 648 THR A CA 1
ATOM 5079 C C . THR A 1 648 ? -10.228 9.038 -1.257 1.00 87.81 648 THR A C 1
ATOM 5081 O O . THR A 1 648 ? -10.413 8.410 -0.214 1.00 87.81 648 THR A O 1
ATOM 5084 N N . PHE A 1 649 ? -9.082 9.674 -1.518 1.00 88.88 649 PHE A N 1
ATOM 5085 C CA . PHE A 1 649 ? -7.908 9.683 -0.640 1.00 88.88 649 PHE A CA 1
ATOM 5086 C C . PHE A 1 649 ? -8.107 10.728 0.462 1.00 88.88 649 PHE A C 1
ATOM 5088 O O . PHE A 1 649 ? -7.604 11.850 0.391 1.00 88.88 649 PHE A O 1
ATOM 5095 N N . GLY A 1 650 ? -8.925 10.366 1.447 1.00 89.62 650 GLY A N 1
ATOM 5096 C CA . GLY A 1 650 ? -9.342 11.240 2.532 1.00 89.62 650 GLY A CA 1
ATOM 5097 C C . GLY A 1 650 ? -9.629 10.496 3.821 1.00 89.62 650 GLY A C 1
ATOM 5098 O O . GLY A 1 650 ? -9.903 9.296 3.808 1.00 89.62 650 GLY A O 1
ATOM 5099 N N . PHE A 1 651 ? -9.621 11.236 4.922 1.00 92.19 651 PHE A N 1
ATOM 5100 C CA . PHE A 1 651 ? -9.746 10.684 6.265 1.00 92.19 651 PHE A CA 1
ATOM 5101 C C . PHE A 1 651 ? -11.148 10.864 6.846 1.00 92.19 651 PHE A C 1
ATOM 5103 O O . PHE A 1 651 ? -11.843 11.836 6.572 1.00 92.19 651 PHE A O 1
ATOM 5110 N N . VAL A 1 652 ? -11.567 9.928 7.681 1.00 91.00 652 VAL A N 1
ATOM 5111 C CA . VAL A 1 652 ? -12.724 10.064 8.563 1.00 91.00 652 VAL A CA 1
ATOM 5112 C C . VAL A 1 652 ? -12.188 10.282 9.965 1.00 91.00 652 VAL A C 1
ATOM 5114 O O . VAL A 1 652 ? -11.350 9.507 10.407 1.00 91.00 652 VAL A O 1
ATOM 5117 N N . GLY A 1 653 ? -12.637 11.313 10.667 1.00 90.69 653 GLY A N 1
ATOM 5118 C CA . GLY A 1 653 ? -12.085 11.589 11.988 1.00 90.69 653 GLY A CA 1
ATOM 5119 C C . GLY A 1 653 ? -12.773 12.711 12.738 1.00 90.69 653 GLY A C 1
ATOM 5120 O O . GLY A 1 653 ? -13.802 13.239 12.306 1.00 90.69 653 GLY A O 1
ATOM 5121 N N . ARG A 1 654 ? -12.175 13.060 13.876 1.00 90.75 654 ARG A N 1
ATOM 5122 C CA . ARG A 1 654 ? -12.614 14.126 14.776 1.00 90.75 654 ARG A CA 1
ATOM 5123 C C . ARG A 1 654 ? -11.437 14.974 15.252 1.00 90.75 654 ARG A C 1
ATOM 5125 O O . ARG A 1 654 ? -10.332 14.470 15.440 1.00 90.75 654 ARG A O 1
ATOM 5132 N N . LEU A 1 655 ? -11.708 16.259 15.437 1.00 91.00 655 LEU A N 1
ATOM 5133 C CA . LEU A 1 655 ? -10.808 17.279 15.965 1.00 91.00 655 LEU A CA 1
ATOM 5134 C C . LEU A 1 655 ? -11.408 17.839 17.250 1.00 91.00 655 LEU A C 1
ATOM 5136 O O . LEU A 1 655 ? -12.602 18.140 17.282 1.00 91.00 655 LEU A O 1
ATOM 5140 N N . THR A 1 656 ? -10.576 18.032 18.266 1.00 90.38 656 THR A N 1
ATOM 5141 C CA . THR A 1 656 ? -10.966 18.679 19.522 1.00 90.38 656 THR A CA 1
ATOM 5142 C C . THR A 1 656 ? -10.293 20.044 19.612 1.00 90.38 656 THR A C 1
ATOM 5144 O O . THR A 1 656 ? -9.064 20.133 19.554 1.00 90.38 656 THR A O 1
ATOM 5147 N N . VAL A 1 657 ? -11.092 21.106 19.744 1.00 90.50 657 VAL A N 1
ATOM 5148 C CA . VAL A 1 657 ? -10.624 22.503 19.742 1.00 90.50 657 VAL A CA 1
ATOM 5149 C C . VAL A 1 657 ? -11.204 23.250 20.948 1.00 90.50 657 VAL A C 1
ATOM 5151 O O . VAL A 1 657 ? -12.427 23.262 21.096 1.00 90.50 657 VAL A O 1
ATOM 5154 N N . PRO A 1 658 ? -10.391 23.887 21.808 1.00 87.62 658 PRO A N 1
ATOM 5155 C CA . PRO A 1 658 ? -10.893 24.694 22.923 1.00 87.62 658 PRO A CA 1
ATOM 5156 C C . PRO A 1 658 ? -11.742 25.885 22.443 1.00 87.62 658 PRO A C 1
ATOM 5158 O O . PRO A 1 658 ? -11.340 26.619 21.544 1.00 87.62 658 PRO A O 1
ATOM 5161 N N . LEU A 1 659 ? -12.922 26.096 23.036 1.00 80.50 659 LEU A N 1
ATOM 5162 C CA . LEU A 1 659 ? -13.903 27.089 22.565 1.00 80.50 659 LEU A CA 1
ATOM 5163 C C . LEU A 1 659 ? -13.509 28.548 22.820 1.00 80.50 659 LEU A C 1
ATOM 5165 O O . LEU A 1 659 ? -13.868 29.428 22.039 1.00 80.50 659 LEU A O 1
ATOM 5169 N N . HIS A 1 660 ? -12.813 28.806 23.925 1.00 77.62 660 HIS A N 1
ATOM 5170 C CA . HIS A 1 660 ? -12.449 30.156 24.365 1.00 77.62 660 HIS A CA 1
ATOM 5171 C C . HIS A 1 660 ? -11.029 30.556 23.955 1.00 77.62 660 HIS A C 1
ATOM 5173 O O . HIS A 1 660 ? -10.513 31.571 24.417 1.00 77.62 660 HIS A O 1
ATOM 5179 N N . ASP A 1 661 ? -10.388 29.763 23.100 1.00 77.44 661 ASP A N 1
ATOM 5180 C CA . ASP A 1 661 ? -9.042 30.048 22.635 1.00 77.44 661 ASP A CA 1
ATOM 5181 C C . ASP A 1 661 ? -9.061 30.938 21.376 1.00 77.44 661 ASP A C 1
ATOM 5183 O O . ASP A 1 661 ? -9.589 30.518 20.341 1.00 77.44 661 ASP A O 1
ATOM 5187 N N . PRO A 1 662 ? -8.452 32.140 21.409 1.00 77.19 662 PRO A N 1
ATOM 5188 C CA . PRO A 1 662 ? -8.368 33.007 20.235 1.00 77.19 662 PRO A CA 1
ATOM 5189 C C . PRO A 1 662 ? -7.522 32.402 19.105 1.00 77.19 662 PRO A C 1
ATOM 5191 O O . PRO A 1 662 ? -7.764 32.722 17.941 1.00 77.19 662 PRO A O 1
ATOM 5194 N N . THR A 1 663 ? -6.564 31.515 19.411 1.00 81.44 663 THR A N 1
ATOM 5195 C CA . THR A 1 663 ? -5.732 30.861 18.384 1.00 81.44 663 THR A CA 1
ATOM 5196 C C . THR A 1 663 ? -6.412 29.664 17.718 1.00 81.44 663 THR A C 1
ATOM 5198 O O . THR A 1 663 ? -5.968 29.226 16.658 1.00 81.44 663 THR A O 1
ATOM 5201 N N . MET A 1 664 ? -7.514 29.170 18.296 1.00 85.06 664 MET A N 1
ATOM 5202 C CA . MET A 1 664 ? -8.252 27.977 17.872 1.00 85.06 664 MET A CA 1
ATOM 5203 C C . MET A 1 664 ? -7.338 26.775 17.589 1.00 85.06 664 MET A C 1
ATOM 5205 O O . MET A 1 664 ? -7.487 26.098 16.566 1.00 85.06 664 MET A O 1
ATOM 5209 N N . PHE A 1 665 ? -6.367 26.516 18.473 1.00 88.06 665 PHE A N 1
ATOM 5210 C CA . PHE A 1 665 ? -5.442 25.403 18.271 1.00 88.06 665 PHE A CA 1
ATOM 5211 C C . PHE A 1 665 ? -6.154 24.052 18.425 1.00 88.06 665 PHE A C 1
ATOM 5213 O O . PHE A 1 665 ? -7.070 23.871 19.229 1.00 88.06 665 PHE A O 1
ATOM 5220 N N . ILE A 1 666 ? -5.716 23.073 17.642 1.00 90.19 666 ILE A N 1
ATOM 5221 C CA . ILE A 1 666 ? -6.217 21.701 17.736 1.00 90.19 666 ILE A CA 1
ATOM 5222 C C . ILE A 1 666 ? -5.486 21.017 18.875 1.00 90.19 666 ILE A C 1
ATOM 5224 O O . ILE A 1 666 ? -4.276 20.864 18.788 1.00 90.19 666 ILE A O 1
ATOM 5228 N N . ARG A 1 667 ? -6.213 20.593 19.911 1.00 88.81 667 ARG A N 1
ATOM 5229 C CA . ARG A 1 667 ? -5.648 19.888 21.071 1.00 88.81 667 ARG A CA 1
ATOM 5230 C C . ARG A 1 667 ? -5.376 18.420 20.768 1.00 88.81 667 ARG A C 1
ATOM 5232 O O . ARG A 1 667 ? -4.352 17.875 21.162 1.00 88.81 667 ARG A O 1
ATOM 5239 N N . HIS A 1 668 ? -6.312 17.789 20.069 1.00 90.81 668 HIS A N 1
ATOM 5240 C CA . HIS A 1 668 ? -6.240 16.380 19.711 1.00 90.81 668 HIS A CA 1
ATOM 5241 C C . HIS A 1 668 ? -6.920 16.141 18.365 1.00 90.81 668 HIS A C 1
ATOM 5243 O O . HIS A 1 668 ? -7.972 16.724 18.076 1.00 90.81 668 HIS A O 1
ATOM 5249 N N . VAL A 1 669 ? -6.341 15.258 17.560 1.00 91.62 669 VAL A N 1
ATOM 5250 C CA . VAL A 1 669 ? -6.936 14.750 16.325 1.00 91.62 669 VAL A CA 1
ATOM 5251 C C . VAL A 1 669 ? -6.852 13.236 16.320 1.00 91.62 669 VAL A C 1
ATOM 5253 O O . VAL A 1 669 ? -5.789 12.681 16.562 1.00 91.62 669 VAL A O 1
ATOM 5256 N N . SER A 1 670 ? -7.969 12.596 15.984 1.00 90.25 670 SER A N 1
ATOM 5257 C CA . SER A 1 670 ? -8.034 11.159 15.738 1.00 90.25 670 SER A CA 1
ATOM 5258 C C . SER A 1 670 ? -8.698 10.928 14.394 1.00 90.25 670 SER A C 1
ATOM 5260 O O . SER A 1 670 ? -9.827 11.386 14.170 1.00 90.25 670 SER A O 1
ATOM 5262 N N . MET A 1 671 ? -7.998 10.281 13.468 1.00 92.62 671 MET A N 1
ATOM 5263 C CA . MET A 1 671 ? -8.500 10.085 12.114 1.00 92.62 671 MET A CA 1
ATOM 5264 C C . MET A 1 671 ? -8.030 8.784 11.481 1.00 92.62 671 MET A C 1
ATOM 5266 O O . MET A 1 671 ? -6.896 8.351 11.644 1.00 92.62 671 MET A O 1
ATOM 5270 N N . THR A 1 672 ? -8.913 8.188 10.689 1.00 91.25 672 THR A N 1
ATOM 5271 C CA . THR A 1 672 ? -8.703 6.906 10.029 1.00 91.25 672 THR A CA 1
ATOM 5272 C C . THR A 1 672 ? -9.014 6.978 8.539 1.00 91.25 672 THR A C 1
ATOM 5274 O O . THR A 1 672 ? -9.769 7.834 8.067 1.00 91.25 672 THR A O 1
ATOM 5277 N N . LEU A 1 673 ? -8.434 6.074 7.758 1.00 87.19 673 LEU A N 1
ATOM 5278 C CA . LEU A 1 673 ? -8.793 5.900 6.358 1.00 87.19 673 LEU A CA 1
ATOM 5279 C C . LEU A 1 673 ? -10.093 5.087 6.236 1.00 87.19 673 LEU A C 1
ATOM 5281 O O . LEU A 1 673 ? -10.248 4.028 6.835 1.00 87.19 673 LEU A O 1
ATOM 5285 N N . SER A 1 674 ? -11.021 5.540 5.390 1.00 82.75 674 SER A N 1
ATOM 5286 C CA . SER A 1 674 ? -12.225 4.760 5.064 1.00 82.75 674 SER A CA 1
ATOM 5287 C C . SER A 1 674 ? -11.851 3.379 4.485 1.00 82.75 674 SER A C 1
ATOM 5289 O O . SER A 1 674 ? -11.091 3.336 3.517 1.00 82.75 674 SER A O 1
ATOM 5291 N N . PRO A 1 675 ? -12.472 2.261 4.919 1.00 76.00 675 PRO A N 1
ATOM 5292 C CA . PRO A 1 675 ? -12.229 0.930 4.333 1.00 76.00 675 PRO A CA 1
ATOM 5293 C C . PRO A 1 675 ? -12.522 0.851 2.822 1.00 76.00 675 PRO A C 1
ATOM 5295 O O . PRO A 1 675 ? -12.029 -0.010 2.087 1.00 76.00 675 PRO A O 1
ATOM 5298 N N . LYS A 1 676 ? -13.356 1.776 2.328 1.00 82.62 676 LYS A N 1
ATOM 5299 C CA . LYS A 1 676 ? -13.729 1.887 0.911 1.00 82.62 676 LYS A CA 1
ATOM 5300 C C . LYS A 1 676 ? -12.761 2.745 0.100 1.00 82.62 676 LYS A C 1
ATOM 5302 O O . LYS A 1 676 ? -12.926 2.789 -1.119 1.00 82.62 676 LYS A O 1
ATOM 5307 N N . ALA A 1 677 ? -11.781 3.393 0.733 1.00 85.12 677 ALA A N 1
ATOM 5308 C CA . ALA A 1 677 ? -10.783 4.205 0.052 1.00 85.12 677 ALA A CA 1
ATOM 5309 C C . ALA A 1 677 ? -10.034 3.372 -0.995 1.00 85.12 677 ALA A C 1
ATOM 5311 O O . ALA A 1 677 ? -9.711 2.194 -0.785 1.00 85.12 677 ALA A O 1
ATOM 5312 N N . ASN A 1 678 ? -9.774 3.976 -2.151 1.00 85.06 678 ASN A N 1
ATOM 5313 C CA . ASN A 1 678 ? -9.027 3.359 -3.239 1.00 85.06 678 ASN A CA 1
ATOM 5314 C C . ASN A 1 678 ? -7.512 3.438 -2.979 1.00 85.06 678 ASN A C 1
ATOM 5316 O O . ASN A 1 678 ? -6.764 3.921 -3.817 1.00 85.06 678 ASN A O 1
ATOM 5320 N N . VAL A 1 679 ? -7.061 2.983 -1.810 1.00 85.00 679 VAL A N 1
ATOM 5321 C CA . VAL A 1 679 ? -5.639 2.848 -1.461 1.00 85.00 679 VAL A CA 1
ATOM 5322 C C . VAL A 1 679 ? -5.298 1.364 -1.474 1.00 85.00 679 VAL A C 1
ATOM 5324 O O . VAL A 1 679 ? -6.057 0.532 -0.964 1.00 85.00 679 VAL A O 1
ATOM 5327 N N . ASN A 1 680 ? -4.202 1.012 -2.130 1.00 84.12 680 ASN A N 1
ATOM 5328 C CA . ASN A 1 680 ? -3.794 -0.367 -2.294 1.00 84.12 680 ASN A CA 1
ATOM 5329 C C . ASN A 1 680 ? -3.129 -0.884 -1.040 1.00 84.12 680 ASN A C 1
ATOM 5331 O O . ASN A 1 680 ? -2.376 -0.189 -0.372 1.00 84.12 680 ASN A O 1
ATOM 5335 N N . PHE A 1 681 ? -3.380 -2.160 -0.775 1.00 82.31 681 PHE A N 1
ATOM 5336 C CA . PHE A 1 681 ? -2.712 -2.917 0.276 1.00 82.31 681 PHE A CA 1
ATOM 5337 C C . PHE A 1 681 ? -2.893 -2.365 1.693 1.00 82.31 681 PHE A C 1
ATOM 5339 O O . PHE A 1 681 ? -2.247 -2.880 2.590 1.00 82.31 681 PHE A O 1
ATOM 5346 N N . ILE A 1 682 ? -3.779 -1.388 1.912 1.00 84.56 682 ILE A N 1
ATOM 5347 C CA . ILE A 1 682 ? -4.128 -0.852 3.230 1.00 84.56 682 ILE A CA 1
ATOM 5348 C C . ILE A 1 682 ? -5.497 -1.383 3.634 1.00 84.56 682 ILE A C 1
ATOM 5350 O O . ILE A 1 682 ? -6.484 -1.181 2.922 1.00 84.56 682 ILE A O 1
ATOM 5354 N N . LYS A 1 683 ? -5.538 -2.072 4.773 1.00 81.44 683 LYS A N 1
ATOM 5355 C CA . LYS A 1 683 ? -6.764 -2.549 5.417 1.00 81.44 683 LYS A CA 1
ATOM 5356 C C . LYS A 1 683 ? -7.311 -1.500 6.373 1.00 81.44 683 LYS A C 1
ATOM 5358 O O . LYS A 1 683 ? -8.487 -1.153 6.299 1.00 81.44 683 LYS A O 1
ATOM 5363 N N . SER A 1 684 ? -6.438 -0.980 7.226 1.00 83.69 684 SER A N 1
ATOM 5364 C CA . SER A 1 684 ? -6.729 0.093 8.167 1.00 83.69 684 SER A CA 1
ATOM 5365 C C . SER A 1 684 ? -5.515 1.015 8.267 1.00 83.69 684 SER A C 1
ATOM 5367 O O . SER A 1 684 ? -4.369 0.600 8.089 1.00 83.69 684 SER A O 1
ATOM 5369 N N . LEU A 1 685 ? -5.781 2.297 8.481 1.00 89.25 685 LEU A N 1
ATOM 5370 C CA . LEU A 1 685 ? -4.770 3.303 8.773 1.00 89.25 685 LEU A CA 1
ATOM 5371 C C . LEU A 1 685 ? -5.381 4.245 9.793 1.00 89.25 685 LEU A C 1
ATOM 5373 O O . LEU A 1 685 ? -6.496 4.719 9.579 1.00 89.25 685 LEU A O 1
ATOM 5377 N N . HIS A 1 686 ? -4.666 4.493 10.877 1.00 90.25 686 HIS A N 1
ATOM 5378 C CA . HIS A 1 686 ? -5.108 5.299 12.003 1.00 90.25 686 HIS A CA 1
ATOM 5379 C C . HIS A 1 686 ? -4.017 6.289 12.392 1.00 90.25 686 HIS A C 1
ATOM 5381 O O . HIS A 1 686 ? -2.844 5.924 12.440 1.00 90.25 686 HIS A O 1
ATOM 5387 N N . ILE A 1 687 ? -4.412 7.533 12.625 1.00 91.44 687 ILE A N 1
ATOM 5388 C CA . ILE A 1 687 ? -3.544 8.634 13.028 1.00 91.44 687 ILE A CA 1
ATOM 5389 C C . ILE A 1 687 ? -4.146 9.256 14.284 1.00 91.44 687 ILE A C 1
ATOM 5391 O O . ILE A 1 687 ? -5.277 9.744 14.236 1.00 91.44 687 ILE A O 1
ATOM 5395 N N . ASP A 1 688 ? -3.366 9.298 15.358 1.00 90.31 688 ASP A N 1
ATOM 5396 C CA . ASP A 1 688 ? -3.642 10.095 16.553 1.00 90.31 688 ASP A CA 1
ATOM 5397 C C . ASP A 1 688 ? -2.518 11.107 16.759 1.00 90.31 688 ASP A C 1
ATOM 5399 O O . ASP A 1 688 ? -1.339 10.747 16.748 1.00 90.31 688 ASP A O 1
ATOM 5403 N N . GLN A 1 689 ? -2.870 12.377 16.949 1.00 92.88 689 GLN A N 1
ATOM 5404 C CA . GLN A 1 689 ? -1.899 13.415 17.292 1.00 92.88 689 GLN A CA 1
ATOM 5405 C C . GLN A 1 689 ? -2.407 14.271 18.444 1.00 92.88 689 GLN A C 1
ATOM 5407 O O . GLN A 1 689 ? -3.574 14.678 18.467 1.00 92.88 689 GLN A O 1
ATOM 5412 N N . SER A 1 690 ? -1.486 14.610 19.340 1.00 91.06 690 SER A N 1
ATOM 5413 C CA . SER A 1 690 ? -1.727 15.499 20.472 1.00 91.06 690 SER A CA 1
ATOM 5414 C C . SER A 1 690 ? -0.882 16.758 20.355 1.00 91.06 690 SER A C 1
ATOM 5416 O O . SER A 1 690 ? 0.271 16.728 19.909 1.00 91.06 690 SER A O 1
ATOM 5418 N N . PHE A 1 691 ? -1.468 17.870 20.782 1.00 91.56 691 PHE A N 1
ATOM 5419 C CA . PHE A 1 691 ? -0.808 19.162 20.829 1.00 91.56 691 PHE A CA 1
ATOM 5420 C C . PHE A 1 691 ? -1.045 19.831 22.177 1.00 91.56 691 PHE A C 1
ATOM 5422 O O . PHE A 1 691 ? -2.111 19.714 22.785 1.00 91.56 691 PHE A O 1
ATOM 5429 N N . GLU A 1 692 ? -0.058 20.610 22.587 1.00 90.25 692 GLU A N 1
ATOM 5430 C CA . GLU A 1 692 ? -0.116 21.504 23.732 1.00 90.25 692 GLU A CA 1
ATOM 5431 C C . GLU A 1 692 ? 0.049 22.952 23.277 1.00 90.25 692 GLU A C 1
ATOM 5433 O O . GLU A 1 692 ? 0.506 23.235 22.166 1.00 90.25 692 GLU A O 1
ATOM 5438 N N . ARG A 1 693 ? -0.349 23.883 24.141 1.00 88.25 693 ARG A N 1
ATOM 5439 C CA . ARG A 1 693 ? -0.261 25.320 23.888 1.00 88.25 693 ARG A CA 1
ATOM 5440 C C . ARG A 1 693 ? 0.601 25.961 24.966 1.00 88.25 693 ARG A C 1
ATOM 5442 O O . ARG A 1 693 ? 0.384 25.702 26.146 1.00 88.25 693 ARG A O 1
ATOM 5449 N N . LEU A 1 694 ? 1.533 26.812 24.554 1.00 89.56 694 LEU A N 1
ATOM 5450 C CA . LEU A 1 694 ? 2.286 27.686 25.452 1.00 89.56 694 LEU A CA 1
ATOM 5451 C C . LEU A 1 694 ? 1.462 28.920 25.848 1.00 89.56 694 LEU A C 1
ATOM 5453 O O . LEU A 1 694 ? 0.469 29.259 25.201 1.00 89.56 694 LEU A O 1
ATOM 5457 N N . ASP A 1 695 ? 1.905 29.630 26.884 1.00 84.31 695 ASP A N 1
ATOM 5458 C CA . ASP A 1 695 ? 1.236 30.842 27.380 1.00 84.31 695 ASP A CA 1
ATOM 5459 C C . ASP A 1 695 ? 1.138 31.954 26.323 1.00 84.31 695 ASP A C 1
ATOM 5461 O O . ASP A 1 695 ? 0.203 32.752 26.335 1.00 84.31 695 ASP A O 1
ATOM 5465 N N . ASP A 1 696 ? 2.071 31.984 25.369 1.00 83.38 696 ASP A N 1
ATOM 5466 C CA . ASP A 1 696 ? 2.099 32.947 24.265 1.00 83.38 696 ASP A CA 1
ATOM 5467 C C . ASP A 1 696 ? 1.210 32.554 23.066 1.00 83.38 696 ASP A C 1
ATOM 5469 O O . ASP A 1 696 ? 1.208 33.243 22.046 1.00 83.38 696 ASP A O 1
ATOM 5473 N N . GLY A 1 697 ? 0.462 31.450 23.175 1.00 83.44 697 GLY A N 1
ATOM 5474 C CA . GLY A 1 697 ? -0.406 30.925 22.119 1.00 83.44 697 GLY A CA 1
ATOM 5475 C C . GLY A 1 697 ? 0.297 30.029 21.094 1.00 83.44 697 GLY A C 1
ATOM 5476 O O . GLY A 1 697 ? -0.362 29.517 20.187 1.00 83.44 697 GLY A O 1
ATOM 5477 N N . THR A 1 698 ? 1.607 29.792 21.221 1.00 90.12 698 THR A N 1
ATOM 5478 C CA . THR A 1 698 ? 2.338 28.883 20.325 1.00 90.12 698 THR A CA 1
ATOM 5479 C C . THR A 1 698 ? 1.886 27.438 20.541 1.00 90.12 698 THR A C 1
ATOM 5481 O O . THR A 1 698 ? 1.842 26.958 21.676 1.00 90.12 698 THR A O 1
ATOM 5484 N N . ARG A 1 699 ? 1.585 26.718 19.454 1.00 91.88 699 ARG A N 1
ATOM 5485 C CA . ARG A 1 699 ? 1.239 25.291 19.502 1.00 91.88 699 ARG A CA 1
ATOM 5486 C C . ARG A 1 699 ? 2.496 24.430 19.436 1.00 91.88 699 ARG A C 1
ATOM 5488 O O . ARG A 1 699 ? 3.359 24.650 18.588 1.00 91.88 699 ARG A O 1
ATOM 5495 N N . LEU A 1 700 ? 2.554 23.395 20.259 1.00 92.75 700 LEU A N 1
ATOM 5496 C CA . LEU A 1 700 ? 3.599 22.381 20.241 1.00 92.75 700 LEU A CA 1
ATOM 5497 C C . LEU A 1 700 ? 2.955 21.027 19.981 1.00 92.75 700 LEU A C 1
ATOM 5499 O O . LEU A 1 700 ? 2.048 20.618 20.698 1.00 92.75 700 LEU A O 1
ATOM 5503 N N . LYS A 1 701 ? 3.411 20.322 18.948 1.00 92.94 701 LYS A N 1
ATOM 5504 C CA . LYS A 1 701 ? 3.058 18.911 18.782 1.00 92.94 701 LYS A CA 1
ATOM 5505 C C . LYS A 1 701 ? 3.811 18.115 19.850 1.00 92.94 701 LYS A C 1
ATOM 5507 O O . LYS A 1 701 ? 5.005 18.348 20.012 1.00 92.94 701 LYS A O 1
ATOM 5512 N N . THR A 1 702 ? 3.137 17.205 20.550 1.00 92.12 702 THR A N 1
ATOM 5513 C CA . THR A 1 702 ? 3.740 16.384 21.618 1.00 92.12 702 THR A CA 1
ATOM 5514 C C . THR A 1 702 ? 3.819 14.910 21.241 1.00 92.12 702 THR A C 1
ATOM 5516 O O . THR A 1 702 ? 4.850 14.274 21.471 1.00 92.12 702 THR A O 1
ATOM 5519 N N . SER A 1 703 ? 2.789 14.376 20.578 1.00 91.00 703 SER A N 1
ATOM 5520 C CA . SER A 1 703 ? 2.776 13.001 20.070 1.00 91.00 703 SER A CA 1
ATOM 5521 C C . SER A 1 703 ? 2.162 12.884 18.674 1.00 91.00 703 SER A C 1
ATOM 5523 O O . SER A 1 703 ? 1.289 13.661 18.284 1.00 91.00 703 SER A O 1
ATOM 5525 N N . ASP A 1 704 ? 2.641 11.898 17.917 1.00 91.88 704 ASP A N 1
ATOM 5526 C CA . ASP A 1 704 ? 2.143 11.513 16.594 1.00 91.88 704 ASP A CA 1
ATOM 5527 C C . ASP A 1 704 ? 2.232 9.986 16.470 1.00 91.88 704 ASP A C 1
ATOM 5529 O O . ASP A 1 704 ? 3.327 9.413 16.459 1.00 91.88 704 ASP A O 1
ATOM 5533 N N . ILE A 1 705 ? 1.079 9.321 16.454 1.00 90.25 705 ILE A N 1
ATOM 5534 C CA . ILE A 1 705 ? 0.957 7.867 16.387 1.00 90.25 705 ILE A CA 1
ATOM 5535 C C . ILE A 1 705 ? 0.281 7.512 15.071 1.00 90.25 705 ILE A C 1
ATOM 5537 O O . ILE A 1 705 ? -0.889 7.818 14.855 1.00 90.25 705 ILE A O 1
ATOM 5541 N N . LEU A 1 706 ? 1.009 6.816 14.205 1.00 91.19 706 LEU A N 1
ATOM 5542 C CA . LEU A 1 706 ? 0.518 6.305 12.934 1.00 91.19 706 LEU A CA 1
ATOM 5543 C C . LEU A 1 706 ? 0.524 4.781 12.978 1.00 91.19 706 LEU A C 1
ATOM 5545 O O . LEU A 1 706 ? 1.582 4.157 12.994 1.00 91.19 706 LEU A O 1
ATOM 5549 N N . THR A 1 707 ? -0.658 4.179 12.945 1.00 88.88 707 THR A N 1
ATOM 5550 C CA . THR A 1 707 ? -0.825 2.726 12.869 1.00 88.88 707 THR A CA 1
ATOM 5551 C C . THR A 1 707 ? -1.377 2.342 11.506 1.00 88.88 707 THR A C 1
ATOM 5553 O O . THR A 1 707 ? -2.352 2.924 11.039 1.00 88.88 707 THR A O 1
ATOM 5556 N N . ILE A 1 708 ? -0.763 1.361 10.852 1.00 88.00 708 ILE A N 1
ATOM 5557 C CA . ILE A 1 708 ? -1.143 0.882 9.526 1.00 88.00 708 ILE A CA 1
ATOM 5558 C C . ILE A 1 708 ? -1.222 -0.639 9.546 1.00 88.00 708 ILE A C 1
ATOM 5560 O O . ILE A 1 708 ? -0.267 -1.320 9.914 1.00 88.00 708 ILE A O 1
ATOM 5564 N N . GLU A 1 709 ? -2.334 -1.183 9.067 1.00 84.50 709 GLU A N 1
ATOM 5565 C CA . GLU A 1 709 ? -2.445 -2.599 8.749 1.00 84.50 709 GLU A CA 1
ATOM 5566 C C . GLU A 1 709 ? -2.454 -2.785 7.238 1.00 84.50 709 GLU A C 1
ATOM 5568 O O . GLU A 1 709 ? -3.326 -2.283 6.519 1.00 84.50 709 GLU A O 1
ATOM 5573 N N . PHE A 1 710 ? -1.486 -3.550 6.757 1.00 82.12 710 PHE A N 1
ATOM 5574 C CA . PHE A 1 710 ? -1.362 -3.900 5.361 1.00 82.12 710 PHE A CA 1
ATOM 5575 C C . PHE A 1 710 ? -2.045 -5.231 5.064 1.00 82.12 710 PHE A C 1
ATOM 5577 O O . PHE A 1 710 ? -1.848 -6.228 5.759 1.00 82.12 710 PHE A O 1
ATOM 5584 N N . GLU A 1 711 ? -2.783 -5.269 3.962 1.00 72.81 711 GLU A N 1
ATOM 5585 C CA . GLU A 1 711 ? -3.420 -6.470 3.436 1.00 72.81 711 GLU A CA 1
ATOM 5586 C C . GLU A 1 711 ? -3.232 -6.545 1.921 1.00 72.81 711 GLU A C 1
ATOM 5588 O O . GLU A 1 711 ? -3.950 -5.938 1.113 1.00 72.81 711 GLU A O 1
ATOM 5593 N N . VAL A 1 712 ? -2.216 -7.305 1.526 1.00 63.06 712 VAL A N 1
ATOM 5594 C CA . VAL A 1 712 ? -1.814 -7.415 0.125 1.00 63.06 712 VAL A CA 1
ATOM 5595 C C . VAL A 1 712 ? -2.785 -8.325 -0.614 1.00 63.06 712 VAL A C 1
ATOM 5597 O O . VAL A 1 712 ? -3.476 -7.901 -1.552 1.00 63.06 712 VAL A O 1
ATOM 5600 N N . ILE A 1 713 ? -2.870 -9.561 -0.121 1.00 63.22 713 ILE A N 1
ATOM 5601 C CA . ILE A 1 713 ? -3.823 -10.576 -0.547 1.00 63.22 713 ILE A CA 1
ATOM 5602 C C . ILE A 1 713 ? -4.921 -10.638 0.526 1.00 63.22 713 ILE A C 1
ATOM 5604 O O . ILE A 1 713 ? -4.596 -10.843 1.698 1.00 63.22 713 ILE A O 1
ATOM 5608 N N . PRO A 1 714 ? -6.198 -10.446 0.155 1.00 56.91 714 PRO A N 1
ATOM 5609 C CA . PRO A 1 714 ? -7.307 -10.522 1.102 1.00 56.91 714 PRO A CA 1
ATOM 5610 C C . PRO A 1 714 ? -7.288 -11.820 1.922 1.00 56.91 714 PRO A C 1
ATOM 5612 O O . PRO A 1 714 ? -7.096 -12.888 1.341 1.00 56.91 714 PRO A O 1
ATOM 5615 N N . ASN A 1 715 ? -7.498 -11.723 3.238 1.00 53.22 715 ASN A N 1
ATOM 5616 C CA . ASN A 1 715 ? -7.537 -12.839 4.200 1.00 53.22 715 ASN A CA 1
ATOM 5617 C C . ASN A 1 715 ? -6.283 -13.718 4.252 1.00 53.22 715 ASN A C 1
ATOM 5619 O O . ASN A 1 715 ? -6.327 -14.873 4.675 1.00 53.22 715 ASN A O 1
ATOM 5623 N N . THR A 1 716 ? -5.147 -13.171 3.833 1.00 58.97 716 THR A N 1
ATOM 5624 C CA . THR A 1 716 ? -3.844 -13.732 4.194 1.00 58.97 716 THR A CA 1
ATOM 5625 C C . THR A 1 716 ? -3.289 -13.000 5.405 1.00 58.97 716 THR A C 1
ATOM 5627 O O . THR A 1 716 ? -3.818 -11.963 5.805 1.00 58.97 716 THR A O 1
ATOM 5630 N N . GLN A 1 717 ? -2.216 -13.543 5.980 1.00 65.19 717 GLN A N 1
ATOM 5631 C CA . GLN A 1 717 ? -1.488 -12.892 7.062 1.00 65.19 717 GLN A CA 1
ATOM 5632 C C . GLN A 1 717 ? -1.132 -11.456 6.650 1.00 65.19 717 GLN A C 1
ATOM 5634 O O . GLN A 1 717 ? -0.357 -11.249 5.710 1.00 65.19 717 GLN A O 1
ATOM 5639 N N . GLY A 1 718 ? -1.727 -10.480 7.333 1.00 70.56 718 GLY A N 1
ATOM 5640 C CA . GLY A 1 718 ? -1.452 -9.069 7.098 1.00 70.56 718 GLY A CA 1
ATOM 5641 C C . GLY A 1 718 ? -0.108 -8.661 7.694 1.00 70.56 718 GLY A C 1
ATOM 5642 O O . GLY A 1 718 ? 0.484 -9.389 8.494 1.00 70.56 718 GLY A O 1
ATOM 5643 N N . LEU A 1 719 ? 0.361 -7.471 7.333 1.00 79.38 719 LEU A N 1
ATOM 5644 C CA . LEU A 1 719 ? 1.437 -6.811 8.071 1.00 79.38 719 LEU A CA 1
ATOM 5645 C C . LEU A 1 719 ? 0.833 -5.723 8.945 1.00 79.38 719 LEU A C 1
ATOM 5647 O O . LEU A 1 719 ? -0.161 -5.101 8.588 1.00 79.38 719 LEU A O 1
ATOM 5651 N N . TYR A 1 720 ? 1.449 -5.491 10.083 1.00 84.50 720 TYR A N 1
ATOM 5652 C CA . TYR A 1 720 ? 1.164 -4.383 10.970 1.00 84.50 720 TYR A CA 1
ATOM 5653 C C . TYR A 1 720 ? 2.407 -3.503 11.007 1.00 84.50 720 TYR A C 1
ATOM 5655 O O . TYR A 1 720 ? 3.519 -4.014 11.138 1.00 84.50 720 TYR A O 1
ATOM 5663 N N . ALA A 1 721 ? 2.234 -2.196 10.868 1.00 87.19 721 ALA A N 1
ATOM 5664 C CA . ALA A 1 721 ? 3.281 -1.239 11.160 1.00 87.19 721 ALA A CA 1
ATOM 5665 C C . ALA A 1 721 ? 2.738 -0.133 12.052 1.00 87.19 721 ALA A C 1
ATOM 5667 O O . ALA A 1 721 ? 1.675 0.422 11.783 1.00 87.19 721 ALA A O 1
ATOM 5668 N N . GLN A 1 722 ? 3.502 0.226 13.070 1.00 87.75 722 GLN A N 1
ATOM 5669 C CA . GLN A 1 722 ? 3.204 1.355 13.933 1.00 87.75 722 GLN A CA 1
ATOM 5670 C C . GLN A 1 722 ? 4.418 2.265 13.970 1.00 87.75 722 GLN A C 1
ATOM 5672 O O . GLN A 1 722 ? 5.526 1.816 14.258 1.00 87.75 722 GLN A O 1
ATOM 5677 N N . LYS A 1 723 ? 4.210 3.544 13.673 1.00 91.19 723 LYS A N 1
ATOM 5678 C CA . LYS A 1 723 ? 5.166 4.605 13.945 1.00 91.19 723 LYS A CA 1
ATOM 5679 C C . LYS A 1 723 ? 4.663 5.402 15.140 1.00 91.19 723 LYS A C 1
ATOM 5681 O O . LYS A 1 723 ? 3.604 6.014 15.073 1.00 91.19 723 LYS A O 1
ATOM 5686 N N . TYR A 1 724 ? 5.451 5.401 16.200 1.00 88.81 724 TYR A N 1
ATOM 5687 C CA . TYR A 1 724 ? 5.248 6.208 17.388 1.00 88.81 724 TYR A CA 1
ATOM 5688 C C . TYR A 1 724 ? 6.300 7.313 17.416 1.00 88.81 724 TYR A C 1
ATOM 5690 O O . TYR A 1 724 ? 7.502 7.030 17.360 1.00 88.81 724 TYR A O 1
ATOM 5698 N N . THR A 1 725 ? 5.867 8.567 17.482 1.00 91.81 725 THR A N 1
ATOM 5699 C CA . THR A 1 725 ? 6.761 9.722 17.550 1.00 91.81 725 THR A CA 1
ATOM 5700 C C . THR A 1 725 ? 6.398 10.618 18.721 1.00 91.81 725 THR A C 1
ATOM 5702 O O . THR A 1 725 ? 5.239 10.999 18.877 1.00 91.81 725 THR A O 1
ATOM 5705 N N . THR A 1 726 ? 7.403 10.982 19.516 1.00 92.50 726 THR A N 1
ATOM 5706 C CA . THR A 1 726 ? 7.291 11.998 20.569 1.00 92.50 726 THR A CA 1
ATOM 5707 C C . THR A 1 726 ? 8.208 13.170 20.278 1.00 92.50 726 THR A C 1
ATOM 5709 O O . THR A 1 726 ? 9.257 13.030 19.637 1.00 92.50 726 THR A O 1
ATOM 5712 N N . TYR A 1 727 ? 7.774 14.333 20.743 1.00 93.12 727 TYR A N 1
ATOM 5713 C CA . TYR A 1 727 ? 8.439 15.607 20.541 1.00 93.12 727 TYR A CA 1
ATOM 5714 C C . TYR A 1 727 ? 8.633 16.265 21.898 1.00 93.12 727 TYR A C 1
ATOM 5716 O O . TYR A 1 727 ? 7.669 16.723 22.512 1.00 93.12 727 TYR A O 1
ATOM 5724 N N . ASP A 1 728 ? 9.881 16.339 22.334 1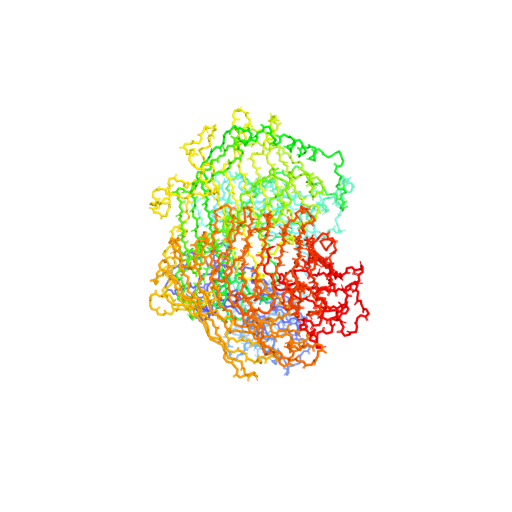.00 92.00 728 ASP A N 1
ATOM 5725 C CA . ASP A 1 728 ? 10.252 16.817 23.659 1.00 92.00 728 ASP A CA 1
ATOM 5726 C C . ASP A 1 728 ? 11.273 17.954 23.564 1.00 92.00 728 ASP A C 1
ATOM 5728 O O . ASP A 1 728 ? 11.861 18.223 22.515 1.00 92.00 728 ASP A O 1
ATOM 5732 N N . ARG A 1 729 ? 11.517 18.631 24.693 1.00 91.81 729 ARG A N 1
ATOM 5733 C CA . ARG A 1 729 ? 12.570 19.658 24.828 1.00 91.81 729 ARG A CA 1
ATOM 5734 C C . ARG A 1 729 ? 12.487 20.793 23.793 1.00 91.81 729 ARG A C 1
ATOM 5736 O O . ARG A 1 729 ? 13.510 21.305 23.329 1.00 91.81 729 ARG A O 1
ATOM 5743 N N . HIS A 1 730 ? 11.263 21.205 23.466 1.00 94.00 730 HIS A N 1
ATOM 5744 C CA . HIS A 1 730 ? 10.985 22.363 22.615 1.00 94.00 730 HIS A CA 1
ATOM 5745 C C . HIS A 1 730 ? 11.658 23.623 23.170 1.00 94.00 730 HIS A C 1
ATOM 5747 O O . HIS A 1 730 ? 11.526 23.938 24.352 1.00 94.00 730 HIS A O 1
ATOM 5753 N N . ASN A 1 731 ? 12.377 24.354 22.324 1.00 93.50 731 ASN A N 1
ATOM 5754 C CA . ASN A 1 731 ? 12.989 25.634 22.661 1.00 93.50 731 ASN A CA 1
ATOM 5755 C C . ASN A 1 731 ? 13.093 26.542 21.428 1.00 93.50 731 ASN A C 1
ATOM 5757 O O . ASN A 1 731 ? 13.062 26.077 20.290 1.00 93.50 731 ASN A O 1
ATOM 5761 N N . PHE A 1 732 ? 13.240 27.844 21.663 1.00 94.38 732 PHE A N 1
ATOM 5762 C CA . PHE A 1 732 ? 13.297 28.872 20.614 1.00 94.38 732 PHE A CA 1
ATOM 5763 C C . PHE A 1 732 ? 14.636 29.626 20.600 1.00 94.38 732 PHE A C 1
ATOM 5765 O O . PHE A 1 732 ? 14.740 30.724 20.056 1.00 94.38 732 PHE A O 1
ATOM 5772 N N . ASN A 1 733 ? 15.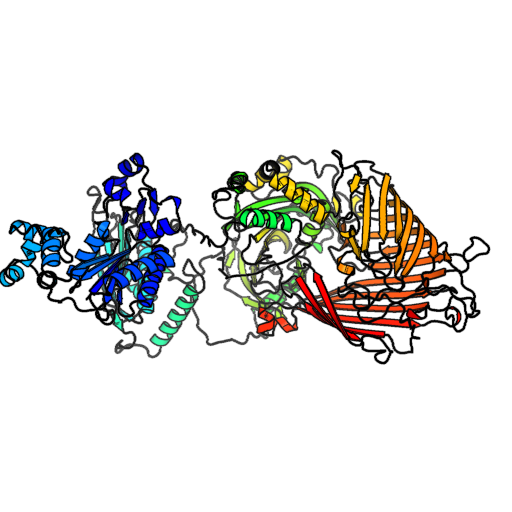662 29.040 21.221 1.00 93.44 733 ASN A N 1
ATOM 5773 C CA . ASN A 1 733 ? 17.000 29.618 21.303 1.00 93.44 733 ASN A CA 1
ATOM 5774 C C . ASN A 1 733 ? 17.777 29.372 20.001 1.00 93.44 733 ASN A C 1
ATOM 5776 O O . ASN A 1 733 ? 17.385 28.548 19.172 1.00 93.44 733 ASN A O 1
ATOM 5780 N N . GLU A 1 734 ? 18.900 30.065 19.817 1.00 89.94 734 GLU A N 1
ATOM 5781 C CA . GLU A 1 734 ? 19.827 29.733 18.732 1.00 89.94 734 GLU A CA 1
ATOM 5782 C C . GLU A 1 734 ? 20.321 28.282 18.841 1.00 89.94 734 GLU A C 1
ATOM 5784 O O . GLU A 1 734 ? 20.387 27.709 19.930 1.00 89.94 734 GLU A O 1
ATOM 5789 N N . SER A 1 735 ? 20.647 27.684 17.690 1.00 87.69 735 SER A N 1
ATOM 5790 C CA . SER A 1 735 ? 21.186 26.322 17.632 1.00 87.69 735 SER A CA 1
ATOM 5791 C C . SER A 1 735 ? 22.467 26.227 18.456 1.00 87.69 735 SER A C 1
ATOM 5793 O O . SER A 1 735 ? 23.399 26.998 18.236 1.00 87.69 735 SER A O 1
ATOM 5795 N N . ASP A 1 736 ? 22.556 25.221 19.323 1.00 87.88 736 ASP A N 1
ATOM 5796 C CA . ASP A 1 736 ? 23.794 24.855 20.019 1.00 87.88 736 ASP A CA 1
ATOM 5797 C C . ASP A 1 736 ? 24.853 24.259 19.069 1.00 87.88 736 ASP A C 1
ATOM 5799 O O . ASP A 1 736 ? 25.982 23.996 19.481 1.00 87.88 736 ASP A O 1
ATOM 5803 N N . ARG A 1 737 ? 24.493 24.065 17.792 1.00 88.00 737 ARG A N 1
ATOM 5804 C CA . ARG A 1 737 ? 25.341 23.554 16.709 1.00 88.00 737 ARG A CA 1
ATOM 5805 C C . ARG A 1 737 ? 25.221 24.410 15.439 1.00 88.00 737 ARG A C 1
ATOM 5807 O O . ARG A 1 737 ? 24.584 23.985 14.462 1.00 88.00 737 ARG A O 1
ATOM 5814 N N . PRO A 1 738 ? 25.754 25.643 15.417 1.00 87.31 738 PRO A N 1
ATOM 5815 C CA . PRO A 1 738 ? 25.690 26.507 14.238 1.00 87.31 738 PRO A CA 1
ATOM 5816 C C . PRO A 1 738 ? 26.443 25.926 13.027 1.00 87.31 738 PRO A C 1
ATOM 5818 O O . PRO A 1 738 ? 26.041 26.159 11.885 1.00 87.31 738 PRO A O 1
ATOM 5821 N N . GLU A 1 739 ? 27.460 25.090 13.250 1.00 89.69 739 GLU A N 1
ATOM 5822 C CA . GLU A 1 739 ? 28.278 24.462 12.207 1.00 89.69 739 GLU A CA 1
ATOM 5823 C C . GLU A 1 739 ? 27.472 23.565 11.247 1.00 89.69 739 GLU A C 1
ATOM 5825 O O . GLU A 1 739 ? 27.862 23.352 10.097 1.00 89.69 739 GLU A O 1
ATOM 5830 N N . LEU A 1 740 ? 26.304 23.059 11.668 1.00 88.00 740 LEU A N 1
ATOM 5831 C CA . LEU A 1 740 ? 25.428 22.239 10.819 1.00 88.00 740 LEU A CA 1
ATOM 5832 C C . LEU A 1 740 ? 24.815 23.029 9.653 1.00 88.00 740 LEU A C 1
ATOM 5834 O O . LEU A 1 740 ? 24.383 22.439 8.655 1.00 88.00 740 LEU A O 1
ATOM 5838 N N . TYR A 1 741 ? 24.745 24.356 9.769 1.00 86.94 741 TYR A N 1
ATOM 5839 C CA . TYR A 1 741 ? 24.240 25.220 8.705 1.00 86.94 741 TYR A CA 1
ATOM 5840 C C . TYR A 1 741 ? 25.284 25.484 7.616 1.00 86.94 741 TYR A C 1
ATOM 5842 O O . TYR A 1 741 ? 24.890 25.717 6.475 1.00 86.94 741 TYR A O 1
ATOM 5850 N N . GLU A 1 742 ? 26.574 25.399 7.949 1.00 86.06 742 GLU A N 1
ATOM 5851 C CA . GLU A 1 742 ? 27.698 25.601 7.023 1.00 86.06 742 GLU A CA 1
ATOM 5852 C C . GLU A 1 742 ? 28.032 24.339 6.220 1.00 86.06 742 GLU A C 1
ATOM 5854 O O . GLU A 1 742 ? 28.577 24.405 5.118 1.00 86.06 742 GLU A O 1
ATOM 5859 N N . ARG A 1 743 ? 27.672 23.169 6.756 1.00 83.50 743 ARG A N 1
ATOM 5860 C CA . ARG A 1 743 ? 27.826 21.887 6.069 1.00 83.50 743 ARG A CA 1
ATOM 5861 C C . ARG A 1 743 ? 26.762 21.709 4.980 1.00 83.50 743 ARG A C 1
ATOM 5863 O O . ARG A 1 743 ? 25.617 22.149 5.109 1.00 83.50 743 ARG A O 1
ATOM 5870 N N . LEU A 1 744 ? 27.158 21.043 3.894 1.00 80.50 744 LEU A N 1
ATOM 5871 C CA . LEU A 1 744 ? 26.228 20.553 2.876 1.00 80.50 744 LEU A CA 1
ATOM 5872 C C . LEU A 1 744 ? 25.425 19.383 3.455 1.00 80.50 744 LEU A C 1
ATOM 5874 O O . LEU A 1 744 ? 25.986 18.553 4.160 1.00 80.50 744 LEU A O 1
ATOM 5878 N N . GLY A 1 745 ? 24.132 19.326 3.134 1.00 78.38 745 GLY A N 1
ATOM 5879 C CA . GLY A 1 745 ? 23.212 18.299 3.626 1.00 78.38 745 GLY A CA 1
ATOM 5880 C C . GLY A 1 745 ? 22.137 18.846 4.571 1.00 78.38 745 GLY A C 1
ATOM 5881 O O . GLY A 1 745 ? 22.140 20.010 4.974 1.00 78.38 745 GLY A O 1
ATOM 5882 N N . THR A 1 746 ? 21.156 18.000 4.886 1.00 80.44 746 THR A N 1
ATOM 5883 C CA . THR A 1 746 ? 20.043 18.326 5.802 1.00 80.44 746 THR A CA 1
ATOM 5884 C C . THR A 1 746 ? 19.989 17.420 7.023 1.00 80.44 746 THR A C 1
ATOM 5886 O O . THR A 1 746 ? 19.365 17.788 8.014 1.00 80.44 746 THR A O 1
ATOM 5889 N N . THR A 1 747 ? 20.640 16.260 6.962 1.00 84.19 747 THR A N 1
ATOM 5890 C CA . THR A 1 747 ? 20.632 15.249 8.017 1.00 84.19 747 THR A CA 1
ATOM 5891 C C . THR A 1 747 ? 22.063 14.814 8.292 1.00 84.19 747 THR A C 1
ATOM 5893 O O . THR A 1 747 ? 22.790 14.434 7.377 1.00 84.19 747 THR A O 1
ATOM 5896 N N . TYR A 1 748 ? 22.451 14.840 9.558 1.00 86.50 748 TYR A N 1
ATOM 5897 C CA . TYR A 1 748 ? 23.770 14.454 10.042 1.00 86.50 748 TYR A CA 1
ATOM 5898 C C . TYR A 1 748 ? 23.611 13.420 11.150 1.00 86.50 748 TYR A C 1
ATOM 5900 O O . TYR A 1 748 ? 22.585 13.391 11.818 1.00 86.50 748 TYR A O 1
ATOM 5908 N N . ALA A 1 749 ? 24.612 12.572 11.368 1.00 86.06 749 ALA A N 1
ATOM 5909 C CA . ALA A 1 749 ? 24.598 11.598 12.456 1.00 86.06 749 ALA A CA 1
ATOM 5910 C C . ALA A 1 749 ? 25.871 11.709 13.291 1.00 86.06 749 ALA A C 1
ATOM 5912 O O . ALA A 1 749 ? 26.953 11.944 12.744 1.00 86.06 749 ALA A O 1
ATOM 5913 N N . SER A 1 750 ? 25.750 11.515 14.605 1.00 87.69 750 SER A N 1
ATOM 5914 C CA . SER A 1 750 ? 26.916 11.396 15.476 1.00 87.69 750 SER A CA 1
ATOM 5915 C C . SER A 1 750 ? 27.696 10.113 15.164 1.00 87.69 750 SER A C 1
ATOM 5917 O O . SER A 1 750 ? 27.127 9.098 14.751 1.00 87.69 750 SER A O 1
ATOM 5919 N N . ALA A 1 751 ? 29.017 10.139 15.367 1.00 83.94 751 ALA A N 1
ATOM 5920 C CA . ALA A 1 751 ? 29.882 8.983 15.101 1.00 83.94 751 ALA A CA 1
ATOM 5921 C C . ALA A 1 751 ? 29.492 7.747 15.934 1.00 83.94 751 ALA A C 1
ATOM 5923 O O . ALA A 1 751 ? 29.661 6.610 15.498 1.00 83.94 751 ALA A O 1
ATOM 5924 N N . ASP A 1 752 ? 28.929 7.980 17.118 1.00 86.56 752 ASP A N 1
ATOM 5925 C CA . ASP A 1 752 ? 28.492 6.977 18.081 1.00 86.56 752 ASP A CA 1
ATOM 5926 C C . ASP A 1 752 ? 26.975 6.711 18.048 1.00 86.56 752 ASP A C 1
ATOM 5928 O O . ASP A 1 752 ? 26.467 6.002 18.916 1.00 86.56 752 ASP A O 1
ATOM 5932 N N . ALA A 1 753 ? 26.233 7.236 17.062 1.00 86.12 753 ALA A N 1
ATOM 5933 C CA . ALA A 1 753 ? 24.772 7.101 17.002 1.00 86.12 753 ALA A CA 1
ATOM 5934 C C . ALA A 1 753 ? 24.308 5.632 17.034 1.00 86.12 753 ALA A C 1
ATOM 5936 O O . ALA A 1 753 ? 23.264 5.319 17.601 1.00 86.12 753 ALA A O 1
ATOM 5937 N N . PHE A 1 754 ? 25.105 4.719 16.471 1.00 83.00 754 PHE A N 1
ATOM 5938 C CA . PHE A 1 754 ? 24.837 3.275 16.439 1.00 83.00 754 PHE A CA 1
ATOM 5939 C C . PHE A 1 754 ? 25.335 2.516 17.681 1.00 83.00 754 PHE A C 1
ATOM 5941 O O . PHE A 1 754 ? 25.065 1.325 17.813 1.00 83.00 754 PHE A O 1
ATOM 5948 N N . LEU A 1 755 ? 26.088 3.175 18.568 1.00 86.06 755 LEU A N 1
ATOM 5949 C CA . LEU A 1 755 ? 26.794 2.562 19.701 1.00 86.06 755 LEU A CA 1
ATOM 5950 C C . LEU A 1 755 ? 26.139 2.880 21.057 1.00 86.06 755 LEU A C 1
ATOM 5952 O O . LEU A 1 755 ? 26.740 2.649 22.103 1.00 86.06 755 LEU A O 1
ATOM 5956 N N . LYS A 1 756 ? 24.918 3.425 21.052 1.00 88.75 756 LYS A N 1
ATOM 5957 C CA . LYS A 1 756 ? 24.194 3.806 22.272 1.00 88.75 756 LYS A CA 1
ATOM 5958 C C . LYS A 1 756 ? 23.746 2.585 23.080 1.00 88.75 756 LYS A C 1
ATOM 5960 O O . LYS A 1 756 ? 23.232 1.617 22.517 1.00 88.75 756 LYS A O 1
ATOM 5965 N N . ASP A 1 757 ? 23.908 2.664 24.399 1.00 86.75 757 ASP A N 1
ATOM 5966 C CA . ASP A 1 757 ? 23.548 1.613 25.354 1.00 86.75 757 ASP A CA 1
ATOM 5967 C C . ASP A 1 757 ? 22.037 1.562 25.650 1.00 86.75 757 ASP A C 1
ATOM 5969 O O . ASP A 1 757 ? 21.264 2.412 25.211 1.00 86.75 757 ASP A O 1
ATOM 5973 N N . ASN A 1 758 ? 21.580 0.541 26.382 1.00 82.75 758 ASN A N 1
ATOM 5974 C CA . ASN A 1 758 ? 20.153 0.388 26.690 1.00 82.75 758 ASN A CA 1
ATOM 5975 C C . ASN A 1 758 ? 19.609 1.514 27.588 1.00 82.75 758 ASN A C 1
ATOM 5977 O O . ASN A 1 758 ? 18.476 1.943 27.367 1.00 82.75 758 ASN A O 1
ATOM 5981 N N . ALA A 1 759 ? 20.414 2.035 28.522 1.00 85.81 759 ALA A N 1
ATOM 5982 C CA . ALA A 1 759 ? 20.020 3.123 29.417 1.00 85.81 759 ALA A CA 1
ATOM 5983 C C . ALA A 1 759 ? 19.707 4.421 28.648 1.00 85.81 759 ALA A C 1
ATOM 5985 O O . ALA A 1 759 ? 18.727 5.106 28.949 1.00 85.81 759 ALA A O 1
ATOM 5986 N N . PHE A 1 760 ? 20.484 4.732 27.600 1.00 89.31 760 PHE A N 1
ATOM 5987 C CA . PHE A 1 760 ? 20.215 5.848 26.690 1.00 89.31 760 PHE A CA 1
ATOM 5988 C C . PHE A 1 760 ? 18.821 5.765 26.053 1.00 89.31 760 PHE A C 1
ATOM 5990 O O . PHE A 1 760 ? 18.157 6.796 25.905 1.00 89.31 760 PHE A O 1
ATOM 5997 N N . TRP A 1 761 ? 18.392 4.561 25.659 1.00 86.94 761 TRP A N 1
ATOM 5998 C CA . TRP A 1 761 ? 17.093 4.338 25.023 1.00 86.94 761 TRP A CA 1
ATOM 5999 C C . TRP A 1 761 ? 15.946 4.349 26.032 1.00 86.94 761 TRP A C 1
ATOM 6001 O O . TRP A 1 761 ? 14.913 4.946 25.755 1.00 86.94 761 TRP A O 1
ATOM 6011 N N . GLU A 1 762 ? 16.121 3.731 27.202 1.00 83.94 762 GLU A N 1
ATOM 6012 C CA . GLU A 1 762 ? 15.102 3.711 28.261 1.00 83.94 762 GLU A CA 1
ATOM 6013 C C . GLU A 1 762 ? 14.751 5.116 28.750 1.00 83.94 762 GLU A C 1
ATOM 6015 O O . GLU A 1 762 ? 13.576 5.429 28.890 1.00 83.94 762 GLU A O 1
ATOM 6020 N N . LYS A 1 763 ? 15.743 6.003 28.894 1.00 86.00 763 LYS A N 1
ATOM 6021 C CA . LYS A 1 763 ? 15.516 7.393 29.314 1.00 86.00 763 LYS A CA 1
ATOM 6022 C C . LYS A 1 763 ? 14.669 8.218 28.330 1.00 86.00 763 LYS A C 1
ATOM 6024 O O . LYS A 1 763 ? 14.057 9.195 28.743 1.00 86.00 763 LYS A O 1
ATOM 6029 N N . ARG A 1 764 ? 14.686 7.883 27.035 1.00 86.06 764 ARG A N 1
ATOM 6030 C CA . ARG A 1 764 ? 14.020 8.661 25.967 1.00 86.06 764 ARG A CA 1
ATOM 6031 C C . ARG A 1 764 ? 12.716 8.054 25.464 1.00 86.06 764 ARG A C 1
ATOM 6033 O O . ARG A 1 764 ? 12.028 8.671 24.659 1.00 86.06 764 ARG A O 1
ATOM 6040 N N . ARG A 1 765 ? 12.375 6.846 25.903 1.00 81.81 765 ARG A N 1
ATOM 6041 C CA . ARG A 1 765 ? 11.075 6.248 25.606 1.00 81.81 765 ARG A CA 1
ATOM 6042 C C . ARG A 1 765 ? 10.024 6.916 26.482 1.00 81.81 765 ARG A C 1
ATOM 6044 O O . ARG A 1 765 ? 10.074 6.775 27.696 1.00 81.81 765 ARG A O 1
ATOM 6051 N N . GLY A 1 766 ? 9.066 7.608 25.870 1.00 60.88 766 GLY A N 1
ATOM 6052 C CA . GLY A 1 766 ? 7.918 8.167 26.593 1.00 60.88 766 GLY A CA 1
ATOM 6053 C C . GLY A 1 766 ? 6.940 7.112 27.141 1.00 60.88 766 GLY A C 1
ATOM 6054 O O . GLY A 1 766 ? 6.162 7.423 28.034 1.00 60.88 766 GLY A O 1
ATOM 6055 N N . SER A 1 767 ? 6.973 5.872 26.630 1.00 58.78 767 SER A N 1
ATOM 6056 C CA . SER A 1 767 ? 6.101 4.752 27.027 1.00 58.78 767 SER A CA 1
ATOM 6057 C C . SER A 1 767 ? 6.869 3.423 27.122 1.00 58.78 767 SER A C 1
ATOM 6059 O O . SER A 1 767 ? 7.877 3.224 26.434 1.00 58.78 767 SER A O 1
ATOM 6061 N N . GLU A 1 768 ? 6.415 2.505 27.986 1.00 60.25 768 GLU A N 1
ATOM 6062 C CA . GLU A 1 768 ? 7.037 1.182 28.143 1.00 60.25 768 GLU A CA 1
ATOM 6063 C C . GLU A 1 768 ? 6.919 0.344 26.858 1.00 60.25 768 GLU A C 1
ATOM 6065 O O . GLU A 1 768 ? 5.903 0.354 26.170 1.00 60.25 768 GLU A O 1
ATOM 6070 N N . ILE A 1 769 ? 7.987 -0.387 26.527 1.00 66.88 769 ILE A N 1
ATOM 6071 C CA . ILE A 1 769 ? 8.024 -1.330 25.401 1.00 66.88 769 ILE A CA 1
ATOM 6072 C C . ILE A 1 769 ? 7.504 -2.689 25.872 1.00 66.88 769 ILE A C 1
ATOM 6074 O O . ILE A 1 769 ? 7.873 -3.151 26.964 1.00 66.88 769 ILE A O 1
ATOM 6078 N N . SER A 1 770 ? 6.708 -3.358 25.036 1.00 66.44 770 SER A N 1
ATOM 6079 C CA . SER A 1 770 ? 6.206 -4.697 25.341 1.00 66.44 770 SER A CA 1
ATOM 6080 C C . SER A 1 770 ? 7.347 -5.716 25.499 1.00 66.44 770 SER A C 1
ATOM 6082 O O . SER A 1 770 ? 8.504 -5.497 25.124 1.00 66.44 770 SER A O 1
ATOM 6084 N N . ILE A 1 771 ? 7.058 -6.849 26.137 1.00 63.25 771 ILE A N 1
ATOM 6085 C CA . ILE A 1 771 ? 8.078 -7.875 26.404 1.00 63.25 771 ILE A CA 1
ATOM 6086 C C . ILE A 1 771 ? 8.575 -8.502 25.088 1.00 63.25 771 ILE A C 1
ATOM 6088 O O . ILE A 1 771 ? 9.778 -8.691 24.911 1.00 63.25 771 ILE A O 1
ATOM 6092 N N . SER A 1 772 ? 7.675 -8.745 24.134 1.00 64.00 772 SER A N 1
ATOM 6093 C CA . SER A 1 772 ? 7.990 -9.277 22.800 1.00 64.00 772 SER A CA 1
ATOM 6094 C C . SER A 1 772 ? 8.874 -8.324 21.987 1.00 64.00 772 SER A C 1
ATOM 6096 O O . SER A 1 772 ? 9.844 -8.760 21.367 1.00 64.00 772 SER A O 1
ATOM 6098 N N . GLU A 1 773 ? 8.600 -7.018 22.040 1.00 68.31 773 GLU A N 1
ATOM 6099 C CA . GLU A 1 773 ? 9.385 -5.982 21.368 1.00 68.31 773 GLU A CA 1
ATOM 6100 C C . GLU A 1 773 ? 10.818 -5.868 21.934 1.00 68.31 773 GLU A C 1
ATOM 6102 O O . GLU A 1 773 ? 11.781 -5.633 21.194 1.00 68.31 773 GLU A O 1
ATOM 6107 N N . ARG A 1 774 ? 11.004 -6.092 23.244 1.00 73.06 774 ARG A N 1
ATOM 6108 C CA . ARG A 1 774 ? 12.340 -6.146 23.871 1.00 73.06 774 ARG A CA 1
ATOM 6109 C C . ARG A 1 774 ? 13.168 -7.341 23.390 1.00 73.06 774 ARG A C 1
ATOM 6111 O O . ARG A 1 774 ? 14.375 -7.188 23.168 1.00 73.06 774 ARG A O 1
ATOM 6118 N N . GLU A 1 775 ? 12.516 -8.479 23.176 1.00 74.25 775 GLU A N 1
ATOM 6119 C CA . GLU A 1 775 ? 13.140 -9.774 22.879 1.00 74.25 775 GLU A CA 1
ATOM 6120 C C . GLU A 1 775 ? 13.246 -10.109 21.375 1.00 74.25 775 GLU A C 1
ATOM 6122 O O . GLU A 1 775 ? 13.645 -11.217 21.010 1.00 74.25 775 GLU A O 1
ATOM 6127 N N . ILE A 1 776 ? 12.992 -9.152 20.468 1.00 75.25 776 ILE A N 1
ATOM 6128 C CA . ILE A 1 776 ? 13.121 -9.362 19.007 1.00 75.25 776 ILE A CA 1
ATOM 6129 C C . ILE A 1 776 ? 14.512 -9.875 18.605 1.00 75.25 776 ILE A C 1
ATOM 6131 O O . ILE A 1 776 ? 14.646 -10.671 17.677 1.00 75.25 776 ILE A O 1
ATOM 6135 N N . GLY A 1 777 ? 15.573 -9.439 19.292 1.00 71.44 777 GLY A N 1
ATOM 6136 C CA . GLY A 1 777 ? 16.927 -9.930 19.009 1.00 71.44 777 GLY A CA 1
ATOM 6137 C C . GLY A 1 777 ? 17.045 -11.448 19.195 1.00 71.44 777 GLY A C 1
ATOM 6138 O O . GLY A 1 777 ? 17.598 -12.136 18.333 1.00 71.44 777 GLY A O 1
ATOM 6139 N N . SER A 1 778 ? 16.467 -11.957 20.283 1.00 78.50 778 SER A N 1
ATOM 6140 C CA . SER A 1 778 ? 16.394 -13.382 20.618 1.00 78.50 778 SER A CA 1
ATOM 6141 C C . SER A 1 778 ? 15.533 -14.133 19.593 1.00 78.50 778 SER A C 1
ATOM 6143 O O . SER A 1 778 ? 15.990 -15.115 19.008 1.00 78.50 778 SER A O 1
ATOM 6145 N N . LEU A 1 779 ? 14.366 -13.577 19.243 1.00 79.62 779 LEU A N 1
ATOM 6146 C CA . LEU A 1 779 ? 13.467 -14.114 18.214 1.00 79.62 779 LEU A CA 1
ATOM 6147 C C . LEU A 1 779 ? 14.168 -14.345 16.862 1.00 79.62 779 LEU A C 1
ATOM 6149 O O . LEU A 1 779 ? 14.020 -15.402 16.244 1.00 79.62 779 LEU A O 1
ATOM 6153 N N . ILE A 1 780 ? 14.931 -13.361 16.374 1.00 76.62 780 ILE A N 1
ATOM 6154 C CA . ILE A 1 780 ? 15.635 -13.461 15.084 1.00 76.62 780 ILE A CA 1
ATOM 6155 C C . ILE A 1 780 ? 16.758 -14.503 15.141 1.00 76.62 780 ILE A C 1
ATOM 6157 O O . ILE A 1 780 ? 16.979 -15.228 14.164 1.00 76.62 780 ILE A O 1
ATOM 6161 N N . SER A 1 781 ? 17.462 -14.599 16.272 1.00 78.25 781 SER A N 1
ATOM 6162 C CA . SER A 1 781 ? 18.471 -15.641 16.496 1.00 78.25 781 SER A CA 1
ATOM 6163 C C . SER A 1 781 ? 17.850 -17.037 16.393 1.00 78.25 781 SER A C 1
ATOM 6165 O O . SER A 1 781 ? 18.361 -17.899 15.667 1.00 78.25 781 SER A O 1
ATOM 6167 N N . ASP A 1 782 ? 16.691 -17.230 17.020 1.00 80.62 782 ASP A N 1
ATOM 6168 C CA . ASP A 1 782 ? 15.970 -18.499 17.007 1.00 80.62 782 ASP A CA 1
ATOM 6169 C C . ASP A 1 782 ? 15.389 -18.821 15.625 1.00 80.62 782 ASP A C 1
ATOM 6171 O O . ASP A 1 782 ? 15.508 -19.956 15.157 1.00 80.62 782 ASP A O 1
ATOM 6175 N N . LEU A 1 783 ? 14.884 -17.827 14.886 1.00 77.06 783 LEU A N 1
ATOM 6176 C CA . LEU A 1 783 ? 14.487 -17.985 13.480 1.00 77.06 783 LEU A CA 1
ATOM 6177 C C . LEU A 1 783 ? 15.656 -18.445 12.602 1.00 77.06 783 LEU A C 1
ATOM 6179 O O . LEU A 1 783 ? 15.526 -19.416 11.849 1.00 77.06 783 LEU A O 1
ATOM 6183 N N . ARG A 1 784 ? 16.832 -17.820 12.743 1.00 76.00 784 ARG A N 1
ATOM 6184 C CA . ARG A 1 784 ? 18.058 -18.215 12.027 1.00 76.00 784 ARG A CA 1
ATOM 6185 C C . ARG A 1 784 ? 18.571 -19.595 12.442 1.00 76.00 784 ARG A C 1
ATOM 6187 O O . ARG A 1 784 ? 19.343 -20.200 11.692 1.00 76.00 784 ARG A O 1
ATOM 6194 N N . SER A 1 785 ? 18.164 -20.146 13.584 1.00 79.75 785 SER A N 1
ATOM 6195 C CA . SER A 1 785 ? 18.509 -21.526 13.956 1.00 79.75 785 SER A CA 1
ATOM 6196 C C . SER A 1 785 ? 17.842 -22.561 13.030 1.00 79.75 785 SER A C 1
ATOM 6198 O O . SER A 1 785 ? 18.413 -23.627 12.778 1.00 79.75 785 SER A O 1
ATOM 6200 N N . VAL A 1 786 ? 16.692 -22.228 12.426 1.00 80.12 786 VAL A N 1
ATOM 6201 C CA . VAL A 1 786 ? 15.917 -23.136 11.570 1.00 80.12 786 VAL A CA 1
ATOM 6202 C C . VAL A 1 786 ? 16.486 -23.174 10.135 1.00 80.12 786 VAL A C 1
ATOM 6204 O O . VAL A 1 786 ? 16.504 -22.153 9.445 1.00 80.12 786 VAL A O 1
ATOM 6207 N N . PRO A 1 787 ? 16.892 -24.349 9.597 1.00 76.88 787 PRO A N 1
ATOM 6208 C CA . PRO A 1 787 ? 17.531 -24.438 8.274 1.00 76.88 787 PRO A CA 1
ATOM 6209 C C . PRO A 1 787 ? 16.680 -23.936 7.099 1.00 76.88 787 PRO A C 1
ATOM 6211 O O . PRO A 1 787 ? 17.217 -23.388 6.139 1.00 76.88 787 PRO A O 1
ATOM 6214 N N . VAL A 1 788 ? 15.358 -24.118 7.166 1.00 75.00 788 VAL A N 1
ATOM 6215 C CA . VAL A 1 788 ? 14.435 -23.657 6.114 1.00 75.00 788 VAL A CA 1
ATOM 6216 C C . VAL A 1 788 ? 14.373 -22.133 6.064 1.00 75.00 788 VAL A C 1
ATOM 6218 O O . VAL A 1 788 ? 14.387 -21.568 4.975 1.00 75.00 788 VAL A O 1
ATOM 6221 N N . TYR A 1 789 ? 14.376 -21.472 7.225 1.00 74.88 789 TYR A N 1
ATOM 6222 C CA . TYR A 1 789 ? 14.420 -20.016 7.296 1.00 74.88 789 TYR A CA 1
ATOM 6223 C C . TYR A 1 789 ? 15.727 -19.476 6.702 1.00 74.88 789 TYR A C 1
ATOM 6225 O O . TYR A 1 789 ? 15.678 -18.605 5.845 1.00 74.88 789 TYR A O 1
ATOM 6233 N N . LYS A 1 790 ? 16.883 -20.067 7.042 1.00 73.75 790 LYS A N 1
ATOM 6234 C CA . LYS A 1 790 ? 18.184 -19.699 6.444 1.00 73.75 790 LYS A CA 1
ATOM 6235 C C . LYS A 1 790 ? 18.199 -19.792 4.915 1.00 73.75 790 LYS A C 1
ATOM 6237 O O . LYS A 1 790 ? 18.782 -18.942 4.244 1.00 73.75 790 LYS A O 1
ATOM 6242 N N . TRP A 1 791 ? 17.583 -20.832 4.351 1.00 76.56 791 TRP A N 1
ATOM 6243 C CA . TRP A 1 791 ? 17.465 -20.973 2.897 1.00 76.56 791 TRP A CA 1
ATOM 6244 C C . TRP A 1 791 ? 16.536 -19.926 2.288 1.00 76.56 791 TRP A C 1
ATOM 6246 O O . TRP A 1 791 ? 16.874 -19.346 1.258 1.00 76.56 791 TRP A O 1
ATOM 6256 N N . ALA A 1 792 ? 15.402 -19.659 2.934 1.00 70.12 792 ALA A N 1
ATOM 6257 C CA . ALA A 1 792 ? 14.462 -18.637 2.502 1.00 70.12 792 ALA A CA 1
ATOM 6258 C C . ALA A 1 792 ? 15.088 -17.240 2.540 1.00 70.12 792 ALA A C 1
ATOM 6260 O O . ALA A 1 792 ? 15.128 -16.578 1.511 1.00 70.12 792 ALA A O 1
ATOM 6261 N N . GLU A 1 793 ? 15.673 -16.848 3.675 1.00 72.06 793 GLU A N 1
ATOM 6262 C CA . GLU A 1 793 ? 16.450 -15.615 3.863 1.00 72.06 793 GLU A CA 1
ATOM 6263 C C . GLU A 1 793 ? 17.459 -15.424 2.720 1.00 72.06 793 GLU A C 1
ATOM 6265 O O . GLU A 1 793 ? 17.525 -14.358 2.106 1.00 72.06 793 GLU A O 1
ATOM 6270 N N . ARG A 1 794 ? 18.178 -16.491 2.342 1.00 74.12 794 ARG A N 1
ATOM 6271 C CA . ARG A 1 794 ? 19.141 -16.458 1.237 1.00 74.12 794 ARG A CA 1
ATOM 6272 C C . ARG A 1 794 ? 18.491 -16.273 -0.136 1.00 74.12 794 ARG A C 1
ATOM 6274 O O . ARG A 1 794 ? 18.965 -15.444 -0.906 1.00 74.12 794 ARG A O 1
ATOM 6281 N N . VAL A 1 795 ? 17.442 -17.029 -0.467 1.00 71.31 795 VAL A N 1
ATOM 6282 C CA . VAL A 1 795 ? 16.733 -16.916 -1.762 1.00 71.31 795 VAL A CA 1
ATOM 6283 C C . VAL A 1 795 ? 16.151 -15.520 -1.933 1.00 71.31 795 VAL A C 1
ATOM 6285 O O . VAL A 1 795 ? 16.291 -14.903 -2.987 1.00 71.31 795 VAL A O 1
ATOM 6288 N N . ILE A 1 796 ? 15.546 -15.002 -0.876 1.00 68.12 796 ILE A N 1
ATOM 6289 C CA . ILE A 1 796 ? 14.931 -13.691 -0.884 1.00 68.12 796 ILE A CA 1
ATOM 6290 C C . ILE A 1 796 ? 15.985 -12.588 -1.018 1.00 68.12 796 ILE A C 1
ATOM 6292 O O . ILE A 1 796 ? 15.850 -11.709 -1.867 1.00 68.12 796 ILE A O 1
ATOM 6296 N N . GLY A 1 797 ? 17.078 -12.667 -0.254 1.00 67.56 797 GLY A N 1
ATOM 6297 C CA . GLY A 1 797 ? 18.207 -11.749 -0.400 1.00 67.56 797 GLY A CA 1
ATOM 6298 C C . GLY A 1 797 ? 18.773 -11.736 -1.827 1.00 67.56 797 GLY A C 1
ATOM 6299 O O . GLY A 1 797 ? 19.176 -10.681 -2.319 1.00 67.56 797 GLY A O 1
ATOM 6300 N N . ILE A 1 798 ? 18.744 -12.871 -2.538 1.00 72.12 798 ILE A N 1
ATOM 6301 C CA . ILE A 1 798 ? 19.144 -12.965 -3.952 1.00 72.12 798 ILE A CA 1
ATOM 6302 C C . ILE A 1 798 ? 18.120 -12.291 -4.874 1.00 72.12 798 ILE A C 1
ATOM 6304 O O . ILE A 1 798 ? 18.529 -11.568 -5.778 1.00 72.12 798 ILE A O 1
ATOM 6308 N N . LEU A 1 799 ? 16.815 -12.479 -4.654 1.00 68.12 799 LEU A N 1
ATOM 6309 C CA . LEU A 1 799 ? 15.766 -11.814 -5.441 1.00 68.12 799 LEU A CA 1
ATOM 6310 C C . LEU A 1 799 ? 15.809 -10.287 -5.285 1.00 68.12 799 LEU A C 1
ATOM 6312 O O . LEU A 1 799 ? 15.679 -9.569 -6.273 1.00 68.12 799 LEU A O 1
ATOM 6316 N N . VAL A 1 800 ? 16.040 -9.795 -4.063 1.00 63.53 800 VAL A N 1
ATOM 6317 C CA . VAL A 1 800 ? 16.108 -8.355 -3.757 1.00 63.53 800 VAL A CA 1
ATOM 6318 C C . VAL A 1 800 ? 17.408 -7.733 -4.246 1.00 63.53 800 VAL A C 1
ATOM 6320 O O . VAL A 1 800 ? 17.402 -6.681 -4.884 1.00 63.53 800 VAL A O 1
ATOM 6323 N N . SER A 1 801 ? 18.548 -8.357 -3.940 1.00 69.25 801 SER A N 1
ATOM 6324 C CA . SER A 1 801 ? 19.844 -7.797 -4.327 1.00 69.25 801 SER A CA 1
ATOM 6325 C C . SER A 1 801 ? 20.168 -8.028 -5.802 1.00 69.25 801 SER A C 1
ATOM 6327 O O . SER A 1 801 ? 20.938 -7.259 -6.372 1.00 69.25 801 SER A O 1
ATOM 6329 N N . GLY A 1 802 ? 19.605 -9.073 -6.416 1.00 76.81 802 GLY A N 1
ATOM 6330 C CA . GLY A 1 802 ? 19.939 -9.558 -7.754 1.00 76.81 802 GLY A CA 1
ATOM 6331 C C . GLY A 1 802 ? 21.267 -10.321 -7.833 1.00 76.81 802 GLY A C 1
ATOM 6332 O O . GLY A 1 802 ? 21.631 -10.758 -8.925 1.00 76.81 802 GLY A O 1
ATOM 6333 N N . TYR A 1 803 ? 21.992 -10.480 -6.719 1.00 82.62 803 TYR A N 1
ATOM 6334 C CA . TYR A 1 803 ? 23.339 -11.055 -6.664 1.00 82.62 803 TYR A CA 1
ATOM 6335 C C . TYR A 1 803 ? 23.443 -12.181 -5.628 1.00 82.62 803 TYR A C 1
ATOM 6337 O O . TYR A 1 803 ? 22.816 -12.150 -4.572 1.00 82.62 803 TYR A O 1
ATOM 6345 N N . ILE A 1 804 ? 24.279 -13.174 -5.921 1.00 86.31 804 ILE A N 1
ATOM 6346 C CA . ILE A 1 804 ? 24.548 -14.331 -5.068 1.00 86.31 804 ILE A CA 1
ATOM 6347 C C . ILE A 1 804 ? 25.966 -14.193 -4.501 1.00 86.31 804 ILE A C 1
ATOM 6349 O O . ILE A 1 804 ? 26.919 -14.221 -5.280 1.00 86.31 804 ILE A O 1
ATOM 6353 N N . PRO A 1 805 ? 26.160 -14.076 -3.177 1.00 84.06 805 PRO A N 1
ATOM 6354 C CA . PRO A 1 805 ? 27.500 -14.041 -2.601 1.00 84.06 805 PRO A CA 1
ATOM 6355 C C . PRO A 1 805 ? 28.227 -15.379 -2.776 1.00 84.06 805 PRO A C 1
ATOM 6357 O O . PRO A 1 805 ? 27.647 -16.454 -2.578 1.00 84.06 805 PRO A O 1
ATOM 6360 N N . VAL A 1 806 ? 29.508 -15.303 -3.148 1.00 83.62 806 VAL A N 1
ATOM 6361 C CA . VAL A 1 806 ? 30.373 -16.454 -3.431 1.00 83.62 806 VAL A CA 1
ATOM 6362 C C . VAL A 1 806 ? 31.469 -16.563 -2.363 1.00 83.62 806 VAL A C 1
ATOM 6364 O O . VAL A 1 806 ? 32.261 -15.643 -2.146 1.00 83.62 806 VAL A O 1
ATOM 6367 N N . GLY A 1 807 ? 31.549 -17.729 -1.713 1.00 76.00 807 GLY A N 1
ATOM 6368 C CA . GLY A 1 807 ? 32.545 -18.045 -0.679 1.00 76.00 807 GLY A CA 1
ATOM 6369 C C . GLY A 1 807 ? 32.167 -17.590 0.740 1.00 76.00 807 GLY A C 1
ATOM 6370 O O . GLY A 1 807 ? 31.185 -16.896 0.948 1.00 76.00 807 GLY A O 1
ATOM 6371 N N . LYS A 1 808 ? 32.962 -17.987 1.748 1.00 67.88 808 LYS A N 1
ATOM 6372 C CA . LYS A 1 808 ? 32.674 -17.731 3.182 1.00 67.88 808 LYS A CA 1
ATOM 6373 C C . LYS A 1 808 ? 32.853 -16.270 3.632 1.00 67.88 808 LYS A C 1
ATOM 6375 O O . LYS A 1 808 ? 32.486 -15.939 4.752 1.00 67.88 808 LYS A O 1
ATOM 6380 N N . LYS A 1 809 ? 33.492 -15.423 2.815 1.00 75.00 809 LYS A N 1
ATOM 6381 C CA . LYS A 1 809 ? 33.835 -14.026 3.158 1.00 75.00 809 LYS A CA 1
ATOM 6382 C C . LYS A 1 809 ? 33.109 -12.987 2.290 1.00 75.00 809 LYS A C 1
ATOM 6384 O O . LYS A 1 809 ? 33.418 -11.808 2.416 1.00 75.00 809 LYS A O 1
ATOM 6389 N N . ASP A 1 810 ? 32.208 -13.412 1.399 1.00 79.12 810 ASP A N 1
ATOM 6390 C CA . ASP A 1 810 ? 31.438 -12.576 0.454 1.00 79.12 810 ASP A CA 1
ATOM 6391 C C . ASP A 1 810 ? 32.258 -11.484 -0.257 1.00 79.12 810 ASP A C 1
ATOM 6393 O O . ASP A 1 810 ? 31.810 -10.351 -0.428 1.00 79.12 810 ASP A O 1
ATOM 6397 N N . LYS A 1 811 ? 33.503 -11.792 -0.635 1.00 88.44 811 LYS A N 1
ATOM 6398 C CA . LYS A 1 811 ? 34.397 -10.844 -1.327 1.00 88.44 811 LYS A CA 1
ATOM 6399 C C . LYS A 1 811 ? 33.978 -10.602 -2.779 1.00 88.44 811 LYS A C 1
ATOM 6401 O O . LYS A 1 811 ? 34.274 -9.551 -3.342 1.00 88.44 811 LYS A O 1
ATOM 6406 N N . VAL A 1 812 ? 33.316 -11.593 -3.371 1.00 89.81 812 VAL A N 1
ATOM 6407 C CA . VAL A 1 812 ? 32.841 -11.605 -4.755 1.00 89.81 812 VAL A CA 1
ATOM 6408 C C . VAL A 1 812 ? 31.402 -12.094 -4.757 1.00 89.81 812 VAL A C 1
ATOM 6410 O O . VAL A 1 812 ? 31.031 -12.972 -3.976 1.00 89.81 812 VAL A O 1
ATOM 6413 N N . GLU A 1 813 ? 30.598 -11.536 -5.647 1.00 89.62 813 GLU A N 1
ATOM 6414 C CA . GLU A 1 813 ? 29.209 -11.915 -5.844 1.00 89.62 813 GLU A CA 1
ATOM 6415 C C . GLU A 1 813 ? 28.935 -12.184 -7.322 1.00 89.62 813 GLU A C 1
ATOM 6417 O O . GLU A 1 813 ? 29.474 -11.522 -8.207 1.00 89.62 813 GLU A O 1
ATOM 6422 N N . PHE A 1 814 ? 28.074 -13.158 -7.582 1.00 90.06 814 PHE A N 1
ATOM 6423 C CA . PHE A 1 814 ? 27.645 -13.596 -8.902 1.00 90.06 814 PHE A CA 1
ATOM 6424 C C . PHE A 1 814 ? 26.303 -12.954 -9.271 1.00 90.06 814 PHE A C 1
ATOM 6426 O O . PHE A 1 814 ? 25.382 -12.950 -8.459 1.00 90.06 814 PHE A O 1
ATOM 6433 N N . GLY A 1 815 ? 26.164 -12.425 -10.485 1.00 86.19 815 GLY A N 1
ATOM 6434 C CA . GLY A 1 815 ? 24.925 -11.808 -10.970 1.00 86.19 815 GLY A CA 1
ATOM 6435 C C . GLY A 1 815 ? 25.156 -10.647 -11.949 1.00 86.19 815 GLY A C 1
ATOM 6436 O O . GLY A 1 815 ? 26.304 -10.355 -12.300 1.00 86.19 815 GLY A O 1
ATOM 6437 N N . PRO A 1 816 ? 24.089 -9.947 -12.384 1.00 83.19 816 PRO A N 1
ATOM 6438 C CA . PRO A 1 816 ? 22.698 -10.092 -11.938 1.00 83.19 816 PRO A CA 1
ATOM 6439 C C . PRO A 1 816 ? 22.004 -11.382 -12.408 1.00 83.19 816 PRO A C 1
ATOM 6441 O O . PRO A 1 816 ? 22.080 -11.734 -13.585 1.00 83.19 816 PRO A O 1
ATOM 6444 N N . VAL A 1 817 ? 21.268 -12.060 -11.522 1.00 82.94 817 VAL A N 1
ATOM 6445 C CA . VAL A 1 817 ? 20.585 -13.340 -11.825 1.00 82.94 817 VAL A CA 1
ATOM 6446 C C . VAL A 1 817 ? 19.494 -13.192 -12.899 1.00 82.94 817 VAL A C 1
ATOM 6448 O O . VAL A 1 817 ? 19.299 -14.088 -13.715 1.00 82.94 817 VAL A O 1
ATOM 6451 N N . ASN A 1 818 ? 18.830 -12.036 -12.976 1.00 75.50 818 ASN A N 1
ATOM 6452 C CA . ASN A 1 818 ? 17.796 -11.749 -13.980 1.00 75.50 818 ASN A CA 1
ATOM 6453 C C . ASN A 1 818 ? 18.333 -11.536 -15.409 1.00 75.50 818 ASN A C 1
ATOM 6455 O O . ASN A 1 818 ? 17.543 -11.317 -16.322 1.00 75.50 818 ASN A O 1
ATOM 6459 N N . THR A 1 819 ? 19.655 -11.580 -15.599 1.00 82.12 819 THR A N 1
ATOM 6460 C CA . THR A 1 819 ? 20.310 -11.418 -16.909 1.00 82.12 819 THR A CA 1
ATOM 6461 C C . THR A 1 819 ? 20.918 -12.711 -17.438 1.00 82.12 819 THR A C 1
ATOM 6463 O O . THR A 1 819 ? 21.530 -12.687 -18.497 1.00 82.12 819 THR A O 1
ATOM 6466 N N . LEU A 1 820 ? 20.777 -13.832 -16.715 1.00 86.19 820 LEU A N 1
ATOM 6467 C CA . LEU A 1 820 ? 21.432 -15.097 -17.071 1.00 86.19 820 LEU A CA 1
ATOM 6468 C C . LEU A 1 820 ? 20.985 -15.640 -18.432 1.00 86.19 820 LEU A C 1
ATOM 6470 O O . LEU A 1 820 ? 21.796 -16.216 -19.158 1.00 86.19 820 LEU A O 1
ATOM 6474 N N . VAL A 1 821 ? 19.706 -15.454 -18.766 1.00 87.06 821 VAL A N 1
ATOM 6475 C CA . VAL A 1 821 ? 19.102 -15.896 -20.025 1.00 87.06 821 VAL A CA 1
ATOM 6476 C C . VAL A 1 821 ? 18.232 -14.774 -20.582 1.00 87.06 821 VAL A C 1
ATOM 6478 O O . VAL A 1 821 ? 17.308 -14.314 -19.912 1.00 87.06 821 VAL A O 1
ATOM 6481 N N . SER A 1 822 ? 18.507 -14.363 -21.816 1.00 85.56 822 SER A N 1
ATOM 6482 C CA . SER A 1 822 ? 17.695 -13.404 -22.570 1.00 85.56 822 SER A CA 1
ATOM 6483 C C . SER A 1 822 ? 17.546 -13.838 -24.033 1.00 85.56 822 SER A C 1
ATOM 6485 O O . SER A 1 822 ? 18.153 -14.820 -24.472 1.00 85.56 822 SER A O 1
ATOM 6487 N N . PHE A 1 823 ? 16.689 -13.151 -24.791 1.00 84.00 823 PHE A N 1
ATOM 6488 C CA . PHE A 1 823 ? 16.451 -13.443 -26.205 1.00 84.00 823 PHE A CA 1
ATOM 6489 C C . PHE A 1 823 ? 16.336 -12.156 -27.027 1.00 84.00 823 PHE A C 1
ATOM 6491 O O . PHE A 1 823 ? 15.645 -11.223 -26.613 1.00 84.00 823 PHE A O 1
ATOM 6498 N N . ASN A 1 824 ? 16.973 -12.123 -28.202 1.00 83.56 824 ASN A N 1
ATOM 6499 C CA . ASN A 1 824 ? 16.752 -11.096 -29.223 1.00 83.56 824 ASN A CA 1
ATOM 6500 C C . ASN A 1 824 ? 16.926 -11.653 -30.652 1.00 83.56 824 ASN A C 1
ATOM 6502 O O . ASN A 1 824 ? 17.488 -12.728 -30.858 1.00 83.56 824 ASN A O 1
ATOM 6506 N N . ASP A 1 825 ? 16.442 -10.922 -31.661 1.00 83.19 825 ASP A N 1
ATOM 6507 C CA . ASP A 1 825 ? 16.393 -11.409 -33.048 1.00 83.19 825 ASP A CA 1
ATOM 6508 C C . ASP A 1 825 ? 17.761 -11.505 -33.743 1.00 83.19 825 ASP A C 1
ATOM 6510 O O . ASP A 1 825 ? 17.894 -12.235 -34.738 1.00 83.19 825 ASP A O 1
ATOM 6514 N N . VAL A 1 826 ? 18.774 -10.787 -33.252 1.00 84.38 826 VAL A N 1
ATOM 6515 C CA . VAL A 1 826 ? 20.132 -10.778 -33.817 1.00 84.38 826 VAL A CA 1
ATOM 6516 C C . VAL A 1 826 ? 20.969 -11.916 -33.228 1.00 84.38 826 VAL A C 1
ATOM 6518 O O . VAL A 1 826 ? 21.546 -12.703 -33.976 1.00 84.38 826 VAL A O 1
ATOM 6521 N N . GLU A 1 827 ? 20.971 -12.056 -31.905 1.00 86.06 827 GLU A N 1
ATOM 6522 C CA . GLU A 1 827 ? 21.779 -13.008 -31.137 1.00 86.06 827 GLU A CA 1
ATOM 6523 C C . GLU A 1 827 ? 21.075 -14.351 -30.878 1.00 86.06 827 GLU A C 1
ATOM 6525 O O . GLU A 1 827 ? 21.746 -15.342 -30.589 1.00 86.06 827 GLU A O 1
ATOM 6530 N N . GLY A 1 828 ? 19.745 -14.425 -31.007 1.00 88.06 828 GLY A N 1
ATOM 6531 C CA . GLY A 1 828 ? 18.945 -15.583 -30.598 1.00 88.06 828 GLY A CA 1
ATOM 6532 C C . GLY A 1 828 ? 18.826 -15.668 -29.076 1.00 88.06 828 GLY A C 1
ATOM 6533 O O . GLY A 1 828 ? 18.678 -14.652 -28.401 1.00 88.06 828 GLY A O 1
ATOM 6534 N N . THR A 1 829 ? 18.909 -16.878 -28.517 1.00 89.75 829 THR A N 1
ATOM 6535 C CA . THR A 1 829 ? 19.071 -17.058 -27.067 1.00 89.75 829 THR A CA 1
ATOM 6536 C C . THR A 1 829 ? 20.469 -16.609 -26.659 1.00 89.75 829 THR A C 1
ATOM 6538 O O . THR A 1 829 ? 21.459 -17.087 -27.224 1.00 89.75 829 THR A O 1
ATOM 6541 N N . ARG A 1 830 ? 20.538 -15.715 -25.674 1.00 89.00 830 ARG A N 1
ATOM 6542 C CA . ARG A 1 830 ? 21.759 -15.170 -25.089 1.00 89.00 830 ARG A CA 1
ATOM 6543 C C . ARG A 1 830 ? 21.922 -15.700 -23.671 1.00 89.00 830 ARG A C 1
ATOM 6545 O O . ARG A 1 830 ? 21.054 -15.504 -22.823 1.00 89.00 830 ARG A O 1
ATOM 6552 N N . LEU A 1 831 ? 23.042 -16.372 -23.428 1.00 91.81 831 LEU A N 1
ATOM 6553 C CA . LEU A 1 831 ? 23.431 -16.867 -22.109 1.00 91.81 831 LEU A CA 1
ATOM 6554 C C . LEU A 1 831 ? 24.524 -15.964 -21.560 1.00 91.81 831 LEU A C 1
ATOM 6556 O O . LEU A 1 831 ? 25.533 -15.765 -22.233 1.00 91.81 831 LEU A O 1
ATOM 6560 N N . ARG A 1 832 ? 24.342 -15.420 -20.359 1.00 90.75 832 ARG A N 1
ATOM 6561 C CA . ARG A 1 832 ? 25.279 -14.476 -19.741 1.00 90.75 832 ARG A CA 1
ATOM 6562 C C . ARG A 1 832 ? 25.643 -14.925 -18.337 1.00 90.75 832 ARG A C 1
ATOM 6564 O O . ARG A 1 832 ? 24.794 -15.352 -17.568 1.00 90.75 832 ARG A O 1
ATOM 6571 N N . ILE A 1 833 ? 26.912 -14.772 -17.984 1.00 92.50 833 ILE A N 1
ATOM 6572 C CA . ILE A 1 833 ? 27.439 -15.014 -16.643 1.00 92.50 833 ILE A CA 1
ATOM 6573 C C . ILE A 1 833 ? 28.281 -13.805 -16.245 1.00 92.50 833 ILE A C 1
ATOM 6575 O O . ILE A 1 833 ? 29.114 -13.348 -17.024 1.00 92.50 833 ILE A O 1
ATOM 6579 N N . GLY A 1 834 ? 28.074 -13.272 -15.041 1.00 91.94 834 GLY A N 1
ATOM 6580 C CA . GLY A 1 834 ? 28.808 -12.108 -14.551 1.00 91.94 834 GLY A CA 1
ATOM 6581 C C . GLY A 1 834 ? 28.965 -12.078 -13.038 1.00 91.94 834 GLY A C 1
ATOM 6582 O O . GLY A 1 834 ? 28.366 -12.877 -12.316 1.00 91.94 834 GLY A O 1
ATOM 6583 N N . GLY A 1 835 ? 29.789 -11.148 -12.567 1.00 91.81 835 GLY A N 1
ATOM 6584 C CA . GLY A 1 835 ? 30.058 -10.955 -11.150 1.00 91.81 835 GLY A CA 1
ATOM 6585 C C . GLY A 1 835 ? 30.660 -9.591 -10.824 1.00 91.81 835 GLY A C 1
ATOM 6586 O O . GLY A 1 835 ? 31.010 -8.807 -11.710 1.00 91.81 835 GLY A O 1
ATOM 6587 N N . VAL A 1 836 ? 30.737 -9.302 -9.529 1.00 92.19 836 VAL A N 1
ATOM 6588 C CA . VAL A 1 836 ? 31.198 -8.028 -8.963 1.00 92.19 836 VAL A CA 1
ATOM 6589 C C . VAL A 1 836 ? 31.925 -8.260 -7.635 1.00 92.19 836 VAL A C 1
ATOM 6591 O O . VAL A 1 836 ? 31.583 -9.178 -6.890 1.00 92.19 836 VAL A O 1
ATOM 6594 N N . THR A 1 837 ? 32.929 -7.444 -7.318 1.00 93.00 837 THR A N 1
ATOM 6595 C CA . THR A 1 837 ? 33.606 -7.464 -6.009 1.00 93.00 837 THR A CA 1
ATOM 6596 C C . THR A 1 837 ? 32.918 -6.552 -4.993 1.00 93.00 837 THR A C 1
ATOM 6598 O O . THR A 1 837 ? 32.328 -5.534 -5.350 1.00 93.00 837 THR A O 1
ATOM 6601 N N . THR A 1 838 ? 33.032 -6.880 -3.708 1.00 90.12 838 THR A N 1
ATOM 6602 C CA . THR A 1 838 ? 32.402 -6.126 -2.610 1.00 90.12 838 THR A CA 1
ATOM 6603 C C . THR A 1 838 ? 33.413 -5.309 -1.810 1.00 90.12 838 THR A C 1
ATOM 6605 O O . THR A 1 838 ? 34.623 -5.532 -1.893 1.00 90.12 838 THR A O 1
ATOM 6608 N N . ALA A 1 839 ? 32.913 -4.417 -0.949 1.00 89.25 839 ALA A N 1
ATOM 6609 C CA . ALA A 1 839 ? 33.752 -3.633 -0.040 1.00 89.25 839 ALA A CA 1
ATOM 6610 C C . ALA A 1 839 ? 34.536 -4.501 0.969 1.00 89.25 839 ALA A C 1
ATOM 6612 O O . ALA A 1 839 ? 35.529 -4.053 1.539 1.00 89.25 839 ALA A O 1
ATOM 6613 N N . LYS A 1 840 ? 34.135 -5.772 1.163 1.00 88.50 840 LYS A N 1
ATOM 6614 C CA . LYS A 1 840 ? 34.874 -6.750 1.982 1.00 88.50 840 LYS A CA 1
ATOM 6615 C C . LYS A 1 840 ? 36.190 -7.196 1.331 1.00 88.50 840 LYS A C 1
ATOM 6617 O O . LYS A 1 840 ? 37.053 -7.743 2.020 1.00 88.50 840 LYS A O 1
ATOM 6622 N N . LEU A 1 841 ? 36.337 -7.035 0.011 1.00 91.31 841 LEU A N 1
ATOM 6623 C CA . LEU A 1 841 ? 37.604 -7.262 -0.687 1.00 91.31 841 LEU A CA 1
ATOM 6624 C C . LEU A 1 841 ? 38.517 -6.036 -0.571 1.00 91.31 841 LEU A C 1
ATOM 6626 O O . LEU A 1 841 ? 39.687 -6.188 -0.234 1.00 91.31 841 LEU A O 1
ATOM 6630 N N . SER A 1 842 ? 37.975 -4.848 -0.841 1.00 92.62 842 SER A N 1
ATOM 6631 C CA . SER A 1 842 ? 38.653 -3.558 -0.714 1.00 92.62 842 SER A CA 1
ATOM 6632 C C . SER A 1 842 ? 37.617 -2.449 -0.552 1.00 92.62 842 SER A C 1
ATOM 6634 O O . SER A 1 842 ? 36.606 -2.448 -1.247 1.00 92.62 842 SER A O 1
ATOM 6636 N N . LYS A 1 843 ? 37.878 -1.478 0.330 1.00 92.12 843 LYS A N 1
ATOM 6637 C CA . LYS A 1 843 ? 37.002 -0.309 0.521 1.00 92.12 843 LYS A CA 1
ATOM 6638 C C . LYS A 1 843 ? 37.067 0.707 -0.629 1.00 92.12 843 LYS A C 1
ATOM 6640 O O . LYS A 1 843 ? 36.179 1.550 -0.725 1.00 92.12 843 LYS A O 1
ATOM 6645 N N . HIS A 1 844 ? 38.097 0.623 -1.477 1.00 94.69 844 HIS A N 1
ATOM 6646 C CA . HIS A 1 844 ? 38.367 1.587 -2.551 1.00 94.69 844 HIS A CA 1
ATOM 6647 C C . HIS A 1 844 ? 38.388 0.962 -3.946 1.00 94.69 844 HIS A C 1
ATOM 6649 O O . HIS A 1 844 ? 37.969 1.612 -4.896 1.00 94.69 844 HIS A O 1
ATOM 6655 N N . TRP A 1 845 ? 38.852 -0.283 -4.084 1.00 95.81 845 TRP A N 1
ATOM 6656 C CA . TRP A 1 845 ? 38.986 -0.950 -5.381 1.00 95.81 845 TRP A CA 1
ATOM 6657 C C . TRP A 1 845 ? 37.835 -1.911 -5.642 1.00 95.81 845 TRP A C 1
ATOM 6659 O O . TRP A 1 845 ? 37.591 -2.836 -4.865 1.00 95.81 845 TRP A O 1
ATOM 6669 N N . PHE A 1 846 ? 37.178 -1.731 -6.782 1.00 95.31 846 PHE A N 1
ATOM 6670 C CA . PHE A 1 846 ? 36.058 -2.551 -7.209 1.00 95.31 846 PHE A CA 1
ATOM 6671 C C . PHE A 1 846 ? 36.256 -3.027 -8.639 1.00 95.31 846 PHE A C 1
ATOM 6673 O O . PHE A 1 846 ? 36.794 -2.312 -9.476 1.00 95.31 846 PHE A O 1
ATOM 6680 N N . SER A 1 847 ? 35.797 -4.239 -8.927 1.00 94.19 847 SER A N 1
ATOM 6681 C CA . SER A 1 847 ? 35.759 -4.779 -10.277 1.00 94.19 847 SER A CA 1
ATOM 6682 C C . SER A 1 847 ? 34.410 -5.420 -10.563 1.00 94.19 847 SER A C 1
ATOM 6684 O O . SER A 1 847 ? 33.748 -5.958 -9.670 1.00 94.19 847 SER A O 1
ATOM 6686 N N . ARG A 1 848 ? 33.985 -5.335 -11.820 1.00 92.94 848 ARG A N 1
ATOM 6687 C CA . ARG A 1 848 ? 32.737 -5.904 -12.327 1.00 92.94 848 ARG A CA 1
ATOM 6688 C C . ARG A 1 848 ? 32.987 -6.445 -13.722 1.00 92.94 848 ARG A C 1
ATOM 6690 O O . ARG A 1 848 ? 33.703 -5.836 -14.505 1.00 92.94 848 ARG A O 1
ATOM 6697 N N . GLY A 1 849 ? 32.363 -7.563 -14.063 1.00 93.56 849 GLY A N 1
ATOM 6698 C CA . GLY A 1 849 ? 32.444 -8.064 -15.425 1.00 93.56 849 GLY A CA 1
ATOM 6699 C C . GLY A 1 849 ? 31.410 -9.120 -15.752 1.00 93.56 849 GLY A C 1
ATOM 6700 O O . GLY A 1 849 ? 30.741 -9.657 -14.868 1.00 93.56 849 GLY A O 1
ATOM 6701 N N . TYR A 1 850 ? 31.262 -9.395 -17.041 1.00 94.44 850 TYR A N 1
ATOM 6702 C CA . TYR A 1 850 ? 30.463 -10.505 -17.538 1.00 94.44 850 TYR A CA 1
ATOM 6703 C C . TYR A 1 850 ? 30.998 -11.026 -18.865 1.00 94.44 850 TYR A C 1
ATOM 6705 O O . TYR A 1 850 ? 31.676 -10.311 -19.598 1.00 94.44 850 TYR A O 1
ATOM 6713 N N . VAL A 1 851 ? 30.618 -12.259 -19.175 1.00 95.75 851 VAL A N 1
ATOM 6714 C CA . VAL A 1 851 ? 30.740 -12.886 -20.489 1.00 95.75 851 VAL A CA 1
ATOM 6715 C C . VAL A 1 851 ? 29.358 -13.350 -20.931 1.00 95.75 851 VAL A C 1
ATOM 6717 O O . VAL A 1 851 ? 28.547 -13.780 -20.109 1.00 95.75 851 VAL A O 1
ATOM 6720 N N . ALA A 1 852 ? 29.064 -13.231 -22.217 1.00 94.31 852 ALA A N 1
ATOM 6721 C CA . ALA A 1 852 ? 27.813 -13.674 -22.803 1.00 94.31 852 ALA A CA 1
ATOM 6722 C C . ALA A 1 852 ? 28.042 -14.336 -24.164 1.00 94.31 852 ALA A C 1
ATOM 6724 O O . ALA A 1 852 ? 28.992 -14.006 -24.873 1.00 94.31 852 ALA A O 1
ATOM 6725 N N . TYR A 1 853 ? 27.161 -15.263 -24.529 1.00 94.75 853 TYR A N 1
ATOM 6726 C CA . TYR A 1 853 ? 27.203 -15.974 -25.802 1.00 94.75 853 TYR A CA 1
ATOM 6727 C C . TYR A 1 853 ? 25.828 -15.970 -26.469 1.00 94.75 853 TYR A C 1
ATOM 6729 O O . TYR A 1 853 ? 24.831 -16.328 -25.839 1.00 94.75 853 TYR A O 1
ATOM 6737 N N . GLY A 1 854 ? 25.792 -15.568 -27.742 1.00 93.62 854 GLY A N 1
ATOM 6738 C CA . GLY A 1 854 ? 24.597 -15.596 -28.587 1.00 93.62 854 GLY A CA 1
ATOM 6739 C C . GLY A 1 854 ? 24.558 -16.855 -29.451 1.00 93.62 854 GLY A C 1
ATOM 6740 O O . GLY A 1 854 ? 25.513 -17.168 -30.161 1.00 93.62 854 GLY A O 1
ATOM 6741 N N . THR A 1 855 ? 23.449 -17.589 -29.404 1.00 94.31 855 THR A N 1
ATOM 6742 C CA . THR A 1 855 ? 23.280 -18.863 -30.131 1.00 94.31 855 THR A CA 1
ATOM 6743 C C . THR A 1 855 ? 23.129 -18.698 -31.648 1.00 94.31 855 THR A C 1
ATOM 6745 O O . THR A 1 855 ? 23.548 -19.578 -32.401 1.00 94.31 855 THR A O 1
ATOM 6748 N N . LYS A 1 856 ? 22.555 -17.582 -32.116 1.00 91.38 856 LYS A N 1
ATOM 6749 C CA . LYS A 1 856 ? 22.278 -17.325 -33.540 1.00 91.38 856 LYS A CA 1
ATOM 6750 C C . LYS A 1 856 ? 23.452 -16.682 -34.267 1.00 91.38 856 LYS A C 1
ATOM 6752 O O . LYS A 1 856 ? 23.768 -17.087 -35.382 1.00 91.38 856 LYS A O 1
ATOM 6757 N N . ASP A 1 857 ? 24.095 -15.696 -33.648 1.00 90.56 857 ASP A N 1
ATOM 6758 C CA . ASP A 1 857 ? 25.253 -15.016 -34.235 1.00 90.56 857 ASP A CA 1
ATOM 6759 C C . ASP A 1 857 ? 26.587 -15.709 -33.919 1.00 90.56 857 ASP A C 1
ATOM 6761 O O . ASP A 1 857 ? 27.603 -15.391 -34.535 1.00 90.56 857 ASP A O 1
ATOM 6765 N N . LYS A 1 858 ? 26.575 -16.681 -32.995 1.00 93.62 858 LYS A N 1
ATOM 6766 C CA . LYS A 1 858 ? 27.723 -17.493 -32.570 1.00 93.62 858 LYS A CA 1
ATOM 6767 C C . LYS A 1 858 ? 28.909 -16.662 -32.066 1.00 93.62 858 LYS A C 1
ATOM 6769 O O . LYS A 1 858 ? 30.052 -17.115 -32.142 1.00 93.62 858 LYS A O 1
ATOM 6774 N N . LYS A 1 859 ? 28.656 -15.460 -31.535 1.00 93.06 859 LYS A N 1
ATOM 6775 C CA . LYS A 1 859 ? 29.693 -14.550 -31.025 1.00 93.06 859 LYS A CA 1
ATOM 6776 C C . LYS A 1 859 ? 29.679 -14.447 -29.503 1.00 93.06 859 LYS A C 1
ATOM 6778 O O . LYS A 1 859 ? 28.613 -14.381 -28.883 1.00 93.06 859 LYS A O 1
ATOM 6783 N N . TRP A 1 860 ? 30.879 -14.340 -28.932 1.00 94.69 860 TRP A N 1
ATOM 6784 C CA . TRP A 1 860 ? 31.104 -13.971 -27.536 1.00 94.69 860 TRP A CA 1
ATOM 6785 C C . TRP A 1 860 ? 31.035 -12.454 -27.345 1.00 94.69 860 TRP A C 1
ATOM 6787 O O . TRP A 1 860 ? 31.518 -11.690 -28.179 1.00 94.69 860 TRP A O 1
ATOM 6797 N N . LYS A 1 861 ? 30.454 -12.040 -26.223 1.00 94.69 861 LYS A N 1
ATOM 6798 C CA . LYS A 1 861 ? 30.360 -10.660 -25.741 1.00 94.69 861 LYS A CA 1
ATOM 6799 C C . LYS A 1 861 ? 30.888 -10.616 -24.326 1.00 94.69 861 LYS A C 1
ATOM 6801 O O . LYS A 1 861 ? 30.836 -11.617 -23.611 1.00 94.69 861 LYS A O 1
ATOM 6806 N N . TYR A 1 862 ? 31.409 -9.475 -23.917 1.00 95.75 862 TYR A N 1
ATOM 6807 C CA . TYR A 1 862 ? 32.010 -9.351 -22.601 1.00 95.75 862 TYR A CA 1
ATOM 6808 C C . TYR A 1 862 ? 32.057 -7.901 -22.142 1.00 95.75 862 TYR A C 1
ATOM 6810 O O . TYR A 1 862 ? 32.062 -6.971 -22.947 1.00 95.75 862 TYR A O 1
ATOM 6818 N N . ALA A 1 863 ? 32.137 -7.711 -20.832 1.00 96.06 863 ALA A N 1
ATOM 6819 C CA . ALA A 1 863 ? 32.521 -6.437 -20.251 1.00 96.06 863 ALA A CA 1
ATOM 6820 C C . ALA A 1 863 ? 33.410 -6.651 -19.030 1.00 96.06 863 ALA A C 1
ATOM 6822 O O . ALA A 1 863 ? 33.204 -7.595 -18.267 1.00 96.06 863 ALA A O 1
ATOM 6823 N N . GLY A 1 864 ? 34.361 -5.745 -18.840 1.00 96.50 864 GLY A N 1
ATOM 6824 C CA . GLY A 1 864 ? 35.187 -5.616 -17.651 1.00 96.50 864 GLY A CA 1
ATOM 6825 C C . GLY A 1 864 ? 35.213 -4.161 -17.196 1.00 96.50 864 GLY A C 1
ATOM 6826 O O . GLY A 1 864 ? 35.262 -3.242 -18.007 1.00 96.50 864 GLY A O 1
ATOM 6827 N N . GLU A 1 865 ? 35.157 -3.953 -15.894 1.00 95.69 865 GLU A N 1
ATOM 6828 C CA . GLU A 1 865 ? 35.120 -2.653 -15.238 1.00 95.69 865 GLU A CA 1
ATOM 6829 C C . GLU A 1 865 ? 36.014 -2.723 -14.002 1.00 95.69 865 GLU A C 1
ATOM 6831 O O . GLU A 1 865 ? 35.937 -3.685 -13.236 1.00 95.69 865 GLU A O 1
ATOM 6836 N N . ILE A 1 866 ? 36.851 -1.704 -13.820 1.00 96.69 866 ILE A N 1
ATOM 6837 C CA . ILE A 1 866 ? 37.662 -1.466 -12.630 1.00 96.69 866 ILE A CA 1
ATOM 6838 C C . ILE A 1 866 ? 37.360 -0.045 -12.159 1.00 96.69 866 ILE A C 1
ATOM 6840 O O . ILE A 1 866 ? 37.435 0.904 -12.935 1.00 96.69 866 ILE A O 1
ATOM 6844 N N . GLU A 1 867 ? 37.019 0.109 -10.888 1.00 96.12 867 GLU A N 1
ATOM 6845 C CA . GLU A 1 867 ? 36.650 1.381 -10.278 1.00 96.12 867 GLU A CA 1
ATOM 6846 C C . GLU A 1 867 ? 37.483 1.614 -9.017 1.00 96.12 867 GLU A C 1
ATOM 6848 O O . GLU A 1 867 ? 37.583 0.737 -8.155 1.00 96.12 867 GLU A O 1
ATOM 6853 N N . TYR A 1 868 ? 38.066 2.806 -8.917 1.00 96.62 868 TYR A N 1
ATOM 6854 C CA . TYR A 1 868 ? 38.697 3.315 -7.710 1.00 96.62 868 TYR A CA 1
ATOM 6855 C C . TYR A 1 868 ? 37.820 4.415 -7.111 1.00 96.62 868 TYR A C 1
ATOM 6857 O O . TYR A 1 868 ? 37.596 5.459 -7.727 1.00 96.62 868 TYR A O 1
ATOM 6865 N N . SER A 1 869 ? 37.318 4.176 -5.906 1.00 96.12 869 SER A N 1
ATOM 6866 C CA . SER A 1 869 ? 36.551 5.143 -5.130 1.00 96.12 869 SER A CA 1
ATOM 6867 C C . SER A 1 869 ? 37.477 5.943 -4.222 1.00 96.12 869 SER A C 1
ATOM 6869 O O . SER A 1 869 ? 38.221 5.362 -3.438 1.00 96.12 869 SER A O 1
ATOM 6871 N N . PHE A 1 870 ? 37.392 7.271 -4.266 1.00 94.94 870 PHE A N 1
ATOM 6872 C CA . PHE A 1 870 ? 38.094 8.157 -3.334 1.00 94.94 870 PHE A CA 1
ATOM 6873 C C . PHE A 1 870 ? 37.459 8.125 -1.938 1.00 94.94 870 PHE A C 1
ATOM 6875 O O . PHE A 1 870 ? 38.157 8.238 -0.935 1.00 94.94 870 PHE A O 1
ATOM 6882 N N . ASN A 1 871 ? 36.145 7.898 -1.869 1.00 90.50 871 ASN A N 1
ATOM 6883 C CA . ASN A 1 871 ? 35.429 7.707 -0.609 1.00 90.50 871 ASN A CA 1
ATOM 6884 C C . ASN A 1 871 ? 35.562 6.250 -0.142 1.00 90.50 871 ASN A C 1
ATOM 6886 O O . ASN A 1 871 ? 35.431 5.333 -0.958 1.00 90.50 871 ASN A O 1
ATOM 6890 N N . GLU A 1 872 ? 35.746 6.015 1.159 1.00 90.50 872 GLU A N 1
ATOM 6891 C CA . GLU A 1 872 ? 35.631 4.665 1.724 1.00 90.50 872 GLU A CA 1
ATOM 6892 C C . GLU A 1 872 ? 34.196 4.143 1.566 1.00 90.50 872 GLU A C 1
ATOM 6894 O O . GLU A 1 872 ? 33.245 4.738 2.076 1.00 90.50 872 GLU A O 1
ATOM 6899 N N . LYS A 1 873 ? 34.030 3.013 0.872 1.00 87.56 873 LYS A N 1
ATOM 6900 C CA . LYS A 1 873 ? 32.720 2.378 0.666 1.00 87.56 873 LYS A CA 1
ATOM 6901 C C . LYS A 1 873 ? 32.454 1.312 1.723 1.00 87.56 873 LYS A C 1
ATOM 6903 O O . LYS A 1 873 ? 33.366 0.597 2.145 1.00 87.56 873 LYS A O 1
ATOM 6908 N N . LYS A 1 874 ? 31.190 1.170 2.132 1.00 83.38 874 LYS A N 1
ATOM 6909 C CA . LYS A 1 874 ? 30.784 0.228 3.190 1.00 83.38 874 LYS A CA 1
ATOM 6910 C C . LYS A 1 874 ? 30.389 -1.145 2.642 1.00 83.38 874 LYS A C 1
ATOM 6912 O O . LYS A 1 874 ? 30.663 -2.158 3.281 1.00 83.38 874 LYS A O 1
ATOM 6917 N N . ARG A 1 875 ? 29.742 -1.201 1.476 1.00 78.75 875 ARG A N 1
ATOM 6918 C CA . ARG A 1 875 ? 29.178 -2.416 0.858 1.00 78.75 875 ARG A CA 1
ATOM 6919 C C . ARG A 1 875 ? 29.569 -2.560 -0.620 1.00 78.75 875 ARG A C 1
ATOM 6921 O O . ARG A 1 875 ? 30.085 -3.616 -0.991 1.00 78.75 875 ARG A O 1
ATOM 6928 N N . HIS A 1 876 ? 29.352 -1.547 -1.464 1.00 85.75 876 HIS A N 1
ATOM 6929 C CA . HIS A 1 876 ? 29.602 -1.604 -2.914 1.00 85.75 876 HIS A CA 1
ATOM 6930 C C . HIS A 1 876 ? 30.050 -0.266 -3.531 1.00 85.75 876 HIS A C 1
ATOM 6932 O O . HIS A 1 876 ? 29.814 0.802 -2.975 1.00 85.75 876 HIS A O 1
ATOM 6938 N N . SER A 1 877 ? 30.629 -0.314 -4.738 1.00 83.69 877 SER A N 1
ATOM 6939 C CA . SER A 1 877 ? 31.232 0.853 -5.411 1.00 83.69 877 SER A CA 1
ATOM 6940 C C . SER A 1 877 ? 30.269 2.029 -5.607 1.00 83.69 877 SER A C 1
ATOM 6942 O O . SER A 1 877 ? 30.584 3.174 -5.298 1.00 83.69 877 SER A O 1
ATOM 6944 N N . ARG A 1 878 ? 29.037 1.727 -6.030 1.00 83.81 878 ARG A N 1
ATOM 6945 C CA . ARG A 1 878 ? 28.061 2.743 -6.444 1.00 83.81 878 ARG A CA 1
ATOM 6946 C C . ARG A 1 878 ? 27.402 3.537 -5.309 1.00 83.81 878 ARG A C 1
ATOM 6948 O O . ARG A 1 878 ? 26.510 4.313 -5.614 1.00 83.81 878 ARG A O 1
ATOM 6955 N N . GLU A 1 879 ? 27.767 3.363 -4.036 1.00 85.62 879 GLU A N 1
ATOM 6956 C CA . GLU A 1 879 ? 27.119 4.066 -2.906 1.00 85.62 879 GLU A CA 1
ATOM 6957 C C . GLU A 1 879 ? 27.144 5.592 -3.055 1.00 85.62 879 GLU A C 1
ATOM 6959 O O . GLU A 1 879 ? 28.175 6.150 -3.426 1.00 85.62 879 GLU A O 1
ATOM 6964 N N . PHE A 1 880 ? 26.033 6.261 -2.747 1.00 86.19 880 PHE A N 1
ATOM 6965 C CA . PHE A 1 880 ? 25.963 7.719 -2.671 1.00 86.19 880 PHE A CA 1
ATOM 6966 C C . PHE A 1 880 ? 26.650 8.245 -1.395 1.00 86.19 880 PHE A C 1
ATOM 6968 O O . PHE A 1 880 ? 26.477 7.640 -0.335 1.00 86.19 880 PHE A O 1
ATOM 6975 N N . PRO A 1 881 ? 27.374 9.376 -1.459 1.00 89.25 881 PRO A N 1
ATOM 6976 C CA . PRO A 1 881 ? 27.807 10.070 -2.672 1.00 89.25 881 PRO A CA 1
ATOM 6977 C C . PRO A 1 881 ? 28.927 9.312 -3.408 1.00 89.25 881 PRO A C 1
ATOM 6979 O O . PRO A 1 881 ? 29.859 8.764 -2.798 1.00 89.25 881 PRO A O 1
ATOM 6982 N N . ILE A 1 882 ? 28.847 9.276 -4.740 1.00 91.12 882 ILE A N 1
ATOM 6983 C CA . ILE A 1 882 ? 29.907 8.726 -5.589 1.00 91.12 882 ILE A CA 1
ATOM 6984 C C . ILE A 1 882 ? 31.020 9.762 -5.749 1.00 91.12 882 ILE A C 1
ATOM 6986 O O . ILE A 1 882 ? 30.787 10.883 -6.178 1.00 91.12 882 ILE A O 1
ATOM 6990 N N . HIS A 1 883 ? 32.248 9.356 -5.448 1.00 95.31 883 HIS A N 1
ATOM 6991 C CA . HIS A 1 883 ? 33.449 10.083 -5.832 1.00 95.31 883 HIS A CA 1
ATOM 6992 C C . HIS A 1 883 ? 34.466 9.040 -6.284 1.00 95.31 883 HIS A C 1
ATOM 6994 O O . HIS A 1 883 ? 35.082 8.372 -5.451 1.00 95.31 883 HIS A O 1
ATOM 7000 N N . SER A 1 884 ? 34.572 8.817 -7.592 1.00 96.12 884 SER A N 1
ATOM 7001 C CA . SER A 1 884 ? 35.331 7.685 -8.137 1.00 96.12 884 SER A CA 1
ATOM 7002 C C . SER A 1 884 ? 35.827 7.926 -9.556 1.00 96.12 884 SER A C 1
ATOM 7004 O O . SER A 1 884 ? 35.214 8.674 -10.320 1.00 96.12 884 SER A O 1
ATOM 7006 N N . ILE A 1 885 ? 36.878 7.198 -9.927 1.00 97.12 885 ILE A N 1
ATOM 7007 C CA . ILE A 1 885 ? 37.322 7.023 -11.309 1.00 97.12 885 ILE A CA 1
ATOM 7008 C C . ILE A 1 885 ? 37.124 5.564 -11.739 1.00 97.12 885 ILE A C 1
ATOM 7010 O O . ILE A 1 885 ? 37.425 4.637 -10.987 1.00 97.12 885 ILE A O 1
ATOM 7014 N N . ARG A 1 886 ? 36.599 5.344 -12.943 1.00 96.31 886 ARG A N 1
ATOM 7015 C CA . ARG A 1 886 ? 36.249 4.027 -13.481 1.00 96.31 886 ARG A CA 1
ATOM 7016 C C . ARG A 1 886 ? 36.850 3.840 -14.864 1.00 96.31 886 ARG A C 1
ATOM 7018 O O . ARG A 1 886 ? 36.589 4.635 -15.759 1.00 96.31 886 ARG A O 1
ATOM 7025 N N . LEU A 1 887 ? 37.579 2.748 -15.052 1.00 97.81 887 LEU A N 1
ATOM 7026 C CA . LEU A 1 887 ? 37.992 2.243 -16.355 1.00 97.81 887 LEU A CA 1
ATOM 7027 C C . LEU A 1 887 ? 37.089 1.069 -16.735 1.00 97.81 887 LEU A C 1
ATOM 7029 O O . LEU A 1 887 ? 36.928 0.125 -15.965 1.00 97.81 887 LEU A O 1
ATOM 7033 N N . SER A 1 888 ? 36.506 1.104 -17.924 1.00 96.88 888 SER A N 1
ATOM 7034 C CA . SER A 1 888 ? 35.637 0.040 -18.422 1.00 96.88 888 SER A CA 1
ATOM 7035 C C . SER A 1 888 ? 35.959 -0.314 -19.865 1.00 96.88 888 SER A C 1
ATOM 7037 O O . SER A 1 888 ? 36.363 0.539 -20.652 1.00 96.88 888 SER A O 1
ATOM 7039 N N . HIS A 1 889 ? 35.779 -1.583 -20.210 1.00 97.62 889 HIS A N 1
ATOM 7040 C CA . HIS A 1 889 ? 35.889 -2.102 -21.561 1.00 97.62 889 HIS A CA 1
ATOM 7041 C C . HIS A 1 889 ? 34.738 -3.076 -21.820 1.00 97.62 889 HIS A C 1
ATOM 7043 O O . HIS A 1 889 ? 34.548 -4.025 -21.061 1.00 97.62 889 HIS A O 1
ATOM 7049 N N . LYS A 1 890 ? 33.957 -2.843 -22.873 1.00 96.31 890 LYS A N 1
ATOM 7050 C CA . LYS A 1 890 ? 32.752 -3.607 -23.213 1.00 96.31 890 LYS A CA 1
ATOM 7051 C C . LYS A 1 890 ? 32.733 -3.914 -24.707 1.00 96.31 890 LYS A C 1
ATOM 7053 O O . LYS A 1 890 ? 32.994 -3.026 -25.508 1.00 96.31 890 LYS A O 1
ATOM 7058 N N . TYR A 1 891 ? 32.386 -5.144 -25.071 1.00 95.81 891 TYR A N 1
ATOM 7059 C CA . TYR A 1 891 ? 32.014 -5.550 -26.425 1.00 95.81 891 TYR A CA 1
ATOM 7060 C C . TYR A 1 891 ? 30.638 -6.211 -26.374 1.00 95.81 891 TYR A C 1
ATOM 7062 O O . TYR A 1 891 ? 30.493 -7.277 -25.774 1.00 95.81 891 TYR A O 1
ATOM 7070 N N . ASP A 1 892 ? 29.628 -5.558 -26.948 1.00 93.19 892 ASP A N 1
ATOM 7071 C CA . ASP A 1 892 ? 28.230 -5.999 -26.897 1.00 93.19 892 ASP A CA 1
ATOM 7072 C C . ASP A 1 892 ? 27.428 -5.488 -28.107 1.00 93.19 892 ASP A C 1
ATOM 7074 O O . ASP A 1 892 ? 27.976 -4.791 -28.955 1.00 93.19 892 ASP A O 1
ATOM 7078 N N . VAL A 1 893 ? 26.144 -5.828 -28.202 1.00 89.62 893 VAL A N 1
ATOM 7079 C CA . VAL A 1 893 ? 25.217 -5.228 -29.171 1.00 89.62 893 VAL A CA 1
ATOM 7080 C C . VAL A 1 893 ? 24.661 -3.893 -28.664 1.00 89.62 893 VAL A C 1
ATOM 7082 O O . VAL A 1 893 ? 24.490 -3.702 -27.457 1.00 89.62 893 VAL A O 1
ATOM 7085 N N . ASP A 1 894 ? 24.365 -2.986 -29.591 1.00 89.00 894 ASP A N 1
ATOM 7086 C CA . ASP A 1 894 ? 23.698 -1.704 -29.351 1.00 89.00 894 ASP A CA 1
ATOM 7087 C C . ASP A 1 894 ? 22.486 -1.565 -30.286 1.00 89.00 894 ASP A C 1
ATOM 7089 O O . ASP A 1 894 ? 22.601 -1.814 -31.489 1.00 89.00 894 ASP A O 1
ATOM 7093 N N . ALA A 1 895 ? 21.315 -1.239 -29.733 1.00 88.19 895 ALA A N 1
ATOM 7094 C CA . ALA A 1 895 ? 20.056 -1.145 -30.472 1.00 88.19 895 ALA A CA 1
ATOM 7095 C C . ALA A 1 895 ? 19.774 0.317 -30.843 1.00 88.19 895 ALA A C 1
ATOM 7097 O O . ALA A 1 895 ? 19.354 1.120 -30.010 1.00 88.19 895 ALA A O 1
ATOM 7098 N N . VAL A 1 896 ? 19.996 0.667 -32.109 1.00 87.94 896 VAL A N 1
ATOM 7099 C CA . VAL A 1 896 ? 19.963 2.062 -32.561 1.00 87.94 896 VAL A CA 1
ATOM 7100 C C . VAL A 1 896 ? 18.530 2.603 -32.491 1.00 87.94 896 VAL A C 1
ATOM 7102 O O . VAL A 1 896 ? 17.605 2.042 -33.080 1.00 87.94 896 VAL A O 1
ATOM 7105 N N . GLY A 1 897 ? 18.340 3.703 -31.757 1.00 83.62 897 GLY A N 1
ATOM 7106 C CA . GLY A 1 897 ? 17.024 4.312 -31.528 1.00 83.62 897 GLY A CA 1
ATOM 7107 C C . GLY A 1 897 ? 16.166 3.618 -30.460 1.00 83.62 897 GLY A C 1
ATOM 7108 O O . GLY A 1 897 ? 14.974 3.916 -30.370 1.00 83.62 897 GLY A O 1
ATOM 7109 N N . GLN A 1 898 ? 16.743 2.706 -29.667 1.00 83.56 898 GLN A N 1
ATOM 7110 C CA . GLN A 1 898 ? 16.077 1.997 -28.567 1.00 83.56 898 GLN A CA 1
ATOM 7111 C C . GLN A 1 898 ? 16.950 2.001 -27.302 1.00 83.56 898 GLN A C 1
ATOM 7113 O O . GLN A 1 898 ? 17.665 1.041 -27.009 1.00 83.56 898 GLN A O 1
ATOM 7118 N N . ASN A 1 899 ? 16.852 3.073 -26.518 1.00 75.81 899 ASN A N 1
ATOM 7119 C CA . ASN A 1 899 ? 17.625 3.258 -25.291 1.00 75.81 899 ASN A CA 1
ATOM 7120 C C . ASN A 1 899 ? 16.762 2.949 -24.060 1.00 75.81 899 ASN A C 1
ATOM 7122 O O . ASN A 1 899 ? 15.873 3.716 -23.685 1.00 75.81 899 ASN A O 1
ATOM 7126 N N . TYR A 1 900 ? 17.034 1.824 -23.397 1.00 63.53 900 TYR A N 1
ATOM 7127 C CA . TYR A 1 900 ? 16.370 1.441 -22.146 1.00 63.53 900 TYR A CA 1
ATOM 7128 C C . TYR A 1 900 ? 17.199 1.916 -20.939 1.00 63.53 900 TYR A C 1
ATOM 7130 O O . TYR A 1 900 ? 17.979 1.158 -20.372 1.00 63.53 900 TYR A O 1
ATOM 7138 N N . GLU A 1 901 ? 17.038 3.179 -20.535 1.00 55.47 901 GLU A N 1
ATOM 7139 C CA . GLU A 1 901 ? 17.816 3.792 -19.435 1.00 55.47 901 GLU A CA 1
ATOM 7140 C C . GLU A 1 901 ? 17.455 3.240 -18.040 1.00 55.47 901 GLU A C 1
ATOM 7142 O O . GLU A 1 901 ? 18.293 3.158 -17.141 1.00 55.47 901 GLU A O 1
ATOM 7147 N N . PHE A 1 902 ? 16.203 2.814 -17.844 1.00 50.69 902 PHE A N 1
ATOM 7148 C CA . PHE A 1 902 ? 15.669 2.436 -16.526 1.00 50.69 902 PHE A CA 1
ATOM 7149 C C . PHE A 1 902 ? 15.660 0.927 -16.257 1.00 50.69 902 PHE A C 1
ATOM 7151 O O . PHE A 1 902 ? 15.244 0.484 -15.187 1.00 50.69 902 PHE A O 1
ATOM 7158 N N . THR A 1 903 ? 16.075 0.096 -17.213 1.00 57.78 903 THR A N 1
ATOM 7159 C CA . THR A 1 903 ? 16.095 -1.366 -17.068 1.00 57.78 903 THR A CA 1
ATOM 7160 C C . THR A 1 903 ? 17.250 -1.944 -17.869 1.00 57.78 903 THR A C 1
ATOM 7162 O O . THR A 1 903 ? 17.577 -1.455 -18.940 1.00 57.78 903 THR A O 1
ATOM 7165 N N . ASN A 1 904 ? 17.876 -3.008 -17.361 1.00 62.34 904 ASN A N 1
ATOM 7166 C CA . ASN A 1 904 ? 18.916 -3.698 -18.117 1.00 62.34 904 ASN A CA 1
ATOM 7167 C C . ASN A 1 904 ? 18.325 -4.218 -19.446 1.00 62.34 904 ASN A C 1
ATOM 7169 O O . ASN A 1 904 ? 17.335 -4.950 -19.384 1.00 62.34 904 ASN A O 1
ATOM 7173 N N . PRO A 1 905 ? 18.910 -3.895 -20.614 1.00 59.72 905 PRO A N 1
ATOM 7174 C CA . PRO A 1 905 ? 18.405 -4.357 -21.910 1.00 59.72 905 PRO A CA 1
ATOM 7175 C C . PRO A 1 905 ? 18.353 -5.892 -22.023 1.00 59.72 905 PRO A C 1
ATOM 7177 O O . PRO A 1 905 ? 17.538 -6.421 -22.772 1.00 59.72 905 PRO A O 1
ATOM 7180 N N . ASP A 1 906 ? 19.151 -6.611 -21.221 1.00 59.53 906 ASP A N 1
ATOM 7181 C CA . ASP A 1 906 ? 19.141 -8.077 -21.124 1.00 59.53 906 ASP A CA 1
ATOM 7182 C C . ASP A 1 906 ? 18.055 -8.628 -20.174 1.00 59.53 906 ASP A C 1
ATOM 7184 O O . ASP A 1 906 ? 18.074 -9.812 -19.835 1.00 59.53 906 ASP A O 1
ATOM 7188 N N . ASN A 1 907 ? 17.127 -7.803 -19.681 1.00 70.69 907 ASN A N 1
ATOM 7189 C CA . ASN A 1 907 ? 16.034 -8.281 -18.839 1.00 70.69 907 ASN A CA 1
ATOM 7190 C C . ASN A 1 907 ? 15.112 -9.200 -19.654 1.00 70.69 907 ASN A C 1
ATOM 7192 O O . ASN A 1 907 ? 14.579 -8.799 -20.689 1.00 70.69 907 ASN A O 1
ATOM 7196 N N . ILE A 1 908 ? 14.879 -10.416 -19.154 1.00 70.31 908 ILE A N 1
ATOM 7197 C CA . ILE A 1 908 ? 14.054 -11.435 -19.812 1.00 70.31 908 ILE A CA 1
ATOM 7198 C C . ILE A 1 908 ? 12.665 -10.917 -20.223 1.00 70.31 908 ILE A C 1
ATOM 7200 O O . ILE A 1 908 ? 12.160 -11.299 -21.276 1.00 70.31 908 ILE A O 1
ATOM 7204 N N . PHE A 1 909 ? 12.071 -9.989 -19.466 1.00 68.12 909 PHE A N 1
ATOM 7205 C CA . PHE A 1 909 ? 10.753 -9.422 -19.781 1.00 68.12 909 PHE A CA 1
ATOM 7206 C C . PHE A 1 909 ? 10.750 -8.476 -20.994 1.00 68.12 909 PHE A C 1
ATOM 7208 O O . PHE A 1 909 ? 9.701 -8.279 -21.600 1.00 68.12 909 PHE A O 1
ATOM 7215 N N . LEU A 1 910 ? 11.906 -7.928 -21.388 1.00 71.06 910 LEU A N 1
ATOM 7216 C CA . LEU A 1 910 ? 12.052 -7.074 -22.578 1.00 71.06 910 LEU A CA 1
ATOM 7217 C C . LEU A 1 910 ? 12.208 -7.878 -23.880 1.00 71.06 910 LEU A C 1
ATOM 7219 O O . LEU A 1 910 ? 12.241 -7.299 -24.966 1.00 71.06 910 LEU A O 1
ATOM 7223 N N . SER A 1 911 ? 12.284 -9.210 -23.791 1.00 74.50 911 SER A N 1
ATOM 7224 C CA . SER A 1 911 ? 12.350 -10.087 -24.967 1.00 74.50 911 SER A CA 1
ATOM 7225 C C . SER A 1 911 ? 11.018 -10.191 -25.726 1.00 74.50 911 SER A C 1
ATOM 7227 O O . SER A 1 911 ? 11.005 -10.567 -26.896 1.00 74.50 911 SER A O 1
ATOM 7229 N N . LEU A 1 912 ? 9.898 -9.816 -25.092 1.00 75.56 912 LEU A N 1
ATOM 7230 C CA . LEU A 1 912 ? 8.564 -9.811 -25.696 1.00 75.56 912 LEU A CA 1
ATOM 7231 C C . LEU A 1 912 ? 8.320 -8.502 -26.463 1.00 75.56 912 LEU A C 1
ATOM 7233 O O . LEU A 1 912 ? 7.855 -7.510 -25.896 1.00 75.56 912 LEU A O 1
ATOM 7237 N N . LYS A 1 913 ? 8.622 -8.510 -27.766 1.00 82.38 913 LYS A N 1
ATOM 7238 C CA . LYS A 1 913 ? 8.532 -7.335 -28.650 1.00 82.38 913 LYS A CA 1
ATOM 7239 C C . LYS A 1 913 ? 7.372 -7.432 -29.648 1.00 82.38 913 LYS A C 1
ATOM 7241 O O . LYS A 1 913 ? 6.975 -8.524 -30.050 1.00 82.38 913 LYS A O 1
ATOM 7246 N N . ARG A 1 914 ? 6.833 -6.279 -30.059 1.00 81.00 914 ARG A N 1
ATOM 7247 C CA . ARG A 1 914 ? 5.722 -6.146 -31.026 1.00 81.00 914 ARG A CA 1
ATOM 7248 C C . ARG A 1 914 ? 6.118 -6.458 -32.469 1.00 81.00 914 ARG A C 1
ATOM 7250 O O . ARG A 1 914 ? 5.283 -6.879 -33.259 1.00 81.00 914 ARG A O 1
ATOM 7257 N N . MET A 1 915 ? 7.387 -6.249 -32.804 1.00 80.25 915 MET A N 1
ATOM 7258 C CA . MET A 1 915 ? 7.957 -6.496 -34.125 1.00 80.25 915 MET A CA 1
ATOM 7259 C C . MET A 1 915 ? 9.382 -7.027 -33.986 1.00 80.25 915 MET A C 1
ATOM 7261 O O . MET A 1 915 ? 9.984 -6.917 -32.916 1.00 80.25 915 MET A O 1
ATOM 7265 N N . LYS A 1 916 ? 9.913 -7.591 -35.076 1.00 81.44 916 LYS A N 1
ATOM 7266 C CA . LYS A 1 916 ? 11.303 -8.051 -35.121 1.00 81.44 916 LYS A CA 1
ATOM 7267 C C . LYS A 1 916 ? 12.251 -6.877 -34.899 1.00 81.44 916 LYS A C 1
ATOM 7269 O O . LYS A 1 916 ? 12.137 -5.861 -35.579 1.00 81.44 916 LYS A O 1
ATOM 7274 N N . ASP A 1 917 ? 13.201 -7.049 -33.991 1.00 80.81 917 ASP A N 1
ATOM 7275 C CA . ASP A 1 917 ? 14.194 -6.038 -33.650 1.00 80.81 917 ASP A CA 1
ATOM 7276 C C . ASP A 1 917 ? 15.550 -6.374 -34.277 1.00 80.81 917 ASP A C 1
ATOM 7278 O O . ASP A 1 917 ? 16.393 -7.056 -33.691 1.00 80.81 917 ASP A O 1
ATOM 7282 N N . THR A 1 918 ? 15.733 -5.936 -35.521 1.00 84.38 918 THR A N 1
ATOM 7283 C CA . THR A 1 918 ? 16.950 -6.193 -36.305 1.00 84.38 918 THR A CA 1
ATOM 7284 C C . THR A 1 918 ? 17.897 -5.000 -36.372 1.00 84.38 918 THR A C 1
ATOM 7286 O O . THR A 1 918 ? 19.002 -5.145 -36.893 1.00 84.38 918 THR A O 1
ATOM 7289 N N . LEU A 1 919 ? 17.489 -3.829 -35.872 1.00 88.25 919 LEU A N 1
ATOM 7290 C CA . LEU A 1 919 ? 18.252 -2.581 -35.953 1.00 88.25 919 LEU A CA 1
ATOM 7291 C C . LEU A 1 919 ? 19.290 -2.496 -34.824 1.00 88.25 919 LEU A C 1
ATOM 7293 O O . LEU A 1 919 ? 19.242 -1.620 -33.965 1.00 88.25 919 LEU A O 1
ATOM 7297 N N . MET A 1 920 ? 20.239 -3.434 -34.842 1.00 89.12 920 MET A N 1
ATOM 7298 C CA . MET A 1 920 ? 21.347 -3.485 -33.890 1.00 89.12 920 MET A CA 1
ATOM 7299 C C . MET A 1 920 ? 22.703 -3.496 -34.595 1.00 89.12 920 MET A C 1
ATOM 7301 O O . MET A 1 920 ? 22.864 -4.097 -35.664 1.00 89.12 920 MET A O 1
ATOM 7305 N N . ILE A 1 921 ? 23.686 -2.874 -33.953 1.00 92.06 921 ILE A N 1
ATOM 7306 C CA . ILE A 1 921 ? 25.105 -2.886 -34.325 1.00 92.06 921 ILE A CA 1
ATOM 7307 C C . ILE A 1 921 ? 25.922 -3.601 -33.246 1.00 92.06 921 ILE A C 1
ATOM 7309 O O . ILE A 1 921 ? 25.471 -3.723 -32.109 1.00 92.06 921 ILE A O 1
ATOM 7313 N N . TYR A 1 922 ? 27.123 -4.082 -33.576 1.00 93.75 922 TYR A N 1
ATOM 7314 C CA . TYR A 1 922 ? 28.073 -4.464 -32.525 1.00 93.75 922 TYR A CA 1
ATOM 7315 C C . TYR A 1 922 ? 28.846 -3.223 -32.097 1.00 93.75 922 TYR A C 1
ATOM 7317 O O . TYR A 1 922 ? 29.259 -2.429 -32.934 1.00 93.75 922 TYR A O 1
ATOM 7325 N N . GLN A 1 923 ? 29.075 -3.057 -30.803 1.00 94.44 923 GLN A N 1
ATOM 7326 C CA . GLN A 1 923 ? 29.777 -1.910 -30.257 1.00 94.44 923 GLN A CA 1
ATOM 7327 C C . GLN A 1 923 ? 30.862 -2.360 -29.286 1.00 94.44 923 GLN A C 1
ATOM 7329 O O . GLN A 1 923 ? 30.616 -3.104 -28.333 1.00 94.44 923 GLN A O 1
ATOM 7334 N N . ARG A 1 924 ? 32.080 -1.870 -29.517 1.00 96.00 924 ARG A N 1
ATOM 7335 C CA . ARG A 1 924 ? 33.194 -1.954 -28.580 1.00 96.00 924 ARG A CA 1
ATOM 7336 C C . ARG A 1 924 ? 33.426 -0.586 -27.964 1.00 96.00 924 ARG A C 1
ATOM 7338 O O . ARG A 1 924 ? 33.637 0.380 -28.684 1.00 96.00 924 ARG A O 1
ATOM 7345 N N . THR A 1 925 ? 33.434 -0.507 -26.645 1.00 95.81 925 THR A N 1
ATOM 7346 C CA . THR A 1 925 ? 33.636 0.742 -25.913 1.00 95.81 925 THR A CA 1
ATOM 7347 C C . THR A 1 925 ? 34.715 0.543 -24.866 1.00 95.81 925 THR A C 1
ATOM 7349 O O . THR A 1 925 ? 34.605 -0.354 -24.034 1.00 95.81 925 THR A O 1
ATOM 7352 N N . THR A 1 926 ? 35.734 1.395 -24.877 1.00 97.12 926 THR A N 1
ATOM 7353 C CA . THR A 1 926 ? 36.680 1.558 -23.768 1.00 97.12 926 THR A CA 1
ATOM 7354 C C . THR A 1 926 ? 36.466 2.943 -23.186 1.00 97.12 926 THR A C 1
ATOM 7356 O O . THR A 1 926 ? 36.602 3.915 -23.917 1.00 97.12 926 THR A O 1
ATOM 7359 N N . ALA A 1 927 ? 36.124 3.062 -21.908 1.00 97.06 927 ALA A N 1
ATOM 7360 C CA . ALA A 1 927 ? 35.795 4.343 -21.293 1.00 97.06 927 ALA A CA 1
ATOM 7361 C C . ALA A 1 927 ? 36.522 4.545 -19.965 1.00 97.06 927 ALA A C 1
ATOM 7363 O O . ALA A 1 927 ? 36.556 3.639 -19.131 1.00 97.06 927 ALA A O 1
ATOM 7364 N N . LEU A 1 928 ? 37.050 5.752 -19.773 1.00 97.94 928 LEU A N 1
ATOM 7365 C CA . LEU A 1 928 ? 37.509 6.291 -18.503 1.00 97.94 928 LEU A CA 1
ATOM 7366 C C . LEU A 1 928 ? 36.495 7.337 -18.030 1.00 97.94 928 LEU A C 1
ATOM 7368 O O . LEU A 1 928 ? 36.226 8.308 -18.731 1.00 97.94 928 LEU A O 1
ATOM 7372 N N . GLU A 1 929 ? 35.929 7.142 -16.849 1.00 97.50 929 GLU A N 1
ATOM 7373 C CA . GLU A 1 929 ? 34.864 7.972 -16.288 1.00 97.50 929 GLU A CA 1
ATOM 7374 C C . GLU A 1 929 ? 35.251 8.470 -14.899 1.00 97.50 929 GLU A C 1
ATOM 7376 O O . GLU A 1 929 ? 35.611 7.680 -14.033 1.00 97.50 929 GLU A O 1
ATOM 7381 N N . TYR A 1 930 ? 35.117 9.770 -14.667 1.00 97.62 930 TYR A N 1
ATOM 7382 C CA . TYR A 1 930 ? 35.150 10.402 -13.357 1.00 97.62 930 TYR A CA 1
ATOM 7383 C C . TYR A 1 930 ? 33.734 10.833 -12.972 1.00 97.62 930 TYR A C 1
ATOM 7385 O O . TYR A 1 930 ? 33.050 11.508 -13.744 1.00 97.62 930 TYR A O 1
ATOM 7393 N N . THR A 1 931 ? 33.290 10.445 -11.778 1.00 96.75 931 THR A N 1
ATOM 7394 C CA . THR A 1 931 ? 31.989 10.844 -11.227 1.00 96.75 931 THR A CA 1
ATOM 7395 C C . THR A 1 931 ? 32.189 11.470 -9.856 1.00 96.75 931 THR A C 1
ATOM 7397 O O . THR A 1 931 ? 32.813 10.860 -8.986 1.00 96.75 931 THR A O 1
ATOM 7400 N N . LEU A 1 932 ? 31.622 12.661 -9.670 1.00 95.94 932 LEU A N 1
ATOM 7401 C CA . LEU A 1 932 ? 31.534 13.376 -8.404 1.00 95.94 932 LEU A CA 1
ATOM 7402 C C . LEU A 1 932 ? 30.069 13.688 -8.113 1.00 95.94 932 LEU A C 1
ATOM 7404 O O . LEU A 1 932 ? 29.405 14.384 -8.874 1.00 95.94 932 LEU A O 1
ATOM 7408 N N . GLU A 1 933 ? 29.570 13.196 -6.996 1.00 94.06 933 GLU A N 1
ATOM 7409 C CA . GLU A 1 933 ? 28.261 13.519 -6.452 1.00 94.06 933 GLU A CA 1
ATOM 7410 C C . GLU A 1 933 ? 28.438 14.171 -5.091 1.00 94.06 933 GLU A C 1
ATOM 7412 O O . GLU A 1 933 ? 29.253 13.738 -4.277 1.00 94.06 933 GLU A O 1
ATOM 7417 N N . LEU A 1 934 ? 27.654 15.208 -4.844 1.00 91.25 934 LEU A N 1
ATOM 7418 C CA . LEU A 1 934 ? 27.649 15.954 -3.598 1.00 91.25 934 LEU A CA 1
ATOM 7419 C C . LEU A 1 934 ? 26.361 15.664 -2.824 1.00 91.25 934 LEU A C 1
ATOM 7421 O O . LEU A 1 934 ? 25.332 15.314 -3.404 1.00 91.25 934 LEU A O 1
ATOM 7425 N N . GLU A 1 935 ? 26.392 15.861 -1.506 1.00 87.00 935 GLU A N 1
ATOM 7426 C CA . GLU A 1 935 ? 25.253 15.592 -0.612 1.00 87.00 935 GLU A CA 1
ATOM 7427 C C . GLU A 1 935 ? 24.018 16.467 -0.895 1.00 87.00 935 GLU A C 1
ATOM 7429 O O . GLU A 1 935 ? 22.914 16.131 -0.483 1.00 87.00 935 GLU A O 1
ATOM 7434 N N . ASN A 1 936 ? 24.173 17.557 -1.650 1.00 85.81 936 ASN A N 1
ATOM 7435 C CA . ASN A 1 936 ? 23.071 18.393 -2.137 1.00 85.81 936 ASN A CA 1
ATOM 7436 C C . ASN A 1 936 ? 22.446 17.889 -3.459 1.00 85.81 936 ASN A C 1
ATOM 7438 O O . ASN A 1 936 ? 21.737 18.649 -4.122 1.00 85.81 936 ASN A O 1
ATOM 7442 N N . ASN A 1 937 ? 22.742 16.646 -3.861 1.00 90.69 937 ASN A N 1
ATOM 7443 C CA . ASN A 1 937 ? 22.299 16.001 -5.102 1.00 90.69 937 ASN A CA 1
ATOM 7444 C C . ASN A 1 937 ? 22.784 16.683 -6.401 1.00 90.69 937 ASN A C 1
ATOM 7446 O O . ASN A 1 937 ? 22.197 16.466 -7.467 1.00 90.69 937 ASN A O 1
ATOM 7450 N N . LEU A 1 938 ? 23.847 17.493 -6.340 1.00 93.62 938 LEU A N 1
ATOM 7451 C CA . LEU A 1 938 ? 24.587 17.912 -7.530 1.00 93.62 938 LEU A CA 1
ATOM 7452 C C . LEU A 1 938 ? 25.548 16.795 -7.947 1.00 93.62 938 LEU A C 1
ATOM 7454 O O . LEU A 1 938 ? 26.301 16.273 -7.127 1.00 93.62 938 LEU A O 1
ATOM 7458 N N . SER A 1 939 ? 25.536 16.444 -9.227 1.00 95.25 939 SER A N 1
ATOM 7459 C CA . SER A 1 939 ? 26.410 15.441 -9.820 1.00 95.25 939 SER A CA 1
ATOM 7460 C C . SER A 1 939 ? 27.119 16.007 -11.043 1.00 95.25 939 SER A C 1
ATOM 7462 O O . SER A 1 939 ? 26.501 16.632 -11.908 1.00 95.25 939 SER A O 1
ATOM 7464 N N . VAL A 1 940 ? 28.424 15.763 -11.102 1.00 97.31 940 VAL A N 1
ATOM 7465 C CA . VAL A 1 940 ? 29.299 16.049 -12.232 1.00 97.31 940 VAL A CA 1
ATOM 7466 C C . VAL A 1 940 ? 29.878 14.726 -12.710 1.00 97.31 940 VAL A C 1
ATOM 7468 O O . VAL A 1 940 ? 30.536 14.010 -11.954 1.00 97.31 940 VAL A O 1
ATOM 7471 N N . ARG A 1 941 ? 29.652 14.406 -13.981 1.00 97.62 941 ARG A N 1
ATOM 7472 C CA . ARG A 1 941 ? 30.247 13.248 -14.649 1.00 97.62 941 ARG A CA 1
ATOM 7473 C C . ARG A 1 941 ? 31.071 13.732 -15.828 1.00 97.62 941 ARG A C 1
ATOM 7475 O O . ARG A 1 941 ? 30.554 14.439 -16.688 1.00 97.62 941 ARG A O 1
ATOM 7482 N N . ALA A 1 942 ? 32.331 13.327 -15.872 1.00 97.88 942 ALA A N 1
ATOM 7483 C CA . ALA A 1 942 ? 33.227 13.553 -16.994 1.00 97.88 942 ALA A CA 1
ATOM 7484 C C . ALA A 1 942 ? 33.715 12.196 -17.502 1.00 97.88 942 ALA A C 1
ATOM 7486 O O . ALA A 1 942 ? 34.231 11.398 -16.724 1.00 97.88 942 ALA A O 1
ATOM 7487 N N . ALA A 1 943 ? 33.547 11.909 -18.786 1.00 97.38 943 ALA A N 1
ATOM 7488 C CA . ALA A 1 943 ? 33.980 10.650 -19.374 1.00 97.38 943 ALA A CA 1
ATOM 7489 C C . ALA A 1 943 ? 34.735 10.886 -20.680 1.00 97.38 943 ALA A C 1
ATOM 7491 O O . ALA A 1 943 ? 34.332 11.705 -21.498 1.00 97.38 943 ALA A O 1
ATOM 7492 N N . MET A 1 944 ? 35.808 10.134 -20.883 1.00 96.00 944 MET A N 1
ATOM 7493 C CA . MET A 1 944 ? 36.484 9.984 -22.164 1.00 96.00 944 MET A CA 1
ATOM 7494 C C . MET A 1 944 ? 36.322 8.532 -22.584 1.00 96.00 944 MET A C 1
ATOM 7496 O O . MET A 1 944 ? 36.618 7.624 -21.809 1.00 96.00 944 MET A O 1
ATOM 7500 N N . SER A 1 945 ? 35.866 8.287 -23.804 1.00 95.06 945 SER A N 1
ATOM 7501 C CA . SER A 1 945 ? 35.764 6.922 -24.307 1.00 95.06 945 SER A CA 1
ATOM 7502 C C . SER A 1 945 ? 36.259 6.802 -25.732 1.00 95.06 945 SER A C 1
ATOM 7504 O O . SER A 1 945 ? 36.350 7.790 -26.446 1.00 95.06 945 SER A O 1
ATOM 7506 N N . HIS A 1 946 ? 36.607 5.584 -26.120 1.00 94.62 946 HIS A N 1
ATOM 7507 C CA . HIS A 1 946 ? 36.848 5.173 -27.488 1.00 94.62 946 HIS A CA 1
ATOM 7508 C C . HIS A 1 946 ? 35.783 4.141 -27.855 1.00 94.62 946 HIS A C 1
ATOM 7510 O O . HIS A 1 946 ? 35.662 3.105 -27.192 1.00 94.62 946 HIS A O 1
ATOM 7516 N N . VAL A 1 947 ? 34.987 4.452 -28.872 1.00 94.00 947 VAL A N 1
ATOM 7517 C CA . VAL A 1 947 ? 33.833 3.676 -29.319 1.00 94.00 947 VAL A CA 1
ATOM 7518 C C . VAL A 1 947 ? 34.079 3.228 -30.752 1.00 94.00 947 VAL A C 1
ATOM 7520 O O . VAL A 1 947 ? 34.267 4.061 -31.631 1.00 94.00 947 VAL A O 1
ATOM 7523 N N . ARG A 1 948 ? 34.027 1.917 -30.984 1.00 94.25 948 ARG A N 1
ATOM 7524 C CA . ARG A 1 948 ? 34.006 1.298 -32.307 1.00 94.25 948 ARG A CA 1
ATOM 7525 C C . ARG A 1 948 ? 32.651 0.647 -32.532 1.00 94.25 948 ARG A C 1
ATOM 7527 O O . ARG A 1 948 ? 32.318 -0.325 -31.857 1.00 94.25 948 ARG A O 1
ATOM 7534 N N . GLN A 1 949 ? 31.897 1.158 -33.488 1.00 94.50 949 GLN A N 1
ATOM 7535 C CA . GLN A 1 949 ? 30.646 0.576 -33.962 1.00 94.50 949 GLN A CA 1
ATOM 7536 C C . GLN A 1 949 ? 30.948 -0.288 -35.185 1.00 94.50 949 GLN A C 1
ATOM 7538 O O . GLN A 1 949 ? 31.512 0.212 -36.148 1.00 94.50 949 GLN A O 1
ATOM 7543 N N . GLU A 1 950 ? 30.609 -1.573 -35.168 1.00 94.19 950 GLU A N 1
ATOM 7544 C CA . GLU A 1 950 ? 30.795 -2.507 -36.282 1.00 94.19 950 GLU A CA 1
ATOM 7545 C C . GLU A 1 950 ? 29.444 -2.782 -36.954 1.00 94.19 950 GLU A C 1
ATOM 7547 O O . GLU A 1 950 ? 28.433 -3.049 -36.292 1.00 94.19 950 GLU A O 1
ATOM 7552 N N . ALA A 1 951 ? 29.444 -2.745 -38.285 1.00 90.94 951 ALA A N 1
ATOM 7553 C CA . ALA A 1 951 ? 28.254 -2.977 -39.086 1.00 90.94 951 ALA A CA 1
ATOM 7554 C C . ALA A 1 951 ? 27.711 -4.404 -38.894 1.00 90.94 951 ALA A C 1
ATOM 7556 O O . ALA A 1 951 ? 28.457 -5.378 -38.745 1.00 90.94 951 ALA A O 1
ATOM 7557 N N . THR A 1 952 ? 26.389 -4.541 -38.960 1.00 88.94 952 THR A N 1
ATOM 7558 C CA . THR A 1 952 ? 25.716 -5.842 -39.053 1.00 88.94 952 THR A CA 1
ATOM 7559 C C . THR A 1 952 ? 25.095 -5.998 -40.433 1.00 88.94 952 THR A C 1
ATOM 7561 O O . THR A 1 952 ? 24.975 -5.041 -41.194 1.00 88.94 952 THR A O 1
ATOM 7564 N N . ARG A 1 953 ? 24.623 -7.207 -40.759 1.00 85.38 953 ARG A N 1
ATOM 7565 C CA . ARG A 1 953 ? 23.892 -7.443 -42.016 1.00 85.38 953 ARG A CA 1
ATOM 7566 C C . ARG A 1 953 ? 22.628 -6.585 -42.172 1.00 85.38 953 ARG A C 1
ATOM 7568 O O . ARG A 1 953 ? 22.100 -6.498 -43.272 1.00 85.38 953 ARG A O 1
ATOM 7575 N N . TYR A 1 954 ? 22.118 -6.024 -41.074 1.00 83.88 954 TYR A N 1
ATOM 7576 C CA . TYR A 1 954 ? 20.897 -5.219 -41.049 1.00 83.88 954 TYR A CA 1
ATOM 7577 C C . TYR A 1 954 ? 21.178 -3.714 -41.018 1.00 83.88 954 TYR A C 1
ATOM 7579 O O . TYR A 1 954 ? 20.371 -2.942 -41.529 1.00 83.88 954 TYR A O 1
ATOM 7587 N N . ILE A 1 955 ? 22.321 -3.302 -40.457 1.00 89.94 955 ILE A N 1
ATOM 7588 C CA . ILE A 1 955 ? 22.795 -1.915 -40.458 1.00 89.94 955 ILE A CA 1
ATOM 7589 C C . ILE A 1 955 ? 24.192 -1.875 -41.105 1.00 89.94 955 ILE A C 1
ATOM 7591 O O . ILE A 1 955 ? 25.201 -1.879 -40.392 1.00 89.94 955 ILE A O 1
ATOM 7595 N N . PRO A 1 956 ? 24.275 -1.886 -42.452 1.00 89.50 956 PRO A N 1
ATOM 7596 C CA . PRO A 1 956 ? 25.528 -1.664 -43.162 1.00 89.50 956 PRO A CA 1
ATOM 7597 C C . PRO A 1 956 ? 25.882 -0.171 -43.187 1.00 89.50 956 PRO A C 1
ATOM 7599 O O . PRO A 1 956 ? 25.023 0.674 -43.433 1.00 89.50 956 PRO A O 1
ATOM 7602 N N . PHE A 1 957 ? 27.159 0.168 -43.011 1.00 92.12 957 PHE A N 1
ATOM 7603 C CA . PHE A 1 957 ? 27.650 1.535 -43.221 1.00 92.12 957 PHE A CA 1
ATOM 7604 C C . PHE A 1 957 ? 28.036 1.732 -44.692 1.00 92.12 957 PHE A C 1
ATOM 7606 O O . PHE A 1 957 ? 29.215 1.738 -45.052 1.00 92.12 957 PHE A O 1
ATOM 7613 N N . ALA A 1 958 ? 27.016 1.823 -45.546 1.00 92.00 958 ALA A N 1
ATOM 7614 C CA . ALA A 1 958 ? 27.153 2.031 -46.985 1.00 92.00 958 ALA A CA 1
ATOM 7615 C C . ALA A 1 958 ? 27.048 3.519 -47.350 1.00 92.00 958 ALA A C 1
ATOM 7617 O O . ALA A 1 958 ? 26.321 4.266 -46.703 1.00 92.00 958 ALA A O 1
ATOM 7618 N N . TYR A 1 959 ? 27.742 3.947 -48.399 1.00 91.12 959 TYR A N 1
ATOM 7619 C CA . TYR A 1 959 ? 27.738 5.318 -48.911 1.00 91.12 959 TYR A CA 1
ATOM 7620 C C . TYR A 1 959 ? 27.003 5.420 -50.252 1.00 91.12 959 TYR A C 1
ATOM 7622 O O . TYR A 1 959 ? 26.720 4.419 -50.908 1.00 91.12 959 TYR A O 1
ATOM 7630 N N . SER A 1 960 ? 26.702 6.653 -50.674 1.00 87.06 960 SER A N 1
ATOM 7631 C CA . SER A 1 960 ? 25.990 6.923 -51.939 1.00 87.06 960 SER A CA 1
ATOM 7632 C C . SER A 1 960 ? 26.735 6.462 -53.202 1.00 87.06 960 SER A C 1
ATOM 7634 O O . SER A 1 960 ? 26.113 6.267 -54.240 1.00 87.06 960 SER A O 1
ATOM 7636 N N . ASP A 1 961 ? 28.053 6.274 -53.116 1.00 87.12 961 ASP A N 1
ATOM 7637 C CA . ASP A 1 961 ? 28.918 5.789 -54.197 1.00 87.12 961 ASP A CA 1
ATOM 7638 C C . ASP A 1 961 ? 29.045 4.252 -54.231 1.00 87.12 961 ASP A C 1
ATOM 7640 O O . ASP A 1 961 ? 29.797 3.709 -55.036 1.00 87.12 961 ASP A O 1
ATOM 7644 N N . GLY A 1 962 ? 28.327 3.544 -53.351 1.00 84.00 962 GLY A N 1
ATOM 7645 C CA . GLY A 1 962 ? 28.392 2.089 -53.209 1.00 84.00 962 GLY A CA 1
ATOM 7646 C C . GLY A 1 962 ? 29.566 1.586 -52.363 1.00 84.00 962 GLY A C 1
ATOM 7647 O O . GLY A 1 962 ? 29.649 0.383 -52.096 1.00 84.00 962 GLY A O 1
ATOM 7648 N N . SER A 1 963 ? 30.455 2.469 -51.892 1.00 88.62 963 SER A N 1
ATOM 7649 C CA . SER A 1 963 ? 31.498 2.084 -50.941 1.00 88.62 963 SER A CA 1
ATOM 7650 C C . SER A 1 963 ? 30.885 1.703 -49.589 1.00 88.62 963 SER A C 1
ATOM 7652 O O . SER A 1 963 ? 29.825 2.194 -49.193 1.00 88.62 963 SER A O 1
ATOM 7654 N N . HIS A 1 964 ? 31.539 0.796 -48.867 1.00 89.38 964 HIS A N 1
ATOM 7655 C CA . HIS A 1 964 ? 31.111 0.356 -47.542 1.00 89.38 964 HIS A CA 1
ATOM 7656 C C . HIS A 1 964 ? 32.295 0.348 -46.583 1.00 89.38 964 HIS A C 1
ATOM 7658 O O . HIS A 1 964 ? 33.425 0.042 -46.965 1.00 89.38 964 HIS A O 1
ATOM 7664 N N . ILE A 1 965 ? 32.025 0.669 -45.321 1.00 89.75 965 ILE A N 1
ATOM 7665 C CA . ILE A 1 965 ? 32.989 0.512 -44.232 1.00 89.75 965 ILE A CA 1
ATOM 7666 C C . ILE A 1 965 ? 32.466 -0.496 -43.218 1.00 89.75 965 ILE A C 1
ATOM 7668 O O . ILE A 1 965 ? 31.271 -0.584 -42.945 1.00 89.75 965 ILE A O 1
ATOM 7672 N N . ASN A 1 966 ? 33.383 -1.264 -42.639 1.00 89.56 966 ASN A N 1
ATOM 7673 C CA . ASN A 1 966 ? 33.020 -2.304 -41.678 1.00 89.56 966 ASN A CA 1
ATOM 7674 C C . ASN A 1 966 ? 32.785 -1.747 -40.269 1.00 89.56 966 ASN A C 1
ATOM 7676 O O . ASN A 1 966 ? 32.152 -2.411 -39.451 1.00 89.56 966 ASN A O 1
ATOM 7680 N N . HIS A 1 967 ? 33.311 -0.556 -39.969 1.00 92.56 967 HIS A N 1
ATOM 7681 C CA . HIS A 1 967 ? 33.188 0.063 -38.656 1.00 92.56 967 HIS A CA 1
ATOM 7682 C C . HIS A 1 967 ? 33.288 1.593 -38.694 1.00 92.56 967 HIS A C 1
ATOM 7684 O O . HIS A 1 967 ? 33.878 2.158 -39.614 1.00 92.56 967 HIS A O 1
ATOM 7690 N N . LEU A 1 968 ? 32.732 2.235 -37.667 1.00 91.69 968 LEU A N 1
ATOM 7691 C CA . LEU A 1 968 ? 32.875 3.650 -37.334 1.00 91.69 968 LEU A CA 1
ATOM 7692 C C . LEU A 1 968 ? 33.602 3.773 -35.994 1.00 91.69 968 LEU A C 1
ATOM 7694 O O . LEU A 1 968 ? 33.239 3.091 -35.038 1.00 91.69 968 LEU A O 1
ATOM 7698 N N . ASP A 1 969 ? 34.600 4.650 -35.927 1.00 91.25 969 ASP A N 1
ATOM 7699 C CA . ASP A 1 969 ? 35.352 4.937 -34.705 1.00 91.25 969 ASP A CA 1
ATOM 7700 C C . ASP A 1 969 ? 35.072 6.365 -34.222 1.00 91.25 969 ASP A C 1
ATOM 7702 O O . ASP A 1 969 ? 35.098 7.311 -35.015 1.00 91.25 969 ASP A O 1
ATOM 7706 N N . PHE A 1 970 ? 34.856 6.516 -32.915 1.00 90.94 970 PHE A N 1
ATOM 7707 C CA . PHE A 1 970 ? 34.658 7.789 -32.226 1.00 90.94 970 PHE A CA 1
ATOM 7708 C C . PHE A 1 970 ? 35.467 7.825 -30.933 1.00 90.94 970 PHE A C 1
ATOM 7710 O O . PHE A 1 970 ? 35.624 6.807 -30.259 1.00 90.94 970 PHE A O 1
ATOM 7717 N N . THR A 1 971 ? 35.915 9.015 -30.540 1.00 92.69 971 THR A N 1
ATOM 7718 C CA . THR A 1 971 ? 36.547 9.227 -29.231 1.00 92.69 971 THR A CA 1
ATOM 7719 C C . THR A 1 971 ? 35.832 10.352 -28.476 1.00 92.69 971 THR A C 1
ATOM 7721 O O . THR A 1 971 ? 36.328 11.480 -28.466 1.00 92.69 971 THR A O 1
ATOM 7724 N N . PRO A 1 972 ? 34.623 10.115 -27.928 1.00 93.81 972 PRO A N 1
ATOM 7725 C CA . PRO A 1 972 ? 33.850 11.173 -27.292 1.00 93.81 972 PRO A CA 1
ATOM 7726 C C . PRO A 1 972 ? 34.356 11.523 -25.889 1.00 93.81 972 PRO A C 1
ATOM 7728 O O . PRO A 1 972 ? 34.653 10.655 -25.063 1.00 93.81 972 PRO A O 1
ATOM 7731 N N . PHE A 1 973 ? 34.355 12.825 -25.625 1.00 95.94 973 PHE A N 1
ATOM 7732 C CA . PHE A 1 973 ? 34.455 13.472 -24.327 1.00 95.94 973 PHE A CA 1
ATOM 7733 C C . PHE A 1 973 ? 33.056 13.931 -23.914 1.00 95.94 973 PHE A C 1
ATOM 7735 O O . PHE A 1 973 ? 32.423 14.724 -24.612 1.00 95.94 973 PHE A O 1
ATOM 7742 N N . ILE A 1 974 ? 32.559 13.417 -22.796 1.00 97.56 974 ILE A N 1
ATOM 7743 C CA . ILE A 1 974 ? 31.208 13.666 -22.299 1.00 97.56 974 ILE A CA 1
ATOM 7744 C C . ILE A 1 974 ? 31.315 14.387 -20.964 1.00 97.56 974 ILE A C 1
ATOM 7746 O O . ILE A 1 974 ? 31.954 13.886 -20.041 1.00 97.56 974 ILE A O 1
ATOM 7750 N N . ILE A 1 975 ? 30.642 15.527 -20.844 1.00 98.06 975 ILE A N 1
ATOM 7751 C CA . ILE A 1 975 ? 30.428 16.219 -19.573 1.00 98.06 975 ILE A CA 1
ATOM 7752 C C . ILE A 1 975 ? 28.929 16.223 -19.302 1.00 98.06 975 ILE A C 1
ATOM 7754 O O . ILE A 1 975 ? 28.141 16.643 -20.145 1.00 98.06 975 ILE A O 1
ATOM 7758 N N . SER A 1 976 ? 28.525 15.732 -18.135 1.00 97.94 976 SER A N 1
ATOM 7759 C CA . SER A 1 976 ? 27.140 15.777 -17.671 1.00 97.94 976 SER A CA 1
ATOM 7760 C C . SER A 1 976 ? 27.056 16.455 -16.313 1.00 97.94 976 SER A C 1
ATOM 7762 O O . SER A 1 976 ? 27.774 16.092 -15.382 1.00 97.94 976 SER A O 1
ATOM 7764 N N . LEU A 1 977 ? 26.150 17.420 -16.212 1.00 97.81 977 LEU A N 1
ATOM 7765 C CA . LEU A 1 977 ? 25.772 18.096 -14.981 1.00 97.81 977 LEU A CA 1
ATOM 7766 C C . LEU A 1 977 ? 24.338 17.697 -14.655 1.00 97.81 977 LEU A C 1
ATOM 7768 O O . LEU A 1 977 ? 23.449 17.870 -15.487 1.00 97.81 977 LEU A O 1
ATOM 7772 N N . ARG A 1 978 ? 24.105 17.172 -13.455 1.00 96.19 978 ARG A N 1
ATOM 7773 C CA . ARG A 1 978 ? 22.768 16.817 -12.971 1.00 96.19 978 ARG A CA 1
ATOM 7774 C C . ARG A 1 978 ? 22.529 17.447 -11.611 1.00 96.19 978 ARG A C 1
ATOM 7776 O O . ARG A 1 978 ? 23.350 17.292 -10.716 1.00 96.19 978 ARG A O 1
ATOM 7783 N N . TYR A 1 979 ? 21.391 18.106 -11.440 1.00 94.94 979 TYR A N 1
ATOM 7784 C CA . TYR A 1 979 ? 20.985 18.705 -10.175 1.00 94.94 979 TYR A CA 1
ATOM 7785 C C . TYR A 1 979 ? 19.561 18.277 -9.822 1.00 94.94 979 TYR A C 1
ATOM 7787 O O . TYR A 1 979 ? 18.627 18.533 -10.583 1.00 94.94 979 TYR A O 1
ATOM 7795 N N . ALA A 1 980 ? 19.411 17.598 -8.683 1.00 93.12 980 ALA A N 1
ATOM 7796 C CA . ALA A 1 980 ? 18.140 17.041 -8.218 1.00 93.12 980 ALA A CA 1
ATOM 7797 C C . ALA A 1 980 ? 17.923 17.318 -6.714 1.00 93.12 980 ALA A C 1
ATOM 7799 O O . ALA A 1 980 ? 17.997 16.398 -5.898 1.00 93.12 980 ALA A O 1
ATOM 7800 N N . PRO A 1 981 ? 17.717 18.583 -6.309 1.00 88.50 981 PRO A N 1
ATOM 7801 C CA . PRO A 1 981 ? 17.744 18.980 -4.903 1.00 88.50 981 PRO A CA 1
ATOM 7802 C C . PRO A 1 981 ? 16.662 18.283 -4.073 1.00 88.50 981 PRO A C 1
ATOM 7804 O O . PRO A 1 981 ? 15.470 18.455 -4.327 1.00 88.50 981 PRO A O 1
ATOM 7807 N N . GLY A 1 982 ? 17.075 17.536 -3.044 1.00 83.00 982 GLY A N 1
ATOM 7808 C CA . GLY A 1 982 ? 16.157 16.833 -2.141 1.00 83.00 982 GLY A CA 1
ATOM 7809 C C . GLY A 1 982 ? 15.641 15.496 -2.684 1.00 83.00 982 GLY A C 1
ATOM 7810 O O . GLY A 1 982 ? 14.682 14.937 -2.143 1.00 83.00 982 GLY A O 1
ATOM 7811 N N . GLU A 1 983 ? 16.256 14.979 -3.748 1.00 86.94 983 GLU A N 1
ATOM 7812 C CA . GLU A 1 983 ? 15.998 13.635 -4.249 1.00 86.94 983 GLU A CA 1
ATOM 7813 C C . GLU A 1 983 ? 16.466 12.581 -3.234 1.00 86.94 983 GLU A C 1
ATOM 7815 O O . GLU A 1 983 ? 17.616 12.562 -2.790 1.00 86.94 983 GLU A O 1
ATOM 7820 N N . LYS A 1 984 ? 15.558 11.667 -2.905 1.00 84.88 984 LYS A N 1
ATOM 7821 C CA . LYS A 1 984 ? 15.776 10.478 -2.090 1.00 84.88 984 LYS A CA 1
ATOM 7822 C C . LYS A 1 984 ? 15.586 9.258 -2.974 1.00 84.88 984 LYS A C 1
ATOM 7824 O O . LYS A 1 984 ? 14.600 9.150 -3.704 1.00 84.88 984 LYS A O 1
ATOM 7829 N N . PHE A 1 985 ? 16.501 8.305 -2.883 1.00 81.62 985 PHE A N 1
ATOM 7830 C CA . PHE A 1 985 ? 16.443 7.075 -3.662 1.00 81.62 985 PHE A CA 1
ATOM 7831 C C . PHE A 1 985 ? 16.896 5.874 -2.840 1.00 81.62 985 PHE A C 1
ATOM 7833 O O . PHE A 1 985 ? 17.764 5.958 -1.974 1.00 81.62 985 PHE A O 1
ATOM 7840 N N . MET A 1 986 ? 16.323 4.724 -3.169 1.00 76.62 986 MET A N 1
ATOM 7841 C CA . MET A 1 986 ? 16.774 3.428 -2.719 1.00 76.62 986 MET A CA 1
ATOM 7842 C C . MET A 1 986 ? 17.900 2.976 -3.640 1.00 76.62 986 MET A C 1
ATOM 7844 O O . MET A 1 986 ? 17.759 2.920 -4.864 1.00 76.62 986 MET A O 1
ATOM 7848 N N . GLN A 1 987 ? 19.038 2.641 -3.048 1.00 73.50 987 GLN A N 1
ATOM 7849 C CA . GLN A 1 987 ? 20.206 2.243 -3.805 1.00 73.50 987 GLN A CA 1
ATOM 7850 C C . GLN A 1 987 ? 20.343 0.723 -3.884 1.00 73.50 987 GLN A C 1
ATOM 7852 O O . GLN A 1 987 ? 20.541 0.044 -2.874 1.00 73.50 987 GLN A O 1
ATOM 7857 N N . THR A 1 988 ? 20.294 0.201 -5.109 1.00 72.00 988 THR A N 1
ATOM 7858 C CA . THR A 1 988 ? 20.711 -1.173 -5.407 1.00 72.00 988 THR A CA 1
ATOM 7859 C C . THR A 1 988 ? 22.167 -1.188 -5.884 1.00 72.00 988 THR A C 1
ATOM 7861 O O . THR A 1 988 ? 22.771 -0.149 -6.161 1.00 72.00 988 THR A O 1
ATOM 7864 N N . LYS A 1 989 ? 22.735 -2.385 -6.058 1.00 73.25 989 LYS A N 1
ATOM 7865 C CA . LYS A 1 989 ? 24.095 -2.564 -6.598 1.00 73.25 989 LYS A CA 1
ATOM 7866 C C . LYS A 1 989 ? 24.230 -2.158 -8.070 1.00 73.25 989 LYS A C 1
ATOM 7868 O O . LYS A 1 989 ? 25.353 -2.037 -8.564 1.00 73.25 989 LYS A O 1
ATOM 7873 N N . SER A 1 990 ? 23.118 -1.983 -8.785 1.00 66.12 990 SER A N 1
ATOM 7874 C CA . SER A 1 990 ? 23.118 -1.736 -10.233 1.00 66.12 990 SER A CA 1
ATOM 7875 C C . SER A 1 990 ? 22.454 -0.417 -10.616 1.00 66.12 990 SER A C 1
ATOM 7877 O O . SER A 1 990 ? 22.986 0.275 -11.479 1.00 66.12 990 SER A O 1
ATOM 7879 N N . HIS A 1 991 ? 21.349 -0.047 -9.968 1.00 70.06 991 HIS A N 1
ATOM 7880 C CA . HIS A 1 991 ? 20.560 1.152 -10.268 1.00 70.06 991 HIS A CA 1
ATOM 7881 C C . HIS A 1 991 ? 19.989 1.796 -8.993 1.00 70.06 991 HIS A C 1
ATOM 7883 O O . HIS A 1 991 ? 19.912 1.164 -7.935 1.00 70.06 991 HIS A O 1
ATOM 7889 N N . ARG A 1 992 ? 19.591 3.064 -9.090 1.00 76.25 992 ARG A N 1
ATOM 7890 C CA . ARG A 1 992 ? 18.864 3.781 -8.036 1.00 76.25 992 ARG A CA 1
ATOM 7891 C C . ARG A 1 992 ? 17.381 3.790 -8.375 1.00 76.25 992 ARG A C 1
ATOM 7893 O O . ARG A 1 992 ? 17.023 3.999 -9.529 1.00 76.25 992 ARG A O 1
ATOM 7900 N N . ILE A 1 993 ? 16.545 3.553 -7.375 1.00 76.00 993 ILE A N 1
ATOM 7901 C CA . ILE A 1 993 ? 15.091 3.630 -7.491 1.00 76.00 993 ILE A CA 1
ATOM 7902 C C . ILE A 1 993 ? 14.663 4.881 -6.721 1.00 76.00 993 ILE A C 1
ATOM 7904 O O . ILE A 1 993 ? 14.897 4.925 -5.512 1.00 76.00 993 ILE A O 1
ATOM 7908 N N . PRO A 1 994 ? 14.099 5.911 -7.371 1.00 76.81 994 PRO A N 1
ATOM 7909 C CA . PRO A 1 994 ? 13.626 7.097 -6.664 1.00 76.81 994 PRO A CA 1
ATOM 7910 C C . PRO A 1 994 ? 12.546 6.704 -5.649 1.00 76.81 994 PRO A C 1
ATOM 7912 O O . PRO A 1 994 ? 11.651 5.920 -5.957 1.00 76.81 994 PRO A O 1
ATOM 7915 N N . VAL A 1 995 ? 12.663 7.227 -4.430 1.00 79.12 995 VAL A N 1
ATOM 7916 C CA . VAL A 1 995 ? 11.680 7.036 -3.352 1.00 79.12 995 VAL A CA 1
ATOM 7917 C C . VAL A 1 995 ? 10.687 8.194 -3.366 1.00 79.12 995 VAL A C 1
ATOM 7919 O O . VAL A 1 995 ? 9.483 7.973 -3.286 1.00 79.12 995 VAL A O 1
ATOM 7922 N N . ASN A 1 996 ? 11.178 9.424 -3.561 1.00 79.81 996 ASN A N 1
ATOM 7923 C CA . ASN A 1 996 ? 10.342 10.598 -3.770 1.00 79.81 996 ASN A CA 1
ATOM 7924 C C . ASN A 1 996 ? 10.462 11.128 -5.207 1.00 79.81 996 ASN A C 1
ATOM 7926 O O . ASN A 1 996 ? 11.508 11.067 -5.844 1.00 79.81 996 ASN A O 1
ATOM 7930 N N . HIS A 1 997 ? 9.366 11.700 -5.703 1.00 81.12 997 HIS A N 1
ATOM 7931 C CA . HIS A 1 997 ? 9.304 12.364 -7.012 1.00 81.12 997 HIS A CA 1
ATOM 7932 C C . HIS A 1 997 ? 9.019 13.869 -6.881 1.00 81.12 997 HIS A C 1
ATOM 7934 O O . HIS A 1 997 ? 8.610 14.516 -7.839 1.00 81.12 997 HIS A O 1
ATOM 7940 N N . ASP A 1 998 ? 9.195 14.426 -5.679 1.00 82.38 998 ASP A N 1
ATOM 7941 C CA . ASP A 1 998 ? 8.892 15.831 -5.383 1.00 82.38 998 ASP A CA 1
ATOM 7942 C C . ASP A 1 998 ? 9.959 16.793 -5.945 1.00 82.38 998 ASP A C 1
ATOM 7944 O O . ASP A 1 998 ? 9.647 17.934 -6.295 1.00 82.38 998 ASP A O 1
ATOM 7948 N N . ALA A 1 999 ? 11.213 16.336 -6.029 1.00 86.75 999 ALA A N 1
ATOM 7949 C CA . ALA A 1 999 ? 12.343 17.140 -6.477 1.00 86.75 999 ALA A CA 1
ATOM 7950 C C . ALA A 1 999 ? 12.328 17.327 -8.007 1.00 86.75 999 ALA A C 1
ATOM 7952 O O . ALA A 1 999 ? 12.157 16.346 -8.737 1.00 86.75 999 ALA A O 1
ATOM 7953 N N . PRO A 1 1000 ? 12.533 18.554 -8.523 1.00 93.12 1000 PRO A N 1
ATOM 7954 C CA . PRO A 1 1000 ? 12.807 18.744 -9.940 1.00 93.12 1000 PRO A CA 1
ATOM 7955 C C . PRO A 1 1000 ? 14.191 18.182 -10.282 1.00 93.12 1000 PRO A C 1
ATOM 7957 O O . PRO A 1 1000 ? 15.145 18.385 -9.534 1.00 93.12 1000 PRO A O 1
ATOM 7960 N N . ILE A 1 1001 ? 14.306 17.514 -11.426 1.00 93.50 1001 ILE A N 1
ATOM 7961 C CA . ILE A 1 1001 ? 15.574 16.993 -11.936 1.00 93.50 1001 ILE A CA 1
ATOM 7962 C C . ILE A 1 1001 ? 15.949 17.806 -13.167 1.00 93.50 1001 ILE A C 1
ATOM 7964 O O . ILE A 1 1001 ? 15.210 17.836 -14.152 1.00 93.50 1001 ILE A O 1
ATOM 7968 N N . PHE A 1 1002 ? 17.109 18.448 -13.101 1.00 96.12 1002 PHE A N 1
ATOM 7969 C CA . PHE A 1 1002 ? 17.731 19.135 -14.224 1.00 96.12 1002 PHE A CA 1
ATOM 7970 C C . PHE A 1 1002 ? 18.962 18.355 -14.652 1.00 96.12 1002 PHE A C 1
ATOM 7972 O O . PHE A 1 1002 ? 19.780 17.980 -13.809 1.00 96.12 1002 PHE A O 1
ATOM 7979 N N . GLN A 1 1003 ? 19.117 18.138 -15.952 1.00 96.50 1003 GLN A N 1
ATOM 7980 C CA . GLN A 1 1003 ? 20.320 17.529 -16.498 1.00 96.50 1003 GLN A CA 1
ATOM 7981 C C . GLN A 1 1003 ? 20.728 18.220 -17.795 1.00 96.50 1003 GLN A C 1
ATOM 7983 O O . GLN A 1 1003 ? 19.895 18.505 -18.653 1.00 96.50 1003 GLN A O 1
ATOM 7988 N N . LEU A 1 1004 ? 22.023 18.493 -17.906 1.00 97.75 1004 LEU A N 1
ATOM 7989 C CA . LEU A 1 1004 ? 22.691 19.032 -19.080 1.00 97.75 1004 LEU A CA 1
ATOM 7990 C C . LEU A 1 1004 ? 23.829 18.080 -19.437 1.00 97.75 1004 LEU A C 1
ATOM 7992 O O . LEU A 1 1004 ? 24.709 17.837 -18.612 1.00 97.75 1004 LEU A O 1
ATOM 7996 N N . THR A 1 1005 ? 23.833 17.577 -20.663 1.00 97.88 1005 THR A N 1
ATOM 7997 C CA . THR A 1 1005 ? 24.884 16.708 -21.186 1.00 97.88 1005 THR A CA 1
ATOM 7998 C C . THR A 1 1005 ? 25.453 17.322 -22.457 1.00 97.88 1005 THR A C 1
ATOM 8000 O O . THR A 1 1005 ? 24.719 17.692 -23.368 1.00 97.88 1005 THR A O 1
ATOM 8003 N N . HIS A 1 1006 ? 26.775 17.425 -22.528 1.00 98.19 1006 HIS A N 1
ATOM 8004 C CA . HIS A 1 1006 ? 27.494 17.840 -23.723 1.00 98.19 1006 HIS A CA 1
ATOM 8005 C C . HIS A 1 1006 ? 28.474 16.743 -24.127 1.00 98.19 1006 HIS A C 1
ATOM 8007 O O . HIS A 1 1006 ? 29.229 16.243 -23.292 1.00 98.19 1006 HIS A O 1
ATOM 8013 N N . THR A 1 1007 ? 28.446 16.362 -25.401 1.00 97.12 1007 THR A N 1
ATOM 8014 C CA . THR A 1 1007 ? 29.309 15.330 -25.978 1.00 97.12 1007 THR A CA 1
ATOM 8015 C C . THR A 1 1007 ? 30.102 15.925 -27.128 1.00 97.12 1007 THR A C 1
ATOM 8017 O O . THR A 1 1007 ? 29.516 16.417 -28.093 1.00 97.12 1007 THR A O 1
ATOM 8020 N N . TYR A 1 1008 ? 31.426 15.827 -27.042 1.00 95.75 1008 TYR A N 1
ATOM 8021 C CA . TYR A 1 1008 ? 32.354 16.264 -28.073 1.00 95.75 1008 TYR A CA 1
ATOM 8022 C C . TYR A 1 1008 ? 33.312 15.130 -28.454 1.00 95.75 1008 TYR A C 1
ATOM 8024 O O . TYR A 1 1008 ? 34.100 14.688 -27.629 1.00 95.75 1008 TYR A O 1
ATOM 8032 N N . ALA A 1 1009 ? 33.278 14.659 -29.696 1.00 93.38 1009 ALA A N 1
ATOM 8033 C CA . ALA A 1 1009 ? 34.238 13.722 -30.266 1.00 93.38 1009 ALA A CA 1
ATOM 8034 C C . ALA A 1 1009 ? 34.944 14.399 -31.448 1.00 93.38 1009 ALA A C 1
ATOM 8036 O O . ALA A 1 1009 ? 34.269 14.764 -32.415 1.00 93.38 1009 ALA A O 1
ATOM 8037 N N . PRO A 1 1010 ? 36.272 14.576 -31.414 1.00 89.31 1010 PRO A N 1
ATOM 8038 C CA . PRO A 1 1010 ? 36.996 15.155 -32.536 1.00 89.31 1010 PRO A CA 1
ATOM 8039 C C . PRO A 1 1010 ? 37.082 14.162 -33.706 1.00 89.31 1010 PRO A C 1
ATOM 8041 O O . PRO A 1 1010 ? 37.467 13.007 -33.520 1.00 89.31 1010 PRO A O 1
ATOM 8044 N N . GLY A 1 1011 ? 36.780 14.620 -34.924 1.00 80.81 1011 GLY A N 1
ATOM 8045 C CA . GLY A 1 1011 ? 37.151 13.915 -36.154 1.00 80.81 1011 GLY A CA 1
ATOM 8046 C C . GLY A 1 1011 ? 38.663 13.996 -36.425 1.00 80.81 1011 GLY A C 1
ATOM 8047 O O . GLY A 1 1011 ? 39.363 14.866 -35.903 1.00 80.81 1011 GLY A O 1
ATOM 8048 N N . SER A 1 1012 ? 39.208 13.084 -37.231 1.00 69.06 1012 SER A N 1
ATOM 8049 C CA . SER A 1 1012 ? 40.618 13.113 -37.656 1.00 69.06 1012 SER A CA 1
ATOM 8050 C C . SER A 1 1012 ? 40.907 14.374 -38.482 1.00 69.06 1012 SER A C 1
ATOM 8052 O O . SER A 1 1012 ? 40.068 14.830 -39.254 1.00 69.06 1012 SER A O 1
ATOM 8054 N N . LYS A 1 1013 ? 42.050 15.053 -38.287 1.00 49.72 1013 LYS A N 1
ATOM 8055 C CA . LYS A 1 1013 ? 43.450 14.562 -38.330 1.00 49.72 1013 LYS A CA 1
ATOM 8056 C C . LYS A 1 1013 ? 44.136 14.028 -37.051 1.00 49.72 1013 LYS A C 1
ATOM 8058 O O . LYS A 1 1013 ? 45.248 13.535 -37.188 1.00 49.72 1013 LYS A O 1
ATOM 8063 N N . LEU A 1 1014 ? 43.551 14.072 -35.847 1.00 47.22 1014 LEU A N 1
ATOM 8064 C CA . LEU A 1 1014 ? 44.291 13.721 -34.606 1.00 47.22 1014 LEU A CA 1
ATOM 8065 C C . LEU A 1 1014 ? 43.979 12.348 -33.961 1.00 47.22 1014 LEU A C 1
ATOM 8067 O O . LEU A 1 1014 ? 44.646 11.994 -32.995 1.00 47.22 1014 LEU A O 1
ATOM 8071 N N . GLY A 1 1015 ? 43.005 11.562 -34.452 1.00 49.53 1015 GLY A N 1
ATOM 8072 C CA . GLY A 1 1015 ? 42.529 10.385 -33.691 1.00 49.53 1015 GLY A CA 1
ATOM 8073 C C . GLY A 1 1015 ? 41.826 9.257 -34.454 1.00 49.53 1015 GLY A C 1
ATOM 8074 O O . GLY A 1 1015 ? 41.052 8.527 -33.847 1.00 49.53 1015 GLY A O 1
ATOM 8075 N N . GLY A 1 1016 ? 42.035 9.112 -35.767 1.00 60.50 1016 GLY A N 1
ATOM 8076 C CA . GLY A 1 1016 ? 41.497 7.985 -36.559 1.00 60.50 1016 GLY A CA 1
ATOM 8077 C C . GLY A 1 1016 ? 39.978 7.977 -36.825 1.00 60.50 1016 GLY A C 1
ATOM 8078 O O . GLY A 1 1016 ? 39.537 7.299 -37.747 1.00 60.50 1016 GLY A O 1
ATOM 8079 N N . ALA A 1 1017 ? 39.178 8.759 -36.093 1.00 74.19 1017 ALA A N 1
ATOM 8080 C CA . ALA A 1 1017 ? 37.735 8.910 -36.307 1.00 74.19 1017 ALA A CA 1
ATOM 8081 C C . ALA A 1 1017 ? 37.417 9.682 -37.603 1.00 74.19 1017 ALA A C 1
ATOM 8083 O O . ALA A 1 1017 ? 38.043 10.702 -37.889 1.00 74.19 1017 ALA A O 1
ATOM 8084 N N . LYS A 1 1018 ? 36.428 9.247 -38.394 1.00 81.81 1018 LYS A N 1
ATOM 8085 C CA . LYS A 1 1018 ? 36.058 9.914 -39.665 1.00 81.81 1018 LYS A CA 1
ATOM 8086 C C . LYS A 1 1018 ? 35.166 11.150 -39.468 1.00 81.81 1018 LYS A C 1
ATOM 8088 O O . LYS A 1 1018 ? 35.156 12.028 -40.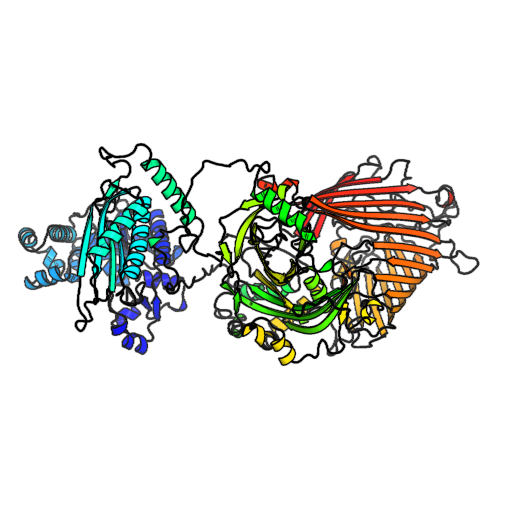325 1.00 81.81 1018 LYS A O 1
ATOM 8093 N N . TYR A 1 1019 ? 34.440 11.229 -38.352 1.00 87.88 1019 TYR A N 1
ATOM 8094 C CA . TYR A 1 1019 ? 33.420 12.253 -38.109 1.00 87.88 1019 TYR A CA 1
ATOM 8095 C C . TYR A 1 1019 ? 33.621 12.960 -36.773 1.00 87.88 1019 TYR A C 1
ATOM 8097 O O . TYR A 1 1019 ? 34.045 12.345 -35.796 1.00 87.88 1019 TYR A O 1
ATOM 8105 N N . THR A 1 1020 ? 33.266 14.244 -36.737 1.00 91.38 1020 THR A N 1
ATOM 8106 C CA . THR A 1 1020 ? 33.185 15.026 -35.501 1.00 91.38 1020 THR A CA 1
ATOM 8107 C C . THR A 1 1020 ? 31.777 14.908 -34.931 1.00 91.38 1020 THR A C 1
ATOM 8109 O O . THR A 1 1020 ? 30.812 15.162 -35.647 1.00 91.38 1020 THR A O 1
ATOM 8112 N N . VAL A 1 1021 ? 31.652 14.608 -33.640 1.00 92.88 1021 VAL A N 1
ATOM 8113 C CA . VAL A 1 1021 ? 30.374 14.632 -32.913 1.00 92.88 1021 VAL A CA 1
ATOM 8114 C C . VAL A 1 1021 ? 30.409 15.803 -31.948 1.00 92.88 1021 VAL A C 1
ATOM 8116 O O . VAL A 1 1021 ? 31.276 15.865 -31.092 1.00 92.88 1021 VAL A O 1
ATOM 8119 N N . ASN A 1 1022 ? 29.493 16.749 -32.074 1.00 95.94 1022 ASN A N 1
ATOM 8120 C CA . ASN A 1 1022 ? 29.318 17.834 -31.121 1.00 95.94 1022 ASN A CA 1
ATOM 8121 C C . ASN A 1 1022 ? 27.821 17.978 -30.868 1.00 95.94 1022 ASN A C 1
ATOM 8123 O O . ASN A 1 1022 ? 27.105 18.472 -31.740 1.00 95.94 1022 ASN A O 1
ATOM 8127 N N . LYS A 1 1023 ? 27.342 17.506 -29.715 1.00 96.38 1023 LYS A N 1
ATOM 8128 C CA . LYS A 1 1023 ? 25.919 17.544 -29.364 1.00 96.38 1023 LYS A CA 1
ATOM 8129 C C . LYS A 1 1023 ? 25.688 17.967 -27.920 1.00 96.38 1023 LYS A C 1
ATOM 8131 O O . LYS A 1 1023 ? 26.448 17.599 -27.024 1.00 96.38 1023 LYS A O 1
ATOM 8136 N N . THR A 1 1024 ? 24.622 18.734 -27.714 1.00 98.12 1024 THR A N 1
ATOM 8137 C CA . THR A 1 1024 ? 24.161 19.195 -26.400 1.00 98.12 1024 THR A CA 1
ATOM 8138 C C . THR A 1 1024 ? 22.737 18.719 -26.175 1.00 98.12 1024 THR A C 1
ATOM 8140 O O . THR A 1 1024 ? 21.893 18.897 -27.049 1.00 98.12 1024 THR A O 1
ATOM 8143 N N . GLU A 1 1025 ? 22.465 18.169 -24.997 1.00 97.06 1025 GLU A N 1
ATOM 8144 C CA . GLU A 1 1025 ? 21.148 17.708 -24.569 1.00 97.06 1025 GLU A CA 1
ATOM 8145 C C . GLU A 1 1025 ? 20.803 18.295 -23.199 1.00 97.06 1025 GLU A C 1
ATOM 8147 O O . GLU A 1 1025 ? 21.641 18.353 -22.297 1.00 97.06 1025 GLU A O 1
ATOM 8152 N N . VAL A 1 1026 ? 19.559 18.736 -23.046 1.00 97.38 1026 VAL A N 1
ATOM 8153 C CA . VAL A 1 1026 ? 18.992 19.278 -21.811 1.00 97.38 1026 VAL A CA 1
ATOM 8154 C C . VAL A 1 1026 ? 17.721 18.512 -21.494 1.00 97.38 1026 VAL A C 1
ATOM 8156 O O . VAL A 1 1026 ? 16.888 18.288 -22.372 1.00 97.38 1026 VAL A O 1
ATOM 8159 N N . SER A 1 1027 ? 17.533 18.150 -20.230 1.00 95.44 1027 SER A N 1
ATOM 8160 C CA . SER A 1 1027 ? 16.293 17.547 -19.758 1.00 95.44 1027 SER A CA 1
ATOM 8161 C C . SER A 1 1027 ? 15.826 18.145 -18.441 1.00 95.44 1027 SER A C 1
ATOM 8163 O O . SER A 1 1027 ? 16.624 18.425 -17.542 1.00 95.44 1027 SER A O 1
ATOM 8165 N N . PHE A 1 1028 ? 14.510 18.273 -18.324 1.00 95.31 1028 PHE A N 1
ATOM 8166 C CA . PHE A 1 1028 ? 13.798 18.676 -17.125 1.00 95.31 1028 PHE A CA 1
ATOM 8167 C C . PHE A 1 1028 ? 12.723 17.641 -16.800 1.00 95.31 1028 PHE A C 1
ATOM 8169 O O . PHE A 1 1028 ? 11.913 17.295 -17.660 1.00 95.31 1028 PHE A O 1
ATOM 8176 N N . GLN A 1 1029 ? 12.687 17.182 -15.554 1.00 93.62 1029 GLN A N 1
ATOM 8177 C CA . GLN A 1 1029 ? 11.663 16.266 -15.058 1.00 93.62 1029 GLN A CA 1
ATOM 8178 C C . GLN A 1 1029 ? 11.082 16.778 -13.741 1.00 93.62 1029 GLN A C 1
ATOM 8180 O O . GLN A 1 1029 ? 11.822 17.197 -12.848 1.00 93.62 1029 GLN A O 1
ATOM 8185 N N . LYS A 1 1030 ? 9.752 16.722 -13.602 1.00 92.69 1030 LYS A N 1
ATOM 8186 C CA . LYS A 1 1030 ? 9.049 17.088 -12.365 1.00 92.69 1030 LYS A CA 1
ATOM 8187 C C . LYS A 1 1030 ? 7.674 16.426 -12.258 1.00 92.69 1030 LYS A C 1
ATOM 8189 O O . LYS A 1 1030 ? 6.938 16.358 -13.241 1.00 92.69 1030 LYS A O 1
ATOM 8194 N N . ARG A 1 1031 ? 7.294 16.026 -11.038 1.00 92.62 1031 ARG A N 1
ATOM 8195 C CA . ARG A 1 1031 ? 5.906 15.692 -10.687 1.00 92.62 1031 ARG A CA 1
ATOM 8196 C C . ARG A 1 1031 ? 5.157 16.926 -10.191 1.00 92.62 1031 ARG A C 1
ATOM 8198 O O . ARG A 1 1031 ? 5.602 17.618 -9.274 1.00 92.62 1031 ARG A O 1
ATOM 8205 N N . PHE A 1 1032 ? 3.982 17.165 -10.753 1.00 92.31 1032 PHE A N 1
ATOM 8206 C CA . PHE A 1 1032 ? 3.041 18.191 -10.324 1.00 92.31 1032 PHE A CA 1
ATOM 8207 C C . PHE A 1 1032 ? 1.860 17.537 -9.613 1.00 92.31 1032 PHE A C 1
ATOM 8209 O O . PHE A 1 1032 ? 1.108 16.774 -10.212 1.00 92.31 1032 PHE A O 1
ATOM 8216 N N . TRP A 1 1033 ? 1.687 17.835 -8.329 1.00 89.44 1033 TRP A N 1
ATOM 8217 C CA . TRP A 1 1033 ? 0.577 17.318 -7.532 1.00 89.44 1033 TRP A CA 1
ATOM 8218 C C . TRP A 1 1033 ? -0.650 18.222 -7.665 1.00 89.44 1033 TRP A C 1
ATOM 8220 O O . TRP A 1 1033 ? -0.547 19.434 -7.492 1.00 89.44 1033 TRP A O 1
ATOM 8230 N N . LEU A 1 1034 ? -1.810 17.628 -7.940 1.00 89.44 1034 LEU A N 1
ATOM 8231 C CA . LEU A 1 1034 ? -3.093 18.309 -8.146 1.00 89.44 1034 LEU A CA 1
ATOM 8232 C C . LEU A 1 1034 ? -4.074 18.037 -6.988 1.00 89.44 1034 LEU A C 1
ATOM 8234 O O . LEU A 1 1034 ? -5.291 18.016 -7.184 1.00 89.44 1034 LEU A O 1
ATOM 8238 N N . SER A 1 1035 ? -3.545 17.814 -5.776 1.00 81.81 1035 SER A N 1
ATOM 8239 C CA . SER A 1 1035 ? -4.300 17.471 -4.559 1.00 81.81 1035 SER A CA 1
ATOM 8240 C C . SER A 1 1035 ? -5.305 16.329 -4.818 1.00 81.81 1035 SER A C 1
ATOM 8242 O O . SER A 1 1035 ? -4.903 15.247 -5.249 1.00 81.81 1035 SER A O 1
ATOM 8244 N N . ALA A 1 1036 ? -6.610 16.559 -4.626 1.00 81.50 1036 ALA A N 1
ATOM 8245 C CA . ALA A 1 1036 ? -7.679 15.575 -4.832 1.00 81.50 1036 ALA A CA 1
ATOM 8246 C C . ALA A 1 1036 ? -7.767 14.988 -6.257 1.00 81.50 1036 ALA A C 1
ATOM 8248 O O . ALA A 1 1036 ? -8.412 13.956 -6.443 1.00 81.50 1036 ALA A O 1
ATOM 8249 N N . PHE A 1 1037 ? -7.150 15.632 -7.252 1.00 87.25 1037 PHE A N 1
ATOM 8250 C CA . PHE A 1 1037 ? -7.199 15.226 -8.658 1.00 87.25 1037 PHE A CA 1
ATOM 8251 C C . PHE A 1 1037 ? -5.971 14.417 -9.098 1.00 87.25 1037 PHE A C 1
ATOM 8253 O O . PHE A 1 1037 ? -5.774 14.226 -10.293 1.00 87.25 1037 PHE A O 1
ATOM 8260 N N . GLY A 1 1038 ? -5.141 13.941 -8.166 1.00 90.38 1038 GLY A N 1
ATOM 8261 C CA . GLY A 1 1038 ? -3.982 13.105 -8.477 1.00 90.38 1038 GLY A CA 1
ATOM 8262 C C . GLY A 1 1038 ? -2.741 13.918 -8.854 1.00 90.38 1038 GLY A C 1
ATOM 8263 O O . GLY A 1 1038 ? -2.427 14.899 -8.178 1.00 90.38 1038 GLY A O 1
ATOM 8264 N N . TYR A 1 1039 ? -1.981 13.503 -9.870 1.00 92.88 1039 TYR A N 1
ATOM 8265 C CA . TYR A 1 1039 ? -0.709 14.149 -10.228 1.00 92.88 1039 TYR A CA 1
ATOM 8266 C C . TYR A 1 1039 ? -0.311 13.961 -11.696 1.00 92.88 1039 TYR A C 1
ATOM 8268 O O . TYR A 1 1039 ? -0.731 13.013 -12.353 1.00 92.88 1039 TYR A O 1
ATOM 8276 N N . ILE A 1 1040 ? 0.536 14.860 -12.199 1.00 94.75 1040 ILE A N 1
ATOM 8277 C CA . ILE A 1 1040 ? 1.121 14.815 -13.543 1.00 94.75 1040 ILE A CA 1
ATOM 8278 C C . ILE A 1 1040 ? 2.626 14.604 -13.420 1.00 94.75 1040 ILE A C 1
ATOM 8280 O O . ILE A 1 1040 ? 3.316 15.414 -12.806 1.00 94.75 1040 ILE A O 1
ATOM 8284 N N . ASP A 1 1041 ? 3.138 13.546 -14.035 1.00 93.62 1041 ASP A N 1
ATOM 8285 C CA . ASP A 1 1041 ? 4.567 13.385 -14.295 1.00 93.62 1041 ASP A CA 1
ATOM 8286 C C . ASP A 1 1041 ? 4.892 14.043 -15.634 1.00 93.62 1041 ASP A C 1
ATOM 8288 O O . ASP A 1 1041 ? 4.331 13.644 -16.653 1.00 93.62 1041 ASP A O 1
ATOM 8292 N N . ALA A 1 1042 ? 5.762 15.053 -15.630 1.00 94.44 1042 ALA A N 1
ATOM 8293 C CA . ALA A 1 1042 ? 6.167 15.774 -16.830 1.00 94.44 1042 ALA A CA 1
ATOM 8294 C C . ALA A 1 1042 ? 7.676 15.655 -17.054 1.00 94.44 1042 ALA A C 1
ATOM 8296 O O . ALA A 1 1042 ? 8.474 15.897 -16.143 1.00 94.44 1042 ALA A O 1
ATOM 8297 N N . ILE A 1 1043 ? 8.047 15.313 -18.284 1.00 94.19 1043 ILE A N 1
ATOM 8298 C CA . ILE A 1 1043 ? 9.424 15.226 -18.758 1.00 94.19 1043 ILE A CA 1
ATOM 8299 C C . ILE A 1 1043 ? 9.516 16.033 -20.047 1.00 94.19 1043 ILE A C 1
ATOM 8301 O O . ILE A 1 1043 ? 8.736 15.830 -20.977 1.00 94.19 1043 ILE A O 1
ATOM 8305 N N . VAL A 1 1044 ? 10.474 16.948 -20.102 1.00 95.50 1044 VAL A N 1
ATOM 8306 C CA . VAL A 1 1044 ? 10.787 17.738 -21.291 1.00 95.50 1044 VAL A CA 1
ATOM 8307 C C . VAL A 1 1044 ? 12.258 17.540 -21.604 1.00 95.50 1044 VAL A C 1
ATOM 8309 O O . VAL A 1 1044 ? 13.106 17.699 -20.726 1.00 95.50 1044 VAL A O 1
ATOM 8312 N N . LYS A 1 1045 ? 12.565 17.191 -22.850 1.00 95.56 1045 LYS A N 1
ATOM 8313 C CA . LYS A 1 1045 ? 13.936 17.046 -23.339 1.00 95.56 1045 LYS A CA 1
ATOM 8314 C C . LYS A 1 1045 ? 14.127 17.884 -24.586 1.00 95.56 1045 LYS A C 1
ATOM 8316 O O . LYS A 1 1045 ? 13.211 18.021 -25.389 1.00 95.56 1045 LYS A O 1
ATOM 8321 N N . GLY A 1 1046 ? 15.320 18.418 -24.757 1.00 96.50 1046 GLY A N 1
ATOM 8322 C CA . GLY A 1 1046 ? 15.724 19.082 -25.982 1.00 96.50 1046 GLY A CA 1
ATOM 8323 C C . GLY A 1 1046 ? 17.177 18.779 -26.274 1.00 96.50 1046 GLY A C 1
ATOM 8324 O O . GLY A 1 1046 ? 17.977 18.610 -25.356 1.00 96.50 1046 GLY A O 1
ATOM 8325 N N . GLY A 1 1047 ? 17.534 18.721 -27.546 1.00 96.94 1047 GLY A N 1
ATOM 8326 C CA . GLY A 1 1047 ? 18.923 18.544 -27.929 1.00 96.94 1047 GLY A CA 1
ATOM 8327 C C . GLY A 1 1047 ? 19.214 19.052 -29.323 1.00 96.94 1047 GLY A C 1
ATOM 8328 O O . GLY A 1 1047 ? 18.309 19.209 -30.146 1.00 96.94 1047 GLY A O 1
ATOM 8329 N N . HIS A 1 1048 ? 20.494 19.311 -29.565 1.00 97.81 1048 HIS A N 1
ATOM 8330 C CA . HIS A 1 1048 ? 20.993 19.791 -30.843 1.00 97.81 1048 HIS A CA 1
ATOM 8331 C C . HIS A 1 1048 ? 22.382 19.219 -31.154 1.00 97.81 1048 HIS A C 1
ATOM 8333 O O . HIS A 1 1048 ? 23.259 19.196 -30.286 1.00 97.81 1048 HIS A O 1
ATOM 8339 N N . VAL A 1 1049 ? 22.587 18.800 -32.404 1.00 97.62 1049 VAL A N 1
ATOM 8340 C CA . VAL A 1 1049 ? 23.861 18.350 -32.976 1.00 97.62 1049 VAL A CA 1
ATOM 8341 C C . VAL A 1 1049 ? 24.450 19.473 -33.831 1.00 97.62 1049 VAL A C 1
ATOM 8343 O O . VAL A 1 1049 ? 24.002 19.780 -34.941 1.00 97.62 1049 VAL A O 1
ATOM 8346 N N . TRP A 1 1050 ? 25.509 20.083 -33.315 1.00 96.12 1050 TRP A N 1
ATOM 8347 C CA . TRP A 1 1050 ? 26.199 21.213 -33.928 1.00 96.12 1050 TRP A CA 1
ATOM 8348 C C . TRP A 1 1050 ? 27.041 20.787 -35.138 1.00 96.12 1050 TRP A C 1
ATOM 8350 O O . TRP A 1 1050 ? 27.127 21.528 -36.118 1.00 96.12 1050 TRP A O 1
ATOM 8360 N N . SER A 1 1051 ? 27.619 19.583 -35.105 1.00 94.00 1051 SER A N 1
ATOM 8361 C CA . SER A 1 1051 ? 28.513 19.054 -36.144 1.00 94.00 1051 SER A CA 1
ATOM 8362 C C . SER A 1 1051 ? 27.798 18.266 -37.250 1.00 94.00 1051 SER A C 1
ATOM 8364 O O . SER A 1 1051 ? 26.600 17.979 -37.174 1.00 94.00 1051 SER A O 1
ATOM 8366 N N . THR A 1 1052 ? 28.573 17.905 -38.277 1.00 93.25 1052 THR A N 1
ATOM 8367 C CA . THR A 1 1052 ? 28.210 16.899 -39.280 1.00 93.25 1052 THR A CA 1
ATOM 8368 C C . THR A 1 1052 ? 28.550 15.504 -38.752 1.00 93.25 1052 THR A C 1
ATOM 8370 O O . THR A 1 1052 ? 29.729 15.154 -38.664 1.00 93.25 1052 THR A O 1
ATOM 8373 N N . SER A 1 1053 ? 27.528 14.720 -38.412 1.00 93.38 1053 SER A N 1
ATOM 8374 C CA . SER A 1 1053 ? 27.652 13.432 -37.716 1.00 93.38 1053 SER A CA 1
ATOM 8375 C C . SER A 1 1053 ? 26.919 12.311 -38.465 1.00 93.38 1053 SER A C 1
ATOM 8377 O O . SER A 1 1053 ? 25.908 12.570 -39.117 1.00 93.38 1053 SER A O 1
ATOM 8379 N N . PRO A 1 1054 ? 27.387 11.051 -38.376 1.00 92.81 1054 PRO A N 1
ATOM 8380 C CA . PRO A 1 1054 ? 26.670 9.908 -38.930 1.00 92.81 1054 PRO A CA 1
ATOM 8381 C C . PRO A 1 1054 ? 25.381 9.645 -38.146 1.00 92.81 1054 PRO A C 1
ATOM 8383 O O . PRO A 1 1054 ? 25.258 10.026 -36.983 1.00 92.81 1054 PRO A O 1
ATOM 8386 N N . PHE A 1 1055 ? 24.430 8.947 -38.772 1.00 92.25 1055 PHE A N 1
ATOM 8387 C CA . PHE A 1 1055 ? 23.090 8.750 -38.211 1.00 92.25 1055 PHE A CA 1
ATOM 8388 C C . PHE A 1 1055 ? 23.070 8.049 -36.847 1.00 92.25 1055 PHE A C 1
ATOM 8390 O O . PHE A 1 1055 ? 22.145 8.276 -36.077 1.00 92.25 1055 PHE A O 1
ATOM 8397 N N . THR A 1 1056 ? 24.081 7.232 -36.531 1.00 91.75 1056 THR A N 1
ATOM 8398 C CA . THR A 1 1056 ? 24.206 6.554 -35.230 1.00 91.75 1056 THR A CA 1
ATOM 8399 C C . THR A 1 1056 ? 24.454 7.522 -34.072 1.00 91.75 1056 THR A C 1
ATOM 8401 O O . THR A 1 1056 ? 24.186 7.177 -32.929 1.00 91.75 1056 THR A O 1
ATOM 8404 N N . GLU A 1 1057 ? 24.913 8.743 -34.360 1.00 92.69 1057 GLU A N 1
ATOM 8405 C CA . GLU A 1 1057 ? 25.208 9.784 -33.368 1.00 92.69 1057 GLU A CA 1
ATOM 8406 C C . GLU A 1 1057 ? 24.215 10.956 -33.391 1.00 92.69 1057 GLU A C 1
ATOM 8408 O O . GLU A 1 1057 ? 24.355 11.902 -32.607 1.00 92.69 1057 GLU A O 1
ATOM 8413 N N . LEU A 1 1058 ? 23.207 10.894 -34.267 1.00 94.44 1058 LEU A N 1
ATOM 8414 C CA . LEU A 1 1058 ? 22.116 11.864 -34.332 1.00 94.44 1058 LEU A CA 1
ATOM 8415 C C . LEU A 1 1058 ? 21.086 11.640 -33.213 1.00 94.44 1058 LEU A C 1
ATOM 8417 O O . LEU A 1 1058 ? 21.100 10.636 -32.502 1.00 94.44 1058 LEU A O 1
ATOM 8421 N N . LEU A 1 1059 ? 20.184 12.605 -33.044 1.00 93.56 1059 LEU A N 1
ATOM 8422 C CA . LEU A 1 1059 ? 19.136 12.570 -32.030 1.00 93.56 1059 LEU A CA 1
ATOM 8423 C C . LEU A 1 1059 ? 17.953 11.778 -32.589 1.00 93.56 1059 LEU A C 1
ATOM 8425 O O . LEU A 1 1059 ? 17.144 12.279 -33.374 1.00 93.56 1059 LEU A O 1
ATOM 8429 N N . ILE A 1 1060 ? 17.895 10.502 -32.217 1.00 92.94 1060 ILE A N 1
ATOM 8430 C CA . ILE A 1 1060 ? 16.835 9.579 -32.621 1.00 92.94 1060 ILE A CA 1
ATOM 8431 C C . ILE A 1 1060 ? 15.849 9.457 -31.453 1.00 92.94 1060 ILE A C 1
ATOM 8433 O O . ILE A 1 1060 ? 16.265 9.065 -30.358 1.00 92.94 1060 ILE A O 1
ATOM 8437 N N . PRO A 1 1061 ? 14.554 9.780 -31.637 1.00 91.81 1061 PRO A N 1
ATOM 8438 C CA . PRO A 1 1061 ? 13.563 9.622 -30.583 1.00 91.81 1061 PRO A CA 1
ATOM 8439 C C . PRO A 1 1061 ? 13.463 8.156 -30.151 1.00 91.81 1061 PRO A C 1
ATOM 8441 O O . PRO A 1 1061 ? 13.434 7.247 -30.980 1.00 91.81 1061 PRO A O 1
ATOM 8444 N N . ASN A 1 1062 ? 13.404 7.938 -28.841 1.00 90.62 1062 ASN A N 1
ATOM 8445 C CA . ASN A 1 1062 ? 13.480 6.607 -28.254 1.00 90.62 1062 ASN A CA 1
ATOM 8446 C C . ASN A 1 1062 ? 12.214 5.787 -28.549 1.00 90.62 1062 ASN A C 1
ATOM 8448 O O . ASN A 1 1062 ? 11.140 6.093 -28.027 1.00 90.62 1062 ASN A O 1
ATOM 8452 N N . ALA A 1 1063 ? 12.327 4.745 -29.367 1.00 90.56 1063 ALA A N 1
ATOM 8453 C CA . ALA A 1 1063 ? 11.228 3.838 -29.680 1.00 90.56 1063 ALA A CA 1
ATOM 8454 C C . ALA A 1 1063 ? 11.154 2.688 -28.664 1.00 90.56 1063 ALA A C 1
ATOM 8456 O O . ALA A 1 1063 ? 12.169 2.113 -28.281 1.00 90.56 1063 ALA A O 1
ATOM 8457 N N . ASN A 1 1064 ? 9.943 2.297 -28.264 1.00 88.38 1064 ASN A N 1
ATOM 8458 C CA . ASN A 1 1064 ? 9.715 1.128 -27.419 1.00 88.38 1064 ASN A CA 1
ATOM 8459 C C . ASN A 1 1064 ? 8.997 0.027 -28.200 1.00 88.38 1064 ASN A C 1
ATOM 8461 O O . ASN A 1 1064 ? 7.805 0.117 -28.509 1.00 88.38 1064 ASN A O 1
ATOM 8465 N N . LEU A 1 1065 ? 9.732 -1.044 -28.494 1.00 85.94 1065 LEU A N 1
ATOM 8466 C CA . LEU A 1 1065 ? 9.177 -2.227 -29.146 1.00 85.94 1065 LEU A CA 1
ATOM 8467 C C . LEU A 1 1065 ? 8.547 -3.219 -28.166 1.00 85.94 1065 LEU A C 1
ATOM 8469 O O . LEU A 1 1065 ? 7.808 -4.099 -28.604 1.00 85.94 1065 LEU A O 1
ATOM 8473 N N . SER A 1 1066 ? 8.824 -3.111 -26.866 1.00 83.69 1066 SER A N 1
ATOM 8474 C CA . SER A 1 1066 ? 8.260 -4.012 -25.863 1.00 83.69 1066 SER A CA 1
ATOM 8475 C C . SER A 1 1066 ? 6.766 -3.753 -25.651 1.00 83.69 1066 SER A C 1
ATOM 8477 O O . SER A 1 1066 ? 6.281 -2.623 -25.747 1.00 83.69 1066 SER A O 1
ATOM 8479 N N . TYR A 1 1067 ? 6.026 -4.801 -25.280 1.00 84.12 1067 TYR A N 1
ATOM 8480 C CA . TYR A 1 1067 ? 4.658 -4.645 -24.774 1.00 84.12 1067 TYR A CA 1
ATOM 8481 C C . TYR A 1 1067 ? 4.610 -3.961 -23.400 1.00 84.12 1067 TYR A C 1
ATOM 8483 O O . TYR A 1 1067 ? 3.555 -3.467 -22.997 1.00 84.12 1067 TYR A O 1
ATOM 8491 N N . THR A 1 1068 ? 5.740 -3.901 -22.687 1.00 84.44 1068 THR A N 1
ATOM 8492 C CA . THR A 1 1068 ? 5.845 -3.219 -21.394 1.00 84.44 1068 THR A CA 1
ATOM 8493 C C . THR A 1 1068 ? 5.963 -1.706 -21.564 1.00 84.44 1068 THR A C 1
ATOM 8495 O O . THR A 1 1068 ? 6.791 -1.254 -22.357 1.00 84.44 1068 THR A O 1
ATOM 8498 N N . ILE A 1 1069 ? 5.226 -0.915 -20.783 1.00 83.94 1069 ILE A N 1
ATOM 8499 C CA . ILE A 1 1069 ? 5.382 0.547 -20.752 1.00 83.94 1069 ILE A CA 1
ATOM 8500 C C . ILE A 1 1069 ? 6.775 0.889 -20.213 1.00 83.94 1069 ILE A C 1
ATOM 8502 O O . ILE A 1 1069 ? 7.147 0.458 -19.123 1.00 83.94 1069 ILE A O 1
ATOM 8506 N N . GLN A 1 1070 ? 7.523 1.683 -20.975 1.00 81.75 1070 GLN A N 1
ATOM 8507 C CA . GLN A 1 1070 ? 8.825 2.212 -20.583 1.00 81.75 1070 GLN A CA 1
ATOM 8508 C C . GLN A 1 1070 ? 8.735 3.745 -20.470 1.00 81.75 1070 GLN A C 1
ATOM 8510 O O . GLN A 1 1070 ? 8.123 4.387 -21.339 1.00 81.75 1070 GLN A O 1
ATOM 8515 N N . PRO A 1 1071 ? 9.289 4.354 -19.407 1.00 78.38 1071 PRO A N 1
ATOM 8516 C CA . PRO A 1 1071 ? 9.400 5.808 -19.312 1.00 78.38 1071 PRO A CA 1
ATOM 8517 C C . PRO A 1 1071 ? 10.231 6.377 -20.471 1.00 78.38 1071 PRO A C 1
ATOM 8519 O O . PRO A 1 1071 ? 11.117 5.691 -20.975 1.00 78.38 1071 PRO A O 1
ATOM 8522 N N . GLU A 1 1072 ? 9.960 7.620 -20.882 1.00 83.44 1072 GLU A N 1
ATOM 8523 C CA . GLU A 1 1072 ? 10.784 8.362 -21.855 1.00 83.44 1072 GLU A CA 1
ATOM 8524 C C . GLU A 1 1072 ? 10.959 7.677 -23.223 1.00 83.44 1072 GLU A C 1
ATOM 8526 O O . GLU A 1 1072 ? 11.987 7.823 -23.889 1.00 83.44 1072 GLU A O 1
ATOM 8531 N N . SER A 1 1073 ? 9.961 6.906 -23.645 1.00 89.81 1073 SER A N 1
ATOM 8532 C CA . SER A 1 1073 ? 9.976 6.175 -24.912 1.00 89.81 1073 SER A CA 1
ATOM 8533 C C . SER A 1 1073 ? 8.610 6.226 -25.581 1.00 89.81 1073 SER A C 1
ATOM 8535 O O . SER A 1 1073 ? 7.595 6.334 -24.898 1.00 89.81 1073 SER A O 1
ATOM 8537 N N . PHE A 1 1074 ? 8.564 6.124 -26.903 1.00 92.88 1074 PHE A N 1
ATOM 8538 C CA . PHE A 1 1074 ? 7.331 6.149 -27.681 1.00 92.88 1074 PHE A CA 1
ATOM 8539 C C . PHE A 1 1074 ? 6.839 4.736 -27.972 1.00 92.88 1074 PHE A C 1
ATOM 8541 O O . PHE A 1 1074 ? 7.589 3.888 -28.453 1.00 92.88 1074 PHE A O 1
ATOM 8548 N N . ALA A 1 1075 ? 5.569 4.475 -27.682 1.00 92.00 1075 ALA A N 1
ATOM 8549 C CA . ALA A 1 1075 ? 4.990 3.146 -27.794 1.00 92.00 1075 ALA A CA 1
ATOM 8550 C C . ALA A 1 1075 ? 4.751 2.734 -29.253 1.00 92.00 1075 ALA A C 1
ATOM 8552 O O . ALA A 1 1075 ? 4.936 1.561 -29.579 1.00 92.00 1075 ALA A O 1
ATOM 8553 N N . LEU A 1 1076 ? 4.311 3.656 -30.116 1.00 92.44 1076 LEU A N 1
ATOM 8554 C CA . LEU A 1 1076 ? 3.922 3.348 -31.503 1.00 92.44 1076 LEU A CA 1
ATOM 8555 C C . LEU A 1 1076 ? 4.970 3.762 -32.544 1.00 92.44 1076 LEU A C 1
ATOM 8557 O O . LEU A 1 1076 ? 4.848 3.398 -33.714 1.00 92.44 1076 LEU A O 1
ATOM 8561 N N . LEU A 1 1077 ? 6.016 4.471 -32.118 1.00 91.56 1077 LEU A N 1
ATOM 8562 C CA . LEU A 1 1077 ? 7.120 4.874 -32.980 1.00 91.56 1077 LEU A CA 1
ATOM 8563 C C . LEU A 1 1077 ? 7.987 3.668 -33.353 1.00 91.56 1077 LEU A C 1
ATOM 8565 O O . LEU A 1 1077 ? 8.358 2.873 -32.483 1.00 91.56 1077 LEU A O 1
ATOM 8569 N N . SER A 1 1078 ? 8.323 3.529 -34.635 1.00 90.19 1078 SER A N 1
ATOM 8570 C CA . SER A 1 1078 ? 9.304 2.534 -35.080 1.00 90.19 1078 SER A CA 1
ATOM 8571 C C . SER A 1 1078 ? 10.737 3.041 -34.830 1.00 90.19 1078 SER A C 1
ATOM 8573 O O . SER A 1 1078 ? 10.983 4.245 -34.940 1.00 90.19 1078 SER A O 1
ATOM 8575 N N . PRO A 1 1079 ? 11.704 2.171 -34.483 1.00 89.62 1079 PRO A N 1
ATOM 8576 C CA . PRO A 1 1079 ? 13.084 2.600 -34.283 1.00 89.62 1079 PRO A CA 1
ATOM 8577 C C . PRO A 1 1079 ? 13.632 3.247 -35.551 1.00 89.62 1079 PRO A C 1
ATOM 8579 O O . PRO A 1 1079 ? 13.423 2.729 -36.646 1.00 89.62 1079 PRO A O 1
ATOM 8582 N N . MET A 1 1080 ? 14.322 4.378 -35.392 1.00 90.75 1080 MET A N 1
ATOM 8583 C CA . MET A 1 1080 ? 14.854 5.182 -36.499 1.00 90.75 1080 MET A CA 1
ATOM 8584 C C . MET A 1 1080 ? 13.801 5.720 -37.492 1.00 90.75 1080 MET A C 1
ATOM 8586 O O . MET A 1 1080 ? 14.180 6.189 -38.563 1.00 90.75 1080 MET A O 1
ATOM 8590 N N . GLU A 1 1081 ? 12.503 5.713 -37.151 1.00 91.50 1081 GLU A N 1
ATOM 8591 C CA . GLU A 1 1081 ? 11.459 6.289 -38.017 1.00 91.50 1081 GLU A CA 1
ATOM 8592 C C . GLU A 1 1081 ? 11.705 7.783 -38.263 1.00 91.50 1081 GLU A C 1
ATOM 8594 O O . GLU A 1 1081 ? 11.609 8.244 -39.395 1.00 91.50 1081 GLU A O 1
ATOM 8599 N N . PHE A 1 1082 ? 12.083 8.526 -37.219 1.00 93.12 1082 PHE A N 1
ATOM 8600 C CA . PHE A 1 1082 ? 12.546 9.905 -37.338 1.00 93.12 1082 PHE A CA 1
ATOM 8601 C C . PHE A 1 1082 ? 13.998 9.990 -36.886 1.00 93.12 1082 PHE A C 1
ATOM 8603 O O . PHE A 1 1082 ? 14.343 9.582 -35.779 1.00 93.12 1082 PHE A O 1
ATOM 8610 N N . ILE A 1 1083 ? 14.847 10.552 -37.737 1.00 93.88 1083 ILE A N 1
ATOM 8611 C CA . ILE A 1 1083 ? 16.243 10.849 -37.425 1.00 93.88 1083 ILE A CA 1
ATOM 8612 C C . ILE A 1 1083 ? 16.376 12.364 -37.493 1.00 93.88 1083 ILE A C 1
ATOM 8614 O O . ILE A 1 1083 ? 16.032 12.959 -38.511 1.00 93.88 1083 ILE A O 1
ATOM 8618 N N . THR A 1 1084 ? 16.823 12.990 -36.407 1.00 94.94 1084 THR A N 1
ATOM 8619 C CA . THR A 1 1084 ? 16.876 14.452 -36.289 1.00 94.94 1084 THR A CA 1
ATOM 8620 C C . THR A 1 1084 ? 18.232 14.905 -35.772 1.00 94.94 1084 THR A C 1
ATOM 8622 O O . THR A 1 1084 ? 18.910 14.175 -35.054 1.00 94.94 1084 THR A O 1
ATOM 8625 N N . ASP A 1 1085 ? 18.650 16.113 -36.132 1.00 95.06 1085 ASP A N 1
ATOM 8626 C CA . ASP A 1 1085 ? 19.805 16.760 -35.503 1.00 95.06 1085 ASP A CA 1
ATOM 8627 C C . ASP A 1 1085 ? 19.391 17.780 -34.442 1.00 95.06 1085 ASP A C 1
ATOM 8629 O O . ASP A 1 1085 ? 20.216 18.191 -33.635 1.00 95.06 1085 ASP A O 1
ATOM 8633 N N . SER A 1 1086 ? 18.116 18.156 -34.416 1.00 95.62 1086 SER A N 1
ATOM 8634 C CA . SER A 1 1086 ? 17.526 19.069 -33.449 1.00 95.62 1086 SER A CA 1
ATOM 8635 C C . SER A 1 1086 ? 16.167 18.524 -33.060 1.00 95.62 1086 SER A C 1
ATOM 8637 O O . SER A 1 1086 ? 15.350 18.265 -33.943 1.00 95.62 1086 SER A O 1
ATOM 8639 N N . TYR A 1 1087 ? 15.906 18.368 -31.766 1.00 95.12 1087 TYR A N 1
ATOM 8640 C CA . TYR A 1 1087 ? 14.613 17.878 -31.295 1.00 95.12 1087 TYR A CA 1
ATOM 8641 C C . TYR A 1 1087 ? 14.189 18.492 -29.965 1.00 95.12 1087 TYR A C 1
ATOM 8643 O O . TYR A 1 1087 ? 15.017 18.903 -29.151 1.00 95.12 1087 TYR A O 1
ATOM 8651 N N . ALA A 1 1088 ? 12.879 18.514 -29.760 1.00 95.81 1088 ALA A N 1
ATOM 8652 C CA . ALA A 1 1088 ? 12.207 18.743 -28.499 1.00 95.81 1088 ALA A CA 1
ATOM 8653 C C . ALA A 1 1088 ? 11.207 17.602 -28.273 1.00 95.81 1088 ALA A C 1
ATOM 8655 O O . ALA A 1 1088 ? 10.389 17.291 -29.141 1.00 95.81 1088 ALA A O 1
ATOM 8656 N N . VAL A 1 1089 ? 11.277 16.976 -27.105 1.00 95.38 1089 VAL A N 1
ATOM 8657 C CA . VAL A 1 1089 ? 10.398 15.891 -26.666 1.00 95.38 1089 VAL A CA 1
ATOM 8658 C C . VAL A 1 1089 ? 9.648 16.348 -25.430 1.00 95.38 1089 VAL A C 1
ATOM 8660 O O . VAL A 1 1089 ? 10.242 16.917 -24.514 1.00 95.38 1089 VAL A O 1
ATOM 8663 N N . PHE A 1 1090 ? 8.359 16.042 -25.375 1.00 94.50 1090 PHE A N 1
ATOM 8664 C CA . PHE A 1 1090 ? 7.569 16.138 -24.156 1.00 94.50 1090 PHE A CA 1
ATOM 8665 C C . PHE A 1 1090 ? 6.889 14.790 -23.878 1.00 94.50 1090 PHE A C 1
ATOM 8667 O O . PHE A 1 1090 ? 6.339 14.158 -24.780 1.00 94.50 1090 PHE A O 1
ATOM 8674 N N . ASP A 1 1091 ? 6.928 14.347 -22.624 1.00 94.75 1091 ASP A N 1
ATOM 8675 C CA . ASP A 1 1091 ? 6.218 13.171 -22.109 1.00 94.75 1091 ASP A CA 1
ATOM 8676 C C . ASP A 1 1091 ? 5.463 13.602 -20.851 1.00 94.75 1091 ASP A C 1
ATOM 8678 O O . ASP A 1 1091 ? 6.064 14.041 -19.868 1.00 94.75 1091 ASP A O 1
ATOM 8682 N N . MET A 1 1092 ? 4.136 13.534 -20.907 1.00 95.56 1092 MET A N 1
ATOM 8683 C CA . MET A 1 1092 ? 3.259 13.848 -19.789 1.00 95.56 1092 MET A CA 1
ATOM 8684 C C . MET A 1 1092 ? 2.379 12.649 -19.477 1.00 95.56 1092 MET A C 1
ATOM 8686 O O . MET A 1 1092 ? 1.676 12.140 -20.346 1.00 95.56 1092 MET A O 1
ATOM 8690 N N . THR A 1 1093 ? 2.362 12.226 -18.218 1.00 95.19 1093 THR A N 1
ATOM 8691 C CA . THR A 1 1093 ? 1.437 11.198 -17.735 1.00 95.19 1093 THR A CA 1
ATOM 8692 C C . THR A 1 1093 ? 0.636 11.732 -16.557 1.00 95.19 1093 THR A C 1
ATOM 8694 O O . THR A 1 1093 ? 1.188 12.025 -15.498 1.00 95.19 1093 THR A O 1
ATOM 8697 N N . TYR A 1 1094 ? -0.674 11.850 -16.745 1.00 95.75 1094 TYR A N 1
ATOM 8698 C CA . TYR A 1 1094 ? -1.636 12.249 -15.733 1.00 95.75 1094 TYR A CA 1
ATOM 8699 C C . TYR A 1 1094 ? -2.239 11.022 -15.045 1.00 95.75 1094 TYR A C 1
ATOM 8701 O O . TYR A 1 1094 ? -2.936 10.219 -15.664 1.00 95.75 1094 TYR A O 1
ATOM 8709 N N . TRP A 1 1095 ? -1.991 10.908 -13.746 1.00 93.50 1095 TRP A N 1
ATOM 8710 C CA . TRP A 1 1095 ? -2.571 9.906 -12.863 1.00 93.50 1095 TRP A CA 1
ATOM 8711 C C . TRP A 1 1095 ? -3.737 10.538 -12.110 1.00 93.50 1095 TRP A C 1
ATOM 8713 O O . TRP A 1 1095 ? -3.525 11.363 -11.223 1.00 93.50 1095 TRP A O 1
ATOM 8723 N N . ALA A 1 1096 ? -4.969 10.160 -12.451 1.00 91.69 1096 ALA A N 1
ATOM 8724 C CA . ALA A 1 1096 ? -6.165 10.814 -11.918 1.00 91.69 1096 ALA A CA 1
ATOM 8725 C C . ALA A 1 1096 ? -6.622 10.259 -10.554 1.00 91.69 1096 ALA A C 1
ATOM 8727 O O . ALA A 1 1096 ? -7.506 10.832 -9.920 1.00 91.69 1096 ALA A O 1
ATOM 8728 N N . ASN A 1 1097 ? -6.043 9.145 -10.088 1.00 88.00 1097 ASN A N 1
ATOM 8729 C CA . ASN A 1 1097 ? -6.334 8.510 -8.792 1.00 88.00 1097 ASN A CA 1
ATOM 8730 C C . ASN A 1 1097 ? -7.835 8.248 -8.521 1.00 88.00 1097 ASN A C 1
ATOM 8732 O O . ASN A 1 1097 ? -8.307 8.319 -7.382 1.00 88.00 1097 ASN A O 1
ATOM 8736 N N . GLY A 1 1098 ? -8.603 7.905 -9.558 1.00 85.81 1098 GLY A N 1
ATOM 8737 C CA . GLY A 1 1098 ? -10.033 7.623 -9.448 1.00 85.81 1098 GLY A CA 1
ATOM 8738 C C . GLY A 1 1098 ? -10.913 8.873 -9.496 1.00 85.81 1098 GLY A C 1
ATOM 8739 O O . GLY A 1 1098 ? -12.041 8.823 -9.002 1.00 85.81 1098 GLY A O 1
ATOM 8740 N N . ALA A 1 1099 ? -10.434 9.996 -10.047 1.00 86.38 1099 ALA A N 1
ATOM 8741 C CA . ALA A 1 1099 ? -11.198 11.243 -10.151 1.00 86.38 1099 ALA A CA 1
ATOM 8742 C C . ALA A 1 1099 ? -12.570 11.068 -10.833 1.00 86.38 1099 ALA A C 1
ATOM 8744 O O . ALA A 1 1099 ? -13.503 11.800 -10.510 1.00 86.38 1099 ALA A O 1
ATOM 8745 N N . ILE A 1 1100 ? -12.721 10.083 -11.726 1.00 88.62 1100 ILE A N 1
ATOM 8746 C CA . ILE A 1 1100 ? -13.959 9.770 -12.455 1.00 88.62 1100 ILE A CA 1
ATOM 8747 C C . ILE A 1 1100 ? -14.551 8.438 -11.953 1.00 88.62 1100 ILE A C 1
ATOM 8749 O O . ILE A 1 1100 ? -15.711 8.361 -11.544 1.00 88.62 1100 ILE A O 1
ATOM 8753 N N . PHE A 1 1101 ? -13.752 7.375 -11.916 1.00 91.81 1101 PHE A N 1
ATOM 8754 C CA . PHE A 1 1101 ? -14.115 5.995 -11.613 1.00 91.81 1101 PHE A CA 1
ATOM 8755 C C . PHE A 1 1101 ? -14.594 5.823 -10.172 1.00 91.81 1101 PHE A C 1
ATOM 8757 O O . PHE A 1 1101 ? -15.478 4.998 -9.936 1.00 91.81 1101 PHE A O 1
ATOM 8764 N N . ASN A 1 1102 ? -14.138 6.649 -9.219 1.00 88.88 1102 ASN A N 1
ATOM 8765 C CA . ASN A 1 1102 ? -14.673 6.626 -7.853 1.00 88.88 1102 ASN A CA 1
ATOM 8766 C C . ASN A 1 1102 ? -16.132 7.113 -7.775 1.00 88.88 1102 ASN A C 1
ATOM 8768 O O . ASN A 1 1102 ? -16.778 6.900 -6.745 1.00 88.88 1102 ASN A O 1
ATOM 8772 N N . TYR A 1 1103 ? -16.671 7.758 -8.815 1.00 87.06 1103 TYR A N 1
ATOM 8773 C CA . TYR A 1 1103 ? -18.074 8.185 -8.887 1.00 87.06 1103 TYR A CA 1
ATOM 8774 C C . TYR A 1 1103 ? -18.967 7.195 -9.649 1.00 87.06 1103 TYR A C 1
ATOM 8776 O O . TYR A 1 1103 ? -20.189 7.239 -9.503 1.00 87.06 1103 TYR A O 1
ATOM 8784 N N . ILE A 1 1104 ? -18.381 6.256 -10.399 1.00 88.81 1104 ILE A N 1
ATOM 8785 C CA . ILE A 1 1104 ? -19.112 5.258 -11.187 1.00 88.81 1104 ILE A CA 1
ATOM 8786 C C . ILE A 1 1104 ? -19.298 3.980 -10.344 1.00 88.81 1104 ILE A C 1
ATOM 8788 O O . ILE A 1 1104 ? -18.306 3.353 -9.975 1.00 88.81 1104 ILE A O 1
ATOM 8792 N N . PRO A 1 1105 ? -20.534 3.530 -10.036 1.00 82.75 1105 PRO A N 1
ATOM 8793 C CA . PRO A 1 1105 ? -20.784 2.500 -9.018 1.00 82.75 1105 PRO A CA 1
ATOM 8794 C C . PRO A 1 1105 ? -20.023 1.174 -9.177 1.00 82.75 1105 PRO A C 1
ATOM 8796 O O . PRO A 1 1105 ? -19.510 0.650 -8.187 1.00 82.75 1105 PRO A O 1
ATOM 8799 N N . TYR A 1 1106 ? -19.952 0.615 -10.390 1.00 86.12 1106 TYR A N 1
ATOM 8800 C CA . TYR A 1 1106 ? -19.266 -0.662 -10.634 1.00 86.12 1106 TYR A CA 1
ATOM 8801 C C . TYR A 1 1106 ? -17.741 -0.506 -10.651 1.00 86.12 1106 TYR A C 1
ATOM 8803 O O . TYR A 1 1106 ? -17.042 -1.299 -10.023 1.00 86.12 1106 TYR A O 1
ATOM 8811 N N . LEU A 1 1107 ? -17.226 0.553 -11.283 1.00 85.50 1107 LEU A N 1
ATOM 8812 C CA . LEU A 1 1107 ? -15.787 0.836 -11.337 1.00 85.50 1107 LEU A CA 1
ATOM 8813 C C . LEU A 1 1107 ? -15.227 1.178 -9.949 1.00 85.50 1107 LEU A C 1
ATOM 8815 O O . LEU A 1 1107 ? -14.167 0.682 -9.573 1.00 85.50 1107 LEU A O 1
ATOM 8819 N N . LYS A 1 1108 ? -16.003 1.906 -9.134 1.00 83.50 1108 LYS A N 1
ATOM 8820 C CA . LYS A 1 1108 ? -15.714 2.178 -7.720 1.00 83.50 1108 LYS A CA 1
ATOM 8821 C C . LYS A 1 1108 ? -15.517 0.894 -6.910 1.00 83.50 1108 LYS A C 1
ATOM 8823 O O . LYS A 1 1108 ? -14.627 0.843 -6.067 1.00 83.50 1108 LYS A O 1
ATOM 8828 N N . LYS A 1 1109 ? -16.328 -0.149 -7.143 1.00 84.56 1109 LYS A N 1
ATOM 8829 C CA . LYS A 1 1109 ? -16.177 -1.445 -6.449 1.00 84.56 1109 LYS A CA 1
ATOM 8830 C C . LYS A 1 1109 ? -14.894 -2.171 -6.847 1.00 84.56 1109 LYS A C 1
ATOM 8832 O O . LYS A 1 1109 ? -14.301 -2.836 -6.006 1.00 84.56 1109 LYS A O 1
ATOM 8837 N N . LEU A 1 1110 ? -14.474 -2.028 -8.104 1.00 85.50 1110 LEU A N 1
ATOM 8838 C CA . LEU A 1 1110 ? -13.235 -2.613 -8.618 1.00 85.50 1110 LEU A CA 1
ATOM 8839 C C . LEU A 1 1110 ? -11.982 -1.818 -8.217 1.00 85.50 1110 LEU A C 1
ATOM 8841 O O . LEU A 1 1110 ? -10.879 -2.302 -8.446 1.00 85.50 1110 LEU A O 1
ATOM 8845 N N . LYS A 1 1111 ? -12.140 -0.625 -7.617 1.00 87.75 1111 LYS A N 1
ATOM 8846 C CA . LYS A 1 1111 ? -11.040 0.276 -7.230 1.00 87.75 1111 LYS A CA 1
ATOM 8847 C C . LYS A 1 1111 ? -10.111 0.632 -8.408 1.00 87.75 1111 LYS A C 1
ATOM 8849 O O . LYS A 1 1111 ? -8.936 0.924 -8.209 1.00 87.75 1111 LYS A O 1
ATOM 8854 N N . LEU A 1 1112 ? -10.628 0.645 -9.637 1.00 91.19 1112 LEU A N 1
ATOM 8855 C CA . LEU A 1 1112 ? -9.842 1.005 -10.822 1.00 91.19 1112 LEU A CA 1
ATOM 8856 C C . LEU A 1 1112 ? -9.461 2.490 -10.804 1.00 91.19 1112 LEU A C 1
ATOM 8858 O O . LEU A 1 1112 ? -10.185 3.313 -10.236 1.00 91.19 1112 LEU A O 1
ATOM 8862 N N . ARG A 1 1113 ? -8.331 2.824 -11.431 1.00 91.88 1113 ARG A N 1
ATOM 8863 C CA . ARG A 1 1113 ? -7.805 4.192 -11.533 1.00 91.88 1113 ARG A CA 1
ATOM 8864 C C . ARG A 1 1113 ? -7.554 4.539 -13.000 1.00 91.88 1113 ARG A C 1
ATOM 8866 O O . ARG A 1 1113 ? -7.204 3.675 -13.796 1.00 91.88 1113 ARG A O 1
ATOM 8873 N N . GLU A 1 1114 ? -7.749 5.796 -13.359 1.00 94.12 1114 GLU A N 1
ATOM 8874 C CA . GLU A 1 1114 ? -7.536 6.316 -14.706 1.00 94.12 1114 GLU A CA 1
ATOM 8875 C C . GLU A 1 1114 ? -6.125 6.864 -14.833 1.00 94.12 1114 GLU A C 1
ATOM 8877 O O . GLU A 1 1114 ? -5.623 7.566 -13.944 1.00 94.12 1114 GLU A O 1
ATOM 8882 N N . VAL A 1 1115 ? -5.515 6.585 -15.979 1.00 95.31 1115 VAL A N 1
ATOM 8883 C CA . VAL A 1 1115 ? -4.238 7.172 -16.354 1.00 95.31 1115 VAL A CA 1
ATOM 8884 C C . VAL A 1 1115 ? -4.317 7.642 -17.793 1.00 95.31 1115 VAL A C 1
ATOM 8886 O O . VAL A 1 1115 ? -4.826 6.936 -18.659 1.00 95.31 1115 VAL A O 1
ATOM 8889 N N . PHE A 1 1116 ? -3.811 8.836 -18.054 1.00 96.06 1116 PHE A N 1
ATOM 8890 C CA . PHE A 1 1116 ? -3.743 9.399 -19.394 1.00 96.06 1116 PHE A CA 1
ATOM 8891 C C . PHE A 1 1116 ? -2.301 9.771 -19.685 1.00 96.06 1116 PHE A C 1
ATOM 8893 O O . PHE A 1 1116 ? -1.665 10.430 -18.867 1.00 96.06 1116 PHE A O 1
ATOM 8900 N N . SER A 1 1117 ? -1.781 9.372 -20.838 1.00 95.50 1117 SER A N 1
ATOM 8901 C CA . SER A 1 1117 ? -0.436 9.761 -21.265 1.00 95.50 1117 SER A CA 1
ATOM 8902 C C . SER A 1 1117 ? -0.513 10.519 -22.579 1.00 95.50 1117 SER A C 1
ATOM 8904 O O . SER A 1 1117 ? -1.297 10.175 -23.458 1.00 95.50 1117 SER A O 1
ATOM 8906 N N . PHE A 1 1118 ? 0.302 11.553 -22.717 1.00 96.06 1118 PHE A N 1
ATOM 8907 C CA . PHE A 1 1118 ? 0.435 12.337 -23.932 1.00 96.06 1118 PHE A CA 1
ATOM 8908 C C . PHE A 1 1118 ? 1.913 12.588 -24.188 1.00 96.06 1118 PHE A C 1
ATOM 8910 O O . PHE A 1 1118 ? 2.622 13.130 -23.338 1.00 96.06 1118 PHE A O 1
ATOM 8917 N N . ARG A 1 1119 ? 2.380 12.155 -25.355 1.00 96.19 1119 ARG A N 1
ATOM 8918 C CA . ARG A 1 1119 ? 3.788 12.201 -25.733 1.00 96.19 1119 ARG A CA 1
ATOM 8919 C C . ARG A 1 1119 ? 3.917 12.792 -27.115 1.00 96.19 1119 ARG A C 1
ATOM 8921 O O . ARG A 1 1119 ? 3.117 12.486 -27.999 1.00 96.19 1119 ARG A O 1
ATOM 8928 N N . GLY A 1 1120 ? 4.957 13.581 -27.325 1.00 95.88 1120 GLY A N 1
ATOM 8929 C CA . GLY A 1 1120 ? 5.271 14.070 -28.651 1.00 95.88 1120 GLY A CA 1
ATOM 8930 C C . GLY A 1 1120 ? 6.732 14.418 -28.826 1.00 95.88 1120 GLY A C 1
ATOM 8931 O O . GLY A 1 1120 ? 7.459 14.679 -27.868 1.00 95.88 1120 GLY A O 1
ATOM 8932 N N . VAL A 1 1121 ? 7.149 14.394 -30.085 1.00 95.75 1121 VAL A N 1
ATOM 8933 C CA . VAL A 1 1121 ? 8.469 14.833 -30.514 1.00 95.75 1121 VAL A CA 1
ATOM 8934 C C . VAL A 1 1121 ? 8.333 15.736 -31.723 1.00 95.75 1121 VAL A C 1
ATOM 8936 O O . VAL A 1 1121 ? 7.592 15.450 -32.667 1.00 95.75 1121 VAL A O 1
ATOM 8939 N N . TRP A 1 1122 ? 9.063 16.840 -31.678 1.00 95.56 1122 TRP A N 1
ATOM 8940 C CA . TRP A 1 1122 ? 9.207 17.763 -32.782 1.00 95.56 1122 TRP A CA 1
ATOM 8941 C C . TRP A 1 1122 ? 10.683 17.980 -33.048 1.00 95.56 1122 TRP A C 1
ATOM 8943 O O . TRP A 1 1122 ? 11.451 18.215 -32.120 1.00 95.56 1122 TRP A O 1
ATOM 8953 N N . GLY A 1 1123 ? 11.092 17.893 -34.302 1.00 94.38 1123 GLY A N 1
ATOM 8954 C CA . GLY A 1 1123 ? 12.486 18.030 -34.657 1.00 94.38 1123 GLY A CA 1
ATOM 8955 C C . GLY A 1 1123 ? 12.684 18.237 -36.142 1.00 94.38 1123 GLY A C 1
ATOM 8956 O O . GLY A 1 1123 ? 11.748 18.192 -36.939 1.00 94.38 1123 GLY A O 1
ATOM 8957 N N . HIS A 1 1124 ? 13.934 18.483 -36.493 1.00 93.38 1124 HIS A N 1
ATOM 8958 C CA . HIS A 1 1124 ? 14.369 18.736 -37.852 1.00 93.38 1124 HIS A CA 1
ATOM 8959 C C . HIS A 1 1124 ? 15.674 17.984 -38.119 1.00 93.38 1124 HIS A C 1
ATOM 8961 O O . HIS A 1 1124 ? 16.448 17.700 -37.202 1.00 93.38 1124 HIS A O 1
ATOM 8967 N N . LEU A 1 1125 ? 15.889 17.637 -39.383 1.00 94.88 1125 LEU A N 1
ATOM 8968 C CA . LEU A 1 1125 ? 17.140 17.094 -39.886 1.00 94.88 1125 LEU A CA 1
ATOM 8969 C C . LEU A 1 1125 ? 17.652 18.055 -40.950 1.00 94.88 1125 LEU A C 1
ATOM 8971 O O . LEU A 1 1125 ? 17.045 18.156 -42.015 1.00 94.88 1125 LEU A O 1
ATOM 8975 N N . SER A 1 1126 ? 18.747 18.753 -40.664 1.00 94.44 1126 SER A N 1
ATOM 8976 C CA . SER A 1 1126 ? 19.336 19.664 -41.639 1.00 94.44 1126 SER A CA 1
ATOM 8977 C C . SER A 1 1126 ? 20.088 18.915 -42.740 1.00 94.44 1126 SER A C 1
ATOM 8979 O O . SER A 1 1126 ? 20.593 17.805 -42.541 1.00 94.44 1126 SER A O 1
ATOM 8981 N N . ASP A 1 1127 ? 20.236 19.561 -43.897 1.00 93.81 1127 ASP A N 1
ATOM 8982 C CA . ASP A 1 1127 ? 20.925 18.997 -45.066 1.00 93.81 1127 ASP A CA 1
ATOM 8983 C C . ASP A 1 1127 ? 22.368 18.573 -44.764 1.00 93.81 1127 ASP A C 1
ATOM 8985 O O . ASP A 1 1127 ? 22.871 17.614 -45.349 1.00 93.81 1127 ASP A O 1
ATOM 8989 N N . LYS A 1 1128 ? 23.024 19.224 -43.790 1.00 93.88 1128 LYS A N 1
ATOM 8990 C CA . LYS A 1 1128 ? 24.391 18.878 -43.365 1.00 93.88 1128 LYS A CA 1
ATOM 8991 C C . LYS A 1 1128 ? 24.482 17.442 -42.835 1.00 93.88 1128 LYS A C 1
ATOM 8993 O O . LYS A 1 1128 ? 25.515 16.803 -43.022 1.00 93.88 1128 LYS A O 1
ATOM 8998 N N . ASN A 1 1129 ? 23.415 16.954 -42.199 1.00 94.38 1129 ASN A N 1
ATOM 8999 C CA . ASN A 1 1129 ? 23.309 15.649 -41.544 1.00 94.38 1129 ASN A CA 1
ATOM 9000 C C . ASN A 1 1129 ? 22.416 14.665 -42.317 1.00 94.38 1129 ASN A C 1
ATOM 9002 O O . ASN A 1 1129 ? 22.188 13.547 -41.856 1.00 94.38 1129 ASN A O 1
ATOM 9006 N N . ASN A 1 1130 ? 21.922 15.056 -43.494 1.00 93.12 1130 ASN A N 1
ATOM 9007 C CA . ASN A 1 1130 ? 21.091 14.210 -44.335 1.00 93.12 1130 ASN A CA 1
ATOM 9008 C C . ASN A 1 1130 ? 21.952 13.512 -45.409 1.00 93.12 1130 ASN A C 1
ATOM 9010 O O . ASN A 1 1130 ? 22.477 14.189 -46.296 1.00 93.12 1130 ASN A O 1
ATOM 9014 N N . PRO A 1 1131 ? 22.084 12.172 -45.395 1.00 91.81 1131 PRO A N 1
ATOM 9015 C CA . PRO A 1 1131 ? 22.900 11.439 -46.364 1.00 91.81 1131 PRO A CA 1
ATOM 9016 C C . PRO A 1 1131 ? 22.378 11.515 -47.812 1.00 91.81 1131 PRO A C 1
ATOM 9018 O O . PRO A 1 1131 ? 23.117 11.169 -48.733 1.00 91.81 1131 PRO A O 1
ATOM 9021 N N . LEU A 1 1132 ? 21.146 11.995 -48.039 1.00 88.56 1132 LEU A N 1
ATOM 9022 C CA . LEU A 1 1132 ? 20.634 12.312 -49.381 1.00 88.56 1132 LEU A CA 1
ATOM 9023 C C . LEU A 1 1132 ? 21.276 13.577 -49.972 1.00 88.56 1132 LEU A C 1
ATOM 9025 O O . LEU A 1 1132 ? 21.450 13.670 -51.185 1.00 88.56 1132 LEU A O 1
ATOM 9029 N N . HIS A 1 1133 ? 21.653 14.536 -49.122 1.00 90.75 1133 HIS A N 1
ATOM 9030 C CA . HIS A 1 1133 ? 22.276 15.801 -49.525 1.00 90.75 1133 HIS A CA 1
ATOM 9031 C C . HIS A 1 1133 ? 23.789 15.823 -49.262 1.00 90.75 1133 HIS A C 1
ATOM 9033 O O . HIS A 1 1133 ? 24.524 16.560 -49.918 1.00 90.75 1133 HIS A O 1
ATOM 9039 N N . ASN A 1 1134 ? 24.279 14.975 -48.354 1.00 89.62 1134 ASN A N 1
ATOM 9040 C CA . ASN A 1 1134 ? 25.682 14.884 -47.980 1.00 89.62 1134 ASN A CA 1
ATOM 9041 C C . ASN A 1 1134 ? 26.254 13.482 -48.249 1.00 89.62 1134 ASN A C 1
ATOM 9043 O O . ASN A 1 1134 ? 26.127 12.561 -47.441 1.00 89.62 1134 ASN A O 1
ATOM 9047 N N . LYS A 1 1135 ? 26.964 13.346 -49.376 1.00 87.75 1135 LYS A N 1
ATOM 9048 C CA . LYS A 1 1135 ? 27.570 12.082 -49.840 1.00 87.75 1135 LYS A CA 1
ATOM 9049 C C . LYS A 1 1135 ? 28.631 11.510 -48.894 1.00 87.75 1135 LYS A C 1
ATOM 9051 O O . LYS A 1 1135 ? 28.966 10.333 -48.998 1.00 87.75 1135 LYS A O 1
ATOM 9056 N N . TRP A 1 1136 ? 29.158 12.328 -47.981 1.00 86.38 1136 TRP A N 1
ATOM 9057 C CA . TRP A 1 1136 ? 30.192 11.930 -47.027 1.00 86.38 1136 TRP A CA 1
ATOM 9058 C C . TRP A 1 1136 ? 29.642 11.182 -45.814 1.00 86.38 1136 TRP A C 1
ATOM 9060 O O . TRP A 1 1136 ? 30.436 10.719 -44.995 1.00 86.38 1136 TRP A O 1
ATOM 9070 N N . LEU A 1 1137 ? 28.320 11.053 -45.677 1.00 91.75 1137 LEU A N 1
ATOM 9071 C CA . LEU A 1 1137 ? 27.662 10.338 -44.586 1.00 91.75 1137 LEU A CA 1
ATOM 9072 C C . LEU A 1 1137 ? 27.224 8.929 -45.014 1.00 91.75 1137 LEU A C 1
ATOM 9074 O O . LEU A 1 1137 ? 26.849 8.729 -46.174 1.00 91.75 1137 LEU A O 1
ATOM 9078 N N . PRO A 1 1138 ? 27.248 7.948 -44.091 1.00 92.56 1138 PRO A N 1
ATOM 9079 C CA . PRO A 1 1138 ? 26.643 6.652 -44.351 1.00 92.56 1138 PRO A CA 1
ATOM 9080 C C . PRO A 1 1138 ? 25.134 6.818 -44.569 1.00 92.56 1138 PRO A C 1
ATOM 9082 O O . PRO A 1 1138 ? 24.466 7.570 -43.856 1.00 92.56 1138 PRO A O 1
ATOM 9085 N N . GLN A 1 1139 ? 24.611 6.107 -45.562 1.00 92.50 1139 GLN A N 1
ATOM 9086 C CA . GLN A 1 1139 ? 23.195 6.059 -45.891 1.00 92.50 1139 GLN A CA 1
ATOM 9087 C C . GLN A 1 1139 ? 22.397 5.457 -44.737 1.00 92.50 1139 GLN A C 1
ATOM 9089 O O . GLN A 1 1139 ? 22.882 4.595 -43.997 1.00 92.50 1139 GLN A O 1
ATOM 9094 N N . PHE A 1 1140 ? 21.148 5.897 -44.600 1.00 91.75 1140 PHE A N 1
ATOM 9095 C CA . PHE A 1 1140 ? 20.244 5.281 -43.643 1.00 91.75 1140 PHE A CA 1
ATOM 9096 C C . PHE A 1 1140 ? 19.973 3.817 -44.032 1.00 91.75 1140 PHE A C 1
ATOM 9098 O O . PHE A 1 1140 ? 19.837 3.509 -45.220 1.00 91.75 1140 PHE A O 1
ATOM 9105 N N . PRO A 1 1141 ? 19.889 2.894 -43.059 1.00 87.25 1141 PRO A N 1
ATOM 9106 C CA . PRO A 1 1141 ? 19.674 1.486 -43.355 1.00 87.25 1141 PRO A CA 1
ATOM 9107 C C . PRO A 1 1141 ? 18.301 1.278 -44.004 1.00 87.25 1141 PRO A C 1
ATOM 9109 O O . PRO A 1 1141 ? 17.286 1.728 -43.475 1.00 87.25 1141 PRO A O 1
ATOM 9112 N N . MET A 1 1142 ? 18.250 0.543 -45.123 1.00 76.88 1142 MET A N 1
ATOM 9113 C CA . MET A 1 1142 ? 17.001 0.299 -45.868 1.00 76.88 1142 MET A CA 1
ATOM 9114 C C . MET A 1 1142 ? 15.899 -0.332 -45.003 1.00 76.88 1142 MET A C 1
ATOM 9116 O O . MET A 1 1142 ? 14.723 -0.076 -45.219 1.00 76.88 1142 MET A O 1
ATOM 9120 N N . GLY A 1 1143 ? 16.267 -1.132 -43.997 1.00 75.62 1143 GLY A N 1
ATOM 9121 C CA . GLY A 1 1143 ? 15.310 -1.748 -43.074 1.00 75.62 1143 GLY A CA 1
ATOM 9122 C C . GLY A 1 1143 ? 14.663 -0.787 -42.067 1.00 75.62 1143 GLY A C 1
ATOM 9123 O O . GLY A 1 1143 ? 13.699 -1.185 -41.421 1.00 75.62 1143 GLY A O 1
ATOM 9124 N N . ALA A 1 1144 ? 15.174 0.441 -41.913 1.00 79.88 1144 ALA A N 1
ATOM 9125 C CA . ALA A 1 1144 ? 14.632 1.433 -40.980 1.00 79.88 1144 ALA A CA 1
ATOM 9126 C C . ALA A 1 1144 ? 13.500 2.287 -41.571 1.00 79.88 1144 ALA A C 1
ATOM 9128 O O . ALA A 1 1144 ? 12.711 2.826 -40.803 1.00 79.88 1144 ALA A O 1
ATOM 9129 N N . ASN A 1 1145 ? 13.408 2.405 -42.905 1.00 82.38 1145 ASN A N 1
ATOM 9130 C CA . ASN A 1 1145 ? 12.428 3.253 -43.604 1.00 82.38 1145 ASN A CA 1
ATOM 9131 C C . ASN A 1 1145 ? 12.249 4.649 -42.957 1.00 82.38 1145 ASN A C 1
ATOM 9133 O O . ASN A 1 1145 ? 11.134 4.995 -42.558 1.00 82.38 1145 ASN A O 1
ATOM 9137 N N . PRO A 1 1146 ? 13.326 5.445 -42.811 1.00 87.69 1146 PRO A N 1
ATOM 9138 C CA . PRO A 1 1146 ? 13.248 6.741 -42.146 1.00 87.69 1146 PRO A CA 1
ATOM 9139 C C . PRO A 1 1146 ? 12.329 7.699 -42.911 1.00 87.69 1146 PRO A C 1
ATOM 9141 O O . PRO A 1 1146 ? 12.342 7.761 -44.142 1.00 87.69 1146 PRO A O 1
ATOM 9144 N N . VAL A 1 1147 ? 11.563 8.486 -42.166 1.00 88.06 1147 VAL A N 1
ATOM 9145 C CA . VAL A 1 1147 ? 10.623 9.486 -42.666 1.00 88.06 1147 VAL A CA 1
ATOM 9146 C C . VAL A 1 1147 ? 11.115 10.868 -42.254 1.00 88.06 1147 VAL A C 1
ATOM 9148 O O . VAL A 1 1147 ? 11.482 11.103 -41.103 1.00 88.06 1147 VAL A O 1
ATOM 9151 N N . SER A 1 1148 ? 11.107 11.820 -43.184 1.00 86.38 1148 SER A N 1
ATOM 9152 C CA . SER A 1 1148 ? 11.395 13.216 -42.854 1.00 86.38 1148 SER A CA 1
ATOM 9153 C C . SER A 1 1148 ? 10.249 13.816 -42.039 1.00 86.38 1148 SER A C 1
ATOM 9155 O O . SER A 1 1148 ? 9.087 13.766 -42.446 1.00 86.38 1148 SER A O 1
ATOM 9157 N N . MET A 1 1149 ? 10.573 14.411 -40.890 1.00 90.25 1149 MET A N 1
ATOM 9158 C CA . MET A 1 1149 ? 9.583 15.123 -40.087 1.00 90.25 1149 MET A CA 1
ATOM 9159 C C . MET A 1 1149 ? 9.173 16.425 -40.798 1.00 90.25 1149 MET A C 1
ATOM 9161 O O . MET A 1 1149 ? 10.017 17.215 -41.214 1.00 90.25 1149 MET A O 1
ATOM 9165 N N . THR A 1 1150 ? 7.866 16.624 -40.962 1.00 84.50 1150 THR A N 1
ATOM 9166 C CA . THR A 1 1150 ? 7.253 17.842 -41.524 1.00 84.50 1150 THR A CA 1
ATOM 9167 C C . THR A 1 1150 ? 7.103 18.933 -40.451 1.00 84.50 1150 THR A C 1
ATOM 9169 O O . THR A 1 1150 ? 7.555 18.774 -39.319 1.00 84.50 1150 THR A O 1
ATOM 9172 N N . SER A 1 1151 ? 6.401 20.033 -40.757 1.00 84.38 1151 SER A N 1
ATOM 9173 C CA . SER A 1 1151 ? 6.024 21.052 -39.760 1.00 84.38 1151 SER A CA 1
ATOM 9174 C C . SER A 1 1151 ? 5.108 20.525 -38.644 1.00 84.38 1151 SER A C 1
ATOM 9176 O O . SER A 1 1151 ? 4.928 21.199 -37.633 1.00 84.38 1151 SER A O 1
ATOM 9178 N N . THR A 1 1152 ? 4.534 19.328 -38.801 1.00 91.88 1152 THR A N 1
ATOM 9179 C CA . THR A 1 1152 ? 3.672 18.695 -37.797 1.00 91.88 1152 THR A CA 1
ATOM 9180 C C . THR A 1 1152 ? 4.497 17.789 -36.871 1.00 91.88 1152 THR A C 1
ATOM 9182 O O . THR A 1 1152 ? 5.205 16.913 -37.372 1.00 91.88 1152 THR A O 1
ATOM 9185 N N . PRO A 1 1153 ? 4.406 17.914 -35.535 1.00 94.44 1153 PRO A N 1
ATOM 9186 C CA . PRO A 1 1153 ? 5.111 17.025 -34.611 1.00 94.44 1153 PRO A CA 1
ATOM 9187 C C . PRO A 1 1153 ? 4.535 15.602 -34.624 1.00 94.44 1153 PRO A C 1
ATOM 9189 O O . PRO A 1 1153 ? 3.346 15.396 -34.893 1.00 94.44 1153 PRO A O 1
ATOM 9192 N N . TYR A 1 1154 ? 5.356 14.604 -34.291 1.00 95.88 1154 TYR A N 1
ATOM 9193 C CA . TYR A 1 1154 ? 4.847 13.272 -33.960 1.00 95.88 1154 TYR A CA 1
ATOM 9194 C C . TYR A 1 1154 ? 4.170 13.318 -32.589 1.00 95.88 1154 TYR A C 1
ATOM 9196 O O . TYR A 1 1154 ? 4.745 13.856 -31.643 1.00 95.88 1154 TYR A O 1
ATOM 9204 N N . MET A 1 1155 ? 2.966 12.758 -32.471 1.00 96.44 1155 MET A N 1
ATOM 9205 C CA . MET A 1 1155 ? 2.209 12.728 -31.220 1.00 96.44 1155 MET A CA 1
ATOM 9206 C C . MET A 1 1155 ? 1.496 11.389 -31.025 1.00 96.44 1155 MET A C 1
ATOM 9208 O O . MET A 1 1155 ? 0.866 10.865 -31.949 1.00 96.44 1155 MET A O 1
ATOM 9212 N N . GLU A 1 1156 ? 1.529 10.882 -29.796 1.00 96.81 1156 GLU A N 1
ATOM 9213 C CA . GLU A 1 1156 ? 0.727 9.748 -29.342 1.00 96.81 1156 GLU A CA 1
ATOM 9214 C C . GLU A 1 1156 ? 0.012 10.081 -28.029 1.00 96.81 1156 GLU A C 1
ATOM 9216 O O . GLU A 1 1156 ? 0.534 10.784 -27.160 1.00 96.81 1156 GLU A O 1
ATOM 9221 N N . ILE A 1 1157 ? -1.211 9.576 -27.899 1.00 97.06 1157 ILE A N 1
ATOM 9222 C CA . ILE A 1 1157 ? -2.023 9.699 -26.691 1.00 97.06 1157 ILE A CA 1
ATOM 9223 C C . ILE A 1 1157 ? -2.408 8.307 -26.212 1.00 97.06 1157 ILE A C 1
ATOM 9225 O O . ILE A 1 1157 ? -2.656 7.417 -27.021 1.00 97.06 1157 ILE A O 1
ATOM 9229 N N . ALA A 1 1158 ? -2.472 8.112 -24.904 1.00 96.38 1158 ALA A N 1
ATOM 9230 C CA . ALA A 1 1158 ? -2.911 6.870 -24.300 1.00 96.38 1158 ALA A CA 1
ATOM 9231 C C . ALA A 1 1158 ? -3.982 7.126 -23.246 1.00 96.38 1158 ALA A C 1
ATOM 9233 O O . ALA A 1 1158 ? -3.912 8.098 -22.491 1.00 96.38 1158 ALA A O 1
ATOM 9234 N N . ALA A 1 1159 ? -4.941 6.210 -23.180 1.00 96.62 1159 ALA A N 1
ATOM 9235 C CA . ALA A 1 1159 ? -5.885 6.099 -22.082 1.00 96.62 1159 ALA A CA 1
ATOM 9236 C C . ALA A 1 1159 ? -5.703 4.720 -21.454 1.00 96.62 1159 ALA A C 1
ATOM 9238 O O . ALA A 1 1159 ? -5.734 3.696 -22.142 1.00 96.62 1159 ALA A O 1
ATOM 9239 N N . GLY A 1 1160 ? -5.478 4.717 -20.149 1.00 95.00 1160 GLY A N 1
ATOM 9240 C CA . GLY A 1 1160 ? -5.121 3.544 -19.383 1.00 95.00 1160 GLY A CA 1
ATOM 9241 C C . GLY A 1 1160 ? -6.036 3.313 -18.196 1.00 95.00 1160 GLY A C 1
ATOM 9242 O O . GLY A 1 1160 ? -6.563 4.245 -17.582 1.00 95.00 1160 GLY A O 1
ATOM 9243 N N . ILE A 1 1161 ? -6.196 2.035 -17.876 1.00 94.88 1161 ILE A N 1
ATOM 9244 C CA . ILE A 1 1161 ? -6.817 1.561 -16.649 1.00 94.88 1161 ILE A CA 1
ATOM 9245 C C . ILE A 1 1161 ? -5.700 0.983 -15.792 1.00 94.88 1161 ILE A C 1
ATOM 9247 O O . ILE A 1 1161 ? -5.085 -0.028 -16.133 1.00 94.88 1161 ILE A O 1
ATOM 9251 N N . ASP A 1 1162 ? -5.455 1.643 -14.673 1.00 91.62 1162 ASP A N 1
ATOM 9252 C CA . ASP A 1 1162 ? -4.551 1.191 -13.634 1.00 91.62 1162 ASP A CA 1
ATOM 9253 C C . ASP A 1 1162 ? -5.332 0.514 -12.501 1.00 91.62 1162 ASP A C 1
ATOM 9255 O O . ASP A 1 1162 ? -6.562 0.600 -12.389 1.00 91.62 1162 ASP A O 1
ATOM 9259 N N . ASN A 1 1163 ? -4.583 -0.149 -11.631 1.00 87.62 1163 ASN A N 1
ATOM 9260 C CA . ASN A 1 1163 ? -5.062 -0.832 -10.448 1.00 87.62 1163 ASN A CA 1
ATOM 9261 C C . ASN A 1 1163 ? -5.843 -2.126 -10.715 1.00 87.62 1163 ASN A C 1
ATOM 9263 O O . ASN A 1 1163 ? -6.569 -2.618 -9.846 1.00 87.62 1163 ASN A O 1
ATOM 9267 N N . ILE A 1 1164 ? -5.664 -2.734 -11.891 1.00 87.00 1164 ILE A N 1
ATOM 9268 C CA . ILE A 1 1164 ? -6.228 -4.049 -12.198 1.00 87.00 1164 ILE A CA 1
ATOM 9269 C C . ILE A 1 1164 ? -5.514 -5.076 -11.311 1.00 87.00 1164 ILE A C 1
ATOM 9271 O O . ILE A 1 1164 ? -4.286 -5.182 -11.306 1.00 87.00 1164 ILE A O 1
ATOM 9275 N N . PHE A 1 1165 ? -6.281 -5.790 -10.483 1.00 83.44 1165 PHE A N 1
ATOM 9276 C CA . PHE A 1 1165 ? -5.750 -6.674 -9.433 1.00 83.44 1165 PHE A CA 1
ATOM 9277 C C . PHE A 1 1165 ? -4.711 -6.006 -8.503 1.00 83.44 1165 PHE A C 1
ATOM 9279 O O . PHE A 1 1165 ? -3.884 -6.700 -7.916 1.00 83.44 1165 PHE A O 1
ATOM 9286 N N . LYS A 1 1166 ? -4.758 -4.673 -8.355 1.00 81.62 1166 LYS A N 1
ATOM 9287 C CA . LYS A 1 1166 ? -3.820 -3.832 -7.584 1.00 81.62 1166 LYS A CA 1
ATOM 9288 C C . LYS A 1 1166 ? -2.381 -3.697 -8.119 1.00 81.62 1166 LYS A C 1
ATOM 9290 O O . LYS A 1 1166 ? -1.576 -3.022 -7.485 1.00 81.62 1166 LYS A O 1
ATOM 9295 N N . ILE A 1 1167 ? -2.027 -4.335 -9.238 1.00 80.12 1167 ILE A N 1
ATOM 9296 C CA . ILE A 1 1167 ? -0.629 -4.381 -9.728 1.00 80.12 1167 ILE A CA 1
ATOM 9297 C C . ILE A 1 1167 ? -0.469 -4.158 -11.233 1.00 80.12 1167 ILE A C 1
ATOM 9299 O O . ILE A 1 1167 ? 0.649 -3.930 -11.693 1.00 80.12 1167 ILE A O 1
ATOM 9303 N N . LEU A 1 1168 ? -1.550 -4.281 -12.004 1.00 88.06 1168 LEU A N 1
ATOM 9304 C CA . LEU A 1 1168 ? -1.520 -4.230 -13.459 1.00 88.06 1168 LEU A CA 1
ATOM 9305 C C . LEU A 1 1168 ? -2.148 -2.929 -13.961 1.00 88.06 1168 LEU A C 1
ATOM 9307 O O . LEU A 1 1168 ? -3.279 -2.587 -13.608 1.00 88.06 1168 LEU A O 1
ATOM 9311 N N . ARG A 1 1169 ? -1.417 -2.272 -14.857 1.00 91.75 1169 ARG A N 1
ATOM 9312 C CA . ARG A 1 1169 ? -1.878 -1.174 -15.700 1.00 91.75 1169 ARG A CA 1
ATOM 9313 C C . ARG A 1 1169 ? -1.957 -1.646 -17.142 1.00 91.75 1169 ARG A C 1
ATOM 9315 O O . ARG A 1 1169 ? -1.044 -2.318 -17.627 1.00 91.75 1169 ARG A O 1
ATOM 9322 N N . ILE A 1 1170 ? -3.034 -1.275 -17.821 1.00 94.38 1170 ILE A N 1
ATOM 9323 C CA . ILE A 1 1170 ? -3.233 -1.522 -19.246 1.00 94.38 1170 ILE A CA 1
ATOM 9324 C C . ILE A 1 1170 ? -3.540 -0.192 -19.920 1.00 94.38 1170 ILE A C 1
ATOM 9326 O O . ILE A 1 1170 ? -4.525 0.453 -19.571 1.00 94.38 1170 ILE A O 1
ATOM 9330 N N . ASP A 1 1171 ? -2.736 0.165 -20.915 1.00 94.81 1171 ASP A N 1
ATOM 9331 C CA . ASP A 1 1171 ? -2.892 1.366 -21.724 1.00 94.81 1171 ASP A CA 1
ATOM 9332 C C . ASP A 1 1171 ? -3.269 0.990 -23.147 1.00 94.81 1171 ASP A C 1
ATOM 9334 O O . ASP A 1 1171 ? -2.636 0.131 -23.766 1.00 94.81 1171 ASP A O 1
ATOM 9338 N N . TYR A 1 1172 ? -4.262 1.678 -23.695 1.00 96.38 1172 TYR A N 1
ATOM 9339 C CA . TYR A 1 1172 ? -4.481 1.694 -25.130 1.00 96.38 1172 TYR A CA 1
ATOM 9340 C C . TYR A 1 1172 ? -3.918 2.995 -25.692 1.00 96.38 1172 TYR A C 1
ATOM 9342 O O . TYR A 1 1172 ? -4.293 4.081 -25.249 1.00 96.38 1172 TYR A O 1
ATOM 9350 N N . VAL A 1 1173 ? -2.985 2.878 -26.635 1.00 96.56 1173 VAL A N 1
ATOM 9351 C CA . VAL A 1 1173 ? -2.255 4.004 -27.222 1.00 96.56 1173 VAL A CA 1
ATOM 9352 C C . VAL A 1 1173 ? -2.744 4.237 -28.646 1.00 96.56 1173 VAL A C 1
ATOM 9354 O O . VAL A 1 1173 ? -2.915 3.283 -29.407 1.00 96.56 1173 VAL A O 1
ATOM 9357 N N . TRP A 1 1174 ? -2.918 5.501 -29.022 1.00 96.94 1174 TRP A N 1
ATOM 9358 C CA . TRP A 1 1174 ? -3.255 5.953 -30.367 1.00 96.94 1174 TRP A CA 1
ATOM 9359 C C . TRP A 1 1174 ? -2.188 6.902 -30.901 1.00 96.94 1174 TRP A C 1
ATOM 9361 O O . TRP A 1 1174 ? -1.783 7.855 -30.233 1.00 96.94 1174 TRP A O 1
ATOM 9371 N N . ARG A 1 1175 ? -1.794 6.676 -32.152 1.00 96.38 1175 ARG A N 1
ATOM 9372 C CA . ARG A 1 1175 ? -0.954 7.578 -32.934 1.00 96.38 1175 ARG A CA 1
ATOM 9373 C C . ARG A 1 1175 ? -1.837 8.680 -33.519 1.00 96.38 1175 ARG A C 1
ATOM 9375 O O . ARG A 1 1175 ? -2.806 8.380 -34.216 1.00 96.38 1175 ARG A O 1
ATOM 9382 N N . LEU A 1 1176 ? -1.524 9.944 -33.240 1.00 95.69 1176 LEU A N 1
ATOM 9383 C CA . LEU A 1 1176 ? -2.338 11.088 -33.674 1.00 95.69 1176 LEU A CA 1
ATOM 9384 C C . LEU A 1 1176 ? -1.891 11.650 -35.027 1.00 95.69 1176 LEU A C 1
ATOM 9386 O O . LEU A 1 1176 ? -2.727 12.022 -35.847 1.00 95.69 1176 LEU A O 1
ATOM 9390 N N . THR A 1 1177 ? -0.584 11.676 -35.281 1.00 94.62 1177 THR A N 1
ATOM 9391 C CA . THR A 1 1177 ? 0.024 12.224 -36.504 1.00 94.62 1177 THR A CA 1
ATOM 9392 C C . THR A 1 1177 ? 0.861 11.162 -37.222 1.00 94.62 1177 THR A C 1
ATOM 9394 O O . THR A 1 1177 ? 1.184 10.124 -36.649 1.00 94.62 1177 THR A O 1
ATOM 9397 N N . TYR A 1 1178 ? 1.182 11.375 -38.505 1.00 91.81 1178 TYR A N 1
ATOM 9398 C CA . TYR A 1 1178 ? 1.905 10.393 -39.340 1.00 91.81 1178 TYR A CA 1
ATOM 9399 C C . TYR A 1 1178 ? 1.208 9.020 -39.446 1.00 91.81 1178 TYR A C 1
ATOM 9401 O O . TYR A 1 1178 ? 1.846 7.976 -39.514 1.00 91.81 1178 TYR A O 1
ATOM 9409 N N . ARG A 1 1179 ? -0.132 9.010 -39.463 1.00 91.31 1179 ARG A N 1
ATOM 9410 C CA . ARG A 1 1179 ? -0.944 7.777 -39.522 1.00 91.31 1179 ARG A CA 1
ATOM 9411 C C . ARG A 1 1179 ? -0.922 7.075 -40.883 1.00 91.31 1179 ARG A C 1
ATOM 9413 O O . ARG A 1 1179 ? -1.224 5.892 -40.956 1.00 91.31 1179 ARG A O 1
ATOM 9420 N N . ASN A 1 1180 ? -0.575 7.802 -41.942 1.00 87.88 1180 ASN A N 1
ATOM 9421 C CA . ASN A 1 1180 ? -0.531 7.277 -43.309 1.00 87.88 1180 ASN A CA 1
ATOM 9422 C C . ASN A 1 1180 ? 0.855 6.728 -43.687 1.00 87.88 1180 ASN A C 1
ATOM 9424 O O . ASN A 1 1180 ? 1.058 6.347 -44.838 1.00 87.88 1180 ASN A O 1
ATOM 9428 N N . THR A 1 1181 ? 1.815 6.709 -42.755 1.00 86.12 1181 THR A N 1
ATOM 9429 C CA . THR A 1 1181 ? 3.144 6.142 -43.003 1.00 86.12 1181 THR A CA 1
ATOM 9430 C C . THR A 1 1181 ? 3.022 4.627 -43.230 1.00 86.12 1181 THR A C 1
ATOM 9432 O O . THR A 1 1181 ? 2.453 3.930 -42.388 1.00 86.12 1181 THR A O 1
ATOM 9435 N N . PRO A 1 1182 ? 3.528 4.074 -44.345 1.00 82.50 1182 PRO A N 1
ATOM 9436 C CA . PRO A 1 1182 ? 3.436 2.641 -44.608 1.00 82.50 1182 PRO A CA 1
ATOM 9437 C C . PRO A 1 1182 ? 4.150 1.800 -43.540 1.00 82.50 1182 PRO A C 1
ATOM 9439 O O . PRO A 1 1182 ? 5.276 2.100 -43.155 1.00 82.50 1182 PRO A O 1
ATOM 9442 N N . GLY A 1 1183 ? 3.513 0.715 -43.091 1.00 79.88 1183 GLY A N 1
ATOM 9443 C CA . GLY A 1 1183 ? 4.131 -0.255 -42.178 1.00 79.88 1183 GLY A CA 1
ATOM 9444 C C . GLY A 1 1183 ? 4.238 0.187 -40.713 1.00 79.88 1183 GLY A C 1
ATOM 9445 O O . GLY A 1 1183 ? 4.975 -0.446 -39.959 1.00 79.88 1183 GLY A O 1
ATOM 9446 N N . VAL A 1 1184 ? 3.518 1.240 -40.300 1.00 86.25 1184 VAL A N 1
ATOM 9447 C CA . VAL A 1 1184 ? 3.492 1.700 -38.902 1.00 86.25 1184 VAL A CA 1
ATOM 9448 C C . VAL A 1 1184 ? 2.200 1.330 -38.172 1.00 86.25 1184 VAL A C 1
ATOM 9450 O O . VAL A 1 1184 ? 1.120 1.275 -38.761 1.00 86.25 1184 VAL A O 1
ATOM 9453 N N . ASP A 1 1185 ? 2.298 1.153 -36.854 1.00 87.81 1185 ASP A N 1
ATOM 9454 C CA . ASP A 1 1185 ? 1.135 0.912 -36.002 1.00 87.81 1185 ASP A CA 1
ATOM 9455 C C . ASP A 1 1185 ? 0.376 2.223 -35.736 1.00 87.81 1185 ASP A C 1
ATOM 9457 O O . ASP A 1 1185 ? 0.937 3.206 -35.246 1.00 87.81 1185 ASP A O 1
ATOM 9461 N N . CYS A 1 1186 ? -0.931 2.238 -36.017 1.00 92.06 1186 CYS A N 1
ATOM 9462 C CA . CYS A 1 1186 ? -1.808 3.372 -35.696 1.00 92.06 1186 CYS A CA 1
ATOM 9463 C C . CYS A 1 1186 ? -2.328 3.348 -34.249 1.00 92.06 1186 CYS A C 1
ATOM 9465 O O . CYS A 1 1186 ? -2.723 4.384 -33.710 1.00 92.06 1186 CYS A O 1
ATOM 9467 N N . SER A 1 1187 ? -2.367 2.172 -33.625 1.00 94.44 1187 SER A N 1
ATOM 9468 C CA . SER A 1 1187 ? -2.792 1.993 -32.238 1.00 94.44 1187 SER A CA 1
ATOM 9469 C C . SER A 1 1187 ? -2.291 0.670 -31.675 1.00 94.44 1187 SER A C 1
ATOM 9471 O O . SER A 1 1187 ? -2.034 -0.259 -32.438 1.00 94.44 1187 SER A O 1
ATOM 9473 N N . GLY A 1 1188 ? -2.209 0.544 -30.352 1.00 92.75 1188 GLY A N 1
ATOM 9474 C CA . GLY A 1 1188 ? -1.803 -0.710 -29.726 1.00 92.75 1188 GLY A CA 1
ATOM 9475 C C . GLY A 1 1188 ? -1.985 -0.742 -28.215 1.00 92.75 1188 GLY A C 1
ATOM 9476 O O . GLY A 1 1188 ? -2.092 0.293 -27.561 1.00 92.75 1188 GLY A O 1
ATOM 9477 N N . LEU A 1 1189 ? -1.994 -1.958 -27.669 1.00 92.88 1189 LEU A N 1
ATOM 9478 C CA . LEU A 1 1189 ? -2.100 -2.218 -26.235 1.00 92.88 1189 LEU A CA 1
ATOM 9479 C C . LEU A 1 1189 ? -0.713 -2.253 -25.582 1.00 92.88 1189 LEU A C 1
ATOM 9481 O O . LEU A 1 1189 ? 0.211 -2.873 -26.118 1.00 92.88 1189 LEU A O 1
ATOM 9485 N N . ARG A 1 1190 ? -0.564 -1.632 -24.416 1.00 91.12 1190 ARG A N 1
ATOM 9486 C CA . ARG A 1 1190 ? 0.640 -1.693 -23.581 1.00 91.12 1190 ARG A CA 1
ATOM 9487 C C . ARG A 1 1190 ? 0.270 -2.078 -22.159 1.00 91.12 1190 ARG A C 1
ATOM 9489 O O . ARG A 1 1190 ? -0.819 -1.769 -21.687 1.00 91.12 1190 ARG A O 1
ATOM 9496 N N . ILE A 1 1191 ? 1.183 -2.763 -21.483 1.00 91.19 1191 ILE A N 1
ATOM 9497 C CA . ILE A 1 1191 ? 0.985 -3.228 -20.112 1.00 91.19 1191 ILE A CA 1
ATOM 9498 C C . ILE A 1 1191 ? 2.113 -2.741 -19.212 1.00 91.19 1191 ILE A C 1
ATOM 9500 O O . ILE A 1 1191 ? 3.258 -2.630 -19.637 1.00 91.19 1191 ILE A O 1
ATOM 9504 N N . ALA A 1 1192 ? 1.821 -2.478 -17.948 1.00 84.69 1192 ALA A N 1
ATOM 9505 C CA . ALA A 1 1192 ? 2.846 -2.307 -16.930 1.00 84.69 1192 ALA A CA 1
ATOM 9506 C C . ALA A 1 1192 ? 2.457 -3.060 -15.671 1.00 84.69 1192 ALA A C 1
ATOM 9508 O O . ALA A 1 1192 ? 1.298 -3.057 -15.263 1.00 84.69 1192 ALA A O 1
ATOM 9509 N N . LEU A 1 1193 ? 3.449 -3.687 -15.049 1.00 77.06 1193 LEU A N 1
ATOM 9510 C CA . LEU A 1 1193 ? 3.320 -4.247 -13.716 1.00 77.06 1193 LEU A CA 1
ATOM 9511 C C . LEU A 1 1193 ? 4.061 -3.321 -12.759 1.00 77.06 1193 LEU A C 1
ATOM 9513 O O . LEU A 1 1193 ? 5.267 -3.128 -12.903 1.00 77.06 1193 LEU A O 1
ATOM 9517 N N . HIS A 1 1194 ? 3.349 -2.734 -11.802 1.00 68.56 1194 HIS A N 1
ATOM 9518 C CA . HIS A 1 1194 ? 3.969 -1.940 -10.749 1.00 68.56 1194 HIS A CA 1
ATOM 9519 C C . HIS A 1 1194 ? 3.228 -2.098 -9.424 1.00 68.56 1194 HIS A C 1
ATOM 9521 O O . HIS A 1 1194 ? 2.006 -1.999 -9.350 1.00 68.56 1194 HIS A O 1
ATOM 9527 N N . PHE A 1 1195 ? 3.992 -2.304 -8.355 1.00 64.62 1195 PHE A N 1
ATOM 9528 C CA . PHE A 1 1195 ? 3.479 -2.337 -6.993 1.00 64.62 1195 PHE A CA 1
ATOM 9529 C C . PHE A 1 1195 ? 3.515 -0.914 -6.423 1.00 64.62 1195 PHE A C 1
ATOM 9531 O O . PHE A 1 1195 ? 4.590 -0.363 -6.197 1.00 64.62 1195 PHE A O 1
ATOM 9538 N N . LYS A 1 1196 ? 2.345 -0.292 -6.253 1.00 68.31 1196 LYS A N 1
ATOM 9539 C CA . LYS A 1 1196 ? 2.193 1.053 -5.674 1.00 68.31 1196 LYS A CA 1
ATOM 9540 C C . LYS A 1 1196 ? 1.056 1.042 -4.652 1.00 68.31 1196 LYS A C 1
ATOM 9542 O O . LYS A 1 1196 ? 0.045 0.379 -4.898 1.00 68.31 1196 LYS A O 1
ATOM 9547 N N . PHE A 1 1197 ? 1.229 1.765 -3.546 1.00 59.97 1197 PHE A N 1
ATOM 9548 C CA . PHE A 1 1197 ? 0.187 1.987 -2.535 1.00 59.97 1197 PHE A CA 1
ATOM 9549 C C . PHE A 1 1197 ? -0.933 2.893 -3.072 1.00 59.97 1197 PHE A C 1
ATOM 9551 O O . PHE A 1 1197 ? -0.661 3.737 -3.956 1.00 59.97 1197 PHE A O 1
#